Protein AF-0000000068165969 (afdb_homodimer)

InterPro domains:
  IPR000683 Gfo/Idh/MocA-like oxidoreductase, N-terminal [PF01408] (14-130)
  IPR036291 NAD(P)-binding domain superfamily [SSF51735] (10-172)
  IPR055170 GFO/IDH/MocA-like oxidoreductase domain [PF22725] (149-271)

pLDDT: mean 87.81, std 19.15, range [19.94, 98.81]

Foldseek 3Di:
DPPPPPPPQLDAAAEEEADQDPCNLPAVLQLCLVVVSRYDHAEYEALDQVSRVVSCVSSVHDPVRHHYYHDVLVVLQDPRHAAYEHDDPQQCQLVVLVSNLVSLHAYEYEDLCHQELLSLLVVLVVCVVCLLRYHYHYPQLLLLQPLLVVLQVCVVVCQQPAWAEKEKEWEAAADPVPDPVLQDPCQLPPSGFPRVCRVVVLNVVCSVCSRPNFWWWKAKAFDDDDSSRYDTFKMKIWTAGPVGHIYIYIYGNHDNDTWIWMWTHHPAWIWIQTPSFKIWTQGNVRDIDIDGHDAADVPHHGVSSSVQVVLSSQLRVVSVVSVVVVVPDDDPPPDDDPCPVVPPPPPDVRDRPARSQNSSSSSQRSNNRVVNNVVVDIGTRDGSVVSVVVVD/DPPPPPPPQLDAAAEEEADQDPCCLVAVLQLCLVVVSRYDHAEYEALDQVSRVVSCVSSVHDPVRHHYYHDVLVVLQDPRHAAYEHDDPQQCQLVVLVSNLVSLHAYEYEDLCHQELLSLLVVQVVCVVCLLRYHYHYPQLLLLQPLLVVLQVCVVVCQQPAWAEKEKEWEAAADPVPDPVLQDPCQLPPSGFPRVCRVVVLNVVCSVCSRPNFWFWKAKAFDDDDSSRYDTFKMKIWTAGPVGHIYIYIYGNHDNDTWIWMWTHHPAWIWIQTPSFKIWTQGNVGDIDIDGHDAADVSHHGVSSSVQVVLSSQLRVVSVVSVVVVVPDDDPPPPDDPCPVVPPPPPDVRDRPARSQNSSSSSQRSNNRVVNNVVVDIGTRDGSVVSVVVVD

Organism: Acanthamoeba castellanii (strain ATCC 30010 / Neff) (NCBI:txid1257118)

Sequence (784 aa):
MAQLVEAEKSSVLRLGIIGTGLWAKSDHLPALKELGHLFAITAVCNRSLDKAEAYVQAAGLERDGVFVCSDWREVLARPDVDAVIVALPVYLNLEVATAAAAAGKHALLEKPTAHDLADASALVRLSHERRDEMAIMIGENYPYKNSLRTMARLVMEGAVGSVVTFSLHFWRMFAPDNNPYLYTSWRQNPKHIGGILSDSGVHWVCVVTTVLGPVRSVAAYTRQIQPKNGPADSIVMAMELESGAVGSWAMSHATSRSDALFQVVGTDGMLVLDNLSRLSYHKPNGEVEVTVFEGAKPGKAKQDLVDEFTDFHRCVARTVAARKQDSVSVEKTKGADGNDELGDFTVLPGAPLVRVEDTFHHLAIIEAATASTASKQHEPVKTWQQLAESLNMAQLVEAEKSSVLRLGIIGTGLWAKSDHLPALKELGHLFAITAVCNRSLDKAEAYVQAAGLERDGVFVCSDWREVLARPDVDAVIVALPVYLNLEVATAAAAAGKHALLEKPTAHDLADASALVRLSHERRDEMAIMIGENYPYKNSLRTMARLVMEGAVGSVVTFSLHFWRMFAPDNNPYLYTSWRQNPKHIGGILSDSGVHWVCVVTTVLGPVRSVAAYTRQIQPKNGPADSIVMAMELESGAVGSWAMSHATSRSDALFQVVGTDGMLVLDNLSRLSYHKPNGEVEVTVFEGAKPGKAKQDLVDEFTDFHRCVARTVAARKQDSVSVEKTKGADGNDELGDFTVLPGAPLVRVEDTFHHLAIIEAATASTASKQHEPVKTWQQLAESLN

Solvent-accessible surface area (backbone atoms only — not comparable to full-atom values): 40273 Å² total; per-residue (Å²): 132,81,71,70,72,72,74,73,74,73,70,61,38,27,28,23,38,31,33,57,48,67,61,40,56,71,49,46,41,43,22,47,62,74,36,48,73,48,38,41,76,31,28,32,16,16,79,49,53,67,49,24,51,50,47,39,53,73,68,71,48,60,67,89,68,34,49,73,40,53,48,61,68,60,52,54,69,36,87,69,36,49,29,35,42,36,52,62,67,38,75,44,39,48,60,51,51,53,51,27,54,74,58,64,28,25,37,37,33,43,60,43,58,31,26,45,68,67,50,20,29,50,44,37,50,48,43,61,75,35,46,66,70,33,38,62,38,49,55,65,44,60,73,49,28,65,53,52,45,51,51,22,49,38,48,73,71,41,57,21,48,57,64,57,34,37,41,36,41,39,35,29,47,55,43,81,89,74,36,85,66,55,76,35,64,62,42,47,58,45,85,31,58,59,32,47,44,31,66,54,37,32,56,56,46,39,55,50,34,68,46,73,41,60,63,40,31,25,20,26,47,67,39,60,78,44,68,62,43,13,85,27,35,29,40,26,27,18,36,32,30,68,89,63,35,38,24,38,42,34,39,30,54,48,23,43,47,66,47,38,42,37,36,42,37,4,53,38,9,33,40,37,32,42,66,73,32,35,39,36,39,38,41,66,88,67,52,71,50,76,49,78,50,82,72,58,54,91,93,46,38,45,61,23,53,39,49,44,53,49,44,50,52,51,28,40,52,48,27,55,50,50,47,57,51,67,70,45,80,79,75,76,74,74,74,81,84,78,77,72,66,80,74,67,82,63,74,54,91,68,59,57,95,60,45,46,61,57,43,36,43,28,51,27,44,48,52,17,27,55,48,5,42,74,68,41,24,52,22,63,40,62,53,57,68,64,53,56,57,70,76,100,130,83,72,69,73,72,74,71,77,74,71,60,38,26,28,24,39,31,34,57,46,68,62,39,56,72,50,46,42,42,23,46,61,74,36,49,75,48,37,41,75,32,28,32,18,16,81,48,53,68,50,23,52,49,48,39,54,74,69,71,49,61,69,90,67,35,50,73,40,52,46,60,68,60,51,54,68,36,88,69,36,48,29,33,43,36,51,63,66,39,76,45,42,48,59,51,50,52,51,26,55,75,56,64,28,26,38,37,33,44,59,42,58,31,27,44,67,67,51,21,28,51,44,36,48,50,43,60,76,36,46,67,69,33,36,61,37,49,55,66,43,60,73,49,28,65,54,54,44,51,52,21,49,40,47,73,72,42,56,20,48,58,66,57,35,36,41,33,41,38,34,29,46,54,44,83,89,75,38,86,66,53,76,35,66,61,39,48,58,45,84,31,59,58,32,46,44,32,66,54,37,31,57,56,48,40,55,50,34,68,48,72,41,61,64,39,31,26,20,25,47,68,39,57,79,45,68,62,44,14,86,28,35,30,40,26,27,17,39,32,30,68,88,62,36,40,24,38,43,35,39,30,54,46,25,43,46,64,47,37,42,38,36,43,36,4,51,39,9,33,39,38,32,43,65,71,30,35,40,36,40,37,41,66,87,68,49,72,49,76,48,76,49,80,72,58,53,91,92,46,40,44,61,22,51,39,47,44,52,51,44,50,52,51,29,40,52,48,26,54,49,50,47,57,52,64,73,43,80,77,77,76,75,74,78,76,85,76,78,73,66,81,73,66,83,62,76,54,92,70,58,57,95,61,45,46,61,58,44,36,44,29,49,27,47,46,51,18,29,56,50,5,42,74,68,42,24,52,22,62,38,62,54,56,68,65,53,57,55,70,76,100

Radius of gyration: 32.04 Å; Cα contacts (8 Å, |Δi|>4): 1665; chains: 2; bounding box: 70×99×72 Å

Secondary structure (DSSP, 8-state):
----------PPEEEEEE--SHHIIIIIHHHHHHTTTTEEEEEEE-SSHHHHHHHHHHTT--GGGSEEES-HHHHHT-TT--EEEE-S-GGGHHHHHHHHHHHT-EEEEESSS-SSHHHHHHHHHHHHHTTTT--EEEE--GGG-HHHHHHHHHHHTTTTSSEEEEEEEEEEE--GGG-TTTT-HHHHS-SSTTTHHHHHHHHHHHHHHHHH--EEEEEEEEE-S-GGG-S--EEEEEEEETTS-EEEEEEEEEESS-EEEEEEEESS-EEEEETTTEEEEE-TTS-EEEEE-PPPPTTSPPHHHHHHHHHHHHHHHHHHHHHHHHTS-------------TT-----TT--SS-HHHHHHHHHHHHHHHHHHHHTB-EEPPPHHHHHHHH-/----------PPEEEEEE--SHHIIIIIHHHHHHTTTTEEEEEEE-SSHHHHHHHHHHTT--GGGSEEES-HHHHHT-TT-SEEEE-S-GGGHHHHHHHHHHHT-EEEEESSS-SSHHHHHHHHHHHHHTTTT--EEEE--GGG-HHHHHHHHHHHTTTTSSEEEEEEEEEEE--TTT-TTTT-HHHHS--STTTHHHHTHHHHHHHHHHHH--EEEEEEEEE-S-GGG-S--EEEEEEEETTS-EEEEEEEEEESS-EEEEEEEESS-EEEEETTTEEEEE-TTS-EEEEE-PPPPTTS--HHHHHHHHHHHHHHHHHHHHHHHHTS-------------TT-----TT--SS-HHHHHHHHHHHHHHHHHHHHTB-EEPPPHHHHHHHH-

Nearest PDB structures (foldseek):
  8tdi-assembly3_C  TM=8.350E-01  e=1.261E-23  Collinsella tanakaei
  1rye-assembly1_B  TM=8.273E-01  e=1.190E-23  Zymomonas mobilis
  8tdi-assembly4_D  TM=8.108E-01  e=1.190E-23  Collinsella tanakaei
  8tdi-assembly5_E  TM=8.123E-01  e=2.840E-23  Collinsella tanakaei
  8tdi-assembly4_B  TM=8.009E-01  e=2.386E-23  Collinsella tanakaei

Structure (mmCIF, N/CA/C/O backbone):
data_AF-0000000068165969-model_v1
#
loop_
_entity.id
_entity.type
_entity.pdbx_description
1 polymer 'Oxidoreductase family protein'
#
loop_
_atom_site.group_PDB
_atom_site.id
_atom_site.type_symbol
_atom_site.label_atom_id
_atom_site.label_alt_id
_atom_site.label_comp_id
_atom_site.label_asym_id
_atom_site.label_entity_id
_atom_site.label_seq_id
_atom_site.pdbx_PDB_ins_code
_atom_site.Cartn_x
_atom_site.Cartn_y
_atom_site.Cartn_z
_atom_site.occupancy
_atom_site.B_iso_or_equiv
_atom_site.auth_seq_id
_atom_site.auth_comp_id
_atom_site.auth_asym_id
_atom_site.auth_atom_id
_atom_site.pdbx_PDB_model_num
ATOM 1 N N . MET A 1 1 ? -36.438 42.438 2.08 1 19.94 1 MET A N 1
ATOM 2 C CA . MET A 1 1 ? -35.406 43.406 2.492 1 19.94 1 MET A CA 1
ATOM 3 C C . MET A 1 1 ? -34.312 42.688 3.279 1 19.94 1 MET A C 1
ATOM 5 O O . MET A 1 1 ? -34.5 42.375 4.453 1 19.94 1 MET A O 1
ATOM 9 N N . ALA A 1 2 ? -33.656 41.75 2.561 1 31.92 2 ALA A N 1
ATOM 10 C CA . ALA A 1 2 ? -32.531 40.938 2.975 1 31.92 2 ALA A CA 1
ATOM 11 C C . ALA A 1 2 ? -31.5 41.75 3.736 1 31.92 2 ALA A C 1
ATOM 13 O O . ALA A 1 2 ? -30.875 42.688 3.172 1 31.92 2 ALA A O 1
ATOM 14 N N . GLN A 1 3 ? -31.953 42.125 4.895 1 25.72 3 GLN A N 1
ATOM 15 C CA . GLN A 1 3 ? -31.016 42.875 5.723 1 25.72 3 GLN A CA 1
ATOM 16 C C . GLN A 1 3 ? -29.609 42.281 5.641 1 25.72 3 GLN A C 1
ATOM 18 O O . GLN A 1 3 ? -29.406 41.125 5.992 1 25.72 3 GLN A O 1
ATOM 23 N N . LEU A 1 4 ? -28.797 42.656 4.785 1 30.16 4 LEU A N 1
ATOM 24 C CA . LEU A 1 4 ? -27.375 42.375 4.633 1 30.16 4 LEU A CA 1
ATOM 25 C C . LEU A 1 4 ? -26.641 42.531 5.957 1 30.16 4 LEU A C 1
ATOM 27 O O . LEU A 1 4 ? -26.656 43.625 6.539 1 30.16 4 LEU A O 1
ATOM 31 N N . VAL A 1 5 ? -26.828 41.594 6.91 1 34.06 5 VAL A N 1
ATOM 32 C CA . VAL A 1 5 ? -25.922 41.594 8.047 1 34.06 5 VAL A CA 1
ATOM 33 C C . VAL A 1 5 ? -24.625 42.344 7.68 1 34.06 5 VAL A C 1
ATOM 35 O O . VAL A 1 5 ? -23.984 42 6.684 1 34.06 5 VAL A O 1
ATOM 38 N N . GLU A 1 6 ? -24.547 43.594 7.859 1 33.41 6 GLU A N 1
ATOM 39 C CA . GLU A 1 6 ? -23.328 44.375 7.707 1 33.41 6 GLU A CA 1
ATOM 40 C C . GLU A 1 6 ? -22.078 43.531 7.98 1 33.41 6 GLU A C 1
ATOM 42 O O . GLU A 1 6 ? -21.984 42.875 9.016 1 33.41 6 GLU A O 1
ATOM 47 N N . ALA A 1 7 ? -21.531 42.969 7.008 1 40.03 7 ALA A N 1
ATOM 48 C CA . ALA A 1 7 ? -20.203 42.375 7.047 1 40.03 7 ALA A CA 1
ATOM 49 C C . ALA A 1 7 ? -19.297 43.125 8.039 1 40.03 7 ALA A C 1
ATOM 51 O O . ALA A 1 7 ? -18.938 44.281 7.82 1 40.03 7 ALA A O 1
ATOM 52 N N . GLU A 1 8 ? -19.516 43.188 9.352 1 40.41 8 GLU A N 1
ATOM 53 C CA . GLU A 1 8 ? -18.547 43.719 10.312 1 40.41 8 GLU A CA 1
ATOM 54 C C . GLU A 1 8 ? -17.141 43.656 9.758 1 40.41 8 GLU A C 1
ATOM 56 O O . GLU A 1 8 ? -16.734 42.625 9.18 1 40.41 8 GLU A O 1
ATOM 61 N N . LYS A 1 9 ? -16.516 44.656 9.344 1 47.19 9 LYS A N 1
ATOM 62 C CA . LYS A 1 9 ? -15.172 44.906 8.836 1 47.19 9 LYS A CA 1
ATOM 63 C C . LYS A 1 9 ? -14.148 44 9.516 1 47.19 9 LYS A C 1
ATOM 65 O O . LYS A 1 9 ? -13.984 44.062 10.742 1 47.19 9 LYS A O 1
ATOM 70 N N . SER A 1 10 ? -13.812 42.906 9.078 1 59.78 10 SER A N 1
ATOM 71 C CA . SER A 1 10 ? -12.836 41.969 9.578 1 59.78 10 SER A CA 1
ATOM 72 C C . SER A 1 10 ? -11.602 42.656 10.133 1 59.78 10 SER A C 1
ATOM 74 O O . SER A 1 10 ? -10.969 43.469 9.43 1 59.78 10 SER A O 1
ATOM 76 N N . SER A 1 11 ? -11.438 42.969 11.484 1 83.06 11 SER A N 1
ATOM 77 C CA . SER A 1 11 ? -10.359 43.656 12.18 1 83.06 11 SER A CA 1
ATOM 78 C C . SER A 1 11 ? -9.008 43 11.914 1 83.06 11 SER A C 1
ATOM 80 O O . SER A 1 11 ? -8.914 41.781 11.836 1 83.06 11 SER A O 1
ATOM 82 N N . VAL A 1 12 ? -8.062 43.844 11.5 1 94.81 12 VAL A N 1
ATOM 83 C CA . VAL A 1 12 ? -6.691 43.375 11.289 1 94.81 12 VAL A CA 1
ATOM 84 C C . VAL A 1 12 ? -6.105 42.875 12.602 1 94.81 12 VAL A C 1
ATOM 86 O O . VAL A 1 12 ? -6.156 43.562 13.625 1 94.81 12 VAL A O 1
ATOM 89 N N . LEU A 1 13 ? -5.715 41.688 12.633 1 96.88 13 LEU A N 1
ATOM 90 C CA . LEU A 1 13 ? -5.086 41.094 13.812 1 96.88 13 LEU A CA 1
ATOM 91 C C . LEU A 1 13 ? -3.621 41.5 13.914 1 96.88 13 LEU A C 1
ATOM 93 O O . LEU A 1 13 ? -2.871 41.375 12.945 1 96.88 13 LEU A O 1
ATOM 97 N N . ARG A 1 14 ? -3.252 42.062 15 1 97.88 14 ARG A N 1
ATOM 98 C CA . ARG A 1 14 ? -1.839 42.312 15.266 1 97.88 14 ARG A CA 1
ATOM 99 C C . ARG A 1 14 ? -1.114 41.031 15.648 1 97.88 14 ARG A C 1
ATOM 101 O O . ARG A 1 14 ? -1.43 40.406 16.672 1 97.88 14 ARG A O 1
ATOM 108 N N . LEU A 1 15 ? -0.105 40.688 14.859 1 98.44 15 LEU A N 1
ATOM 109 C CA . LEU A 1 15 ? 0.454 39.344 14.867 1 98.44 15 LEU A CA 1
ATOM 110 C C . LEU A 1 15 ? 1.89 39.375 15.383 1 98.44 15 LEU A C 1
ATOM 112 O O . LEU A 1 15 ? 2.701 40.188 14.953 1 98.44 15 LEU A O 1
ATOM 116 N N . GLY A 1 16 ? 2.162 38.5 16.328 1 98.75 16 GLY A N 1
ATOM 117 C CA . GLY A 1 16 ? 3.529 38.156 16.688 1 98.75 16 GLY A CA 1
ATOM 118 C C . GLY A 1 16 ? 4.039 36.906 15.984 1 98.75 16 GLY A C 1
ATOM 119 O O . GLY A 1 16 ? 3.35 35.875 15.953 1 98.75 16 GLY A O 1
ATOM 120 N N . ILE A 1 17 ? 5.242 37.031 15.422 1 98.75 17 ILE A N 1
ATOM 121 C CA . ILE A 1 17 ? 5.914 35.906 14.797 1 98.75 17 ILE A CA 1
ATOM 122 C C . ILE A 1 17 ? 6.961 35.344 15.75 1 98.75 17 ILE A C 1
ATOM 124 O O . ILE A 1 17 ? 7.922 36.031 16.109 1 98.75 17 ILE A O 1
ATOM 128 N N . ILE A 1 18 ? 6.742 34.062 16.172 1 98.62 18 ILE A N 1
ATOM 129 C CA . ILE A 1 18 ? 7.676 33.406 17.078 1 98.62 18 ILE A CA 1
ATOM 130 C C . ILE A 1 18 ? 8.406 32.281 16.328 1 98.62 18 ILE A C 1
ATOM 132 O O . ILE A 1 18 ? 7.84 31.234 16.078 1 98.62 18 ILE A O 1
ATOM 136 N N . GLY A 1 19 ? 9.664 32.469 16.047 1 97.69 19 GLY A N 1
ATOM 137 C CA . GLY A 1 19 ? 10.438 31.578 15.188 1 97.69 19 GLY A CA 1
ATOM 138 C C . GLY A 1 19 ? 10.438 32 13.734 1 97.69 19 GLY A C 1
ATOM 139 O O . GLY A 1 19 ? 9.383 32.062 13.094 1 97.69 19 GLY A O 1
ATOM 140 N N . THR A 1 20 ? 11.664 32.312 13.18 1 97.06 20 THR A N 1
ATOM 141 C CA . THR A 1 20 ? 11.766 32.844 11.82 1 97.06 20 THR A CA 1
ATOM 142 C C . THR A 1 20 ? 12.672 31.953 10.977 1 97.06 20 THR A C 1
ATOM 144 O O . THR A 1 20 ? 13.477 32.438 10.18 1 97.06 20 THR A O 1
ATOM 147 N N . GLY A 1 21 ? 12.539 30.656 11.211 1 90.94 21 GLY A N 1
ATOM 148 C CA . GLY A 1 21 ? 13.32 29.688 10.438 1 90.94 21 GLY A CA 1
ATOM 149 C C . GLY A 1 21 ? 12.875 29.594 8.992 1 90.94 21 GLY A C 1
ATOM 150 O O . GLY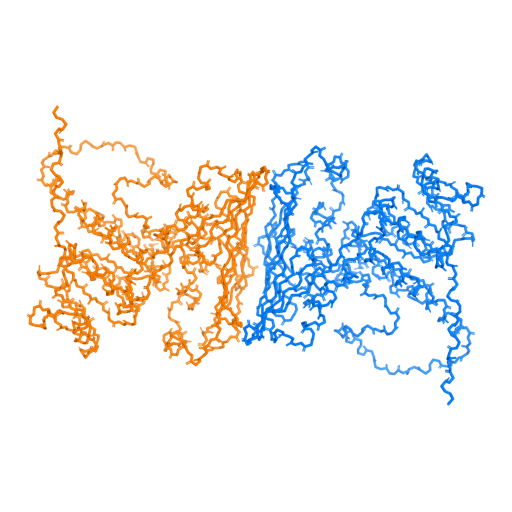 A 1 21 ? 12.195 30.484 8.484 1 90.94 21 GLY A O 1
ATOM 151 N N . LEU A 1 22 ? 13.32 28.578 8.328 1 86.31 22 LEU A N 1
ATOM 152 C CA . LEU A 1 22 ? 13.141 28.391 6.891 1 86.31 22 LEU A CA 1
ATOM 153 C C . LEU A 1 22 ? 11.656 28.422 6.523 1 86.31 22 LEU A C 1
ATOM 155 O O . LEU A 1 22 ? 11.25 29.141 5.609 1 86.31 22 LEU A O 1
ATOM 159 N N . TRP A 1 23 ? 10.836 27.688 7.273 1 90.44 23 TRP A N 1
ATOM 160 C CA . TRP A 1 23 ? 9.414 27.578 6.973 1 90.44 23 TRP A CA 1
ATOM 161 C C . TRP A 1 23 ? 8.727 28.938 7.129 1 90.44 23 TRP A C 1
ATOM 163 O O . TRP A 1 23 ? 7.883 29.297 6.309 1 90.44 23 TRP A O 1
ATOM 173 N N . ALA A 1 24 ? 9.055 29.672 8.141 1 94.81 24 ALA A N 1
ATOM 174 C CA . ALA A 1 24 ? 8.484 31 8.398 1 94.81 24 ALA A CA 1
ATOM 175 C C . ALA A 1 24 ? 8.812 31.969 7.262 1 94.81 24 ALA A C 1
ATOM 177 O O . ALA A 1 24 ? 7.945 32.719 6.816 1 94.81 24 ALA A O 1
ATOM 178 N N . LYS A 1 25 ? 9.977 31.844 6.773 1 92.06 25 LYS A N 1
ATOM 179 C CA . LYS A 1 25 ? 10.445 32.781 5.746 1 92.06 25 LYS A CA 1
ATOM 180 C C . LYS A 1 25 ? 9.945 32.375 4.363 1 92.06 25 LYS A C 1
ATOM 182 O O . LYS A 1 25 ? 9.43 33.188 3.613 1 92.06 25 LYS A O 1
ATOM 187 N N . SER A 1 26 ? 10.039 31.062 4.051 1 90.75 26 SER A N 1
ATOM 188 C CA . SER A 1 26 ? 9.797 30.625 2.686 1 90.75 26 SER A CA 1
ATOM 189 C C . SER A 1 26 ? 8.305 30.438 2.422 1 90.75 26 SER A C 1
ATOM 191 O O . SER A 1 26 ? 7.844 30.609 1.292 1 90.75 26 SER A O 1
ATOM 193 N N . ASP A 1 27 ? 7.543 30.109 3.48 1 93.25 27 ASP A N 1
ATOM 194 C CA . ASP A 1 27 ? 6.168 29.688 3.223 1 93.25 27 ASP A CA 1
ATOM 195 C C . ASP A 1 27 ? 5.176 30.594 3.957 1 93.25 27 ASP A C 1
ATOM 197 O O . ASP A 1 27 ? 4.23 31.109 3.354 1 93.25 27 ASP A O 1
ATOM 201 N N . HIS A 1 28 ? 5.445 30.938 5.23 1 96.62 28 HIS A N 1
ATOM 202 C CA . HIS A 1 28 ? 4.52 31.781 5.984 1 96.62 28 HIS A CA 1
ATOM 203 C C . HIS A 1 28 ? 4.5 33.219 5.449 1 96.62 28 HIS A C 1
ATOM 205 O O . HIS A 1 28 ? 3.432 33.781 5.25 1 96.62 28 HIS A O 1
ATOM 211 N N . LEU A 1 29 ? 5.633 33.719 5.199 1 96.31 29 LEU A N 1
ATOM 212 C CA . LEU A 1 29 ? 5.762 35.156 4.918 1 96.31 29 LEU A CA 1
ATOM 213 C C . LEU A 1 29 ? 5.031 35.531 3.629 1 96.31 29 LEU A C 1
ATOM 215 O O . LEU A 1 29 ? 4.254 36.469 3.6 1 96.31 29 LEU A O 1
ATOM 219 N N . PRO A 1 30 ? 5.188 34.75 2.537 1 95.56 30 PRO A N 1
ATOM 220 C CA . PRO A 1 30 ? 4.426 35.062 1.328 1 95.56 30 PRO A CA 1
ATOM 221 C C . PRO A 1 30 ? 2.916 35.062 1.561 1 95.56 30 PRO A C 1
ATOM 223 O O . PRO A 1 30 ? 2.201 35.906 1.027 1 95.56 30 PRO A O 1
ATOM 226 N N . ALA A 1 31 ? 2.422 34.156 2.326 1 96.88 31 ALA A N 1
ATOM 227 C CA . ALA A 1 31 ? 0.994 34.094 2.621 1 96.88 31 ALA A CA 1
ATOM 228 C C . ALA A 1 31 ? 0.543 35.281 3.445 1 96.88 31 ALA A C 1
ATOM 230 O O . ALA A 1 31 ? -0.51 35.875 3.178 1 96.88 31 ALA A O 1
ATOM 231 N N . LEU A 1 32 ? 1.344 35.719 4.402 1 97.12 32 LEU A N 1
ATOM 232 C CA . LEU A 1 32 ? 1.007 36.844 5.266 1 97.12 32 LEU A CA 1
ATOM 233 C C . LEU A 1 32 ? 1.032 38.156 4.48 1 97.12 32 LEU A C 1
ATOM 235 O O . LEU A 1 32 ? 0.234 39.062 4.746 1 97.12 32 LEU A O 1
ATOM 239 N N . LYS A 1 33 ? 1.96 38.188 3.564 1 95.75 33 LYS A N 1
ATOM 240 C CA . LYS A 1 33 ? 1.993 39.375 2.703 1 95.75 33 LYS A CA 1
ATOM 241 C C . LYS A 1 33 ? 0.711 39.5 1.884 1 95.75 33 LYS A C 1
ATOM 243 O O . LYS A 1 33 ? 0.152 40.594 1.749 1 95.75 33 LYS A O 1
ATOM 248 N N . GLU A 1 34 ? 0.286 38.406 1.404 1 94.81 34 GLU A N 1
ATOM 249 C CA . GLU A 1 34 ? -0.955 38.375 0.635 1 94.81 34 GLU A CA 1
ATOM 250 C C . GLU A 1 34 ? -2.154 38.719 1.515 1 94.81 34 GLU A C 1
ATOM 252 O O . GLU A 1 34 ? -3.137 39.312 1.041 1 94.81 34 GLU A O 1
ATOM 257 N N . LEU A 1 35 ? -2.047 38.469 2.752 1 96.81 35 LEU A N 1
ATOM 258 C CA . LEU A 1 35 ? -3.158 38.656 3.678 1 96.81 35 LEU A CA 1
ATOM 259 C C . LEU A 1 35 ? -2.951 39.906 4.539 1 96.81 35 LEU A C 1
ATOM 261 O O . LEU A 1 35 ? -3.402 39.938 5.688 1 96.81 35 LEU A O 1
ATOM 265 N N . GLY A 1 36 ? -2.307 40.812 4.02 1 95.25 36 GLY A N 1
ATOM 266 C CA . GLY A 1 36 ? -2.016 42.062 4.734 1 95.25 36 GLY A CA 1
ATOM 267 C C . GLY A 1 36 ? -3.26 42.75 5.238 1 95.25 36 GLY A C 1
ATOM 268 O O . GLY A 1 36 ? -3.189 43.562 6.172 1 95.25 36 GLY A O 1
ATOM 269 N N . HIS A 1 37 ? -4.371 42.5 4.617 1 95.5 37 HIS A N 1
ATOM 270 C CA . HIS A 1 37 ? -5.629 43.094 5.023 1 95.5 37 HIS A CA 1
ATOM 271 C C . HIS A 1 37 ? -6.207 42.406 6.254 1 95.5 37 HIS A C 1
ATOM 273 O O . HIS A 1 37 ? -7.113 42.938 6.902 1 95.5 37 HIS A O 1
ATOM 279 N N . LEU A 1 38 ? -5.648 41.25 6.621 1 97.06 38 LEU A N 1
ATOM 280 C CA . LEU A 1 38 ? -6.164 40.5 7.762 1 97.06 38 LEU A CA 1
ATOM 281 C C . LEU A 1 38 ? -5.16 40.5 8.914 1 97.06 38 LEU A C 1
ATOM 283 O O . LEU A 1 38 ? -5.547 40.344 10.07 1 97.06 38 LEU A O 1
ATOM 287 N N . PHE A 1 39 ? -3.867 40.688 8.547 1 97.56 39 PHE A N 1
ATOM 288 C CA . PHE A 1 39 ? -2.824 40.562 9.555 1 97.56 39 PHE A CA 1
ATOM 289 C C . PHE A 1 39 ? -1.829 41.688 9.461 1 97.56 39 PHE A C 1
ATOM 291 O O . PHE A 1 39 ? -1.464 42.125 8.367 1 97.56 39 PHE A O 1
ATOM 298 N N . ALA A 1 40 ? -1.399 42.188 10.562 1 97.62 40 ALA A N 1
ATOM 299 C CA . ALA A 1 40 ? -0.295 43.125 10.68 1 97.62 40 ALA A CA 1
ATOM 300 C C . ALA A 1 40 ? 0.776 42.625 11.633 1 97.62 40 ALA A C 1
ATOM 302 O O . ALA A 1 40 ? 0.523 42.438 12.828 1 97.62 40 ALA A O 1
ATOM 303 N N . ILE A 1 41 ? 1.969 42.406 11.156 1 98.38 41 ILE A N 1
ATOM 304 C CA . ILE A 1 41 ? 3.061 41.906 11.992 1 98.38 41 ILE A CA 1
ATOM 305 C C . ILE A 1 41 ? 3.572 43.031 12.883 1 98.38 41 ILE A C 1
ATOM 307 O O . ILE A 1 41 ? 4.055 44.062 12.391 1 98.38 41 ILE A O 1
ATOM 311 N N . THR A 1 42 ? 3.5 42.844 14.172 1 98.31 42 THR A N 1
ATOM 312 C CA . THR A 1 42 ? 3.895 43.906 15.086 1 98.31 42 THR A CA 1
ATOM 313 C C . THR A 1 42 ? 5.059 43.469 15.969 1 98.31 42 THR A C 1
ATOM 315 O O . THR A 1 42 ? 5.703 44.281 16.625 1 98.31 42 THR A O 1
ATOM 318 N N . ALA A 1 43 ? 5.312 42.188 16 1 98.69 43 ALA A N 1
ATOM 319 C CA . ALA A 1 43 ? 6.422 41.656 16.781 1 98.69 43 ALA A CA 1
ATOM 320 C C . ALA A 1 43 ? 7.035 40.438 16.109 1 98.69 43 ALA A C 1
ATOM 322 O O . ALA A 1 43 ? 6.324 39.625 15.5 1 98.69 43 ALA A O 1
ATOM 323 N N . VAL A 1 44 ? 8.359 40.312 16.203 1 98.69 44 VAL A N 1
ATOM 324 C CA . VAL A 1 44 ? 9.102 39.188 15.641 1 98.69 44 VAL A CA 1
ATOM 325 C C . VAL A 1 44 ? 10.164 38.719 16.641 1 98.69 44 VAL A C 1
ATOM 327 O O . VAL A 1 44 ? 10.906 39.531 17.188 1 98.69 44 VAL A O 1
ATOM 330 N N . CYS A 1 45 ? 10.172 37.406 16.797 1 98.5 45 CYS A N 1
ATOM 331 C CA . CYS A 1 45 ? 11.117 36.844 17.766 1 98.5 45 CYS A CA 1
ATOM 332 C C . CYS A 1 45 ? 11.922 35.719 17.141 1 98.5 45 CYS A C 1
ATOM 334 O O . CYS A 1 45 ? 11.375 34.875 16.406 1 98.5 45 CYS A O 1
ATOM 336 N N . ASN A 1 46 ? 13.18 35.688 17.359 1 97.88 46 ASN A N 1
ATOM 337 C CA . ASN A 1 46 ? 14.109 34.562 17.141 1 97.88 46 ASN A CA 1
ATOM 338 C C . ASN A 1 46 ? 15.25 34.594 18.141 1 97.88 46 ASN A C 1
ATOM 340 O O . ASN A 1 46 ? 15.695 35.656 18.578 1 97.88 46 ASN A O 1
ATOM 344 N N . ARG A 1 47 ? 15.664 33.375 18.484 1 95.44 47 ARG A N 1
ATOM 345 C CA . ARG A 1 47 ? 16.797 33.344 19.422 1 95.44 47 ARG A CA 1
ATOM 346 C C . ARG A 1 47 ? 17.984 34.125 18.875 1 95.44 47 ARG A C 1
ATOM 348 O O . ARG A 1 47 ? 18.734 34.719 19.641 1 95.44 47 ARG A O 1
ATOM 355 N N . SER A 1 48 ? 18.141 34.125 17.562 1 96.25 48 SER A N 1
ATOM 356 C CA . SER A 1 48 ? 19.109 34.969 16.875 1 96.25 48 SER A CA 1
ATOM 357 C C . SER A 1 48 ? 18.484 36.281 16.422 1 96.25 48 SER A C 1
ATOM 359 O O . SER A 1 48 ? 17.719 36.312 15.461 1 96.25 48 SER A O 1
ATOM 361 N N . LEU A 1 49 ? 18.891 37.344 17.016 1 96.44 49 LEU A N 1
ATOM 362 C CA . LEU A 1 49 ? 18.328 38.625 16.688 1 96.44 49 LEU A CA 1
ATOM 363 C C . LEU A 1 49 ? 18.531 38.969 15.219 1 96.44 49 LEU A C 1
ATOM 365 O O . LEU A 1 49 ? 17.672 39.594 14.594 1 96.44 49 LEU A O 1
ATOM 369 N N . ASP A 1 50 ? 19.641 38.5 14.711 1 96.44 50 ASP A N 1
ATOM 370 C CA . ASP A 1 50 ? 19.953 38.75 13.305 1 96.44 50 ASP A CA 1
ATOM 371 C C . ASP A 1 50 ? 18.906 38.094 12.398 1 96.44 50 ASP A C 1
ATOM 373 O O . ASP A 1 50 ? 18.5 38.688 11.391 1 96.44 50 ASP A O 1
ATOM 377 N N . LYS A 1 51 ? 18.453 36.938 12.75 1 96.44 51 LYS A N 1
ATOM 378 C CA . LYS A 1 51 ? 17.453 36.25 11.945 1 96.44 51 LYS A CA 1
ATOM 379 C C . LYS A 1 51 ? 16.094 36.906 12.062 1 96.44 51 LYS A C 1
ATOM 381 O O . LYS A 1 51 ? 15.344 36.969 11.086 1 96.44 51 LYS A O 1
ATOM 386 N N . ALA A 1 52 ? 15.812 37.438 13.211 1 97.56 52 ALA A N 1
ATOM 387 C CA . ALA A 1 52 ? 14.562 38.156 13.406 1 97.56 52 ALA A CA 1
ATOM 388 C C . ALA A 1 52 ? 14.547 39.438 12.578 1 97.56 52 ALA A C 1
ATOM 390 O O . ALA A 1 52 ? 13.547 39.75 11.93 1 97.56 52 ALA A O 1
ATOM 391 N N . GLU A 1 53 ? 15.656 40.125 12.625 1 97.19 53 GLU A N 1
ATOM 392 C CA . GLU A 1 53 ? 15.773 41.375 11.867 1 97.19 53 GLU A CA 1
ATOM 393 C C . GLU A 1 53 ? 15.688 41.094 10.367 1 97.19 53 GLU A C 1
ATOM 395 O O . GLU A 1 53 ? 15.031 41.844 9.641 1 97.19 53 GLU A O 1
ATOM 400 N N . ALA A 1 54 ? 16.344 40.062 9.984 1 97 54 ALA A N 1
ATOM 401 C CA . ALA A 1 54 ? 16.297 39.688 8.578 1 97 54 ALA A CA 1
ATOM 402 C C . ALA A 1 54 ? 14.859 39.375 8.141 1 97 54 ALA A C 1
ATOM 404 O O . ALA A 1 54 ? 14.477 39.688 7.004 1 97 54 ALA A O 1
ATOM 405 N N . TYR A 1 55 ? 14.109 38.75 9.008 1 97.69 55 TYR A N 1
ATOM 406 C CA . TYR A 1 55 ? 12.711 38.469 8.719 1 97.69 55 TYR A CA 1
ATOM 407 C C . TYR A 1 55 ? 11.906 39.75 8.531 1 97.69 55 TYR A C 1
ATOM 409 O O . TYR A 1 55 ? 11.102 39.844 7.605 1 97.69 55 TYR A O 1
ATOM 417 N N . VAL A 1 56 ? 12.117 40.781 9.336 1 97.88 56 VAL A N 1
ATOM 418 C CA . VAL A 1 56 ? 11.438 42.062 9.242 1 97.88 56 VAL A CA 1
ATOM 419 C C . VAL A 1 56 ? 11.742 42.719 7.906 1 97.88 56 VAL A C 1
ATOM 421 O O . VAL A 1 56 ? 10.844 43.219 7.23 1 97.88 56 VAL A O 1
ATOM 424 N N . GLN A 1 57 ? 12.961 42.625 7.539 1 97 57 GLN A N 1
ATOM 425 C CA . GLN A 1 57 ? 13.383 43.188 6.258 1 97 57 GLN A CA 1
ATOM 426 C C . GLN A 1 57 ? 12.711 42.469 5.094 1 97 57 GLN A C 1
ATOM 428 O O . GLN A 1 57 ? 12.195 43.094 4.176 1 97 57 GLN A O 1
ATOM 433 N N . ALA A 1 58 ? 12.742 41.156 5.207 1 95.75 58 ALA A N 1
ATOM 434 C CA . ALA A 1 58 ? 12.141 40.344 4.152 1 95.75 58 ALA A CA 1
ATOM 435 C C . ALA A 1 58 ? 10.641 40.625 4.047 1 95.75 58 ALA A C 1
ATOM 437 O O . ALA A 1 58 ? 10.062 40.5 2.965 1 95.75 58 ALA A O 1
ATOM 438 N N . ALA A 1 59 ? 10.062 41 5.172 1 96.56 59 ALA A N 1
ATOM 439 C CA . ALA A 1 59 ? 8.625 41.25 5.211 1 96.56 59 ALA A CA 1
ATOM 440 C C . ALA A 1 59 ? 8.312 42.656 4.652 1 96.56 59 ALA A C 1
ATOM 442 O O . ALA A 1 59 ? 7.145 43 4.441 1 96.56 59 ALA A O 1
ATOM 443 N N . GLY A 1 60 ? 9.305 43.406 4.391 1 95.88 60 GLY A N 1
ATOM 444 C CA . GLY A 1 60 ? 9.117 44.75 3.869 1 95.88 60 GLY A CA 1
ATOM 445 C C . GLY A 1 60 ? 8.609 45.719 4.91 1 95.88 60 GLY A C 1
ATOM 446 O O . GLY A 1 60 ? 7.926 46.688 4.574 1 95.88 60 GLY A O 1
ATOM 447 N N . LEU A 1 61 ? 8.906 45.438 6.121 1 96.31 61 LEU A N 1
ATOM 448 C CA . LEU A 1 61 ? 8.406 46.281 7.203 1 96.31 61 LEU A CA 1
ATOM 449 C C . LEU A 1 61 ? 9.5 47.219 7.723 1 96.31 61 LEU A C 1
ATOM 451 O O . LEU A 1 61 ? 10.688 46.875 7.652 1 96.31 61 LEU A O 1
ATOM 455 N N . GLU A 1 62 ? 9.047 48.344 8.273 1 94.94 62 GLU A N 1
ATOM 456 C CA . GLU A 1 62 ? 9.977 49.25 8.938 1 94.94 62 GLU A CA 1
ATOM 457 C C . GLU A 1 62 ? 10.367 48.719 10.312 1 94.94 62 GLU A C 1
ATOM 459 O O . GLU A 1 62 ? 9.508 48.375 11.125 1 94.94 62 GLU A O 1
ATOM 464 N N . ARG A 1 63 ? 11.609 48.719 10.5 1 92.62 63 ARG A N 1
ATOM 465 C CA . ARG A 1 63 ? 12.141 48.156 11.734 1 92.62 63 ARG A CA 1
ATOM 466 C C . ARG A 1 63 ? 11.539 48.812 12.961 1 92.62 63 ARG A C 1
ATOM 468 O O . ARG A 1 63 ? 11.242 48.188 13.961 1 92.62 63 ARG A O 1
ATOM 475 N N . ASP A 1 64 ? 11.297 50.094 12.891 1 92.56 64 ASP A N 1
ATOM 476 C CA . ASP A 1 64 ? 10.828 50.875 14.031 1 92.56 64 ASP A CA 1
ATOM 477 C C . ASP A 1 64 ? 9.367 50.562 14.344 1 92.56 64 ASP A C 1
ATOM 479 O O . ASP A 1 64 ? 8.891 50.844 15.453 1 92.56 64 ASP A O 1
ATOM 483 N N . GLY A 1 65 ? 8.711 49.969 13.492 1 94.62 65 GLY A N 1
ATOM 484 C CA . GLY A 1 65 ? 7.301 49.656 13.68 1 94.62 65 GLY A CA 1
ATOM 485 C C . GLY A 1 65 ? 7.066 48.25 14.172 1 94.62 65 GLY A C 1
ATOM 486 O O . GLY A 1 65 ? 5.926 47.844 14.422 1 94.62 65 GLY A O 1
ATOM 487 N N . VAL A 1 66 ? 8.172 47.469 14.312 1 98.06 66 VAL A N 1
ATOM 488 C CA . VAL A 1 66 ? 8.055 46.094 14.719 1 98.06 66 VAL A CA 1
ATOM 489 C C . VAL A 1 66 ? 8.938 45.812 15.945 1 98.06 66 VAL A C 1
ATOM 491 O O . VAL A 1 66 ? 10.117 46.188 15.953 1 98.06 66 VAL A O 1
ATOM 494 N N . PHE A 1 67 ? 8.398 45.281 16.938 1 98.25 67 PHE A N 1
ATOM 495 C CA . PHE A 1 67 ? 9.172 44.875 18.094 1 98.25 67 PHE A CA 1
ATOM 496 C C . PHE A 1 67 ? 9.977 43.594 17.812 1 98.25 67 PHE A C 1
ATOM 498 O O . PHE A 1 67 ? 9.414 42.594 17.422 1 98.25 67 PHE A O 1
ATOM 505 N N . VAL A 1 68 ? 11.281 43.688 17.906 1 98.38 68 VAL A N 1
ATOM 506 C CA . VAL A 1 68 ? 12.156 42.562 17.625 1 98.38 68 VAL A CA 1
ATOM 507 C C . VAL A 1 68 ? 12.852 42.125 18.922 1 98.38 68 VAL A C 1
ATOM 509 O O . VAL A 1 68 ? 13.359 42.938 19.672 1 98.38 68 VAL A O 1
ATOM 512 N N . CYS A 1 69 ? 12.828 40.812 19.203 1 98.31 69 CYS A N 1
ATOM 513 C CA . CYS A 1 69 ? 13.422 40.312 20.453 1 98.31 69 CYS A CA 1
ATOM 514 C C . CYS A 1 69 ? 13.953 38.906 20.281 1 98.31 69 CYS A C 1
ATOM 516 O O . CYS A 1 69 ? 13.82 38.312 19.203 1 98.31 69 CYS A O 1
ATOM 518 N N . SER A 1 70 ? 14.602 38.375 21.328 1 98.06 70 SER A N 1
ATOM 519 C CA . SER A 1 70 ? 15.188 37.031 21.281 1 98.06 70 SER A CA 1
ATOM 520 C C . SER A 1 70 ? 14.516 36.094 22.281 1 98.06 70 SER A C 1
ATOM 522 O O . SER A 1 70 ? 14.891 34.938 22.391 1 98.06 70 SER A O 1
ATOM 524 N N . ASP A 1 71 ? 13.555 36.625 22.969 1 98 71 ASP A N 1
ATOM 525 C CA . ASP A 1 71 ? 12.766 35.844 23.906 1 98 71 ASP A CA 1
ATOM 526 C C . ASP A 1 71 ? 11.273 35.906 23.578 1 98 71 ASP A C 1
ATOM 528 O O . ASP A 1 71 ? 10.664 36.969 23.703 1 98 71 ASP A O 1
ATOM 532 N N . TRP A 1 72 ? 10.695 34.719 23.234 1 98.19 72 TRP A N 1
ATOM 533 C CA . TRP A 1 72 ? 9.32 34.688 22.734 1 98.19 72 TRP A CA 1
ATOM 534 C C . TRP A 1 72 ? 8.344 35.125 23.844 1 98.19 72 TRP A C 1
ATOM 536 O O . TRP A 1 72 ? 7.219 35.531 23.547 1 98.19 72 TRP A O 1
ATOM 546 N N . ARG A 1 73 ? 8.695 35.062 25.125 1 98.31 73 ARG A N 1
ATOM 547 C CA . ARG A 1 73 ? 7.836 35.5 26.219 1 98.31 73 ARG A CA 1
ATOM 548 C C . ARG A 1 73 ? 7.57 37 26.141 1 98.31 73 ARG A C 1
ATOM 550 O O . ARG A 1 73 ? 6.504 37.469 26.531 1 98.31 73 ARG A O 1
ATOM 557 N N . GLU A 1 74 ? 8.555 37.75 25.609 1 98.5 74 GLU A N 1
ATOM 558 C CA . GLU A 1 74 ? 8.398 39.188 25.438 1 98.5 74 GLU A CA 1
ATOM 559 C C . GLU A 1 74 ? 7.328 39.5 24.406 1 98.5 74 GLU A C 1
ATOM 561 O O . GLU A 1 74 ? 6.641 40.531 24.516 1 98.5 74 GLU A O 1
ATOM 566 N N . VAL A 1 75 ? 7.23 38.656 23.391 1 98.69 75 VAL A N 1
ATOM 567 C CA . VAL A 1 75 ? 6.188 38.812 22.391 1 98.69 75 VAL A CA 1
ATOM 568 C C . VAL A 1 75 ? 4.812 38.656 23.031 1 98.69 75 VAL A C 1
ATOM 570 O O . VAL A 1 75 ? 3.904 39.469 22.781 1 98.69 75 VAL A O 1
ATOM 573 N N . LEU A 1 76 ? 4.664 37.719 23.922 1 98.38 76 LEU A N 1
ATOM 574 C CA . LEU A 1 76 ? 3.383 37.406 24.547 1 98.38 76 LEU A CA 1
ATOM 575 C C . LEU A 1 76 ? 2.979 38.5 25.531 1 98.38 76 LEU A C 1
ATOM 577 O O . LEU A 1 76 ? 1.79 38.656 25.812 1 98.38 76 LEU A O 1
ATOM 581 N N . ALA A 1 77 ? 3.934 39.281 26 1 97.94 77 ALA A N 1
ATOM 582 C CA . ALA A 1 77 ? 3.672 40.312 26.984 1 97.94 77 ALA A CA 1
ATOM 583 C C . ALA A 1 77 ? 3.24 41.625 26.312 1 97.94 77 ALA A C 1
ATOM 585 O O . ALA A 1 77 ? 2.779 42.531 26.984 1 97.94 77 ALA A O 1
ATOM 586 N N . ARG A 1 78 ? 3.305 41.656 25.031 1 97.88 78 ARG A N 1
ATOM 587 C CA . ARG A 1 78 ? 3.043 42.906 24.312 1 97.88 78 ARG A CA 1
ATOM 588 C C . ARG A 1 78 ? 1.544 43.156 24.203 1 97.88 78 ARG A C 1
ATOM 590 O O . ARG A 1 78 ? 0.782 42.281 23.781 1 97.88 78 ARG A O 1
ATOM 597 N N . PRO A 1 79 ? 1.167 44.438 24.5 1 96.56 79 PRO A N 1
ATOM 598 C CA . PRO A 1 79 ? -0.252 44.75 24.344 1 96.56 79 PRO A CA 1
ATOM 599 C C . PRO A 1 79 ? -0.676 44.906 22.891 1 96.56 79 PRO A C 1
ATOM 601 O O . PRO A 1 79 ? -1.867 44.844 22.578 1 96.56 79 PRO A O 1
ATOM 604 N N . ASP A 1 80 ? 0.26 45.094 21.969 1 96.44 80 ASP A N 1
ATOM 605 C CA . ASP A 1 80 ? -0.065 45.312 20.562 1 96.44 80 ASP A CA 1
ATOM 606 C C . ASP A 1 80 ? 0.032 44 19.781 1 96.44 80 ASP A C 1
ATOM 608 O O . ASP A 1 80 ? 0.283 44.031 18.562 1 96.44 80 ASP A O 1
ATOM 612 N N . VAL A 1 81 ? -0.031 42.875 20.469 1 98 81 VAL A N 1
ATOM 613 C CA . VAL A 1 81 ? -0.107 41.562 19.844 1 98 81 VAL A CA 1
ATOM 614 C C . VAL A 1 81 ? -1.417 40.875 20.234 1 98 81 VAL A C 1
ATOM 616 O O . VAL A 1 81 ? -1.723 40.719 21.422 1 98 81 VAL A O 1
ATOM 619 N N . ASP A 1 82 ? -2.188 40.5 19.25 1 97 82 ASP A N 1
ATOM 620 C CA . ASP A 1 82 ? -3.455 39.812 19.469 1 97 82 ASP A CA 1
ATOM 621 C C . ASP A 1 82 ? -3.285 38.281 19.359 1 97 82 ASP A C 1
ATOM 623 O O . ASP A 1 82 ? -3.969 37.531 20.031 1 97 82 ASP A O 1
ATOM 627 N N . ALA A 1 83 ? -2.445 37.875 18.453 1 98.06 83 ALA A N 1
ATOM 628 C CA . ALA A 1 83 ? -2.246 36.469 18.109 1 98.06 83 ALA A CA 1
ATOM 629 C C . ALA A 1 83 ? -0.792 36.219 17.75 1 98.06 83 ALA A C 1
ATOM 631 O O . ALA A 1 83 ? -0.046 37.125 17.406 1 98.06 83 ALA A O 1
ATOM 632 N N . VAL A 1 84 ? -0.421 34.969 17.875 1 98.75 84 VAL A N 1
ATOM 633 C CA . VAL A 1 84 ? 0.946 34.594 17.516 1 98.75 84 VAL A CA 1
ATOM 634 C C . VAL A 1 84 ? 0.931 33.406 16.562 1 98.75 84 VAL A C 1
ATOM 636 O O . VAL A 1 84 ? 0.059 32.531 16.656 1 98.75 84 VAL A O 1
ATOM 639 N N . ILE A 1 85 ? 1.825 33.344 15.609 1 98.69 85 ILE A N 1
ATOM 640 C CA . ILE A 1 85 ? 2.207 32.188 14.844 1 98.69 85 ILE A CA 1
ATOM 641 C C . ILE A 1 85 ? 3.549 31.656 15.344 1 98.69 85 ILE A C 1
ATOM 643 O O . ILE A 1 85 ? 4.531 32.406 15.406 1 98.69 85 ILE A O 1
ATOM 647 N N . VAL A 1 86 ? 3.529 30.391 15.695 1 98.38 86 VAL A N 1
ATOM 648 C CA . VAL A 1 86 ? 4.668 29.797 16.391 1 98.38 86 VAL A CA 1
ATOM 649 C C . VAL A 1 86 ? 5.312 28.734 15.5 1 98.38 86 VAL A C 1
ATOM 651 O O . VAL A 1 86 ? 4.691 27.719 15.18 1 98.38 86 VAL A O 1
ATOM 654 N N . ALA A 1 87 ? 6.539 28.953 15.086 1 96.44 87 ALA A N 1
ATOM 655 C CA . ALA A 1 87 ? 7.348 28.016 14.312 1 96.44 87 ALA A CA 1
ATOM 656 C C . ALA A 1 87 ? 8.648 27.688 15.039 1 96.44 87 ALA A C 1
ATOM 658 O O . ALA A 1 87 ? 9.734 28.031 14.562 1 96.44 87 ALA A O 1
ATOM 659 N N . LEU A 1 88 ? 8.547 27.031 16.141 1 94.25 88 LEU A N 1
ATOM 660 C CA . LEU A 1 88 ? 9.641 26.594 17 1 94.25 88 LEU A CA 1
ATOM 661 C C . LEU A 1 88 ? 9.742 25.078 17 1 94.25 88 LEU A C 1
ATOM 663 O O . LEU A 1 88 ? 8.891 24.391 16.438 1 94.25 88 LEU A O 1
ATOM 667 N N . PRO A 1 89 ? 10.812 24.578 17.562 1 90.56 89 PRO A N 1
ATOM 668 C CA . PRO A 1 89 ? 10.852 23.125 17.719 1 90.56 89 PRO A CA 1
ATOM 669 C C . PRO A 1 89 ? 9.625 22.562 18.453 1 90.56 89 PRO A C 1
ATOM 671 O O . PRO A 1 89 ? 9.164 23.172 19.422 1 90.56 89 PRO A O 1
ATOM 674 N N . VAL A 1 90 ? 9.219 21.469 18.078 1 93.06 90 VAL A N 1
ATOM 675 C CA . VAL A 1 90 ? 7.902 20.938 18.422 1 93.06 90 VAL A CA 1
ATOM 676 C C . VAL A 1 90 ? 7.805 20.719 19.922 1 93.06 90 VAL A C 1
ATOM 678 O O . VAL A 1 90 ? 6.715 20.797 20.5 1 93.06 90 VAL A O 1
ATOM 681 N N . TYR A 1 91 ? 8.914 20.453 20.578 1 92.5 91 TYR A N 1
ATOM 682 C CA . TYR A 1 91 ? 8.859 20.172 22.016 1 92.5 91 TYR A CA 1
ATOM 683 C C . TYR A 1 91 ? 8.461 21.406 22.812 1 92.5 91 TYR A C 1
ATOM 685 O O . TYR A 1 91 ? 8.133 21.312 23.984 1 92.5 91 TYR A O 1
ATOM 693 N N . LEU A 1 92 ? 8.406 22.578 22.188 1 95.38 92 LEU A N 1
ATOM 694 C CA . LEU A 1 92 ? 8.062 23.812 22.859 1 95.38 92 LEU A CA 1
ATOM 695 C C . LEU A 1 92 ? 6.586 24.156 22.656 1 95.38 92 LEU A C 1
ATOM 697 O O . LEU A 1 92 ? 6.07 25.094 23.266 1 95.38 92 LEU A O 1
ATOM 701 N N . ASN A 1 93 ? 5.871 23.406 21.828 1 97.5 93 ASN A N 1
ATOM 702 C CA . ASN A 1 93 ? 4.508 23.766 21.438 1 97.5 93 ASN A CA 1
ATOM 703 C C . ASN A 1 93 ? 3.604 23.906 22.656 1 97.5 93 ASN A C 1
ATOM 705 O O . ASN A 1 93 ? 2.916 24.906 22.812 1 97.5 93 ASN A O 1
ATOM 709 N N . LEU A 1 94 ? 3.664 22.922 23.547 1 97.94 94 LEU A N 1
ATOM 710 C CA . LEU A 1 94 ? 2.785 22.984 24.703 1 97.94 94 LEU A CA 1
ATOM 711 C C . LEU A 1 94 ? 3.145 24.172 25.594 1 97.94 94 LEU A C 1
ATOM 713 O O . LEU A 1 94 ? 2.26 24.891 26.062 1 97.94 94 LEU A O 1
ATOM 717 N N . GLU A 1 95 ? 4.383 24.344 25.812 1 98.19 95 GLU A N 1
ATOM 718 C CA . GLU A 1 95 ? 4.848 25.438 26.672 1 98.19 95 GLU A CA 1
ATOM 719 C C . GLU A 1 95 ? 4.395 26.797 26.125 1 98.19 95 GLU A C 1
ATOM 721 O O . GLU A 1 95 ? 3.855 27.609 26.859 1 98.19 95 GLU A O 1
ATOM 726 N N . VAL A 1 96 ? 4.562 27.016 24.891 1 98.5 96 VAL A N 1
ATOM 727 C CA . VAL A 1 96 ? 4.227 28.297 24.266 1 98.5 96 VAL A CA 1
ATOM 728 C C . VAL A 1 96 ? 2.711 28.469 24.266 1 98.5 96 VAL A C 1
ATOM 730 O O . VAL A 1 96 ? 2.211 29.578 24.531 1 98.5 96 VAL A O 1
ATOM 733 N N . ALA A 1 97 ? 2.023 27.438 23.938 1 98.31 97 ALA A N 1
ATOM 734 C CA . ALA A 1 97 ? 0.564 27.516 23.922 1 98.31 97 ALA A CA 1
ATOM 735 C C . ALA A 1 97 ? 0.027 27.875 25.312 1 98.31 97 ALA A C 1
ATOM 737 O O . ALA A 1 97 ? -0.881 28.703 25.422 1 98.31 97 ALA A O 1
ATOM 738 N N . THR A 1 98 ? 0.573 27.25 26.312 1 98.12 98 THR A N 1
ATOM 739 C CA . THR A 1 98 ? 0.156 27.516 27.688 1 98.12 98 THR A CA 1
ATOM 740 C C . THR A 1 98 ? 0.426 28.969 28.062 1 98.12 98 THR A C 1
ATOM 742 O O . THR A 1 98 ? -0.436 29.641 28.641 1 98.12 98 THR A O 1
ATOM 745 N N . ALA A 1 99 ? 1.545 29.422 27.734 1 98.44 99 ALA A N 1
ATOM 746 C CA . ALA A 1 99 ? 1.918 30.812 28.016 1 98.44 99 ALA A CA 1
ATOM 747 C C . ALA A 1 99 ? 1.031 31.781 27.25 1 98.44 99 ALA A C 1
ATOM 749 O O . ALA A 1 99 ? 0.638 32.812 27.781 1 98.44 99 ALA A O 1
ATOM 750 N N . ALA A 1 100 ? 0.776 31.469 25.984 1 98.25 100 ALA A N 1
ATOM 751 C CA . ALA A 1 100 ? -0.103 32.312 25.188 1 98.25 100 ALA A CA 1
ATOM 752 C C . ALA A 1 100 ? -1.496 32.406 25.797 1 98.25 100 ALA A C 1
ATOM 754 O O . ALA A 1 100 ? -2.088 33.469 25.859 1 98.25 100 ALA A O 1
ATOM 755 N N . ALA A 1 101 ? -1.977 31.297 26.234 1 95.94 101 ALA A N 1
ATOM 756 C CA . ALA A 1 101 ? -3.287 31.25 26.875 1 95.94 101 ALA A CA 1
ATOM 757 C C . ALA A 1 101 ? -3.318 32.125 28.125 1 95.94 101 ALA A C 1
ATOM 759 O O . ALA A 1 101 ? -4.277 32.875 28.344 1 95.94 101 ALA A O 1
ATOM 760 N N . ALA A 1 102 ? -2.291 32.031 28.891 1 96.19 102 ALA A N 1
ATOM 761 C CA . ALA A 1 102 ? -2.199 32.812 30.109 1 96.19 102 ALA A CA 1
ATOM 762 C C . ALA A 1 102 ? -2.166 34.312 29.781 1 96.19 102 ALA A C 1
ATOM 764 O O . ALA A 1 102 ? -2.672 35.125 30.562 1 96.19 102 ALA A O 1
ATOM 765 N N . ALA A 1 103 ? -1.6 34.625 28.656 1 97.12 103 ALA A N 1
ATOM 766 C CA . ALA A 1 103 ? -1.451 36.031 28.25 1 97.12 103 ALA A CA 1
ATOM 767 C C . ALA A 1 103 ? -2.66 36.5 27.453 1 97.12 103 ALA A C 1
ATOM 769 O O . ALA A 1 103 ? -2.734 37.656 27.047 1 97.12 103 ALA A O 1
ATOM 770 N N . GLY A 1 104 ? -3.58 35.625 27.141 1 94.56 104 GLY A N 1
ATOM 771 C CA . GLY A 1 104 ? -4.773 35.938 26.375 1 94.56 104 GLY A CA 1
ATOM 772 C C . GLY A 1 104 ? -4.504 36.125 24.891 1 94.56 104 GLY A C 1
ATOM 773 O O . GLY A 1 104 ? -5.141 36.938 24.25 1 94.56 104 GLY A O 1
ATOM 774 N N . LYS A 1 105 ? -3.473 35.469 24.391 1 97.44 105 LYS A N 1
ATOM 775 C CA . LYS A 1 105 ? -3.127 35.562 22.969 1 97.44 105 LYS A CA 1
ATOM 776 C C . LYS A 1 105 ? -3.629 34.344 22.203 1 97.44 105 LYS A C 1
ATOM 778 O O . LYS A 1 105 ? -3.537 33.219 22.703 1 97.44 105 LYS A O 1
ATOM 783 N N . HIS A 1 106 ? -4.258 34.562 21.047 1 97.12 106 HIS A N 1
ATOM 784 C CA . HIS A 1 106 ? -4.551 33.438 20.141 1 97.12 106 HIS A CA 1
ATOM 785 C C . HIS A 1 106 ? -3.273 32.875 19.547 1 97.12 106 HIS A C 1
ATOM 787 O O . HIS A 1 106 ? -2.258 33.562 19.438 1 97.12 106 HIS A O 1
ATOM 793 N N . ALA A 1 107 ? -3.305 31.562 19.219 1 98.25 107 ALA A N 1
ATOM 794 C CA . ALA A 1 107 ? -2.039 30.953 18.812 1 98.25 107 ALA A CA 1
ATOM 795 C C . ALA A 1 107 ? -2.25 29.953 17.688 1 98.25 107 ALA A C 1
ATOM 797 O O . ALA A 1 107 ? -3.178 29.141 17.734 1 98.25 107 ALA A O 1
ATOM 798 N N . LEU A 1 108 ? -1.471 29.984 16.656 1 98.31 108 LEU A N 1
ATOM 799 C CA . LEU A 1 108 ? -1.269 28.953 15.641 1 98.31 108 LEU A CA 1
ATOM 800 C C . LEU A 1 108 ? 0.123 28.344 15.758 1 98.31 108 LEU A C 1
ATOM 802 O O . LEU A 1 108 ? 1.128 29.031 15.562 1 98.31 108 LEU A O 1
ATOM 806 N N . LEU A 1 109 ? 0.182 27.109 16.156 1 98.25 109 LEU A N 1
ATOM 807 C CA . LEU A 1 109 ? 1.436 26.375 16.328 1 98.25 109 LEU A CA 1
ATOM 808 C C . LEU A 1 109 ? 1.704 25.453 15.148 1 98.25 109 LEU A C 1
ATOM 810 O O . LEU A 1 109 ? 0.787 24.812 14.633 1 98.25 109 LEU A O 1
ATOM 814 N N . GLU A 1 110 ? 2.895 25.344 14.719 1 97 110 GLU A N 1
ATOM 815 C CA . GLU A 1 110 ? 3.211 24.484 13.586 1 97 110 GLU A CA 1
ATOM 816 C C . GLU A 1 110 ? 3.135 23.016 13.977 1 97 110 GLU A C 1
ATOM 818 O O . GLU A 1 110 ? 3.396 22.656 15.125 1 97 110 GLU A O 1
ATOM 823 N N . LYS A 1 111 ? 2.812 22.219 13.047 1 96.31 111 LYS A N 1
ATOM 824 C CA . LYS A 1 111 ? 2.756 20.766 13.219 1 96.31 111 LYS A CA 1
ATOM 825 C C . LYS A 1 111 ? 4.152 20.188 13.414 1 96.31 111 LYS A C 1
ATOM 827 O O . LYS A 1 111 ? 5.145 20.781 12.992 1 96.31 111 LYS A O 1
ATOM 832 N N . PRO A 1 112 ? 4.289 19.062 14.039 1 96.44 112 PRO A N 1
ATOM 833 C CA . PRO A 1 112 ? 3.227 18.25 14.641 1 96.44 112 PRO A CA 1
ATOM 834 C C . PRO A 1 112 ? 2.646 18.875 15.906 1 96.44 112 PRO A C 1
ATOM 836 O O . PRO A 1 112 ? 3.184 19.875 16.406 1 96.44 112 PRO A O 1
ATOM 839 N N . THR A 1 113 ? 1.583 18.281 16.453 1 97.38 113 THR A N 1
ATOM 840 C CA . THR A 1 113 ? 0.863 18.859 17.578 1 97.38 113 THR A CA 1
ATOM 841 C C . THR A 1 113 ? 1.797 19.047 18.781 1 97.38 113 THR A C 1
ATOM 843 O O . THR A 1 113 ? 1.758 20.078 19.438 1 97.38 113 THR A O 1
ATOM 846 N N . ALA A 1 114 ? 2.607 18.062 19.047 1 96.94 114 ALA A N 1
ATOM 847 C CA . ALA A 1 114 ? 3.578 18.062 20.141 1 96.94 114 ALA A CA 1
ATOM 848 C C . ALA A 1 114 ? 4.66 17.016 19.922 1 96.94 114 ALA A C 1
ATOM 850 O O . ALA A 1 114 ? 4.668 16.328 18.891 1 96.94 114 ALA A O 1
ATOM 851 N N . HIS A 1 115 ? 5.625 16.969 20.844 1 95.19 115 HIS A N 1
ATOM 852 C CA . HIS A 1 115 ? 6.738 16.047 20.656 1 95.19 115 HIS A CA 1
ATOM 853 C C . HIS A 1 115 ? 6.359 14.641 21.109 1 95.19 115 HIS A C 1
ATOM 855 O O . HIS A 1 115 ? 7.023 13.664 20.75 1 95.19 115 HIS A O 1
ATOM 861 N N . ASP A 1 116 ? 5.34 14.523 21.969 1 95.31 116 ASP A N 1
ATOM 862 C CA . ASP A 1 116 ? 4.82 13.219 22.359 1 95.31 116 ASP A CA 1
ATOM 863 C C . ASP A 1 116 ? 3.311 13.273 22.594 1 95.31 116 ASP A C 1
ATOM 865 O O . ASP A 1 116 ? 2.699 14.336 22.469 1 95.31 116 ASP A O 1
ATOM 869 N N . LEU A 1 117 ? 2.746 12.133 22.922 1 97.25 117 LEU A N 1
ATOM 870 C CA . LEU A 1 117 ? 1.29 12.055 22.984 1 97.25 117 LEU A CA 1
ATOM 871 C C . LEU A 1 117 ? 0.772 12.688 24.266 1 97.25 117 LEU A C 1
ATOM 873 O O . LEU A 1 117 ? -0.328 13.242 24.297 1 97.25 117 LEU A O 1
ATOM 877 N N . ALA A 1 118 ? 1.542 12.609 25.281 1 96.81 118 ALA A N 1
ATOM 878 C CA . ALA A 1 118 ? 1.122 13.227 26.531 1 96.81 118 ALA A CA 1
ATOM 879 C C . ALA A 1 118 ? 0.967 14.742 26.375 1 96.81 118 ALA A C 1
ATOM 881 O O . ALA A 1 118 ? -0.072 15.305 26.734 1 96.81 118 ALA A O 1
ATOM 882 N N . ASP A 1 119 ? 1.97 15.367 25.812 1 97.31 119 ASP A N 1
ATOM 883 C CA . ASP A 1 119 ? 1.914 16.797 25.578 1 97.31 119 ASP A CA 1
ATOM 884 C C . ASP A 1 119 ? 0.814 17.156 24.578 1 97.31 119 ASP A C 1
ATOM 886 O O . ASP A 1 119 ? 0.132 18.172 24.719 1 97.31 119 ASP A O 1
ATOM 890 N N . ALA A 1 120 ? 0.68 16.297 23.594 1 98.06 120 ALA A N 1
ATOM 891 C CA . ALA A 1 120 ? -0.371 16.531 22.594 1 98.06 120 ALA A CA 1
ATOM 892 C C . ALA A 1 120 ? -1.751 16.5 23.25 1 98.06 120 ALA A C 1
ATOM 894 O O . ALA A 1 120 ? -2.602 17.344 22.969 1 98.06 120 ALA A O 1
ATOM 895 N N . SER A 1 121 ? -1.922 15.516 24.062 1 97.88 121 SER A N 1
ATOM 896 C CA . SER A 1 121 ? -3.189 15.398 24.781 1 97.88 121 SER A CA 1
ATOM 897 C C . SER A 1 121 ? -3.441 16.625 25.656 1 97.88 121 SER A C 1
ATOM 899 O O . SER A 1 121 ? -4.559 17.141 25.703 1 97.88 121 SER A O 1
ATOM 901 N N . ALA A 1 122 ? -2.469 17.094 26.312 1 97.56 122 ALA A N 1
ATOM 902 C CA . ALA A 1 122 ? -2.572 18.281 27.141 1 97.56 122 ALA A CA 1
ATOM 903 C C . ALA A 1 122 ? -2.945 19.5 26.312 1 97.56 122 ALA A C 1
ATOM 905 O O . ALA A 1 122 ? -3.723 20.359 26.75 1 97.56 122 ALA A O 1
ATOM 906 N N . LEU A 1 123 ? -2.389 19.578 25.156 1 97.88 123 LEU A N 1
ATOM 907 C CA . LEU A 1 123 ? -2.689 20.688 24.266 1 97.88 123 LEU A CA 1
ATOM 908 C C . LEU A 1 123 ? -4.141 20.641 23.797 1 97.88 123 LEU A C 1
ATOM 910 O O . LEU A 1 123 ? -4.797 21.688 23.688 1 97.88 123 LEU A O 1
ATOM 914 N N . VAL A 1 124 ? -4.609 19.406 23.5 1 97.12 124 VAL A N 1
ATOM 915 C CA . VAL A 1 124 ? -6.023 19.266 23.172 1 97.12 124 VAL A CA 1
ATOM 916 C C . VAL A 1 124 ? -6.887 19.766 24.328 1 97.12 124 VAL A C 1
ATOM 918 O O . VAL A 1 124 ? -7.82 20.547 24.109 1 97.12 124 VAL A O 1
ATOM 921 N N . ARG A 1 125 ? -6.578 19.406 25.516 1 96.31 125 ARG A N 1
ATOM 922 C CA . ARG A 1 125 ? -7.34 19.812 26.688 1 96.31 125 ARG A CA 1
ATOM 923 C C . ARG A 1 125 ? -7.316 21.328 26.844 1 96.31 125 ARG A C 1
ATOM 925 O O . ARG A 1 125 ? -8.352 21.953 27.109 1 96.31 125 ARG A O 1
ATOM 932 N N . LEU A 1 126 ? -6.145 21.859 26.688 1 95.88 126 LEU A N 1
ATOM 933 C CA . LEU A 1 126 ? -6.008 23.312 26.781 1 95.88 126 LEU A CA 1
ATOM 934 C C . LEU A 1 126 ? -6.914 24 25.766 1 95.88 126 LEU A C 1
ATOM 936 O O . LEU A 1 126 ? -7.586 24.984 26.094 1 95.88 126 LEU A O 1
ATOM 940 N N . SER A 1 127 ? -6.945 23.516 24.562 1 94.56 127 SER A N 1
ATOM 941 C CA . SER A 1 127 ? -7.746 24.109 23.484 1 94.56 127 SER A CA 1
ATOM 942 C C . SER A 1 127 ? -9.234 24.047 23.812 1 94.56 127 SER A C 1
ATOM 944 O O . SER A 1 127 ? -9.992 24.953 23.469 1 94.56 127 SER A O 1
ATOM 946 N N . HIS A 1 128 ? -9.625 22.984 24.5 1 91.5 128 HIS A N 1
ATOM 947 C CA . HIS A 1 128 ? -11.023 22.844 24.906 1 91.5 128 HIS A CA 1
ATOM 948 C C . HIS A 1 128 ? -11.367 23.766 26.062 1 91.5 128 HIS A C 1
ATOM 950 O O . HIS A 1 128 ? -12.398 24.438 26.047 1 91.5 128 HIS A O 1
ATOM 956 N N . GLU A 1 129 ? -10.492 23.812 26.984 1 91.81 129 GLU A N 1
ATOM 957 C CA . GLU A 1 129 ? -10.727 24.578 28.203 1 91.81 129 GLU A CA 1
ATOM 958 C C . GLU A 1 129 ? -10.805 26.078 27.891 1 91.81 129 GLU A C 1
ATOM 960 O O . GLU A 1 129 ? -11.547 26.812 28.547 1 91.81 129 GLU A O 1
ATOM 965 N N . ARG A 1 130 ? -10.062 26.469 26.922 1 91.5 130 ARG A N 1
ATOM 966 C CA . ARG A 1 130 ? -9.938 27.891 26.641 1 91.5 130 ARG A CA 1
ATOM 967 C C . ARG A 1 130 ? -10.695 28.266 25.375 1 91.5 130 ARG A C 1
ATOM 969 O O . ARG A 1 130 ? -10.461 29.344 24.812 1 91.5 130 ARG A O 1
ATOM 976 N N . ARG A 1 131 ? -11.609 27.484 24.938 1 87.31 131 ARG A N 1
ATOM 977 C CA . ARG A 1 131 ? -12.234 27.625 23.625 1 87.31 131 ARG A CA 1
ATOM 978 C C . ARG A 1 131 ? -13.016 28.922 23.531 1 87.31 131 ARG A C 1
ATOM 980 O O . ARG A 1 131 ? -13.172 29.469 22.438 1 87.31 131 ARG A O 1
ATOM 987 N N . ASP A 1 132 ? -13.453 29.422 24.625 1 84.94 132 ASP A N 1
ATOM 988 C CA . ASP A 1 132 ? -14.266 30.641 24.625 1 84.94 132 ASP A CA 1
ATOM 989 C C . ASP A 1 132 ? -13.391 31.875 24.75 1 84.94 132 ASP A C 1
ATOM 991 O O . ASP A 1 132 ? -13.875 33 24.578 1 84.94 132 ASP A O 1
ATOM 995 N N . GLU A 1 133 ? -12.133 31.688 24.938 1 87.88 133 GLU A N 1
ATOM 996 C CA . GLU A 1 133 ? -11.258 32.812 25.203 1 87.88 133 GLU A CA 1
ATOM 997 C C . GLU A 1 133 ? -10.203 33 24.125 1 87.88 133 GLU A C 1
ATOM 999 O O . GLU A 1 133 ? -9.719 34.094 23.875 1 87.88 133 GLU A O 1
ATOM 1004 N N . MET A 1 134 ? -9.836 31.953 23.594 1 90.31 134 MET A N 1
ATOM 1005 C CA . MET A 1 134 ? -8.75 32.031 22.625 1 90.31 134 MET A CA 1
ATOM 1006 C C . MET A 1 134 ? -8.898 30.953 21.562 1 90.31 134 MET A C 1
ATOM 1008 O O . MET A 1 134 ? -9.406 29.859 21.844 1 90.31 134 MET A O 1
ATOM 1012 N N . ALA A 1 135 ? -8.398 31.281 20.406 1 93.25 135 ALA A N 1
ATOM 1013 C CA . ALA A 1 135 ? -8.273 30.312 19.312 1 93.25 135 ALA A CA 1
ATOM 1014 C C . ALA A 1 135 ? -6.902 29.656 19.328 1 93.25 135 ALA A C 1
ATOM 1016 O O . ALA A 1 135 ? -5.875 30.328 19.375 1 93.25 135 ALA A O 1
ATOM 1017 N N . ILE A 1 136 ? -6.859 28.328 19.406 1 95.94 136 ILE A N 1
ATOM 1018 C CA . ILE A 1 136 ? -5.637 27.547 19.25 1 95.94 136 ILE A CA 1
ATOM 1019 C C . ILE A 1 136 ? -5.754 26.641 18.031 1 95.94 136 ILE A C 1
ATOM 1021 O O . ILE A 1 136 ? -6.707 25.859 17.906 1 95.94 136 ILE A O 1
ATOM 1025 N N . MET A 1 137 ? -4.82 26.766 17.109 1 97.25 137 MET A N 1
ATOM 1026 C CA . MET A 1 137 ? -4.777 25.938 15.898 1 97.25 137 MET A CA 1
ATOM 1027 C C . MET A 1 137 ? -3.393 25.344 15.711 1 97.25 137 MET A C 1
ATOM 1029 O O . MET A 1 137 ? -2.402 25.859 16.219 1 97.25 137 MET A O 1
ATOM 1033 N N . ILE A 1 138 ? -3.338 24.188 15.109 1 98 138 ILE A N 1
ATOM 1034 C CA . ILE A 1 138 ? -2.094 23.578 14.656 1 98 138 ILE A CA 1
ATOM 1035 C C . ILE A 1 138 ? -1.938 23.766 13.148 1 98 138 ILE A C 1
ATOM 1037 O O . ILE A 1 138 ? -2.881 23.547 12.391 1 98 138 ILE A O 1
ATOM 1041 N N . GLY A 1 139 ? -0.778 24.219 12.75 1 97.62 139 GLY A N 1
ATOM 1042 C CA . GLY A 1 139 ? -0.492 24.516 11.359 1 97.62 139 GLY A CA 1
ATOM 1043 C C . GLY A 1 139 ? -0.353 23.281 10.5 1 97.62 139 GLY A C 1
ATOM 1044 O O . GLY A 1 139 ? 0.731 22.984 9.984 1 97.62 139 GLY A O 1
ATOM 1045 N N . GLU A 1 140 ? -1.393 22.516 10.305 1 97.06 140 GLU A N 1
ATOM 1046 C CA . GLU A 1 140 ? -1.528 21.438 9.336 1 97.06 140 GLU A CA 1
ATOM 1047 C C . GLU A 1 140 ? -2.273 21.906 8.086 1 97.06 140 GLU A C 1
ATOM 1049 O O . GLU A 1 140 ? -3.502 21.812 8.023 1 97.06 140 GLU A O 1
ATOM 1054 N N . ASN A 1 141 ? -1.519 22.266 7.062 1 96.44 141 ASN A N 1
ATOM 1055 C CA . ASN A 1 141 ? -2.102 23.016 5.953 1 96.44 141 ASN A CA 1
ATOM 1056 C C . ASN A 1 141 ? -2.686 22.078 4.895 1 96.44 141 ASN A C 1
ATOM 1058 O O . ASN A 1 141 ? -3.428 22.516 4.016 1 96.44 141 ASN A O 1
ATOM 1062 N N . TYR A 1 142 ? -2.523 20.797 4.969 1 96.69 142 TYR A N 1
ATOM 1063 C CA . TYR A 1 142 ? -2.887 19.875 3.891 1 96.69 142 TYR A CA 1
ATOM 1064 C C . TYR A 1 142 ? -4.398 19.828 3.705 1 96.69 142 TYR A C 1
ATOM 1066 O O . TYR A 1 142 ? -4.891 19.828 2.576 1 96.69 142 TYR A O 1
ATOM 1074 N N . PRO A 1 143 ? -5.113 19.844 4.781 1 95.81 143 PRO A N 1
ATOM 1075 C CA . PRO A 1 143 ? -6.562 19.781 4.582 1 95.81 143 PRO A CA 1
ATOM 1076 C C . PRO A 1 143 ? -7.102 20.984 3.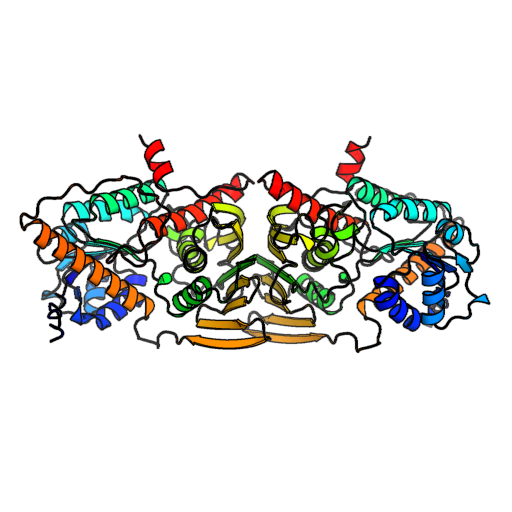812 1 95.81 143 PRO A C 1
ATOM 1078 O O . PRO A 1 143 ? -8.227 20.953 3.311 1 95.81 143 PRO A O 1
ATOM 1081 N N . TYR A 1 144 ? -6.367 22.031 3.715 1 95.75 144 TYR A N 1
ATOM 1082 C CA . TYR A 1 144 ? -6.809 23.25 3.025 1 95.75 144 TYR A CA 1
ATOM 1083 C C . TYR A 1 144 ? -6.496 23.172 1.536 1 95.75 144 TYR A C 1
ATOM 1085 O O . TYR A 1 144 ? -6.875 24.047 0.77 1 95.75 144 TYR A O 1
ATOM 1093 N N . LYS A 1 145 ? -5.793 22.141 1.116 1 96 145 LYS A N 1
ATOM 1094 C CA . LYS A 1 145 ? -5.551 21.953 -0.311 1 96 145 LYS A CA 1
ATOM 1095 C C . LYS A 1 145 ? -6.852 21.641 -1.051 1 96 145 LYS A C 1
ATOM 1097 O O . LYS A 1 145 ? -7.594 20.734 -0.662 1 96 145 LYS A O 1
ATOM 1102 N N . ASN A 1 146 ? -7.047 22.344 -2.148 1 95.69 146 ASN A N 1
ATOM 1103 C CA . ASN A 1 146 ? -8.281 22.188 -2.914 1 95.69 146 ASN A CA 1
ATOM 1104 C C . ASN A 1 146 ? -8.43 20.766 -3.457 1 95.69 146 ASN A C 1
ATOM 1106 O O . ASN A 1 146 ? -9.547 20.25 -3.551 1 95.69 146 ASN A O 1
ATOM 1110 N N . SER A 1 147 ? -7.383 20.141 -3.83 1 96.88 147 SER A N 1
ATOM 1111 C CA . SER A 1 147 ? -7.414 18.781 -4.355 1 96.88 147 SER A CA 1
ATOM 1112 C C . SER A 1 147 ? -7.949 17.797 -3.318 1 96.88 147 SER A C 1
ATOM 1114 O O . SER A 1 147 ? -8.82 16.984 -3.619 1 96.88 147 SER A O 1
ATOM 1116 N N . LEU A 1 148 ? -7.484 17.922 -2.119 1 96.81 148 LEU A N 1
ATOM 1117 C CA . LEU A 1 148 ? -7.91 17.031 -1.044 1 96.81 148 LEU A CA 1
ATOM 1118 C C . LEU A 1 148 ? -9.359 17.297 -0.66 1 96.81 148 LEU A C 1
ATOM 1120 O O . LEU A 1 148 ? -10.133 16.359 -0.438 1 96.81 148 LEU A O 1
ATOM 1124 N N . ARG A 1 149 ? -9.711 18.531 -0.598 1 95.88 149 ARG A N 1
ATOM 1125 C CA . ARG A 1 149 ? -11.086 18.906 -0.266 1 95.88 149 ARG A CA 1
ATOM 1126 C C . ARG A 1 149 ? -12.062 18.375 -1.316 1 95.88 149 ARG A C 1
ATOM 1128 O O . ARG A 1 149 ? -13.148 17.906 -0.98 1 95.88 149 ARG A O 1
ATOM 1135 N N . THR A 1 150 ? -11.633 18.547 -2.539 1 97.12 150 THR A N 1
ATOM 1136 C CA . THR A 1 150 ? -12.469 18.062 -3.625 1 97.12 150 THR A CA 1
ATOM 1137 C C . THR A 1 150 ? -12.633 16.547 -3.541 1 97.12 150 THR A C 1
ATOM 1139 O O . THR A 1 150 ? -13.742 16.016 -3.67 1 97.12 150 THR A O 1
ATOM 1142 N N . MET A 1 151 ? -11.57 15.844 -3.283 1 98.25 151 MET A N 1
ATOM 1143 C CA . MET A 1 151 ? -11.625 14.391 -3.154 1 98.25 151 MET A CA 1
ATOM 1144 C C . MET A 1 151 ? -12.516 13.984 -1.987 1 98.25 151 MET A C 1
ATOM 1146 O O . MET A 1 151 ? -13.344 13.078 -2.117 1 98.25 151 MET A O 1
ATOM 1150 N N . ALA A 1 152 ? -12.359 14.656 -0.872 1 97.5 152 ALA A N 1
ATOM 1151 C CA . ALA A 1 152 ? -13.172 14.367 0.309 1 97.5 152 ALA A CA 1
ATOM 1152 C C . ALA A 1 152 ? -14.656 14.57 0.017 1 97.5 152 ALA A C 1
ATOM 1154 O O . ALA A 1 152 ? -15.484 13.758 0.417 1 97.5 152 ALA A O 1
ATOM 1155 N N . ARG A 1 153 ? -14.938 15.633 -0.651 1 97.25 153 ARG A N 1
ATOM 1156 C CA . ARG A 1 153 ? -16.328 15.93 -1.011 1 97.25 153 ARG A CA 1
ATOM 1157 C C . ARG A 1 153 ? -16.906 14.828 -1.891 1 97.25 153 ARG A C 1
ATOM 1159 O O . ARG A 1 153 ? -18.047 14.391 -1.676 1 97.25 153 ARG A O 1
ATOM 1166 N N . LEU A 1 154 ? -16.141 14.391 -2.857 1 97.56 154 LEU A N 1
ATOM 1167 C CA . LEU A 1 154 ? -16.594 13.344 -3.758 1 97.56 154 LEU A CA 1
ATOM 1168 C C . LEU A 1 154 ? -16.891 12.062 -2.99 1 97.56 154 LEU A C 1
ATOM 1170 O O . LEU A 1 154 ? -17.906 11.406 -3.238 1 97.56 154 LEU A O 1
ATOM 1174 N N . VAL A 1 155 ? -16.047 11.688 -2.07 1 97.88 155 VAL A N 1
ATOM 1175 C CA . VAL A 1 155 ? -16.25 10.492 -1.262 1 97.88 155 VAL A CA 1
ATOM 1176 C C . VAL A 1 155 ? -17.516 10.656 -0.414 1 97.88 155 VAL A C 1
ATOM 1178 O O . VAL A 1 155 ? -18.359 9.75 -0.359 1 97.88 155 VAL A O 1
ATOM 1181 N N . MET A 1 156 ? -17.672 11.789 0.231 1 95.94 156 MET A N 1
ATOM 1182 C CA . MET A 1 156 ? -18.812 12.07 1.1 1 95.94 156 MET A CA 1
ATOM 1183 C C . MET A 1 156 ? -20.109 12.016 0.317 1 95.94 156 MET A C 1
ATOM 1185 O O . MET A 1 156 ? -21.141 11.57 0.84 1 95.94 156 MET A O 1
ATOM 1189 N N . GLU A 1 157 ? -20.016 12.445 -0.895 1 96.12 157 GLU A N 1
ATOM 1190 C CA . GLU A 1 157 ? -21.203 12.5 -1.744 1 96.12 157 GLU A CA 1
ATOM 1191 C C . GLU A 1 157 ? -21.516 11.141 -2.352 1 96.12 157 GLU A C 1
ATOM 1193 O O . GLU A 1 157 ? -22.484 10.992 -3.098 1 96.12 157 GLU A O 1
ATOM 1198 N N . GLY A 1 158 ? -20.656 10.188 -2.096 1 96.62 158 GLY A N 1
ATOM 1199 C CA . GLY A 1 158 ? -20.938 8.82 -2.5 1 96.62 158 GLY A CA 1
ATOM 1200 C C . GLY A 1 158 ? -20.391 8.477 -3.869 1 96.62 158 GLY A C 1
ATOM 1201 O O . GLY A 1 158 ? -20.844 7.523 -4.504 1 96.62 158 GLY A O 1
ATOM 1202 N N . ALA A 1 159 ? -19.453 9.25 -4.352 1 96.06 159 ALA A N 1
ATOM 1203 C CA . ALA A 1 159 ? -18.906 9.055 -5.695 1 96.06 159 ALA A CA 1
ATOM 1204 C C . ALA A 1 159 ? -18.328 7.652 -5.855 1 96.06 159 ALA A C 1
ATOM 1206 O O . ALA A 1 159 ? -18.375 7.082 -6.949 1 96.06 159 ALA A O 1
ATOM 1207 N N . VAL A 1 160 ? -17.828 7.055 -4.793 1 97.31 160 VAL A N 1
ATOM 1208 C CA . VAL A 1 160 ? -17.172 5.762 -4.938 1 97.31 160 VAL A CA 1
ATOM 1209 C C . VAL A 1 160 ? -18.016 4.672 -4.285 1 97.31 160 VAL A C 1
ATOM 1211 O O . VAL A 1 160 ? -17.562 3.535 -4.129 1 97.31 160 VAL A O 1
ATOM 1214 N N . GLY A 1 161 ? -19.219 4.949 -3.855 1 96.38 161 GLY A N 1
ATOM 1215 C CA . GLY A 1 161 ? -19.969 3.984 -3.064 1 96.38 161 GLY A CA 1
ATOM 1216 C C . GLY A 1 161 ? -19.328 3.68 -1.727 1 96.38 161 GLY A C 1
ATOM 1217 O O . GLY A 1 161 ? -18.812 4.582 -1.057 1 96.38 161 GLY A O 1
ATOM 1218 N N . SER A 1 162 ? -19.438 2.436 -1.316 1 95.81 162 SER A N 1
ATOM 1219 C CA . SER A 1 162 ? -18.734 2.025 -0.107 1 95.81 162 SER A CA 1
ATOM 1220 C C . SER A 1 162 ? -17.234 1.884 -0.362 1 95.81 162 SER A C 1
ATOM 1222 O O . SER A 1 162 ? -16.828 1.291 -1.362 1 95.81 162 SER A O 1
ATOM 1224 N N . VAL A 1 163 ? -16.469 2.43 0.511 1 97.56 163 VAL A N 1
ATOM 1225 C CA . VAL A 1 163 ? -15.031 2.314 0.367 1 97.56 163 VAL A CA 1
ATOM 1226 C C . VAL A 1 163 ? -14.594 0.874 0.626 1 97.56 163 VAL A C 1
ATOM 1228 O O . VAL A 1 163 ? -14.82 0.339 1.715 1 97.56 163 VAL A O 1
ATOM 1231 N N . VAL A 1 164 ? -13.969 0.257 -0.356 1 96.75 164 VAL A N 1
ATOM 1232 C CA . VAL A 1 164 ? -13.477 -1.112 -0.254 1 96.75 164 VAL A CA 1
ATOM 1233 C C . VAL A 1 164 ? -12.062 -1.111 0.33 1 96.75 164 VAL A C 1
ATOM 1235 O O . VAL A 1 164 ? -11.766 -1.872 1.254 1 96.75 164 VAL A O 1
ATOM 1238 N N . THR A 1 165 ? -11.25 -0.281 -0.194 1 97.88 165 THR A N 1
ATOM 1239 C CA . THR A 1 165 ? -9.867 -0.17 0.235 1 97.88 165 THR A CA 1
ATOM 1240 C C . THR A 1 165 ? -9.25 1.146 -0.243 1 97.88 165 THR A C 1
ATOM 1242 O O . THR A 1 165 ? -9.914 1.931 -0.925 1 97.88 165 THR A O 1
ATOM 1245 N N . PHE A 1 166 ? -8.016 1.433 0.231 1 98.38 166 PHE A N 1
ATOM 1246 C CA . PHE A 1 166 ? -7.258 2.602 -0.188 1 98.38 166 PHE A CA 1
ATOM 1247 C C . PHE A 1 166 ? -5.758 2.324 -0.124 1 98.38 166 PHE A C 1
ATOM 1249 O O . PHE A 1 166 ? -5.324 1.383 0.543 1 98.38 166 PHE A O 1
ATOM 1256 N N . SER A 1 167 ? -5.023 3.057 -0.865 1 98.25 167 SER A N 1
ATOM 1257 C CA . SER A 1 167 ? -3.566 2.984 -0.849 1 98.25 167 SER A CA 1
ATOM 1258 C C . SER A 1 167 ? -2.941 4.367 -1.013 1 98.25 167 SER A C 1
ATOM 1260 O O . SER A 1 167 ? -3.359 5.145 -1.874 1 98.25 167 SER A O 1
ATOM 1262 N N . LEU A 1 168 ? -2.037 4.648 -0.143 1 98.5 168 LEU A N 1
ATOM 1263 C CA . LEU A 1 168 ? -1.27 5.887 -0.23 1 98.5 168 LEU A CA 1
ATOM 1264 C C . LEU A 1 168 ? 0.226 5.605 -0.135 1 98.5 168 LEU A C 1
ATOM 1266 O O . LEU A 1 168 ? 0.661 4.809 0.7 1 98.5 168 LEU A O 1
ATOM 1270 N N . HIS A 1 169 ? 0.973 6.164 -1.044 1 97.88 169 HIS A N 1
ATOM 1271 C CA . HIS A 1 169 ? 2.414 6.203 -0.828 1 97.88 169 HIS A CA 1
ATOM 1272 C C . HIS A 1 169 ? 2.961 7.613 -1.033 1 97.88 169 HIS A C 1
ATOM 1274 O O . HIS A 1 169 ? 2.363 8.422 -1.75 1 97.88 169 HIS A O 1
ATOM 1280 N N . PHE A 1 170 ? 3.975 7.891 -0.357 1 97.94 170 PHE A N 1
ATOM 1281 C CA . PHE A 1 170 ? 4.789 9.086 -0.54 1 97.94 170 PHE A CA 1
ATOM 1282 C C . PHE A 1 170 ? 6.27 8.734 -0.555 1 97.94 170 PHE A C 1
ATOM 1284 O O . PHE A 1 170 ? 6.785 8.148 0.402 1 97.94 170 PHE A O 1
ATOM 1291 N N . TRP A 1 171 ? 6.898 9.086 -1.613 1 95.94 171 TRP A N 1
ATOM 1292 C CA . TRP A 1 171 ? 8.336 8.93 -1.767 1 95.94 171 TRP A CA 1
ATOM 1293 C C . TRP A 1 171 ? 9.031 10.281 -1.836 1 95.94 171 TRP A C 1
ATOM 1295 O O . TRP A 1 171 ? 8.578 11.188 -2.541 1 95.94 171 TRP A O 1
ATOM 1305 N N . ARG A 1 172 ? 10.039 10.359 -1.089 1 92.5 172 ARG A N 1
ATOM 1306 C CA . ARG A 1 172 ? 10.891 11.539 -1.187 1 92.5 172 ARG A CA 1
ATOM 1307 C C . ARG A 1 172 ? 12.305 11.164 -1.597 1 92.5 172 ARG A C 1
ATOM 1309 O O . ARG A 1 172 ? 12.945 10.328 -0.953 1 92.5 172 ARG A O 1
ATOM 1316 N N . MET A 1 173 ? 12.719 11.82 -2.641 1 86.69 173 MET A N 1
ATOM 1317 C CA . MET A 1 173 ? 14.086 11.602 -3.1 1 86.69 173 MET A CA 1
ATOM 1318 C C . MET A 1 173 ? 15.094 12.016 -2.031 1 86.69 173 MET A C 1
ATOM 1320 O O . MET A 1 173 ? 14.984 13.109 -1.462 1 86.69 173 MET A O 1
ATOM 1324 N N . PHE A 1 174 ? 15.977 11.094 -1.772 1 80.56 174 PHE A N 1
ATOM 1325 C CA . PHE A 1 174 ? 17.062 11.414 -0.866 1 80.56 174 PHE A CA 1
ATOM 1326 C C . PHE A 1 174 ? 18.125 12.258 -1.572 1 80.56 174 PHE A C 1
ATOM 1328 O O . PHE A 1 174 ? 18.781 11.789 -2.5 1 80.56 174 PHE A O 1
ATOM 1335 N N . ALA A 1 175 ? 18.203 13.414 -1.243 1 74.44 175 ALA A N 1
ATOM 1336 C CA . ALA A 1 175 ? 19.188 14.32 -1.839 1 74.44 175 ALA A CA 1
ATOM 1337 C C . ALA A 1 175 ? 20.047 14.977 -0.766 1 74.44 175 ALA A C 1
ATOM 1339 O O . ALA A 1 175 ? 19.766 16.094 -0.33 1 74.44 175 ALA A O 1
ATOM 1340 N N . PRO A 1 176 ? 21.016 14.25 -0.367 1 65 176 PRO A N 1
ATOM 1341 C CA . PRO A 1 176 ? 21.781 14.734 0.78 1 65 176 PRO A CA 1
ATOM 1342 C C . PRO A 1 176 ? 22.469 16.078 0.513 1 65 176 PRO A C 1
ATOM 1344 O O . PRO A 1 176 ? 22.609 16.891 1.428 1 65 176 PRO A O 1
ATOM 1347 N N . ASP A 1 177 ? 22.766 16.234 -0.667 1 65.38 177 ASP A N 1
ATOM 1348 C CA . ASP A 1 177 ? 23.516 17.469 -0.93 1 65.38 177 ASP A CA 1
ATOM 1349 C C . ASP A 1 177 ? 22.578 18.641 -1.15 1 65.38 177 ASP A C 1
ATOM 1351 O O . ASP A 1 177 ? 22.984 19.797 -1.056 1 65.38 177 ASP A O 1
ATOM 1355 N N . ASN A 1 178 ? 21.328 18.359 -1.303 1 61.94 178 ASN A N 1
ATOM 1356 C CA . ASN A 1 178 ? 20.438 19.438 -1.7 1 61.94 178 ASN A CA 1
ATOM 1357 C C . ASN A 1 178 ? 19.266 19.594 -0.728 1 61.94 178 ASN A C 1
ATOM 1359 O O . ASN A 1 178 ? 18.234 20.172 -1.075 1 61.94 178 ASN A O 1
ATOM 1363 N N . ASN A 1 179 ? 19.438 19.031 0.391 1 63.88 179 ASN A N 1
ATOM 1364 C CA . ASN A 1 179 ? 18.328 19.141 1.325 1 63.88 179 ASN A CA 1
ATOM 1365 C C . ASN A 1 179 ? 18.734 19.891 2.588 1 63.88 179 ASN A C 1
ATOM 1367 O O . ASN A 1 179 ? 19.391 19.344 3.469 1 63.88 179 ASN A O 1
ATOM 1371 N N . PRO A 1 180 ? 18.422 21.125 2.639 1 59 180 PRO A N 1
ATOM 1372 C CA . PRO A 1 180 ? 18.844 21.938 3.779 1 59 180 PRO A CA 1
ATOM 1373 C C . PRO A 1 180 ? 18.328 21.406 5.113 1 59 180 PRO A C 1
ATOM 1375 O O . PRO A 1 180 ? 18.875 21.734 6.168 1 59 180 PRO A O 1
ATOM 1378 N N . TYR A 1 181 ? 17.328 20.562 5.059 1 59.12 181 TYR A N 1
ATOM 1379 C CA . TYR A 1 181 ? 16.719 20.094 6.297 1 59.12 181 TYR A CA 1
ATOM 1380 C C . TYR A 1 181 ? 17.484 18.891 6.844 1 59.12 181 TYR A C 1
ATOM 1382 O O . TYR A 1 181 ? 17.406 18.594 8.039 1 59.12 181 TYR A O 1
ATOM 1390 N N . LEU A 1 182 ? 18.156 18.062 6.02 1 61.53 182 LEU A N 1
ATOM 1391 C CA . LEU A 1 182 ? 18.75 16.766 6.348 1 61.53 182 LEU A CA 1
ATOM 1392 C C . LEU A 1 182 ? 19.875 16.922 7.359 1 61.53 182 LEU A C 1
ATOM 1394 O O . LEU A 1 182 ? 20.156 16 8.133 1 61.53 182 LEU A O 1
ATOM 1398 N N . TYR A 1 183 ? 20.406 18.109 7.488 1 62.03 183 TYR A N 1
ATOM 1399 C CA . TYR A 1 183 ? 21.641 18.156 8.281 1 62.03 183 TYR A CA 1
ATOM 1400 C C . TYR A 1 183 ? 21.406 18.938 9.578 1 62.03 183 TYR A C 1
ATOM 1402 O O . TYR A 1 183 ? 22.359 19.266 10.281 1 62.03 183 TYR A O 1
ATOM 1410 N N . THR A 1 184 ? 20.172 18.969 9.891 1 62.47 184 THR A N 1
ATOM 1411 C CA . THR A 1 184 ? 19.953 19.641 11.164 1 62.47 184 THR A CA 1
ATOM 1412 C C . THR A 1 184 ? 20.031 18.656 12.32 1 62.47 184 THR A C 1
ATOM 1414 O O . THR A 1 184 ? 19.641 17.5 12.18 1 62.47 184 THR A O 1
ATOM 1417 N N . SER A 1 185 ? 20.656 19.109 13.414 1 63.75 185 SER A N 1
ATOM 1418 C CA . SER A 1 185 ? 20.844 18.266 14.586 1 63.75 185 SER A CA 1
ATOM 1419 C C . SER A 1 185 ? 19.516 17.719 15.102 1 63.75 185 SER A C 1
ATOM 1421 O O . SER A 1 185 ? 19.438 16.547 15.508 1 63.75 185 SER A O 1
ATOM 1423 N N . TRP A 1 186 ? 18.531 18.516 15.07 1 63.5 186 TRP A N 1
ATOM 1424 C CA . TRP A 1 186 ? 17.25 18.094 15.633 1 63.5 186 TRP A CA 1
ATOM 1425 C C . TRP A 1 186 ? 16.625 16.984 14.797 1 63.5 186 TRP A C 1
ATOM 1427 O O . TRP A 1 186 ? 15.859 16.172 15.312 1 63.5 186 TRP A O 1
ATOM 1437 N N . ARG A 1 187 ? 16.984 16.875 13.594 1 65.88 187 ARG A N 1
ATOM 1438 C CA . ARG A 1 187 ? 16.453 15.812 12.75 1 65.88 187 ARG A CA 1
ATOM 1439 C C . ARG A 1 187 ? 17.266 14.539 12.906 1 65.88 187 ARG A C 1
ATOM 1441 O O . ARG A 1 187 ? 16.734 13.43 12.844 1 65.88 187 ARG A O 1
ATOM 1448 N N . GLN A 1 188 ? 18.516 14.695 13.195 1 72.12 188 GLN A N 1
ATOM 1449 C CA . GLN A 1 188 ? 19.391 13.539 13.352 1 72.12 188 GLN A CA 1
ATOM 1450 C C . GLN A 1 188 ? 19.188 12.875 14.711 1 72.12 188 GLN A C 1
ATOM 1452 O O . GLN A 1 188 ? 19.328 11.656 14.844 1 72.12 188 GLN A O 1
ATOM 1457 N N . ASN A 1 189 ? 18.859 13.703 15.648 1 77.88 189 ASN A N 1
ATOM 1458 C CA . ASN A 1 189 ? 18.578 13.25 17.016 1 77.88 189 ASN A CA 1
ATOM 1459 C C . ASN A 1 189 ? 17.25 13.797 17.531 1 77.88 189 ASN A C 1
ATOM 1461 O O . ASN A 1 189 ? 17.234 14.602 18.453 1 77.88 189 ASN A O 1
ATOM 1465 N N . PRO A 1 190 ? 16.234 13.125 16.969 1 79.81 190 PRO A N 1
ATOM 1466 C CA . PRO A 1 190 ? 14.938 13.734 17.266 1 79.81 190 PRO A CA 1
ATOM 1467 C C . PRO A 1 190 ? 14.484 13.484 18.703 1 79.81 190 PRO A C 1
ATOM 1469 O O . PRO A 1 190 ? 14.719 12.406 19.25 1 79.81 190 PRO A O 1
ATOM 1472 N N . LYS A 1 191 ? 13.875 14.539 19.234 1 81.31 191 LYS A N 1
ATOM 1473 C CA . LYS A 1 191 ? 13.281 14.445 20.578 1 81.31 191 LYS A CA 1
ATOM 1474 C C . LYS A 1 191 ? 11.781 14.203 20.5 1 81.31 191 LYS A C 1
ATOM 1476 O O . LYS A 1 191 ? 11.086 14.258 21.516 1 81.31 191 LYS A O 1
ATOM 1481 N N . HIS A 1 192 ? 11.344 14.062 19.344 1 85.12 192 HIS A N 1
ATOM 1482 C CA . HIS A 1 192 ? 9.922 13.82 19.156 1 85.12 192 HIS A CA 1
ATOM 1483 C C . HIS A 1 192 ? 9.672 12.438 18.547 1 85.12 192 HIS A C 1
ATOM 1485 O O . HIS A 1 192 ? 10.586 11.836 17.984 1 85.12 192 HIS A O 1
ATOM 1491 N N . ILE A 1 193 ? 8.516 12.016 18.688 1 86.94 193 ILE A N 1
ATOM 1492 C CA . ILE A 1 193 ? 8.094 10.688 18.266 1 86.94 193 ILE A CA 1
ATOM 1493 C C . ILE A 1 193 ? 8.398 10.5 16.781 1 86.94 193 ILE A C 1
ATOM 1495 O O . ILE A 1 193 ? 8.062 11.352 15.953 1 86.94 193 ILE A O 1
ATOM 1499 N N . GLY A 1 194 ? 9.18 9.453 16.469 1 86.94 194 GLY A N 1
ATOM 1500 C CA . GLY A 1 194 ? 9.297 8.961 15.109 1 86.94 194 GLY A CA 1
ATOM 1501 C C . GLY A 1 194 ? 10.242 9.789 14.25 1 86.94 194 GLY A C 1
ATOM 1502 O O . GLY A 1 194 ? 10.547 9.414 13.117 1 86.94 194 GLY A O 1
ATOM 1503 N N . GLY A 1 195 ? 10.719 10.977 14.773 1 89.94 195 GLY A N 1
ATOM 1504 C CA . GLY A 1 195 ? 11.586 11.805 13.953 1 89.94 195 GLY A CA 1
ATOM 1505 C C . GLY A 1 195 ? 10.93 12.258 12.664 1 89.94 195 GLY A C 1
ATOM 1506 O O . GLY A 1 195 ? 9.836 12.812 12.68 1 89.94 195 GLY A O 1
ATOM 1507 N N . ILE A 1 196 ? 11.57 11.938 11.562 1 90.06 196 ILE A N 1
ATOM 1508 C CA . ILE A 1 196 ? 11.07 12.383 10.266 1 90.06 196 ILE A CA 1
ATOM 1509 C C . ILE A 1 196 ? 9.734 11.719 9.977 1 90.06 196 ILE A C 1
ATOM 1511 O O . ILE A 1 196 ? 8.93 12.234 9.195 1 90.06 196 ILE A O 1
ATOM 1515 N N . LEU A 1 197 ? 9.438 10.562 10.594 1 93.88 197 LEU A N 1
ATOM 1516 C CA . LEU A 1 197 ? 8.164 9.891 10.391 1 93.88 197 LEU A CA 1
ATOM 1517 C C . LEU A 1 197 ? 7.008 10.742 10.891 1 93.88 197 LEU A C 1
ATOM 1519 O O . LEU A 1 197 ? 5.93 10.75 10.289 1 93.88 197 LEU A O 1
ATOM 1523 N N . SER A 1 198 ? 7.227 11.445 11.984 1 94.25 198 SER A N 1
ATOM 1524 C CA . SER A 1 198 ? 6.148 12.297 12.469 1 94.25 198 SER A CA 1
ATOM 1525 C C . SER A 1 198 ? 6.223 13.688 11.844 1 94.25 198 SER A C 1
ATOM 1527 O O . SER A 1 198 ? 5.191 14.305 11.57 1 94.25 198 SER A O 1
ATOM 1529 N N . ASP A 1 199 ? 7.41 14.156 11.578 1 91.5 199 ASP A N 1
ATOM 1530 C CA . ASP A 1 199 ? 7.574 15.484 10.984 1 91.5 199 ASP A CA 1
ATOM 1531 C C . ASP A 1 199 ? 6.891 15.562 9.625 1 91.5 199 ASP A C 1
ATOM 1533 O O . ASP A 1 199 ? 6.105 16.469 9.367 1 91.5 199 ASP A O 1
ATOM 1537 N N . SER A 1 200 ? 7.148 14.609 8.836 1 92.81 200 SER A N 1
ATOM 1538 C CA . SER A 1 200 ? 6.574 14.547 7.492 1 92.81 200 SER A CA 1
ATOM 1539 C C . SER A 1 200 ? 5.309 13.703 7.469 1 92.81 200 SER A C 1
ATOM 1541 O O . SER A 1 200 ? 4.34 14.039 6.781 1 92.81 200 SER A O 1
ATOM 1543 N N . GLY A 1 201 ? 5.254 12.711 8.219 1 96.5 201 GLY A N 1
ATOM 1544 C CA . GLY A 1 201 ? 4.215 11.695 8.141 1 96.5 201 GLY A CA 1
ATOM 1545 C C . GLY A 1 201 ? 2.85 12.203 8.57 1 96.5 201 GLY A C 1
ATOM 1546 O O . GLY A 1 201 ? 1.824 11.734 8.07 1 96.5 201 GLY A O 1
ATOM 1547 N N . VAL A 1 202 ? 2.807 13.133 9.461 1 97.31 202 VAL A N 1
ATOM 1548 C CA . VAL A 1 202 ? 1.52 13.625 9.938 1 97.31 202 VAL A CA 1
ATOM 1549 C C . VAL A 1 202 ? 0.759 14.273 8.773 1 97.31 202 VAL A C 1
ATOM 1551 O O . VAL A 1 202 ? -0.472 14.203 8.719 1 97.31 202 VAL A O 1
ATOM 1554 N N . HIS A 1 203 ? 1.46 14.891 7.785 1 97.19 203 HIS A N 1
ATOM 1555 C CA . HIS A 1 203 ? 0.819 15.414 6.582 1 97.19 203 HIS A CA 1
ATOM 1556 C C . HIS A 1 203 ? 0.104 14.312 5.812 1 97.19 203 HIS A C 1
ATOM 1558 O O . HIS A 1 203 ? -1.042 14.484 5.391 1 97.19 203 HIS A O 1
ATOM 1564 N N . TRP A 1 204 ? 0.755 13.211 5.781 1 97.44 204 TRP A N 1
ATOM 1565 C CA . TRP A 1 204 ? 0.263 12.172 4.883 1 97.44 204 TRP A CA 1
ATOM 1566 C C . TRP A 1 204 ? -0.803 11.32 5.562 1 97.44 204 TRP A C 1
ATOM 1568 O O . TRP A 1 204 ? -1.732 10.844 4.91 1 97.44 204 TRP A O 1
ATOM 1578 N N . VAL A 1 205 ? -0.684 11.148 6.871 1 97.56 205 VAL A N 1
ATOM 1579 C CA . VAL A 1 205 ? -1.812 10.523 7.555 1 97.56 205 VAL A CA 1
ATOM 1580 C C . VAL A 1 205 ? -3.027 11.445 7.496 1 97.56 205 VAL A C 1
ATOM 1582 O O . VAL A 1 205 ? -4.164 10.977 7.41 1 97.56 205 VAL A O 1
ATOM 1585 N N . CYS A 1 206 ? -2.779 12.742 7.535 1 97.69 206 CYS A N 1
ATOM 1586 C CA . CYS A 1 206 ? -3.836 13.734 7.383 1 97.69 206 CYS A CA 1
ATOM 1587 C C . CYS A 1 206 ? -4.559 13.562 6.055 1 97.69 206 CYS A C 1
ATOM 1589 O O . CYS A 1 206 ? -5.781 13.711 5.98 1 97.69 206 CYS A O 1
ATOM 1591 N N . VAL A 1 207 ? -3.842 13.25 5 1 98.25 207 VAL A N 1
ATOM 1592 C CA . VAL A 1 207 ? -4.422 13.008 3.684 1 98.25 207 VAL A CA 1
ATOM 1593 C C . VAL A 1 207 ? -5.457 11.891 3.775 1 98.25 207 VAL A C 1
ATOM 1595 O O . VAL A 1 207 ? -6.586 12.039 3.307 1 98.25 207 VAL A O 1
ATOM 1598 N N . VAL A 1 208 ? -5.121 10.844 4.469 1 98.56 208 VAL A N 1
ATOM 1599 C CA . VAL A 1 208 ? -6.012 9.695 4.609 1 98.56 208 VAL A CA 1
ATOM 1600 C C . VAL A 1 208 ? -7.223 10.086 5.453 1 98.56 208 VAL A C 1
ATOM 1602 O O . VAL A 1 208 ? -8.367 9.867 5.047 1 98.56 208 VAL A O 1
ATOM 1605 N N . THR A 1 209 ? -6.992 10.75 6.605 1 98.19 209 THR A N 1
ATOM 1606 C CA . THR A 1 209 ? -8.062 10.984 7.57 1 98.19 209 THR A CA 1
ATOM 1607 C C . THR A 1 209 ? -9.008 12.078 7.078 1 98.19 209 THR A C 1
ATOM 1609 O O . THR A 1 209 ? -10.203 12.062 7.383 1 98.19 209 THR A O 1
ATOM 1612 N N . THR A 1 210 ? -8.477 13.031 6.301 1 97.12 210 THR A N 1
ATOM 1613 C CA . THR A 1 210 ? -9.312 14.078 5.73 1 97.12 210 THR A CA 1
ATOM 1614 C C . THR A 1 210 ? -10.344 13.484 4.773 1 97.12 210 THR A C 1
ATOM 1616 O O . THR A 1 210 ? -11.492 13.914 4.742 1 97.12 210 THR A O 1
ATOM 1619 N N . VAL A 1 211 ? -9.93 12.461 4.078 1 98.12 211 VAL A N 1
ATOM 1620 C CA . VAL A 1 211 ? -10.773 11.922 3.012 1 98.12 211 VAL A CA 1
ATOM 1621 C C . VAL A 1 211 ? -11.617 10.766 3.549 1 98.12 211 VAL A C 1
ATOM 1623 O O . VAL A 1 211 ? -12.781 10.617 3.172 1 98.12 211 VAL A O 1
ATOM 1626 N N . LEU A 1 212 ? -11.062 10 4.492 1 98.31 212 LEU A N 1
ATOM 1627 C CA . LEU A 1 212 ? -11.695 8.719 4.777 1 98.31 212 LEU A CA 1
ATOM 1628 C C . LEU A 1 212 ? -12.086 8.625 6.25 1 98.31 212 LEU A C 1
ATOM 1630 O O . LEU A 1 212 ? -12.773 7.684 6.652 1 98.31 212 LEU A O 1
ATOM 1634 N N . GLY A 1 213 ? -11.609 9.531 7.086 1 97.19 213 GLY A N 1
ATOM 1635 C CA . GLY A 1 213 ? -11.977 9.516 8.492 1 97.19 213 GLY A CA 1
ATOM 1636 C C . GLY A 1 213 ? -10.922 8.906 9.383 1 97.19 213 GLY A C 1
ATOM 1637 O O . GLY A 1 213 ? -9.805 8.625 8.93 1 97.19 213 GLY A O 1
ATOM 1638 N N . PRO A 1 214 ? -11.25 8.711 10.648 1 98.12 214 PRO A N 1
ATOM 1639 C CA . PRO A 1 214 ? -10.258 8.32 11.664 1 98.12 214 PRO A CA 1
ATOM 1640 C C . PRO A 1 214 ? -9.781 6.883 11.5 1 98.12 214 PRO A C 1
ATOM 1642 O O . PRO A 1 214 ? -10.5 6.047 10.945 1 98.12 214 PRO A O 1
ATOM 1645 N N . VAL A 1 215 ? -8.594 6.617 11.977 1 98.75 215 VAL A N 1
ATOM 1646 C CA . VAL A 1 215 ? -7.965 5.301 11.945 1 98.75 215 VAL A CA 1
ATOM 1647 C C . VAL A 1 215 ? -8.133 4.613 13.297 1 98.75 215 VAL A C 1
ATOM 1649 O O . VAL A 1 215 ? -7.906 5.227 14.344 1 98.75 215 VAL A O 1
ATOM 1652 N N . ARG A 1 216 ? -8.5 3.381 13.273 1 98.56 216 ARG A N 1
ATOM 1653 C CA . ARG A 1 216 ? -8.727 2.6 14.484 1 98.56 216 ARG A CA 1
ATOM 1654 C C . ARG A 1 216 ? -7.445 1.912 14.945 1 98.56 216 ARG A C 1
ATOM 1656 O O . ARG A 1 216 ? -7.109 1.941 16.141 1 98.56 216 ARG A O 1
ATOM 1663 N N . SER A 1 217 ? -6.75 1.284 14.062 1 98.75 217 SER A N 1
ATOM 1664 C CA . SER A 1 217 ? -5.551 0.515 14.383 1 98.75 217 SER A CA 1
ATOM 1665 C C . SER A 1 217 ? -4.625 0.406 13.18 1 98.75 217 SER A C 1
ATOM 1667 O O . SER A 1 217 ? -5.043 0.639 12.047 1 98.75 217 SER A O 1
ATOM 1669 N N . VAL A 1 218 ? -3.354 0.11 13.5 1 98.81 218 VAL A N 1
ATOM 1670 C CA . VAL A 1 218 ? -2.361 -0.041 12.438 1 98.81 218 VAL A CA 1
ATOM 1671 C C . VAL A 1 218 ? -1.457 -1.232 12.75 1 98.81 218 VAL A C 1
ATOM 1673 O O . VAL A 1 218 ? -1.334 -1.646 13.898 1 98.81 218 VAL A O 1
ATOM 1676 N N . ALA A 1 219 ? -0.904 -1.812 11.758 1 98.81 219 ALA A N 1
ATOM 1677 C CA . ALA A 1 219 ? 0.199 -2.768 11.781 1 98.81 219 ALA A CA 1
ATOM 1678 C C . ALA A 1 219 ? 1.319 -2.342 10.836 1 98.81 219 ALA A C 1
ATOM 1680 O O . ALA A 1 219 ? 1.098 -2.18 9.633 1 98.81 219 ALA A O 1
ATOM 1681 N N . ALA A 1 220 ? 2.512 -2.18 11.414 1 98.62 220 ALA A N 1
ATOM 1682 C CA . ALA A 1 220 ? 3.48 -1.42 10.633 1 98.62 220 ALA A CA 1
ATOM 1683 C C . ALA A 1 220 ? 4.879 -2.012 10.766 1 98.62 220 ALA A C 1
ATOM 1685 O O . ALA A 1 220 ? 5.141 -2.809 11.672 1 98.62 220 ALA A O 1
ATOM 1686 N N . TYR A 1 221 ? 5.727 -1.7 9.773 1 98.5 221 TYR A N 1
ATOM 1687 C CA . TYR A 1 221 ? 7.176 -1.861 9.797 1 98.5 221 TYR A CA 1
ATOM 1688 C C . TYR A 1 221 ? 7.875 -0.538 9.516 1 98.5 221 TYR A C 1
ATOM 1690 O O . TYR A 1 221 ? 7.5 0.183 8.586 1 98.5 221 TYR A O 1
ATOM 1698 N N . THR A 1 222 ? 8.828 -0.211 10.336 1 96.94 222 THR A N 1
ATOM 1699 C CA . THR A 1 222 ? 9.688 0.936 10.062 1 96.94 222 THR A CA 1
ATOM 1700 C C . THR A 1 222 ? 11.125 0.486 9.781 1 96.94 222 THR A C 1
ATOM 1702 O O . THR A 1 222 ? 11.539 -0.588 10.219 1 96.94 222 THR A O 1
ATOM 1705 N N . ARG A 1 223 ? 11.82 1.333 8.945 1 95.69 223 ARG A N 1
ATOM 1706 C CA . ARG A 1 223 ? 13.203 1.038 8.609 1 95.69 223 ARG A CA 1
ATOM 1707 C C . ARG A 1 223 ? 14.055 2.307 8.617 1 95.69 223 ARG A C 1
ATOM 1709 O O . ARG A 1 223 ? 13.531 3.408 8.43 1 95.69 223 ARG A O 1
ATOM 1716 N N . GLN A 1 224 ? 15.289 2.064 8.938 1 93.75 224 GLN A N 1
ATOM 1717 C CA . GLN A 1 224 ? 16.312 3.068 8.688 1 93.75 224 GLN A CA 1
ATOM 1718 C C . GLN A 1 224 ? 17.125 2.723 7.438 1 93.75 224 GLN A C 1
ATOM 1720 O O . GLN A 1 224 ? 17.953 1.803 7.461 1 93.75 224 GLN A O 1
ATOM 1725 N N . ILE A 1 225 ? 16.906 3.5 6.438 1 93 225 ILE A N 1
ATOM 1726 C CA . ILE A 1 225 ? 17.609 3.24 5.188 1 93 225 ILE A CA 1
ATOM 1727 C C . ILE A 1 225 ? 18.812 4.168 5.074 1 93 225 ILE A C 1
ATOM 1729 O O . ILE A 1 225 ? 19.922 3.723 4.77 1 93 225 ILE A O 1
ATOM 1733 N N . GLN A 1 226 ? 18.562 5.422 5.305 1 89.62 226 GLN A N 1
ATOM 1734 C CA . GLN A 1 226 ? 19.625 6.434 5.332 1 89.62 226 GLN A CA 1
ATOM 1735 C C . GLN A 1 226 ? 19.828 6.969 6.746 1 89.62 226 GLN A C 1
ATOM 1737 O O . GLN A 1 226 ? 19.062 7.805 7.223 1 89.62 226 GLN A O 1
ATOM 1742 N N . PRO A 1 227 ? 20.906 6.637 7.328 1 86.94 227 PRO A N 1
ATOM 1743 C CA . PRO A 1 227 ? 21.156 7.027 8.719 1 86.94 227 PRO A CA 1
ATOM 1744 C C . PRO A 1 227 ? 21.078 8.539 8.922 1 86.94 227 PRO A C 1
ATOM 1746 O O . PRO A 1 227 ? 20.719 9 10.008 1 86.94 227 PRO A O 1
ATOM 1749 N N . LYS A 1 228 ? 21.344 9.281 7.93 1 84.56 228 LYS A N 1
ATOM 1750 C CA . LYS A 1 228 ? 21.344 10.734 8.023 1 84.56 228 LYS A CA 1
ATOM 1751 C C . LYS A 1 228 ? 19.938 11.266 8.289 1 84.56 228 LYS A C 1
ATOM 1753 O O . LYS A 1 228 ? 19.766 12.398 8.734 1 84.56 228 LYS A O 1
ATOM 1758 N N . ASN A 1 229 ? 18.953 10.414 8.023 1 87.56 229 ASN A N 1
ATOM 1759 C CA . ASN A 1 229 ? 17.562 10.82 8.203 1 87.56 229 ASN A CA 1
ATOM 1760 C C . ASN A 1 229 ? 17.078 10.57 9.625 1 87.56 229 ASN A C 1
ATOM 1762 O O . ASN A 1 229 ? 15.969 10.953 9.992 1 87.56 229 ASN A O 1
ATOM 1766 N N . GLY A 1 230 ? 17.938 9.977 10.453 1 86.38 230 GLY A N 1
ATOM 1767 C CA . GLY A 1 230 ? 17.516 9.641 11.805 1 86.38 230 GLY A CA 1
ATOM 1768 C C . GLY A 1 230 ? 17.25 8.164 12 1 86.38 230 GLY A C 1
ATOM 1769 O O . GLY A 1 230 ? 17.656 7.34 11.172 1 86.38 230 GLY A O 1
ATOM 1770 N N . PRO A 1 231 ? 16.531 7.863 13.125 1 86.38 231 PRO A N 1
ATOM 1771 C CA . PRO A 1 231 ? 16.422 6.453 13.508 1 86.38 231 PRO A CA 1
ATOM 1772 C C . PRO A 1 231 ? 15.516 5.652 12.586 1 86.38 231 PRO A C 1
ATOM 1774 O O . PRO A 1 231 ? 15.648 4.43 12.484 1 86.38 231 PRO A O 1
ATOM 1777 N N . ALA A 1 232 ? 14.531 6.301 11.984 1 92.69 232 ALA A N 1
ATOM 1778 C CA . ALA A 1 232 ? 13.648 5.672 11 1 92.69 232 ALA A CA 1
ATOM 1779 C C . ALA A 1 232 ? 13.227 6.668 9.93 1 92.69 232 ALA A C 1
ATOM 1781 O O . ALA A 1 232 ? 12.875 7.809 10.234 1 92.69 232 ALA A O 1
ATOM 1782 N N . ASP A 1 233 ? 13.367 6.203 8.664 1 94.31 233 ASP A N 1
ATOM 1783 C CA . ASP A 1 233 ? 13.047 7.152 7.598 1 94.31 233 ASP A CA 1
ATOM 1784 C C . ASP A 1 233 ? 12.094 6.531 6.578 1 94.31 233 ASP A C 1
ATOM 1786 O O . ASP A 1 233 ? 11.844 7.117 5.523 1 94.31 233 ASP A O 1
ATOM 1790 N N . SER A 1 234 ? 11.703 5.281 6.895 1 96.44 234 SER A N 1
ATOM 1791 C CA . SER A 1 234 ? 10.758 4.566 6.035 1 96.44 234 SER A CA 1
ATOM 1792 C C . SER A 1 234 ? 9.734 3.797 6.859 1 96.44 234 SER A C 1
ATOM 1794 O O . SER A 1 234 ? 10.07 3.215 7.895 1 96.44 234 SER A O 1
ATOM 1796 N N . ILE A 1 235 ? 8.523 3.84 6.398 1 97.69 235 ILE A N 1
ATOM 1797 C CA . ILE A 1 235 ? 7.438 3.186 7.117 1 97.69 235 ILE A CA 1
ATOM 1798 C C . ILE A 1 235 ? 6.449 2.584 6.121 1 97.69 235 ILE A C 1
ATOM 1800 O O . ILE A 1 235 ? 6.184 3.172 5.07 1 97.69 235 ILE A O 1
ATOM 1804 N N . VAL A 1 236 ? 5.984 1.363 6.371 1 98.56 236 VAL A N 1
ATOM 1805 C CA . VAL A 1 236 ? 4.852 0.743 5.691 1 98.56 236 VAL A CA 1
ATOM 1806 C C . VAL A 1 236 ? 3.834 0.257 6.723 1 98.56 236 VAL A C 1
ATOM 1808 O O . VAL A 1 236 ? 4.207 -0.286 7.766 1 98.56 236 VAL A O 1
ATOM 1811 N N . MET A 1 237 ? 2.553 0.548 6.445 1 98.5 237 MET A N 1
ATOM 1812 C CA . MET A 1 237 ? 1.575 0.061 7.414 1 98.5 237 MET A CA 1
ATOM 1813 C C . MET A 1 237 ? 0.271 -0.326 6.723 1 98.5 237 MET A C 1
ATOM 1815 O O . MET A 1 237 ? -0.097 0.264 5.707 1 98.5 237 MET A O 1
ATOM 1819 N N . ALA A 1 238 ? -0.347 -1.377 7.223 1 98.81 238 ALA A N 1
ATOM 1820 C CA . ALA A 1 238 ? -1.768 -1.661 7.035 1 98.81 238 ALA A CA 1
ATOM 1821 C C . ALA A 1 238 ? -2.609 -0.957 8.094 1 98.81 238 ALA A C 1
ATOM 1823 O O . ALA A 1 238 ? -2.229 -0.903 9.266 1 98.81 238 ALA A O 1
ATOM 1824 N N . MET A 1 239 ? -3.684 -0.366 7.617 1 98.75 239 MET A N 1
ATOM 1825 C CA . MET A 1 239 ? -4.543 0.426 8.492 1 98.75 239 MET A CA 1
ATOM 1826 C C . MET A 1 239 ? -5.973 -0.109 8.477 1 98.75 239 MET A C 1
ATOM 1828 O O . MET A 1 239 ? -6.469 -0.542 7.438 1 98.75 239 MET A O 1
ATOM 1832 N N . GLU A 1 240 ? -6.582 -0.059 9.602 1 98.62 240 GLU A N 1
ATOM 1833 C CA . GLU A 1 240 ? -8.031 -0.212 9.719 1 98.62 240 GLU A CA 1
ATOM 1834 C C . GLU A 1 240 ? -8.68 1.079 10.203 1 98.62 240 GLU A C 1
ATOM 1836 O O . GLU A 1 240 ? -8.32 1.604 11.266 1 98.62 240 GLU A O 1
ATOM 1841 N N . LEU A 1 241 ? -9.562 1.581 9.43 1 98.44 241 LEU A N 1
ATOM 1842 C CA . LEU A 1 241 ? -10.297 2.793 9.781 1 98.44 241 LEU A CA 1
ATOM 1843 C C . LEU A 1 241 ? -11.43 2.48 10.75 1 98.44 241 LEU A C 1
ATOM 1845 O O . LEU A 1 241 ? -11.82 1.321 10.898 1 98.44 241 LEU A O 1
ATOM 1849 N N . GLU A 1 242 ? -11.961 3.49 11.414 1 97.5 242 GLU A N 1
ATOM 1850 C CA . GLU A 1 242 ? -13.125 3.318 12.281 1 97.5 242 GLU A CA 1
ATOM 1851 C C . GLU A 1 242 ? -14.344 2.869 11.484 1 97.5 242 GLU A C 1
ATOM 1853 O O . GLU A 1 242 ? -15.188 2.131 11.992 1 97.5 242 GLU A O 1
ATOM 1858 N N . SER A 1 243 ? -14.414 3.258 10.227 1 95.88 243 SER A N 1
ATOM 1859 C CA . SER A 1 243 ? -15.516 2.871 9.352 1 95.88 243 SER A CA 1
ATOM 1860 C C . SER A 1 243 ? -15.469 1.379 9.039 1 95.88 243 SER A C 1
ATOM 1862 O O . SER A 1 243 ? -16.438 0.82 8.523 1 95.88 243 SER A O 1
ATOM 1864 N N . GLY A 1 244 ? -14.344 0.79 9.227 1 95.81 244 GLY A N 1
ATOM 1865 C CA . GLY A 1 244 ? -14.156 -0.615 8.898 1 95.81 244 GLY A CA 1
ATOM 1866 C C . GLY A 1 244 ? -13.336 -0.83 7.645 1 95.81 244 GLY A C 1
ATOM 1867 O O . GLY A 1 244 ? -12.836 -1.931 7.406 1 95.81 244 GLY A O 1
ATOM 1868 N N . ALA A 1 245 ? -13.156 0.139 6.848 1 96.69 245 ALA A N 1
ATOM 1869 C CA . ALA A 1 245 ? -12.336 0.022 5.648 1 96.69 245 ALA A CA 1
ATOM 1870 C C . ALA A 1 245 ? -10.867 -0.209 6.012 1 96.69 245 ALA A C 1
ATOM 1872 O O . ALA A 1 245 ? -10.398 0.275 7.043 1 96.69 245 ALA A O 1
ATOM 1873 N N . VAL A 1 246 ? -10.195 -0.992 5.199 1 98.25 246 VAL A N 1
ATOM 1874 C CA . VAL A 1 246 ? -8.773 -1.25 5.418 1 98.25 246 VAL A CA 1
ATOM 1875 C C . VAL A 1 246 ? -7.977 -0.8 4.199 1 98.25 246 VAL A C 1
ATOM 1877 O O . VAL A 1 246 ? -8.492 -0.793 3.076 1 98.25 246 VAL A O 1
ATOM 1880 N N . GLY A 1 247 ? -6.809 -0.357 4.398 1 98.44 247 GLY A N 1
ATOM 1881 C CA . GLY A 1 247 ? -5.918 0.088 3.338 1 98.44 247 GLY A CA 1
ATOM 1882 C C . GLY A 1 247 ? -4.469 0.194 3.777 1 98.44 247 GLY A C 1
ATOM 1883 O O . GLY A 1 247 ? -4.109 -0.274 4.859 1 98.44 247 GLY A O 1
ATOM 1884 N N . SER A 1 248 ? -3.635 0.708 2.881 1 98.38 248 SER A N 1
ATOM 1885 C CA . SER A 1 248 ? -2.203 0.761 3.164 1 98.38 248 SER A CA 1
ATOM 1886 C C . SER A 1 248 ? -1.662 2.18 3.014 1 98.38 248 SER A C 1
ATOM 1888 O O . SER A 1 248 ? -2.189 2.971 2.23 1 98.38 248 SER A O 1
ATOM 1890 N N . TRP A 1 249 ? -0.686 2.467 3.773 1 98.25 249 TRP A N 1
ATOM 1891 C CA . TRP A 1 249 ? 0.087 3.701 3.67 1 98.25 249 TRP A CA 1
ATOM 1892 C C . TRP A 1 249 ? 1.58 3.422 3.803 1 98.25 249 TRP A C 1
ATOM 1894 O O . TRP A 1 249 ? 2.002 2.67 4.688 1 98.25 249 TRP A O 1
ATOM 1904 N N . ALA A 1 250 ? 2.355 3.994 2.883 1 98.25 250 ALA A N 1
ATOM 1905 C CA . ALA A 1 250 ? 3.809 3.857 2.928 1 98.25 250 ALA A CA 1
ATOM 1906 C C . ALA A 1 250 ? 4.496 5.188 2.633 1 98.25 250 ALA A C 1
ATOM 1908 O O . ALA A 1 250 ? 4.023 5.965 1.8 1 98.25 250 ALA A O 1
ATOM 1909 N N . MET A 1 251 ? 5.586 5.375 3.311 1 97.81 251 MET A N 1
ATOM 1910 C CA . MET A 1 251 ? 6.391 6.578 3.107 1 97.81 251 MET A CA 1
ATOM 1911 C C . MET A 1 251 ? 7.875 6.266 3.248 1 97.81 251 MET A C 1
ATOM 1913 O O . MET A 1 251 ? 8.266 5.461 4.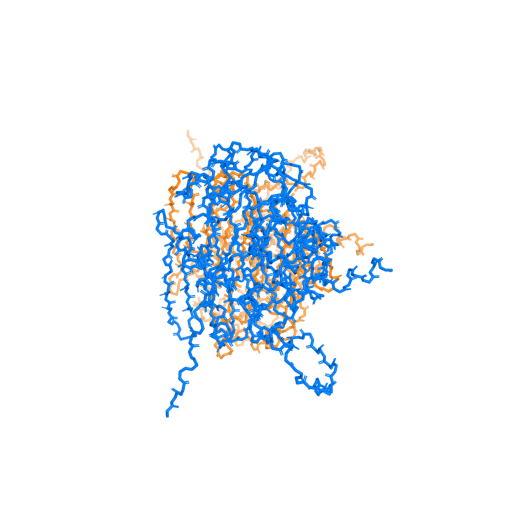094 1 97.81 251 MET A O 1
ATOM 1917 N N . SER A 1 252 ? 8.656 6.914 2.406 1 97.12 252 SER A N 1
ATOM 1918 C CA . SER A 1 252 ? 10.109 6.844 2.582 1 97.12 252 SER A CA 1
ATOM 1919 C C . SER A 1 252 ? 10.773 8.156 2.193 1 97.12 252 SER A C 1
ATOM 1921 O O . SER A 1 252 ? 10.367 8.805 1.228 1 97.12 252 SER A O 1
ATOM 1923 N N . HIS A 1 253 ? 11.742 8.5 2.938 1 94.31 253 HIS A N 1
ATOM 1924 C CA . HIS A 1 253 ? 12.578 9.656 2.631 1 94.31 253 HIS A CA 1
ATOM 1925 C C . HIS A 1 253 ? 13.938 9.234 2.094 1 94.31 253 HIS A C 1
ATOM 1927 O O . HIS A 1 253 ? 14.906 9.984 2.178 1 94.31 253 HIS A O 1
ATOM 1933 N N . ALA A 1 254 ? 13.984 8.023 1.575 1 93.81 254 ALA A N 1
ATOM 1934 C CA . ALA A 1 254 ? 15.266 7.473 1.146 1 93.81 254 ALA A CA 1
ATOM 1935 C C . ALA A 1 254 ? 15.164 6.895 -0.263 1 93.81 254 ALA A C 1
ATOM 1937 O O . ALA A 1 254 ? 15.852 5.926 -0.592 1 93.81 254 ALA A O 1
ATOM 1938 N N . THR A 1 255 ? 14.312 7.453 -1.079 1 93.5 255 THR A N 1
ATOM 1939 C CA . THR A 1 255 ? 14.086 6.871 -2.398 1 93.5 255 THR A CA 1
ATOM 1940 C C . THR A 1 255 ? 14.875 7.625 -3.463 1 93.5 255 THR A C 1
ATOM 1942 O O . THR A 1 255 ? 15.461 8.672 -3.186 1 93.5 255 THR A O 1
ATOM 1945 N N . SER A 1 256 ? 14.938 7.07 -4.656 1 90.94 256 SER A N 1
ATOM 1946 C CA . SER A 1 256 ? 15.656 7.648 -5.785 1 90.94 256 SER A CA 1
ATOM 1947 C C . SER A 1 256 ? 14.836 8.742 -6.461 1 90.94 256 SER A C 1
ATOM 1949 O O . SER A 1 256 ? 15.367 9.523 -7.254 1 90.94 256 SER A O 1
ATOM 1951 N N . ARG A 1 257 ? 13.555 8.758 -6.18 1 90.56 257 ARG A N 1
ATOM 1952 C CA . ARG A 1 257 ? 12.656 9.742 -6.773 1 90.56 257 ARG A CA 1
ATOM 1953 C C . ARG A 1 257 ? 11.531 10.109 -5.812 1 90.56 257 ARG A C 1
ATOM 1955 O O . ARG A 1 257 ? 11.234 9.359 -4.879 1 90.56 257 ARG A O 1
ATOM 1962 N N . SER A 1 258 ? 11.008 11.234 -6.129 1 92.62 258 SER A N 1
ATOM 1963 C CA . SER A 1 258 ? 9.828 11.648 -5.371 1 92.62 258 SER A CA 1
ATOM 1964 C C . SER A 1 258 ? 8.539 11.266 -6.09 1 92.62 258 SER A C 1
ATOM 1966 O O . SER A 1 258 ? 8.484 11.281 -7.32 1 92.62 258 SER A O 1
ATOM 1968 N N . ASP A 1 259 ? 7.594 10.875 -5.328 1 93.44 259 ASP A N 1
ATOM 1969 C CA . ASP A 1 259 ? 6.301 10.469 -5.867 1 93.44 259 ASP A CA 1
ATOM 1970 C C . ASP A 1 259 ? 5.25 10.375 -4.762 1 93.44 259 ASP A C 1
ATOM 1972 O O . ASP A 1 259 ? 5.586 10.164 -3.596 1 93.44 259 ASP A O 1
ATOM 1976 N N . ALA A 1 260 ? 4.02 10.68 -5.086 1 96.88 260 ALA A N 1
ATOM 1977 C CA . ALA A 1 260 ? 2.902 10.492 -4.164 1 96.88 260 ALA A CA 1
ATOM 1978 C C . ALA A 1 260 ? 1.643 10.062 -4.914 1 96.88 260 ALA A C 1
ATOM 1980 O O . ALA A 1 260 ? 1.291 10.656 -5.938 1 96.88 260 ALA A O 1
ATOM 1981 N N . LEU A 1 261 ? 0.986 9.086 -4.461 1 97.56 261 LEU A N 1
ATOM 1982 C CA . LEU A 1 261 ? -0.239 8.594 -5.082 1 97.56 261 LEU A CA 1
ATOM 1983 C C . LEU A 1 261 ? -1.219 8.094 -4.023 1 97.56 261 LEU A C 1
ATOM 1985 O O . LEU A 1 261 ? -0.86 7.27 -3.178 1 97.56 261 LEU A O 1
ATOM 1989 N N . PHE A 1 262 ? -2.389 8.672 -4.039 1 98.5 262 PHE A N 1
ATOM 1990 C CA . PHE A 1 262 ? -3.467 8.266 -3.145 1 98.5 262 PHE A CA 1
ATOM 1991 C C . PHE A 1 262 ? -4.648 7.719 -3.936 1 98.5 262 PHE A C 1
ATOM 1993 O O . PHE A 1 262 ? -5.246 8.43 -4.746 1 98.5 262 PHE A O 1
ATOM 2000 N N . GLN A 1 263 ? -4.98 6.488 -3.676 1 98.44 263 GLN A N 1
ATOM 2001 C CA . GLN A 1 263 ? -6.094 5.824 -4.344 1 98.44 263 GLN A CA 1
ATOM 2002 C C . GLN A 1 263 ? -7.176 5.422 -3.346 1 98.44 263 GLN A C 1
ATOM 2004 O O . GLN A 1 263 ? -6.875 4.859 -2.291 1 98.44 263 GLN A O 1
ATOM 2009 N N . VAL A 1 264 ? -8.359 5.734 -3.645 1 98.5 264 VAL A N 1
ATOM 2010 C CA . VAL A 1 264 ? -9.531 5.262 -2.916 1 98.5 264 VAL A CA 1
ATOM 2011 C C . VAL A 1 264 ? -10.422 4.449 -3.848 1 98.5 264 VAL A C 1
ATOM 2013 O O . VAL A 1 264 ? -10.93 4.969 -4.844 1 98.5 264 VAL A O 1
ATOM 2016 N N . VAL A 1 265 ? -10.609 3.217 -3.508 1 97.81 265 VAL A N 1
ATOM 2017 C CA . VAL A 1 265 ? -11.344 2.289 -4.359 1 97.81 265 VAL A CA 1
ATOM 2018 C C . VAL A 1 265 ? -12.648 1.88 -3.672 1 97.81 265 VAL A C 1
ATOM 2020 O O . VAL A 1 265 ? -12.633 1.383 -2.545 1 97.81 265 VAL A O 1
ATOM 2023 N N . GLY A 1 266 ? -13.695 2.084 -4.371 1 97.19 266 GLY A N 1
ATOM 2024 C CA . GLY A 1 266 ? -14.992 1.742 -3.807 1 97.19 266 GLY A CA 1
ATOM 2025 C C . GLY A 1 266 ? -15.789 0.784 -4.672 1 97.19 266 GLY A C 1
ATOM 2026 O O . GLY A 1 266 ? -15.273 0.262 -5.664 1 97.19 266 GLY A O 1
ATOM 2027 N N . THR A 1 267 ? -17 0.492 -4.254 1 94.06 267 THR A N 1
ATOM 2028 C CA . THR A 1 267 ? -17.891 -0.432 -4.938 1 94.06 267 THR A CA 1
ATOM 2029 C C . THR A 1 267 ? -18.422 0.185 -6.227 1 94.06 267 THR A C 1
ATOM 2031 O O . THR A 1 267 ? -18.828 -0.532 -7.145 1 94.06 267 THR A O 1
ATOM 2034 N N . ASP A 1 268 ? -18.375 1.553 -6.281 1 94.88 268 ASP A N 1
ATOM 2035 C CA . ASP A 1 268 ? -19.047 2.201 -7.398 1 94.88 268 ASP A CA 1
ATOM 2036 C C . ASP A 1 268 ? -18.141 3.221 -8.078 1 94.88 268 ASP A C 1
ATOM 2038 O O . ASP A 1 268 ? -18.609 4.102 -8.797 1 94.88 268 ASP A O 1
ATOM 2042 N N . GLY A 1 269 ? -16.875 3.137 -7.816 1 96.62 269 GLY A N 1
ATOM 2043 C CA . GLY A 1 269 ? -15.938 4.062 -8.43 1 96.62 269 GLY A CA 1
ATOM 2044 C C . GLY A 1 269 ? -14.578 4.066 -7.754 1 96.62 269 GLY A C 1
ATOM 2045 O O . GLY A 1 269 ? -14.367 3.357 -6.766 1 96.62 269 GLY A O 1
ATOM 2046 N N . MET A 1 270 ? -13.688 4.832 -8.328 1 97.81 270 MET A N 1
ATOM 2047 C CA . MET A 1 270 ? -12.328 4.953 -7.816 1 97.81 270 MET A CA 1
ATOM 2048 C C . MET A 1 270 ? -11.805 6.375 -7.992 1 97.81 270 MET A C 1
ATOM 2050 O O . MET A 1 270 ? -12.062 7.016 -9.016 1 97.81 270 MET A O 1
ATOM 2054 N N . LEU A 1 271 ? -11.195 6.871 -7.012 1 98.56 271 LEU A N 1
ATOM 2055 C CA . LEU A 1 271 ? -10.516 8.164 -7.062 1 98.56 271 LEU A CA 1
ATOM 2056 C C . LEU A 1 271 ? -9.008 7.988 -6.93 1 98.56 271 LEU A C 1
ATOM 2058 O O . LEU A 1 271 ? -8.539 7.184 -6.121 1 98.56 271 LEU A O 1
ATOM 2062 N N . VAL A 1 272 ? -8.273 8.688 -7.77 1 98.44 272 VAL A N 1
ATOM 2063 C CA . VAL A 1 272 ? -6.812 8.664 -7.719 1 98.44 272 VAL A CA 1
ATOM 2064 C C . VAL A 1 272 ? -6.281 10.094 -7.652 1 98.44 272 VAL A C 1
ATOM 2066 O O . VAL A 1 272 ? -6.543 10.906 -8.547 1 98.44 272 VAL A O 1
ATOM 2069 N N . LEU A 1 273 ? -5.613 10.406 -6.621 1 98.56 273 LEU A N 1
ATOM 2070 C CA . LEU A 1 273 ? -4.961 11.703 -6.465 1 98.56 273 LEU A CA 1
ATOM 2071 C C . LEU A 1 273 ? -3.449 11.57 -6.633 1 98.56 273 LEU A C 1
ATOM 2073 O O . LEU A 1 273 ? -2.773 11.008 -5.766 1 98.56 273 LEU A O 1
ATOM 2077 N N . ASP A 1 274 ? -2.979 12.117 -7.734 1 97.38 274 ASP A N 1
ATOM 2078 C CA . ASP A 1 274 ? -1.572 12.055 -8.117 1 97.38 274 ASP A CA 1
ATOM 2079 C C . ASP A 1 274 ? -0.83 13.32 -7.703 1 97.38 274 ASP A C 1
ATOM 2081 O O . ASP A 1 274 ? -1.138 14.414 -8.188 1 97.38 274 ASP A O 1
ATOM 2085 N N . ASN A 1 275 ? 0.156 13.188 -6.797 1 96.31 275 ASN A N 1
ATOM 2086 C CA . ASN A 1 275 ? 1.029 14.258 -6.336 1 96.31 275 ASN A CA 1
ATOM 2087 C C . ASN A 1 275 ? 0.228 15.438 -5.793 1 96.31 275 ASN A C 1
ATOM 2089 O O . ASN A 1 275 ? 0.629 16.594 -5.953 1 96.31 275 ASN A O 1
ATOM 2093 N N . LEU A 1 276 ? -0.969 15.141 -5.359 1 96.25 276 LEU A N 1
ATOM 2094 C CA . LEU A 1 276 ? -1.881 16.094 -4.727 1 96.25 276 LEU A CA 1
ATOM 2095 C C . LEU A 1 276 ? -2.277 17.203 -5.699 1 96.25 276 LEU A C 1
ATOM 2097 O O . LEU A 1 276 ? -2.643 18.297 -5.281 1 96.25 276 LEU A O 1
ATOM 2101 N N . SER A 1 277 ? -2.15 16.953 -6.984 1 96.56 277 SER A N 1
ATOM 2102 C CA . SER A 1 277 ? -2.41 18.031 -7.938 1 96.56 277 SER A CA 1
ATOM 2103 C C . SER A 1 277 ? -3.287 17.547 -9.086 1 96.56 277 SER A C 1
ATOM 2105 O O . SER A 1 277 ? -3.816 18.344 -9.852 1 96.56 277 SER A O 1
ATOM 2107 N N . ARG A 1 278 ? -3.391 16.297 -9.25 1 97.94 278 ARG A N 1
ATOM 2108 C CA . ARG A 1 278 ? -4.207 15.727 -10.32 1 97.94 278 ARG A CA 1
ATOM 2109 C C . ARG A 1 278 ? -5.168 14.672 -9.773 1 97.94 278 ARG A C 1
ATOM 2111 O O . ARG A 1 278 ? -4.738 13.625 -9.297 1 97.94 278 ARG A O 1
ATOM 2118 N N . LEU A 1 279 ? -6.445 14.961 -9.867 1 98.38 279 LEU A N 1
ATOM 2119 C CA . LEU A 1 279 ? -7.473 14.055 -9.359 1 98.38 279 LEU A CA 1
ATOM 2120 C C . LEU A 1 279 ? -8.219 13.391 -10.508 1 98.38 279 LEU A C 1
ATOM 2122 O O . LEU A 1 279 ? -8.805 14.07 -11.359 1 98.38 279 LEU A O 1
ATOM 2126 N N . SER A 1 280 ? -8.141 12.094 -10.578 1 98.56 280 SER A N 1
ATOM 2127 C CA . SER A 1 280 ? -8.898 11.305 -11.547 1 98.56 280 SER A CA 1
ATOM 2128 C C . SER A 1 280 ? -10.062 10.586 -10.883 1 98.56 280 SER A C 1
ATOM 2130 O O . SER A 1 280 ? -9.883 9.891 -9.875 1 98.56 280 SER A O 1
ATOM 2132 N N . TYR A 1 281 ? -11.188 10.789 -11.391 1 98.19 281 TYR A N 1
ATOM 2133 C CA . TYR A 1 281 ? -12.398 10.078 -10.977 1 98.19 281 TYR A CA 1
ATOM 2134 C C . TYR A 1 281 ? -12.797 9.039 -12.016 1 98.19 281 TYR A C 1
ATOM 2136 O O . TYR A 1 281 ? -13.258 9.391 -13.109 1 98.19 281 TYR A O 1
ATOM 2144 N N . HIS A 1 282 ? -12.586 7.785 -11.664 1 97.5 282 HIS A N 1
ATOM 2145 C CA . HIS A 1 282 ? -13.008 6.668 -12.5 1 97.5 282 HIS A CA 1
ATOM 2146 C C . HIS A 1 282 ? -14.438 6.242 -12.172 1 97.5 282 HIS A C 1
ATOM 2148 O O . HIS A 1 282 ? -14.664 5.566 -11.164 1 97.5 282 HIS A O 1
ATOM 2154 N N . LYS A 1 283 ? -15.305 6.504 -13.055 1 95.38 283 LYS A N 1
ATOM 2155 C CA . LYS A 1 283 ? -16.734 6.27 -12.836 1 95.38 283 LYS A CA 1
ATOM 2156 C C . LYS A 1 283 ? -17.109 4.836 -13.195 1 95.38 283 LYS A C 1
ATOM 2158 O O . LYS A 1 283 ? -16.375 4.148 -13.898 1 95.38 283 LYS A O 1
ATOM 2163 N N . PRO A 1 284 ? -18.266 4.387 -12.656 1 87.5 284 PRO A N 1
ATOM 2164 C CA . PRO A 1 284 ? -18.703 3.016 -12.93 1 87.5 284 PRO A CA 1
ATOM 2165 C C . PRO A 1 284 ? -18.938 2.764 -14.422 1 87.5 284 PRO A C 1
ATOM 2167 O O . PRO A 1 284 ? -18.781 1.635 -14.891 1 87.5 284 PRO A O 1
ATOM 2170 N N . ASN A 1 285 ? -19.281 3.764 -15.133 1 88.19 285 ASN A N 1
ATOM 2171 C CA . ASN A 1 285 ? -19.609 3.596 -16.547 1 88.19 285 ASN A CA 1
ATOM 2172 C C . ASN A 1 285 ? -18.344 3.588 -17.406 1 88.19 285 ASN A C 1
ATOM 2174 O O . ASN A 1 285 ? -18.438 3.514 -18.641 1 88.19 285 ASN A O 1
ATOM 2178 N N . GLY A 1 286 ? -17.25 3.762 -16.766 1 88.88 286 GLY A N 1
ATOM 2179 C CA . GLY A 1 286 ? -16 3.699 -17.516 1 88.88 286 GLY A CA 1
ATOM 2180 C C . GLY A 1 286 ? -15.422 5.066 -17.812 1 88.88 286 GLY A C 1
ATOM 2181 O O . GLY A 1 286 ? -14.25 5.184 -18.172 1 88.88 286 GLY A O 1
ATOM 2182 N N . GLU A 1 287 ? -16.188 6.078 -17.625 1 94.75 287 GLU A N 1
ATOM 2183 C CA . GLU A 1 287 ? -15.711 7.438 -17.859 1 94.75 287 GLU A CA 1
ATOM 2184 C C . GLU A 1 287 ? -14.695 7.848 -16.797 1 94.75 287 GLU A C 1
ATOM 2186 O O . GLU A 1 287 ? -14.812 7.461 -15.633 1 94.75 287 GLU A O 1
ATOM 2191 N N . VAL A 1 288 ? -13.711 8.586 -17.281 1 97.06 288 VAL A N 1
ATOM 2192 C CA . VAL A 1 288 ? -12.719 9.133 -16.359 1 97.06 288 VAL A CA 1
ATOM 2193 C C . VAL A 1 288 ? -12.727 10.656 -16.438 1 97.06 288 VAL A C 1
ATOM 2195 O O . VAL A 1 288 ? -12.547 11.234 -17.5 1 97.06 288 VAL A O 1
ATOM 2198 N N . GLU A 1 289 ? -12.984 11.32 -15.352 1 98 289 GLU A N 1
ATOM 2199 C CA . GLU A 1 289 ? -12.898 12.773 -15.227 1 98 289 GLU A CA 1
ATOM 2200 C C . GLU A 1 289 ? -11.617 13.188 -14.508 1 98 289 GLU A C 1
ATOM 2202 O O . GLU A 1 289 ? -11.312 12.688 -13.422 1 98 289 GLU A O 1
ATOM 2207 N N . VAL A 1 290 ? -10.914 14.062 -15.133 1 98.12 290 VAL A N 1
ATOM 2208 C CA . VAL A 1 290 ? -9.641 14.5 -14.562 1 98.12 290 VAL A CA 1
ATOM 2209 C C . VAL A 1 290 ? -9.711 15.984 -14.227 1 98.12 290 VAL A C 1
ATOM 2211 O O . VAL A 1 290 ? -10.133 16.797 -15.062 1 98.12 290 VAL A O 1
ATOM 2214 N N . THR A 1 291 ? -9.352 16.344 -13.023 1 97.62 291 THR A N 1
ATOM 2215 C CA . THR A 1 291 ? -9.203 17.719 -12.586 1 97.62 291 THR A CA 1
ATOM 2216 C C . THR A 1 291 ? -7.762 18.016 -12.188 1 97.62 291 THR A C 1
ATOM 2218 O O . THR A 1 291 ? -7.172 17.281 -11.391 1 97.62 291 THR A O 1
ATOM 2221 N N . VAL A 1 292 ? -7.211 19.031 -12.719 1 97.31 292 VAL A N 1
ATOM 2222 C CA . VAL A 1 292 ? -5.852 19.438 -12.398 1 97.31 292 VAL A CA 1
ATOM 2223 C C . VAL A 1 292 ? -5.887 20.719 -11.547 1 97.31 292 VAL A C 1
ATOM 2225 O O . VAL A 1 292 ? -6.594 21.672 -11.875 1 97.31 292 VAL A O 1
ATOM 2228 N N . PHE A 1 293 ? -5.164 20.641 -10.484 1 94.88 293 PHE A N 1
ATOM 2229 C CA . PHE A 1 293 ? -5.082 21.766 -9.57 1 94.88 293 PHE A CA 1
ATOM 2230 C C . PHE A 1 293 ? -3.736 22.484 -9.703 1 94.88 293 PHE A C 1
ATOM 2232 O O . PHE A 1 293 ? -2.684 21.859 -9.555 1 94.88 293 PHE A O 1
ATOM 2239 N N . GLU A 1 294 ? -3.836 23.625 -9.961 1 85.5 294 GLU A N 1
ATOM 2240 C CA . GLU A 1 294 ? -2.613 24.391 -10.188 1 85.5 294 GLU A CA 1
ATOM 2241 C C . GLU A 1 294 ? -1.881 24.672 -8.875 1 85.5 294 GLU A C 1
ATOM 2243 O O . GLU A 1 294 ? -2.512 24.938 -7.852 1 85.5 294 GLU A O 1
ATOM 2248 N N . GLY A 1 295 ? -0.653 24.375 -8.898 1 79.12 295 GLY A N 1
ATOM 2249 C CA . GLY A 1 295 ? 0.172 24.734 -7.758 1 79.12 295 GLY A CA 1
ATOM 2250 C C . GLY A 1 295 ? 0.487 26.219 -7.703 1 79.12 295 GLY A C 1
ATOM 2251 O O . GLY A 1 295 ? 0.041 26.984 -8.562 1 79.12 295 GLY A O 1
ATOM 2252 N N . ALA A 1 296 ? 1.091 26.594 -6.613 1 73.25 296 ALA A N 1
ATOM 2253 C CA . ALA A 1 296 ? 1.497 27.984 -6.457 1 73.25 296 ALA A CA 1
ATOM 2254 C C . ALA A 1 296 ? 2.549 28.359 -7.496 1 73.25 296 ALA A C 1
ATOM 2256 O O . ALA A 1 296 ? 3.426 27.562 -7.824 1 73.25 296 ALA A O 1
ATOM 2257 N N . LYS A 1 297 ? 2.354 29.5 -8.094 1 75.5 297 LYS A N 1
ATOM 2258 C CA . LYS A 1 297 ? 3.389 30.047 -8.969 1 75.5 297 LYS A CA 1
ATOM 2259 C C . LYS A 1 297 ? 4.617 30.469 -8.172 1 75.5 297 LYS A C 1
ATOM 2261 O O . LYS A 1 297 ? 4.516 30.766 -6.98 1 75.5 297 LYS A O 1
ATOM 2266 N N . PRO A 1 298 ? 5.77 30.359 -8.812 1 70.25 298 PRO A N 1
ATOM 2267 C CA . PRO A 1 298 ? 6.969 30.812 -8.102 1 70.25 298 PRO A CA 1
ATOM 2268 C C . PRO A 1 298 ? 6.801 32.188 -7.492 1 70.25 298 PRO A C 1
ATOM 2270 O O . PRO A 1 298 ? 6.312 33.125 -8.156 1 70.25 298 PRO A O 1
ATOM 2273 N N . GLY A 1 299 ? 7.145 32.312 -6.25 1 69.5 299 GLY A N 1
ATOM 2274 C CA . GLY A 1 299 ? 7.086 33.594 -5.574 1 69.5 299 GLY A CA 1
ATOM 2275 C C . GLY A 1 299 ? 5.719 33.906 -4.992 1 69.5 299 GLY A C 1
ATOM 2276 O O . GLY A 1 299 ? 5.551 34.906 -4.285 1 69.5 299 GLY A O 1
ATOM 2277 N N . LYS A 1 300 ? 4.809 33.062 -5.293 1 82.88 300 LYS A N 1
ATOM 2278 C CA . LYS A 1 300 ? 3.463 33.281 -4.777 1 82.88 300 LYS A CA 1
ATOM 2279 C C . LYS A 1 300 ? 3.16 32.344 -3.604 1 82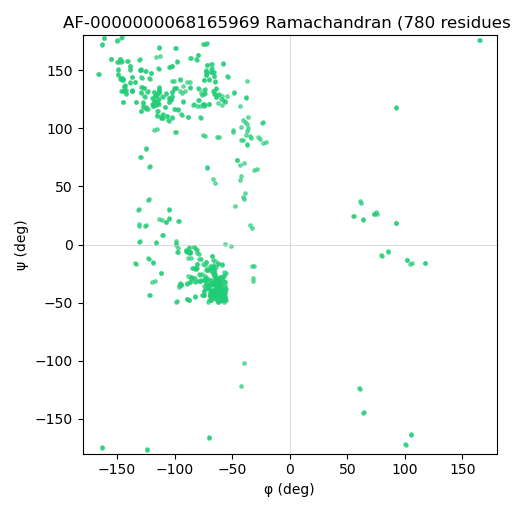.88 300 LYS A C 1
ATOM 2281 O O . LYS A 1 300 ? 3.816 31.328 -3.432 1 82.88 300 LYS A O 1
ATOM 2286 N N . ALA A 1 301 ? 2.275 32.906 -2.826 1 91 301 ALA A N 1
ATOM 2287 C CA . ALA A 1 301 ? 1.872 32.156 -1.65 1 91 301 ALA A CA 1
ATOM 2288 C C . ALA A 1 301 ? 1.158 30.875 -2.053 1 91 301 ALA A C 1
ATOM 2290 O O . ALA A 1 301 ? 0.418 30.844 -3.039 1 91 301 ALA A O 1
ATOM 2291 N N . LYS A 1 302 ? 1.472 29.828 -1.312 1 93.38 302 LYS A N 1
ATOM 2292 C CA . LYS A 1 302 ? 0.672 28.609 -1.449 1 93.38 302 LYS A CA 1
ATOM 2293 C C . LYS A 1 302 ? -0.766 28.844 -0.997 1 93.38 302 LYS A C 1
ATOM 2295 O O . LYS A 1 302 ? -1.002 29.344 0.107 1 93.38 302 LYS A O 1
ATOM 2300 N N . GLN A 1 303 ? -1.614 28.484 -1.771 1 93.75 303 GLN A N 1
ATOM 2301 C CA . GLN A 1 303 ? -3.021 28.766 -1.5 1 93.75 303 GLN A CA 1
ATOM 2302 C C . GLN A 1 303 ? -3.482 28.062 -0.225 1 93.75 303 GLN A C 1
ATOM 2304 O O . GLN A 1 303 ? -4.32 28.594 0.51 1 93.75 303 GLN A O 1
ATOM 2309 N N . ASP A 1 304 ? -3.029 26.875 0.014 1 94.69 304 ASP A N 1
ATOM 2310 C CA . ASP A 1 304 ? -3.43 26.156 1.219 1 94.69 304 ASP A CA 1
ATOM 2311 C C . ASP A 1 304 ? -2.998 26.906 2.477 1 94.69 304 ASP A C 1
ATOM 2313 O O . ASP A 1 304 ? -3.721 26.922 3.475 1 94.69 304 ASP A O 1
ATOM 2317 N N . LEU A 1 305 ? -1.894 27.594 2.457 1 96.44 305 LEU A N 1
ATOM 2318 C CA . LEU A 1 305 ? -1.449 28.391 3.594 1 96.44 305 LEU A CA 1
ATOM 2319 C C . LEU A 1 305 ? -2.283 29.656 3.723 1 96.44 305 LEU A C 1
ATOM 2321 O O . LEU A 1 305 ? -2.633 30.062 4.832 1 96.44 305 LEU A O 1
ATOM 2325 N N . VAL A 1 306 ? -2.59 30.266 2.605 1 96.31 306 VAL A N 1
ATOM 2326 C CA . VAL A 1 306 ? -3.471 31.422 2.613 1 96.31 306 VAL A CA 1
ATOM 2327 C C . VAL A 1 306 ? -4.812 31.047 3.238 1 96.31 306 VAL A C 1
ATOM 2329 O O . VAL A 1 306 ? -5.32 31.766 4.105 1 96.31 306 VAL A O 1
ATOM 2332 N N . ASP A 1 307 ? -5.297 29.906 2.828 1 95.62 307 ASP A N 1
ATOM 2333 C CA . ASP A 1 307 ? -6.586 29.453 3.34 1 95.62 307 ASP A CA 1
ATOM 2334 C C . ASP A 1 307 ? -6.496 29.109 4.828 1 95.62 307 ASP A C 1
ATOM 2336 O O . ASP A 1 307 ? -7.426 29.375 5.586 1 95.62 307 ASP A O 1
ATOM 2340 N N . GLU A 1 308 ? -5.414 28.484 5.254 1 96.88 308 GLU A N 1
ATOM 2341 C CA . GLU A 1 308 ? -5.211 28.141 6.656 1 96.88 308 GLU A CA 1
ATOM 2342 C C . GLU A 1 308 ? -5.168 29.391 7.531 1 96.88 308 GLU A C 1
ATOM 2344 O O . GLU A 1 308 ? -5.836 29.453 8.562 1 96.88 308 GLU A O 1
ATOM 2349 N N . PHE A 1 309 ? -4.43 30.438 7.105 1 97.38 309 PHE A N 1
ATOM 2350 C CA . PHE A 1 309 ? -4.312 31.656 7.879 1 97.38 309 PHE A CA 1
ATOM 2351 C C . PHE A 1 309 ? -5.633 32.438 7.887 1 97.38 309 PHE A C 1
ATOM 2353 O O . PHE A 1 309 ? -5.988 33.062 8.883 1 97.38 309 PHE A O 1
ATOM 2360 N N . THR A 1 310 ? -6.328 32.344 6.766 1 96.19 310 THR A N 1
ATOM 2361 C CA . THR A 1 310 ? -7.66 32.938 6.719 1 96.19 310 THR A CA 1
ATOM 2362 C C . THR A 1 310 ? -8.586 32.281 7.727 1 96.19 310 THR A C 1
ATOM 2364 O O . THR A 1 310 ? -9.352 32.938 8.422 1 96.19 310 THR A O 1
ATOM 2367 N N . ASP A 1 311 ? -8.492 30.984 7.773 1 95.38 311 ASP A N 1
ATOM 2368 C CA . ASP A 1 311 ? -9.289 30.234 8.734 1 95.38 311 ASP A CA 1
ATOM 2369 C C . ASP A 1 311 ? -8.914 30.609 10.172 1 95.38 311 ASP A C 1
ATOM 2371 O O . ASP A 1 311 ? -9.781 30.734 11.031 1 95.38 311 ASP A O 1
ATOM 2375 N N . PHE A 1 312 ? -7.645 30.75 10.414 1 96.12 312 PHE A N 1
ATOM 2376 C CA . PHE A 1 312 ? -7.191 31.172 11.734 1 96.12 312 PHE A CA 1
ATOM 2377 C C . PHE A 1 312 ? -7.801 32.531 12.102 1 96.12 312 PHE A C 1
ATOM 2379 O O . PHE A 1 312 ? -8.328 32.688 13.203 1 96.12 312 PHE A O 1
ATOM 2386 N N . HIS A 1 313 ? -7.777 33.469 11.227 1 96.12 313 HIS A N 1
ATOM 2387 C CA . HIS A 1 313 ? -8.375 34.781 11.438 1 96.12 313 HIS A CA 1
ATOM 2388 C C . HIS A 1 313 ? -9.859 34.688 11.758 1 96.12 313 HIS A C 1
ATOM 2390 O O . HIS A 1 313 ? -10.352 35.344 12.68 1 96.12 313 HIS A O 1
ATOM 2396 N N . ARG A 1 314 ? -10.508 33.875 11.008 1 93.19 314 ARG A N 1
ATOM 2397 C CA . ARG A 1 314 ? -11.938 33.656 11.219 1 93.19 314 ARG A CA 1
ATOM 2398 C C . ARG A 1 314 ? -12.211 33.094 12.609 1 93.19 314 ARG A C 1
ATOM 2400 O O . ARG A 1 314 ? -13.148 33.531 13.281 1 93.19 314 ARG A O 1
ATOM 2407 N N . CYS A 1 315 ? -11.414 32.156 13 1 92.5 315 CYS A N 1
ATOM 2408 C CA . CYS A 1 315 ? -11.578 31.547 14.312 1 92.5 315 CYS A CA 1
ATOM 2409 C C . CYS A 1 315 ? -11.359 32.562 15.422 1 92.5 315 CYS A C 1
ATOM 2411 O O . CYS A 1 315 ? -12.094 32.594 16.406 1 92.5 315 CYS A O 1
ATOM 2413 N N . VAL A 1 316 ? -10.391 33.406 15.273 1 93.25 316 VAL A N 1
ATOM 2414 C CA . VAL A 1 316 ? -10.125 34.469 16.25 1 93.25 316 VAL A CA 1
ATOM 2415 C C . VAL A 1 316 ? -11.305 35.438 16.312 1 93.25 316 VAL A C 1
ATOM 2417 O O . VAL A 1 316 ? -11.789 35.781 17.391 1 93.25 316 VAL A O 1
ATOM 2420 N N . ALA A 1 317 ? -11.742 35.844 15.188 1 89.75 317 ALA A N 1
ATOM 2421 C CA . ALA A 1 317 ? -12.859 36.75 15.109 1 89.75 317 ALA A CA 1
ATOM 2422 C C . ALA A 1 317 ? -14.094 36.188 15.805 1 89.75 317 ALA A C 1
ATOM 2424 O O . ALA A 1 317 ? -14.812 36.938 16.5 1 89.75 317 ALA A O 1
ATOM 2425 N N . ARG A 1 318 ? -14.281 35.062 15.617 1 85.69 318 ARG A N 1
ATOM 2426 C CA . ARG A 1 318 ? -15.43 34.406 16.234 1 85.69 318 ARG A CA 1
ATOM 2427 C C . ARG A 1 318 ? -15.281 34.344 17.75 1 85.69 318 ARG A C 1
ATOM 2429 O O . ARG A 1 318 ? -16.25 34.562 18.469 1 85.69 318 ARG A O 1
ATOM 2436 N N . THR A 1 319 ? -14.148 33.969 18.172 1 86.25 319 THR A N 1
ATOM 2437 C CA . THR A 1 319 ? -13.875 33.906 19.594 1 86.25 319 THR A CA 1
ATOM 2438 C C . THR A 1 319 ? -14.086 35.281 20.25 1 86.25 319 THR A C 1
ATOM 2440 O O . THR A 1 319 ? -14.688 35.375 21.328 1 86.25 319 THR A O 1
ATOM 2443 N N . VAL A 1 320 ? -13.688 36.281 19.578 1 82.44 320 VAL A N 1
ATOM 2444 C CA . VAL A 1 320 ? -13.812 37.656 20.094 1 82.44 320 VAL A CA 1
ATOM 2445 C C . VAL A 1 320 ? -15.289 38.062 20.125 1 82.44 320 VAL A C 1
ATOM 2447 O O . VAL A 1 320 ? -15.742 38.656 21.094 1 82.44 320 VAL A O 1
ATOM 2450 N N . ALA A 1 321 ? -16 37.656 19.156 1 79.44 321 ALA A N 1
ATOM 2451 C CA . ALA A 1 321 ? -17.422 37.969 19.078 1 79.44 321 ALA A CA 1
ATOM 2452 C C . ALA A 1 321 ? -18.219 37.25 20.172 1 79.44 321 ALA A C 1
ATOM 2454 O O . ALA A 1 321 ? -19.125 37.844 20.75 1 79.44 321 ALA A O 1
ATOM 2455 N N . ALA A 1 322 ? -17.906 36.094 20.375 1 77.25 322 ALA A N 1
ATOM 2456 C CA . ALA A 1 322 ? -18.594 35.312 21.391 1 77.25 322 ALA A CA 1
ATOM 2457 C C . ALA A 1 322 ? -18.359 35.906 22.781 1 77.25 322 ALA A C 1
ATOM 2459 O O . ALA A 1 322 ? -19.281 35.906 23.625 1 77.25 322 ALA A O 1
ATOM 2460 N N . ARG A 1 323 ? -17.25 36.375 23.031 1 73.19 323 ARG A N 1
ATOM 2461 C CA . ARG A 1 323 ? -16.922 36.969 24.328 1 73.19 323 ARG A CA 1
ATOM 2462 C C . ARG A 1 323 ? -17.719 38.25 24.531 1 73.19 323 ARG A C 1
ATOM 2464 O O . ARG A 1 323 ? -18.125 38.562 25.656 1 73.19 323 ARG A O 1
ATOM 2471 N N . LYS A 1 324 ? -17.969 38.938 23.469 1 67.25 324 LYS A N 1
ATOM 2472 C CA . LYS A 1 324 ? -18.719 40.188 23.547 1 67.25 324 LYS A CA 1
ATOM 2473 C C . LYS A 1 324 ? -20.203 39.906 23.812 1 67.25 324 LYS A C 1
ATOM 2475 O O . LYS A 1 324 ? -20.859 40.688 24.516 1 67.25 324 LYS A O 1
ATOM 2480 N N . GLN A 1 325 ? -20.781 38.844 23.219 1 59.56 325 GLN A N 1
ATOM 2481 C CA . GLN A 1 325 ? -22.188 38.5 23.422 1 59.56 325 GLN A CA 1
ATOM 2482 C C . GLN A 1 325 ? -22.406 37.969 24.844 1 59.56 325 GLN A C 1
ATOM 2484 O O . GLN A 1 325 ? -23.422 38.25 25.469 1 59.56 325 GLN A O 1
ATOM 2489 N N . ASP A 1 326 ? -21.578 37.031 25.25 1 50.47 326 ASP A N 1
ATOM 2490 C CA . ASP A 1 326 ? -21.75 36.562 26.609 1 50.47 326 ASP A CA 1
ATOM 2491 C C . ASP A 1 326 ? -21.609 37.688 27.609 1 50.47 326 ASP A C 1
ATOM 2493 O O . ASP A 1 326 ? -22.172 37.625 28.719 1 50.47 326 ASP A O 1
ATOM 2497 N N . SER A 1 327 ? -20.859 38.688 27.266 1 45.03 327 SER A N 1
ATOM 2498 C CA . SER A 1 327 ? -20.812 39.812 28.172 1 45.03 327 SER A CA 1
ATOM 2499 C C . SER A 1 327 ? -22.172 40.531 28.234 1 45.03 327 SER A C 1
ATOM 2501 O O . SER A 1 327 ? -22.406 41.375 29.109 1 45.03 327 SER A O 1
ATOM 2503 N N . VAL A 1 328 ? -23.188 40.25 27.266 1 37.66 328 VAL A N 1
ATOM 2504 C CA . VAL A 1 328 ? -24.578 40.656 27.375 1 37.66 328 VAL A CA 1
ATOM 2505 C C . VAL A 1 328 ? -25.391 39.531 28.047 1 37.66 328 VAL A C 1
ATOM 2507 O O . VAL A 1 328 ? -25.078 38.375 27.875 1 37.66 328 VAL A O 1
ATOM 2510 N N . SER A 1 329 ? -26.438 39.656 29.109 1 35.53 329 SER A N 1
ATOM 2511 C CA . SER A 1 329 ? -27.125 38.844 30.094 1 35.53 329 SER A CA 1
ATOM 2512 C C . SER A 1 329 ? -27.812 37.656 29.453 1 35.53 329 SER A C 1
ATOM 2514 O O . SER A 1 329 ? -28.812 37.156 29.953 1 35.53 329 SER A O 1
ATOM 2516 N N . VAL A 1 330 ? -27.906 37.219 28.219 1 31.77 330 VAL A N 1
ATOM 2517 C CA . VAL A 1 330 ? -28.969 36.25 28.078 1 31.77 330 VAL A CA 1
ATOM 2518 C C . VAL A 1 330 ? -28.703 35.062 28.984 1 31.77 330 VAL A C 1
ATOM 2520 O O . VAL A 1 330 ? -27.547 34.656 29.172 1 31.77 330 VAL A O 1
ATOM 2523 N N . GLU A 1 331 ? -29.672 34.656 29.922 1 25.94 331 GLU A N 1
ATOM 2524 C CA . GLU A 1 331 ? -29.922 33.469 30.719 1 25.94 331 GLU A CA 1
ATOM 2525 C C . GLU A 1 331 ? -29.578 32.188 29.953 1 25.94 331 GLU A C 1
ATOM 2527 O O . GLU A 1 331 ? -30.047 31.984 28.828 1 25.94 331 GLU A O 1
ATOM 2532 N N . LYS A 1 332 ? -28.5 31.609 30.266 1 32.88 332 LYS A N 1
ATOM 2533 C CA . LYS A 1 332 ? -28.062 30.281 29.844 1 32.88 332 LYS A CA 1
ATOM 2534 C C . LYS A 1 332 ? -29.203 29.281 29.922 1 32.88 332 LYS A C 1
ATOM 2536 O O . LYS A 1 332 ? -29.688 28.953 31 1 32.88 332 LYS A O 1
ATOM 2541 N N . THR A 1 333 ? -30.453 29.5 29.234 1 26.34 333 T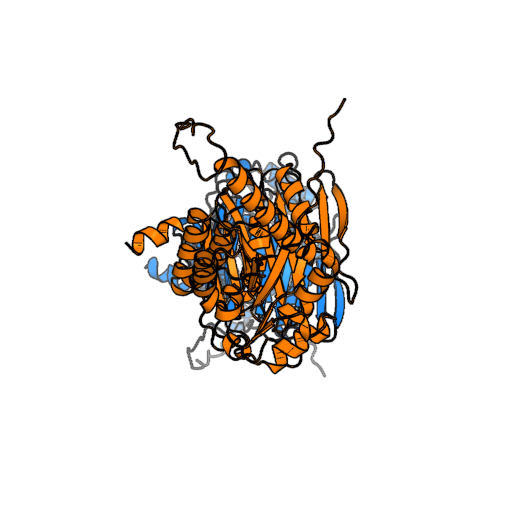HR A N 1
ATOM 2542 C CA . THR A 1 333 ? -31.234 28.266 29.297 1 26.34 333 THR A CA 1
ATOM 2543 C C . THR A 1 333 ? -30.328 27.047 29.188 1 26.34 333 THR A C 1
ATOM 2545 O O . THR A 1 333 ? -29.484 26.969 28.281 1 26.34 333 THR A O 1
ATOM 2548 N N . LYS A 1 334 ? -30.188 26.359 30.25 1 28.75 334 LYS A N 1
ATOM 2549 C CA . LYS A 1 334 ? -29.578 25.062 30.547 1 28.75 334 LYS A CA 1
ATOM 2550 C C . LYS A 1 334 ? -30.016 24 29.562 1 28.75 334 LYS A C 1
ATOM 2552 O O . LYS A 1 334 ? -31.078 23.391 29.719 1 28.75 334 LYS A O 1
ATOM 2557 N N . GLY A 1 335 ? -30.266 24.281 28.344 1 25.09 335 GLY A N 1
ATOM 2558 C CA . GLY A 1 335 ? -30.703 23.125 27.562 1 25.09 335 GLY A CA 1
ATOM 2559 C C . GLY A 1 335 ? -29.984 21.844 27.953 1 25.09 335 GLY A C 1
ATOM 2560 O O . GLY A 1 335 ? -28.859 21.891 28.453 1 25.09 335 GLY A O 1
ATOM 2561 N N . ALA A 1 336 ? -30.812 20.703 27.969 1 24.77 336 ALA A N 1
ATOM 2562 C CA . ALA A 1 336 ? -30.672 19.344 28.453 1 24.77 336 ALA A CA 1
ATOM 2563 C C . ALA A 1 336 ? -29.297 18.781 28.125 1 24.77 336 ALA A C 1
ATOM 2565 O O . ALA A 1 336 ? -28.484 18.531 29.016 1 24.77 336 ALA A O 1
ATOM 2566 N N . ASP A 1 337 ? -29.406 17.562 27.312 1 24.52 337 ASP A N 1
ATOM 2567 C CA . ASP A 1 337 ? -28.828 16.234 27.422 1 24.52 337 ASP A CA 1
ATOM 2568 C C . ASP A 1 337 ? -27.375 16.219 26.938 1 24.52 337 ASP A C 1
ATOM 2570 O O . ASP A 1 337 ? -27.016 16.953 26.031 1 24.52 337 ASP A O 1
ATOM 2574 N N . GLY A 1 338 ? -26.375 15.898 27.719 1 27.33 338 GLY A N 1
ATOM 2575 C CA . GLY A 1 338 ? -25 15.445 27.828 1 27.33 338 GLY A CA 1
ATOM 2576 C C . GLY A 1 338 ? -24.578 14.531 26.703 1 27.33 338 GLY A C 1
ATOM 2577 O O . GLY A 1 338 ? -23.547 13.859 26.797 1 27.33 338 GLY A O 1
ATOM 2578 N N . ASN A 1 339 ? -25.594 13.969 26.016 1 26.98 339 ASN A N 1
ATOM 2579 C CA . ASN A 1 339 ? -25.062 12.875 25.203 1 26.98 339 ASN A CA 1
ATOM 2580 C C . ASN A 1 339 ? -24.109 13.383 24.125 1 26.98 339 ASN A C 1
ATOM 2582 O O . ASN A 1 339 ? -24.547 13.844 23.062 1 26.98 339 ASN A O 1
ATOM 2586 N N . ASP A 1 340 ? -23.156 14.125 24.484 1 29.94 340 ASP A N 1
ATOM 2587 C CA . ASP A 1 340 ? -21.984 14.508 23.719 1 29.94 340 ASP A CA 1
ATOM 2588 C C . ASP A 1 340 ? -21.438 13.32 22.922 1 29.94 340 ASP A C 1
ATOM 2590 O O . ASP A 1 340 ? -20.609 12.562 23.422 1 29.94 340 ASP A O 1
ATOM 2594 N N . GLU A 1 341 ? -22.375 12.586 22.375 1 29.5 341 GLU A N 1
ATOM 2595 C CA . GLU A 1 341 ? -21.844 11.57 21.469 1 29.5 341 GLU A CA 1
ATOM 2596 C C . GLU A 1 341 ? -20.859 12.172 20.484 1 29.5 341 GLU A C 1
ATOM 2598 O O . GLU A 1 341 ? -21.156 13.141 19.797 1 29.5 341 GLU A O 1
ATOM 2603 N N . LEU A 1 342 ? -19.578 12.062 20.734 1 30.47 342 LEU A N 1
ATOM 2604 C CA . LEU A 1 342 ? -18.266 12.32 20.141 1 30.47 342 LEU A CA 1
ATOM 2605 C C . LEU A 1 342 ? -18.312 12.156 18.625 1 30.47 342 LEU A C 1
ATOM 2607 O O . LEU A 1 342 ? -17.328 12.445 17.938 1 30.47 342 LEU A O 1
ATOM 2611 N N . GLY A 1 343 ? -19.172 11.336 18.078 1 30.14 343 GLY A N 1
ATOM 2612 C CA . GLY A 1 343 ? -18.938 10.883 16.719 1 30.14 343 GLY A CA 1
ATOM 2613 C C . GLY A 1 343 ? -19.188 11.961 15.688 1 30.14 343 GLY A C 1
ATOM 2614 O O . GLY A 1 343 ? -19.031 11.719 14.484 1 30.14 343 GLY A O 1
ATOM 2615 N N . ASP A 1 344 ? -20.188 12.836 15.953 1 29.73 344 ASP A N 1
ATOM 2616 C CA . ASP A 1 344 ? -20.641 13.57 14.766 1 29.73 344 ASP A CA 1
ATOM 2617 C C . ASP A 1 344 ? -19.641 14.656 14.383 1 29.73 344 ASP A C 1
ATOM 2619 O O . ASP A 1 344 ? -19.297 15.516 15.195 1 29.73 344 ASP A O 1
ATOM 2623 N N . PHE A 1 345 ? -18.719 14.422 13.5 1 31.98 345 PHE A N 1
ATOM 2624 C CA . PHE A 1 345 ? -17.938 15.398 12.742 1 31.98 345 PHE A CA 1
ATOM 2625 C C . PHE A 1 345 ? -18.781 16.625 12.414 1 31.98 345 PHE A C 1
ATOM 2627 O O . PHE A 1 345 ? -19.141 16.844 11.258 1 31.98 345 PHE A O 1
ATOM 2634 N N . THR A 1 346 ? -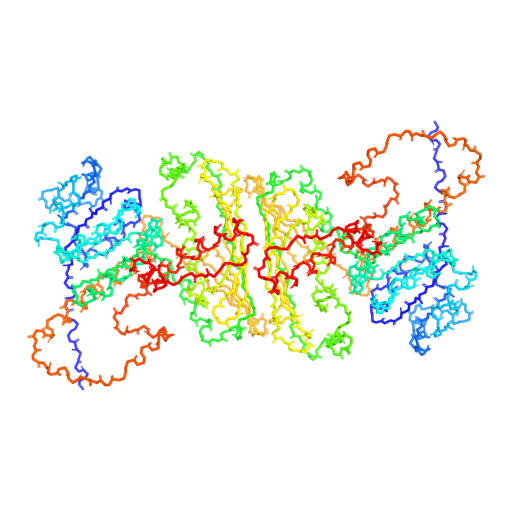19.844 16.844 13.039 1 30.44 346 THR A N 1
ATOM 2635 C CA . THR A 1 346 ? -20.531 18.078 12.695 1 30.44 346 THR A CA 1
ATOM 2636 C C . THR A 1 346 ? -19.688 19.297 13.039 1 30.44 346 THR A C 1
ATOM 2638 O O . THR A 1 346 ? -19.281 19.469 14.195 1 30.44 346 THR A O 1
ATOM 2641 N N . VAL A 1 347 ? -18.891 19.797 12.086 1 38.03 347 VAL A N 1
ATOM 2642 C CA . VAL A 1 347 ? -18.234 21.094 12.18 1 38.03 347 VAL A CA 1
ATOM 2643 C C . VAL A 1 347 ? -19.172 22.094 12.867 1 38.03 347 VAL A C 1
ATOM 2645 O O . VAL A 1 347 ? -20.266 22.359 12.375 1 38.03 347 VAL A O 1
ATOM 2648 N N . LEU A 1 348 ? -19.172 22.141 14.133 1 41 348 LEU A N 1
ATOM 2649 C CA . LEU A 1 348 ? -19.859 23.266 14.734 1 41 348 LEU A CA 1
ATOM 2650 C C . LEU A 1 348 ? -19.641 24.547 13.93 1 41 348 LEU A C 1
ATOM 2652 O O . LEU A 1 348 ? -18.562 24.734 13.352 1 41 348 LEU A O 1
ATOM 2656 N N . PRO A 1 349 ? -20.594 25.25 13.539 1 48.62 349 PRO A N 1
ATOM 2657 C CA . PRO A 1 349 ? -20.406 26.578 12.961 1 48.62 349 PRO A CA 1
ATOM 2658 C C . PRO A 1 349 ? -19.344 27.391 13.695 1 48.62 349 PRO A C 1
ATOM 2660 O O . PRO A 1 349 ? -19.344 27.453 14.922 1 48.62 349 PRO A O 1
ATOM 2663 N N . GLY A 1 350 ? -18.047 27.609 13.062 1 58.31 350 GLY A N 1
ATOM 2664 C CA . GLY A 1 350 ? -17 28.469 13.586 1 58.31 350 GLY A CA 1
ATOM 2665 C C . GLY A 1 350 ? -15.727 27.703 13.93 1 58.31 350 GLY A C 1
ATOM 2666 O O . GLY A 1 350 ? -14.688 28.312 14.195 1 58.31 350 GLY A O 1
ATOM 2667 N N . ALA A 1 351 ? -15.82 26.406 14.023 1 72.88 351 ALA A N 1
ATOM 2668 C CA . ALA A 1 351 ? -14.609 25.641 14.328 1 72.88 351 ALA A CA 1
ATOM 2669 C C . ALA A 1 351 ? -13.672 25.609 13.125 1 72.88 351 ALA A C 1
ATOM 2671 O O . ALA A 1 351 ? -14.109 25.734 11.984 1 72.88 351 ALA A O 1
ATOM 2672 N N . PRO A 1 352 ? -12.344 25.625 13.562 1 85.19 352 PRO A N 1
ATOM 2673 C CA . PRO A 1 352 ? -11.398 25.5 12.453 1 85.19 352 PRO A CA 1
ATOM 2674 C C . PRO A 1 352 ? -11.602 24.234 11.633 1 85.19 352 PRO A C 1
ATOM 2676 O O . PRO A 1 352 ? -12.18 23.266 12.133 1 85.19 352 PRO A O 1
ATOM 2679 N N . LEU A 1 353 ? -11.164 24.297 10.398 1 87.12 353 LEU A N 1
ATOM 2680 C CA . LEU A 1 353 ? -11.258 23.125 9.531 1 87.12 353 LEU A CA 1
ATOM 2681 C C . LEU A 1 353 ? -10.531 21.938 10.148 1 87.12 353 LEU A C 1
ATOM 2683 O O . LEU A 1 353 ? -11 20.797 10.055 1 87.12 353 LEU A O 1
ATOM 2687 N N . VAL A 1 354 ? -9.383 22.234 10.742 1 92 354 VAL A N 1
ATOM 2688 C CA . VAL A 1 354 ? -8.586 21.203 11.406 1 92 354 VAL A CA 1
ATOM 2689 C C . VAL A 1 354 ? -8.516 21.5 12.898 1 92 354 VAL A C 1
ATOM 2691 O O . VAL A 1 354 ? -7.914 22.484 13.32 1 92 354 VAL A O 1
ATOM 2694 N N . ARG A 1 355 ? -9.125 20.734 13.719 1 93.69 355 ARG A N 1
ATOM 2695 C CA . ARG A 1 355 ? -9.102 20.891 15.172 1 93.69 355 ARG A CA 1
ATOM 2696 C C . ARG A 1 355 ? -7.82 20.312 15.766 1 93.69 355 ARG A C 1
ATOM 2698 O O . ARG A 1 355 ? -7.188 19.453 15.164 1 93.69 355 ARG A O 1
ATOM 2705 N N . VAL A 1 356 ? -7.531 20.75 16.891 1 97.25 356 VAL A N 1
ATOM 2706 C CA . VAL A 1 356 ? -6.332 20.281 17.578 1 97.25 356 VAL A CA 1
ATOM 2707 C C . VAL A 1 356 ? -6.434 18.766 17.797 1 97.25 356 VAL A C 1
ATOM 2709 O O . VAL A 1 356 ? -5.438 18.047 17.672 1 97.25 356 VAL A O 1
ATOM 2712 N N . GLU A 1 357 ? -7.613 18.234 18.094 1 96.06 357 GLU A N 1
ATOM 2713 C CA . GLU A 1 357 ? -7.809 16.797 18.312 1 96.06 357 GLU A CA 1
ATOM 2714 C C . GLU A 1 357 ? -7.527 16 17.047 1 96.06 357 GLU A C 1
ATOM 2716 O O . GLU A 1 357 ? -7.062 14.859 17.125 1 96.06 357 GLU A O 1
ATOM 2721 N N . ASP A 1 358 ? -7.836 16.578 15.859 1 96.81 358 ASP A N 1
ATOM 2722 C CA . ASP A 1 358 ? -7.5 15.914 14.602 1 96.81 358 ASP A CA 1
ATOM 2723 C C . ASP A 1 358 ? -5.992 15.742 14.453 1 96.81 358 ASP A C 1
ATOM 2725 O O . ASP A 1 358 ? -5.516 14.688 14.039 1 96.81 358 ASP A O 1
ATOM 2729 N N . THR A 1 359 ? -5.27 16.812 14.812 1 97.94 359 THR A N 1
ATOM 2730 C CA . THR A 1 359 ? -3.818 16.75 14.68 1 97.94 359 THR A CA 1
ATOM 2731 C C . THR A 1 359 ? -3.215 15.836 15.742 1 97.94 359 THR A C 1
ATOM 2733 O O . THR A 1 359 ? -2.197 15.188 15.508 1 97.94 359 THR A O 1
ATOM 2736 N N . PHE A 1 360 ? -3.852 15.75 16.953 1 97.94 360 PHE A N 1
ATOM 2737 C CA . PHE A 1 360 ? -3.477 14.719 17.906 1 97.94 360 PHE A CA 1
ATOM 2738 C C . PHE A 1 360 ? -3.57 13.336 17.281 1 97.94 360 PHE A C 1
ATOM 2740 O O . PHE A 1 360 ? -2.652 12.523 17.406 1 97.94 360 PHE A O 1
ATOM 2747 N N . HIS A 1 361 ? -4.672 13.086 16.625 1 98.56 361 HIS A N 1
ATOM 2748 C CA . HIS A 1 361 ? -4.926 11.789 16 1 98.56 361 HIS A CA 1
ATOM 2749 C C . HIS A 1 361 ? -3.842 11.438 14.992 1 98.56 361 HIS A C 1
ATOM 2751 O O . HIS A 1 361 ? -3.393 10.297 14.922 1 98.56 361 HIS A O 1
ATOM 2757 N N . HIS A 1 362 ? -3.43 12.406 14.219 1 98.31 362 HIS A N 1
ATOM 2758 C CA . HIS A 1 362 ? -2.375 12.188 13.234 1 98.31 362 HIS A CA 1
ATOM 2759 C C . HIS A 1 362 ? -1.087 11.719 13.906 1 98.31 362 HIS A C 1
ATOM 2761 O O . HIS A 1 362 ? -0.462 10.758 13.461 1 98.31 362 HIS A O 1
ATOM 2767 N N . LEU A 1 363 ? -0.727 12.398 14.984 1 98.25 363 LEU A N 1
ATOM 2768 C CA . LEU A 1 363 ? 0.47 12.016 15.727 1 98.25 363 LEU A CA 1
ATOM 2769 C C . LEU A 1 363 ? 0.303 10.641 16.344 1 98.25 363 LEU A C 1
ATOM 2771 O O . LEU A 1 363 ? 1.246 9.844 16.375 1 98.25 363 LEU A O 1
ATOM 2775 N N . ALA A 1 364 ? -0.894 10.367 16.844 1 98.5 364 ALA A N 1
ATOM 2776 C CA . ALA A 1 364 ? -1.183 9.086 17.484 1 98.5 364 ALA A CA 1
ATOM 2777 C C . ALA A 1 364 ? -1.053 7.938 16.484 1 98.5 364 ALA A C 1
ATOM 2779 O O . ALA A 1 364 ? -0.644 6.832 16.859 1 98.5 364 ALA A O 1
ATOM 2780 N N . ILE A 1 365 ? -1.389 8.141 15.258 1 98.62 365 ILE A N 1
ATOM 2781 C CA . ILE A 1 365 ? -1.242 7.121 14.227 1 98.62 365 ILE A CA 1
ATOM 2782 C C . ILE A 1 365 ? 0.235 6.785 14.039 1 98.62 365 ILE A C 1
ATOM 2784 O O . ILE A 1 365 ? 0.61 5.613 13.969 1 98.62 365 ILE A O 1
ATOM 2788 N N . ILE A 1 366 ? 1.062 7.816 13.969 1 98 366 ILE A N 1
ATOM 2789 C CA . ILE A 1 366 ? 2.496 7.605 13.805 1 98 366 ILE A CA 1
ATOM 2790 C C . ILE A 1 366 ? 3.055 6.863 15.016 1 98 366 ILE A C 1
ATOM 2792 O O . ILE A 1 366 ? 3.871 5.949 14.867 1 98 366 ILE A O 1
ATOM 2796 N N . GLU A 1 367 ? 2.631 7.285 16.188 1 97.62 367 GLU A N 1
ATOM 2797 C CA . GLU A 1 367 ? 3.064 6.602 17.391 1 97.62 367 GLU A CA 1
ATOM 2798 C C . GLU A 1 367 ? 2.656 5.133 17.375 1 97.62 367 GLU A C 1
ATOM 2800 O O . GLU A 1 367 ? 3.443 4.258 17.75 1 97.62 367 GLU A O 1
ATOM 2805 N N . ALA A 1 368 ? 1.449 4.844 17 1 98.38 368 ALA A N 1
ATOM 2806 C CA . ALA A 1 368 ? 0.956 3.473 16.922 1 98.38 368 ALA A CA 1
ATOM 2807 C C . ALA A 1 368 ? 1.776 2.648 15.938 1 98.38 368 ALA A C 1
ATOM 2809 O O . ALA A 1 368 ? 2.064 1.476 16.188 1 98.38 368 ALA A O 1
ATOM 2810 N N . ALA A 1 369 ? 2.113 3.225 14.852 1 97.94 369 ALA A N 1
ATOM 2811 C CA . ALA A 1 369 ? 2.906 2.533 13.844 1 97.94 369 ALA A CA 1
ATOM 2812 C C . ALA A 1 369 ? 4.281 2.158 14.383 1 97.94 369 ALA A C 1
ATOM 2814 O O . ALA A 1 369 ? 4.754 1.038 14.172 1 97.94 369 ALA A O 1
ATOM 2815 N N . THR A 1 370 ? 4.922 3.125 15.055 1 96.12 370 THR A N 1
ATOM 2816 C CA . THR A 1 370 ? 6.219 2.865 15.672 1 96.12 370 THR A CA 1
ATOM 2817 C C . THR A 1 370 ? 6.109 1.78 16.734 1 96.12 370 THR A C 1
ATOM 2819 O O . THR A 1 370 ? 6.941 0.875 16.797 1 96.12 370 THR A O 1
ATOM 2822 N N . ALA A 1 371 ? 5.074 1.872 17.531 1 97.12 371 ALA A N 1
ATOM 2823 C CA . ALA A 1 371 ? 4.832 0.869 18.578 1 97.12 371 ALA A CA 1
ATOM 2824 C C . ALA A 1 371 ? 4.598 -0.508 17.953 1 97.12 371 ALA A C 1
ATOM 2826 O O . ALA A 1 371 ? 5.062 -1.52 18.484 1 97.12 371 ALA A O 1
ATOM 2827 N N . SER A 1 372 ? 3.875 -0.563 16.875 1 98.44 372 SER A N 1
ATOM 2828 C CA . SER A 1 372 ? 3.592 -1.814 16.172 1 98.44 372 SER A CA 1
ATOM 2829 C C . SER A 1 372 ? 4.879 -2.482 15.695 1 98.44 372 SER A C 1
ATOM 2831 O O . SER A 1 372 ? 5.027 -3.701 15.812 1 98.44 372 SER A O 1
ATOM 2833 N N . THR A 1 373 ? 5.73 -1.706 15.133 1 96.75 373 THR A N 1
ATOM 2834 C CA . THR A 1 373 ? 7.016 -2.223 14.672 1 96.75 373 THR A CA 1
ATOM 2835 C C . THR A 1 373 ? 7.773 -2.887 15.812 1 96.75 373 THR A C 1
ATOM 2837 O O . THR A 1 373 ? 8.375 -3.949 15.633 1 96.75 373 THR A O 1
ATOM 2840 N N . ALA A 1 374 ? 7.746 -2.301 16.969 1 95.81 374 ALA A N 1
ATOM 2841 C CA . ALA A 1 374 ? 8.469 -2.805 18.125 1 95.81 374 ALA A CA 1
ATOM 2842 C C . ALA A 1 374 ? 7.762 -4.016 18.734 1 95.81 374 ALA A C 1
ATOM 2844 O O . ALA A 1 374 ? 8.398 -5.016 19.062 1 95.81 374 ALA A O 1
ATOM 2845 N N . SER A 1 375 ? 6.441 -3.961 18.859 1 97.62 375 SER A N 1
ATOM 2846 C CA . SER A 1 375 ? 5.672 -4.98 19.562 1 97.62 375 SER A CA 1
ATOM 2847 C C . SER A 1 375 ? 5.352 -6.164 18.656 1 97.62 375 SER A C 1
ATOM 2849 O O . SER A 1 375 ? 4.945 -7.227 19.125 1 97.62 375 SER A O 1
ATOM 2851 N N . LYS A 1 376 ? 5.418 -5.93 17.359 1 97.94 376 LYS A N 1
ATOM 2852 C CA . LYS A 1 376 ? 5.023 -6.91 16.359 1 97.94 376 LYS A CA 1
ATOM 2853 C C . LYS A 1 376 ? 3.551 -7.277 16.484 1 97.94 376 LYS A C 1
ATOM 2855 O O . LYS A 1 376 ? 3.182 -8.445 16.359 1 97.94 376 LYS A O 1
ATOM 2860 N N . GLN A 1 377 ? 2.762 -6.246 16.844 1 98.19 377 GLN A N 1
ATOM 2861 C CA . GLN A 1 377 ? 1.318 -6.398 16.984 1 98.19 377 GLN A CA 1
ATOM 2862 C C . GLN A 1 377 ? 0.573 -5.305 16.219 1 98.19 377 GLN A C 1
ATOM 2864 O O . GLN A 1 377 ? 1.163 -4.289 15.844 1 98.19 377 GLN A O 1
ATOM 2869 N N . HIS A 1 378 ? -0.705 -5.668 15.961 1 98.56 378 HIS A N 1
ATOM 2870 C CA . HIS A 1 378 ? -1.591 -4.555 15.633 1 98.56 378 HIS A CA 1
ATOM 2871 C C . HIS A 1 378 ? -1.737 -3.602 16.812 1 98.56 378 HIS A C 1
ATOM 2873 O O . HIS A 1 378 ? -2.035 -4.031 17.938 1 98.56 378 HIS A O 1
ATOM 2879 N N . GLU A 1 379 ? -1.485 -2.328 16.578 1 98.75 379 GLU A N 1
ATOM 2880 C CA . GLU A 1 379 ? -1.577 -1.354 17.656 1 98.75 379 GLU A CA 1
ATOM 2881 C C . GLU A 1 379 ? -2.771 -0.425 17.469 1 98.75 379 GLU A C 1
ATOM 2883 O O . GLU A 1 379 ? -2.945 0.157 16.391 1 98.75 379 GLU A O 1
ATOM 2888 N N . PRO A 1 380 ? -3.629 -0.296 18.484 1 98.38 380 PRO A N 1
ATOM 2889 C CA . PRO A 1 380 ? -4.715 0.685 18.406 1 98.38 380 PRO A CA 1
ATOM 2890 C C . PRO A 1 380 ? -4.211 2.125 18.391 1 98.38 380 PRO A C 1
ATOM 2892 O O . PRO A 1 380 ? -3.162 2.42 18.969 1 98.38 380 PRO A O 1
ATOM 2895 N N . VAL A 1 381 ? -4.93 2.971 17.734 1 98.62 381 VAL A N 1
ATOM 2896 C CA . VAL A 1 381 ? -4.621 4.398 17.781 1 98.62 381 VAL A CA 1
ATOM 2897 C C . VAL A 1 381 ? -5.25 5.02 19.016 1 98.62 381 VAL A C 1
ATOM 2899 O O . VAL A 1 381 ? -6.473 5.031 19.172 1 98.62 381 VAL A O 1
ATOM 2902 N N . LYS A 1 382 ? -4.453 5.566 19.859 1 97.75 382 LYS A N 1
ATOM 2903 C CA . LYS A 1 382 ? -4.91 6.102 21.125 1 97.75 382 LYS A CA 1
ATOM 2904 C C . LYS A 1 382 ? -5.703 7.395 20.938 1 97.75 382 LYS A C 1
ATOM 2906 O O . LYS A 1 382 ? -5.41 8.172 20.031 1 97.75 382 LYS A O 1
ATOM 2911 N N . THR A 1 383 ? -6.621 7.566 21.797 1 96.94 383 THR A N 1
ATOM 2912 C CA . THR A 1 383 ? -7.352 8.828 21.828 1 96.94 383 THR A CA 1
ATOM 2913 C C . THR A 1 383 ? -6.781 9.75 22.906 1 96.94 383 THR A C 1
ATOM 2915 O O . THR A 1 383 ? -6.121 9.297 23.844 1 96.94 383 THR A O 1
ATOM 2918 N N . TRP A 1 384 ? -7.043 11.047 22.703 1 95.88 384 TRP A N 1
ATOM 2919 C CA . TRP A 1 384 ? -6.477 12.008 23.656 1 95.88 384 TRP A CA 1
ATOM 2920 C C . TRP A 1 384 ? -7.105 11.844 25.031 1 95.88 384 TRP A C 1
ATOM 2922 O O . TRP A 1 384 ? -6.465 12.117 26.047 1 95.88 384 TRP A O 1
ATOM 2932 N N . GLN A 1 385 ? -8.297 11.312 25.141 1 93.75 385 GLN A N 1
ATOM 2933 C CA . GLN A 1 385 ? -8.992 11.086 26.406 1 93.75 385 GLN A CA 1
ATOM 2934 C C . GLN A 1 385 ? -8.352 9.953 27.203 1 93.75 385 GLN A C 1
ATOM 2936 O O . GLN A 1 385 ? -8.305 9.992 28.422 1 93.75 385 GLN A O 1
ATOM 2941 N N . GLN A 1 386 ? -7.887 8.969 26.516 1 90.38 386 GLN A N 1
ATOM 2942 C CA . GLN A 1 386 ? -7.262 7.816 27.156 1 90.38 386 GLN A CA 1
ATOM 2943 C C . GLN A 1 386 ? -5.969 8.211 27.859 1 90.38 386 GLN A C 1
ATOM 2945 O O . GLN A 1 386 ? -5.578 7.578 28.844 1 90.38 386 GLN A O 1
ATOM 2950 N N . LEU A 1 387 ? -5.293 9.18 27.391 1 87.81 387 LEU A N 1
ATOM 2951 C CA . LEU A 1 387 ? -4.02 9.609 27.953 1 87.81 387 LEU A CA 1
ATOM 2952 C C . LEU A 1 387 ? -4.238 10.523 29.156 1 87.81 387 LEU A C 1
ATOM 2954 O O . LEU A 1 387 ? -3.396 10.594 30.062 1 87.81 387 LEU A O 1
ATOM 2958 N N . ALA A 1 388 ? -5.203 11.25 29.203 1 76.31 388 ALA A N 1
ATOM 2959 C CA . ALA A 1 388 ? -5.527 12.133 30.312 1 76.31 388 ALA A CA 1
ATOM 2960 C C . ALA A 1 388 ? -5.84 11.328 31.578 1 76.31 388 ALA A C 1
ATOM 2962 O O . ALA A 1 388 ? -5.457 11.727 32.688 1 76.31 388 ALA A O 1
ATOM 2963 N N . GLU A 1 389 ? -6.406 10.234 31.438 1 62.72 389 GLU A N 1
ATOM 2964 C CA . GLU A 1 389 ? -6.773 9.398 32.562 1 62.72 389 GLU A CA 1
ATOM 2965 C C . GLU A 1 389 ? -5.551 8.711 33.188 1 62.72 389 GLU A C 1
ATOM 2967 O O . GLU A 1 389 ? -5.496 8.469 34.375 1 62.72 389 GLU A O 1
ATOM 2972 N N . SER A 1 390 ? -4.574 8.523 32.344 1 53.66 390 SER A N 1
ATOM 2973 C CA . SER A 1 390 ? -3.396 7.836 32.875 1 53.66 390 SER A CA 1
ATOM 2974 C C . SER A 1 390 ? -2.52 8.789 33.688 1 53.66 390 SER A C 1
ATOM 2976 O O . SER A 1 390 ? -1.652 8.344 34.438 1 53.66 390 SER A O 1
ATOM 2978 N N . LEU A 1 391 ? -2.596 10.047 33.406 1 47.91 391 LEU A N 1
ATOM 2979 C CA . LEU A 1 391 ? -1.802 11.016 34.156 1 47.91 391 LEU A CA 1
ATOM 2980 C C . LEU A 1 391 ? -2.465 11.359 35.469 1 47.91 391 LEU A C 1
ATOM 2982 O O . LEU A 1 391 ? -1.833 11.953 36.375 1 47.91 391 LEU A O 1
ATOM 2986 N N . ASN A 1 392 ? -3.744 11.148 35.688 1 40.69 392 ASN A N 1
ATOM 2987 C CA . ASN A 1 392 ? -4.332 11.312 37 1 40.69 392 ASN A CA 1
ATOM 2988 C C . ASN A 1 392 ? -4.203 10.039 37.844 1 40.69 392 ASN A C 1
ATOM 2990 O O . ASN A 1 392 ? -4.438 8.938 37.344 1 40.69 392 ASN A O 1
ATOM 2994 N N . MET B 1 1 ? 36.156 -29.203 -34.312 1 20.02 1 MET B N 1
ATOM 2995 C CA . MET B 1 1 ? 35 -29.984 -34.75 1 20.02 1 MET B CA 1
ATOM 2996 C C . MET B 1 1 ? 33.969 -30.062 -33.625 1 20.02 1 MET B C 1
ATOM 2998 O O . MET B 1 1 ? 34.188 -30.766 -32.625 1 20.02 1 MET B O 1
ATOM 3002 N N . ALA B 1 2 ? 33.438 -28.844 -33.312 1 32.66 2 ALA B N 1
ATOM 3003 C CA . ALA B 1 2 ? 32.375 -28.562 -32.344 1 32.66 2 ALA B CA 1
ATOM 3004 C C . ALA B 1 2 ? 31.281 -29.625 -32.406 1 32.66 2 ALA B C 1
ATOM 3006 O O . ALA B 1 2 ? 30.578 -29.734 -33.438 1 32.66 2 ALA B O 1
ATOM 3007 N N . GLN B 1 3 ? 31.656 -30.75 -31.953 1 25.84 3 GLN B N 1
ATOM 3008 C CA . GLN B 1 3 ? 30.703 -31.859 -31.938 1 25.84 3 GLN B CA 1
ATOM 3009 C C . GLN B 1 3 ? 29.328 -31.375 -31.469 1 25.84 3 GLN B C 1
ATOM 3011 O O . GLN B 1 3 ? 29.203 -30.875 -30.344 1 25.84 3 GLN B O 1
ATOM 3016 N N . LEU B 1 4 ? 28.453 -30.938 -32.25 1 30.47 4 LEU B N 1
ATOM 3017 C CA . LEU B 1 4 ? 27.047 -30.625 -32.031 1 30.47 4 LEU B CA 1
ATOM 3018 C C . LEU B 1 4 ? 26.344 -31.734 -31.25 1 30.47 4 LEU B C 1
ATOM 3020 O O . LEU B 1 4 ? 26.312 -32.875 -31.703 1 30.47 4 LEU B O 1
ATOM 3024 N N . VAL B 1 5 ? 26.625 -31.844 -29.938 1 34.03 5 VAL B N 1
ATOM 3025 C CA . VAL B 1 5 ? 25.734 -32.719 -29.156 1 34.03 5 VAL B CA 1
ATOM 3026 C C . VAL B 1 5 ? 24.391 -32.844 -29.859 1 34.03 5 VAL B C 1
ATOM 3028 O O . VAL B 1 5 ? 23.75 -31.859 -30.188 1 34.03 5 VAL B O 1
ATOM 3031 N N . GLU B 1 6 ? 24.234 -33.781 -30.766 1 33.31 6 GLU B N 1
ATOM 3032 C CA . GLU B 1 6 ? 22.953 -34.125 -31.344 1 33.31 6 GLU B CA 1
ATOM 3033 C C . GLU B 1 6 ? 21.797 -33.781 -30.406 1 33.31 6 GLU B C 1
ATOM 3035 O O . GLU B 1 6 ? 21.797 -34.219 -29.25 1 33.31 6 GLU B O 1
ATOM 3040 N N . ALA B 1 7 ? 21.281 -32.688 -30.484 1 39.56 7 ALA B N 1
ATOM 3041 C CA . ALA B 1 7 ? 20 -32.312 -29.875 1 39.56 7 ALA B CA 1
ATOM 3042 C C . ALA B 1 7 ? 19.094 -33.531 -29.75 1 39.56 7 ALA B C 1
ATOM 3044 O O . ALA B 1 7 ? 18.641 -34.094 -30.75 1 39.56 7 ALA B O 1
ATOM 3045 N N . GLU B 1 8 ? 19.328 -34.594 -28.984 1 40.41 8 GLU B N 1
ATOM 3046 C CA . GLU B 1 8 ? 18.391 -35.688 -28.734 1 40.41 8 GLU B CA 1
ATOM 3047 C C . GLU B 1 8 ? 16.953 -35.219 -28.953 1 40.41 8 GLU B C 1
ATOM 3049 O O . GLU B 1 8 ? 16.562 -34.125 -28.516 1 40.41 8 GLU B O 1
ATOM 3054 N N . LYS B 1 9 ? 16.281 -35.531 -29.984 1 47.22 9 LYS B N 1
ATOM 3055 C CA . LYS B 1 9 ? 14.898 -35.281 -30.406 1 47.22 9 LYS B CA 1
ATOM 3056 C C . LYS B 1 9 ? 13.945 -35.281 -29.219 1 47.22 9 LYS B C 1
ATOM 3058 O O . LYS B 1 9 ? 13.836 -36.25 -28.484 1 47.22 9 LYS B O 1
ATOM 3063 N N . SER B 1 10 ? 13.641 -34.25 -28.625 1 59.94 10 SER B N 1
ATOM 3064 C CA . SER B 1 10 ? 12.719 -34.062 -27.516 1 59.94 10 SER B CA 1
ATOM 3065 C C . SER B 1 10 ? 11.492 -34.969 -27.656 1 59.94 10 SER B C 1
ATOM 3067 O O . SER B 1 10 ? 10.805 -34.906 -28.672 1 59.94 10 SER B O 1
ATOM 3069 N N . SER B 1 11 ? 11.359 -36.188 -27.016 1 83.19 11 SER B N 1
ATOM 3070 C CA . SER B 1 11 ? 10.297 -37.188 -27.094 1 83.19 11 SER B CA 1
ATOM 3071 C C . SER B 1 11 ? 8.953 -36.625 -26.688 1 83.19 11 SER B C 1
ATOM 3073 O O . SER B 1 11 ? 8.875 -35.781 -25.781 1 83.19 11 SER B O 1
ATOM 3075 N N . VAL B 1 12 ? 7.969 -36.812 -27.562 1 94.81 12 VAL B N 1
ATOM 3076 C CA . VAL B 1 12 ? 6.598 -36.406 -27.281 1 94.81 12 VAL B CA 1
ATOM 3077 C C . VAL B 1 12 ? 6.082 -37.094 -26.031 1 94.81 12 VAL B C 1
ATOM 3079 O O . VAL B 1 12 ? 6.168 -38.312 -25.938 1 94.81 12 VAL B O 1
ATOM 3082 N N . LEU B 1 13 ? 5.715 -36.375 -25.062 1 96.88 13 LEU B N 1
ATOM 3083 C CA . LEU B 1 13 ? 5.152 -36.938 -23.844 1 96.88 13 LEU B CA 1
ATOM 3084 C C . LEU B 1 13 ? 3.686 -37.312 -24.031 1 96.88 13 LEU B C 1
ATOM 3086 O O . LEU B 1 13 ? 2.896 -36.5 -24.516 1 96.88 13 LEU B O 1
ATOM 3090 N N . ARG B 1 14 ? 3.346 -38.5 -23.781 1 97.88 14 ARG B N 1
ATOM 3091 C CA . ARG B 1 14 ? 1.942 -38.906 -23.75 1 97.88 14 ARG B CA 1
ATOM 3092 C C . ARG B 1 14 ? 1.266 -38.406 -22.484 1 97.88 14 ARG B C 1
ATOM 3094 O O . ARG B 1 14 ? 1.641 -38.812 -21.375 1 97.88 14 ARG B O 1
ATOM 3101 N N . LEU B 1 15 ? 0.234 -37.625 -22.656 1 98.44 15 LEU B N 1
ATOM 3102 C CA . LEU B 1 15 ? -0.295 -36.781 -21.578 1 98.44 15 LEU B CA 1
ATOM 3103 C C . LEU B 1 15 ? -1.705 -37.219 -21.203 1 98.44 15 LEU B C 1
ATOM 3105 O O . LEU B 1 15 ? -2.553 -37.438 -22.078 1 98.44 15 LEU B O 1
ATOM 3109 N N . GLY B 1 16 ? -1.915 -37.438 -19.922 1 98.75 16 GLY B N 1
ATOM 3110 C CA . GLY B 1 16 ? -3.256 -37.531 -19.359 1 98.75 16 GLY B CA 1
ATOM 3111 C C . GLY B 1 16 ? -3.768 -36.219 -18.812 1 98.75 16 GLY B C 1
ATOM 3112 O O . GLY B 1 16 ? -3.062 -35.531 -18.062 1 98.75 16 GLY B O 1
ATOM 3113 N N . ILE B 1 17 ? -4.996 -35.875 -19.219 1 98.75 17 ILE B N 1
ATOM 3114 C CA . ILE B 1 17 ? -5.668 -34.688 -18.688 1 98.75 17 ILE B CA 1
ATOM 3115 C C . ILE B 1 17 ? -6.66 -35.094 -17.594 1 98.75 17 ILE B C 1
ATOM 3117 O O . ILE B 1 17 ? -7.617 -35.812 -17.875 1 98.75 17 ILE B O 1
ATOM 3121 N N . ILE B 1 18 ? -6.398 -34.625 -16.359 1 98.62 18 ILE B N 1
ATOM 3122 C CA . ILE B 1 18 ? -7.277 -34.938 -15.242 1 98.62 18 ILE B CA 1
ATOM 3123 C C . ILE B 1 18 ? -8.016 -33.688 -14.805 1 98.62 18 ILE B C 1
ATOM 3125 O O . ILE B 1 18 ? -7.434 -32.812 -14.164 1 98.62 18 ILE B O 1
ATOM 3129 N N . GLY B 1 19 ? -9.289 -33.594 -15.055 1 97.69 19 GLY B N 1
ATOM 3130 C CA . GLY B 1 19 ? -10.078 -32.375 -14.867 1 97.69 19 GLY B CA 1
ATOM 3131 C C . GLY B 1 19 ? -10.156 -31.516 -16.109 1 97.69 19 GLY B C 1
ATOM 3132 O O . GLY B 1 19 ? -9.133 -31.031 -16.594 1 97.69 19 GLY B O 1
ATOM 3133 N N . THR B 1 20 ? -11.398 -31.312 -16.656 1 97 20 THR B N 1
ATOM 3134 C CA . THR B 1 20 ? -11.57 -30.578 -17.891 1 97 20 THR B CA 1
ATOM 3135 C C . THR B 1 20 ? -12.5 -29.375 -17.688 1 97 20 THR B C 1
ATOM 3137 O O . THR B 1 20 ? -13.344 -29.094 -18.531 1 97 20 THR B O 1
ATOM 3140 N N . GLY B 1 21 ? -12.32 -28.75 -16.531 1 90.69 21 GLY B N 1
ATOM 3141 C CA . GLY B 1 21 ? -13.109 -27.562 -16.234 1 90.69 21 GLY B CA 1
ATOM 3142 C C . GLY B 1 21 ? -12.727 -26.359 -17.078 1 90.69 21 GLY B C 1
ATOM 3143 O O . GLY B 1 21 ? -12.086 -26.5 -18.125 1 90.69 21 GLY B O 1
ATOM 3144 N N . LEU B 1 22 ? -13.18 -25.203 -16.688 1 86.19 22 LEU B N 1
ATOM 3145 C CA . LEU B 1 22 ? -13.055 -23.969 -17.453 1 86.19 22 LEU B CA 1
ATOM 3146 C C . LEU B 1 22 ? -11.594 -23.656 -17.766 1 86.19 22 LEU B C 1
ATOM 3148 O O . LEU B 1 22 ? -11.242 -23.406 -18.922 1 86.19 22 LEU B O 1
ATOM 3152 N N . TRP B 1 23 ? -10.727 -23.766 -16.766 1 90.19 23 TRP B N 1
ATOM 3153 C CA . TRP B 1 23 ? -9.32 -23.453 -16.938 1 90.19 23 TRP B CA 1
ATOM 3154 C C . TRP B 1 23 ? -8.648 -24.406 -17.922 1 90.19 23 TRP B C 1
ATOM 3156 O O . TRP B 1 23 ? -7.859 -23.984 -18.766 1 90.19 23 TRP B O 1
ATOM 3166 N N . ALA B 1 24 ? -8.953 -25.656 -17.859 1 94.69 24 ALA B N 1
ATOM 3167 C CA . ALA B 1 24 ? -8.398 -26.672 -18.75 1 94.69 24 ALA B CA 1
ATOM 3168 C C . ALA B 1 24 ? -8.797 -26.406 -20.188 1 94.69 24 ALA B C 1
ATOM 3170 O O . ALA B 1 24 ? -7.977 -26.531 -21.109 1 94.69 24 ALA B O 1
ATOM 3171 N N . LYS B 1 25 ? -9.984 -25.969 -20.359 1 91.94 25 LYS B N 1
ATOM 3172 C CA . LYS B 1 25 ? -10.523 -25.766 -21.703 1 91.94 25 LYS B CA 1
ATOM 3173 C C . LYS B 1 25 ? -10.078 -24.422 -22.266 1 91.94 25 LYS B C 1
ATOM 3175 O O . LYS B 1 25 ? -9.617 -24.359 -23.406 1 91.94 25 LYS B O 1
ATOM 3180 N N . SER B 1 26 ? -10.164 -23.375 -21.453 1 90.56 26 SER B N 1
ATOM 3181 C CA . SER B 1 26 ? -9.969 -22.016 -21.969 1 90.56 26 SER B CA 1
ATOM 3182 C C . SER B 1 26 ? -8.492 -21.672 -22.062 1 90.56 26 SER B C 1
ATOM 3184 O O . SER B 1 26 ? -8.086 -20.891 -22.922 1 90.56 26 SER B O 1
ATOM 3186 N N . ASP B 1 27 ? -7.672 -22.281 -21.188 1 93.12 27 ASP B N 1
ATOM 3187 C CA . ASP B 1 27 ? -6.301 -21.781 -21.078 1 93.12 27 ASP B CA 1
ATOM 3188 C C . ASP B 1 27 ? -5.293 -22.891 -21.375 1 93.12 27 ASP B C 1
ATOM 3190 O O . ASP B 1 27 ? -4.391 -22.719 -22.188 1 93.12 27 ASP B O 1
ATOM 3194 N N . HIS B 1 28 ? -5.516 -24.109 -20.828 1 96.56 28 HIS B N 1
ATOM 3195 C CA . HIS B 1 28 ? -4.578 -25.203 -21.062 1 96.56 28 HIS B CA 1
ATOM 3196 C C . HIS B 1 28 ? -4.613 -25.688 -22.5 1 96.56 28 HIS B C 1
ATOM 3198 O O . HIS B 1 28 ? -3.568 -25.859 -23.125 1 96.56 28 HIS B O 1
ATOM 3204 N N . LEU B 1 29 ? -5.766 -25.844 -23.016 1 96.25 29 LEU B N 1
ATOM 3205 C CA . LEU B 1 29 ? -5.938 -26.531 -24.297 1 96.25 29 LEU B CA 1
ATOM 3206 C C . LEU B 1 29 ? -5.273 -25.734 -25.422 1 96.25 29 LEU B C 1
ATOM 3208 O O . LEU B 1 29 ? -4.523 -26.297 -26.234 1 96.25 29 LEU B O 1
ATOM 3212 N N . PRO B 1 30 ? -5.461 -24.391 -25.5 1 95.5 30 PRO B N 1
ATOM 3213 C CA . PRO B 1 30 ? -4.766 -23.641 -26.547 1 95.5 30 PRO B CA 1
ATOM 3214 C C . PRO B 1 30 ? -3.248 -23.781 -26.453 1 95.5 30 PRO B C 1
ATOM 3216 O O . PRO B 1 30 ? -2.578 -23.891 -27.484 1 95.5 30 PRO B O 1
ATOM 3219 N N . ALA B 1 31 ? -2.697 -23.812 -25.297 1 96.81 31 ALA B N 1
ATOM 3220 C CA . ALA B 1 31 ? -1.257 -23.969 -25.125 1 96.81 31 ALA B CA 1
ATOM 3221 C C . ALA B 1 31 ? -0.798 -25.359 -25.562 1 96.81 31 ALA B C 1
ATOM 3223 O O . ALA B 1 31 ? 0.23 -25.484 -26.234 1 96.81 31 ALA B O 1
ATOM 3224 N N . LEU B 1 32 ? -1.562 -26.391 -25.25 1 97.12 32 LEU B N 1
ATOM 3225 C CA . LEU B 1 32 ? -1.214 -27.75 -25.609 1 97.12 32 LEU B CA 1
ATOM 3226 C C . LEU B 1 32 ? -1.305 -27.969 -27.109 1 97.12 32 LEU B C 1
ATOM 3228 O O . LEU B 1 32 ? -0.516 -28.719 -27.688 1 97.12 32 LEU B O 1
ATOM 3232 N N . LYS B 1 33 ? -2.275 -27.297 -27.688 1 95.75 33 LYS B N 1
ATOM 3233 C CA . LYS B 1 33 ? -2.375 -27.359 -29.141 1 95.75 33 LYS B CA 1
ATOM 3234 C C . LYS B 1 33 ? -1.136 -26.781 -29.812 1 95.75 33 LYS B C 1
ATOM 3236 O O . LYS B 1 33 ? -0.607 -27.344 -30.766 1 95.75 33 LYS B O 1
ATOM 3241 N N . GLU B 1 34 ? -0.709 -25.719 -29.281 1 94.75 34 GLU B N 1
ATOM 3242 C CA . GLU B 1 34 ? 0.495 -25.078 -29.797 1 94.75 34 GLU B CA 1
ATOM 3243 C C . GLU B 1 34 ? 1.727 -25.953 -29.578 1 94.75 34 GLU B C 1
ATOM 3245 O O . GLU B 1 34 ? 2.668 -25.922 -30.375 1 94.75 34 GLU B O 1
ATOM 3250 N N . LEU B 1 35 ? 1.681 -26.75 -28.594 1 96.81 35 LEU B N 1
ATOM 3251 C CA . LEU B 1 35 ? 2.83 -27.562 -28.203 1 96.81 35 LEU B CA 1
ATOM 3252 C C . LEU B 1 35 ? 2.635 -29.016 -28.625 1 96.81 35 LEU B C 1
ATOM 3254 O O . LEU B 1 35 ? 3.139 -29.922 -27.969 1 96.81 35 LEU B O 1
ATOM 3258 N N . GLY B 1 36 ? 1.947 -29.203 -29.656 1 95.25 36 GLY B N 1
ATOM 3259 C CA . GLY B 1 36 ? 1.659 -30.531 -30.156 1 95.25 36 GLY B CA 1
ATOM 3260 C C . GLY B 1 36 ? 2.908 -31.344 -30.438 1 95.25 36 GLY B C 1
ATOM 3261 O O . GLY B 1 36 ? 2.861 -32.594 -30.469 1 95.25 36 GLY B O 1
ATOM 3262 N N . HIS B 1 37 ? 4 -30.688 -30.672 1 95.44 37 HIS B N 1
ATOM 3263 C CA . HIS B 1 37 ? 5.262 -31.359 -30.953 1 95.44 37 HIS B CA 1
ATOM 3264 C C . HIS B 1 37 ? 5.91 -31.875 -29.672 1 95.44 37 HIS B C 1
ATOM 3266 O O . HIS B 1 37 ? 6.832 -32.688 -29.719 1 95.44 37 HIS B O 1
ATOM 3272 N N . LEU B 1 38 ? 5.395 -31.438 -28.5 1 97.06 38 LEU B N 1
ATOM 3273 C CA . LEU B 1 38 ? 5.977 -31.844 -27.234 1 97.06 38 LEU B CA 1
ATOM 3274 C C . LEU B 1 38 ? 5.027 -32.75 -26.469 1 97.06 38 LEU B C 1
ATOM 3276 O O . LEU B 1 38 ? 5.465 -33.562 -25.641 1 97.06 38 LEU B O 1
ATOM 3280 N N . PHE B 1 39 ? 3.713 -32.625 -26.766 1 97.62 39 PHE B N 1
ATOM 3281 C CA . PHE B 1 39 ? 2.719 -33.344 -25.984 1 97.62 39 PHE B CA 1
ATOM 3282 C C . PHE B 1 39 ? 1.692 -34 -26.891 1 97.62 39 PHE B C 1
ATOM 3284 O O . PHE B 1 39 ? 1.269 -33.406 -27.891 1 97.62 39 PHE B O 1
ATOM 3291 N N . ALA B 1 40 ? 1.299 -35.156 -26.578 1 97.62 40 ALA B N 1
ATOM 3292 C CA . ALA B 1 40 ? 0.18 -35.875 -27.203 1 97.62 40 ALA B CA 1
ATOM 3293 C C . ALA B 1 40 ? -0.835 -36.312 -26.141 1 97.62 40 ALA B C 1
ATOM 3295 O O . ALA B 1 40 ? -0.522 -37.125 -25.281 1 97.62 40 ALA B O 1
ATOM 3296 N N . ILE B 1 41 ? -2.045 -35.844 -26.219 1 98.38 41 ILE B N 1
ATOM 3297 C CA . ILE B 1 41 ? -3.084 -36.188 -25.266 1 98.38 41 ILE B CA 1
ATOM 3298 C C . ILE B 1 41 ? -3.582 -37.625 -25.562 1 98.38 41 ILE B C 1
ATOM 3300 O O . ILE B 1 41 ? -4.109 -37.875 -26.641 1 98.38 41 ILE B O 1
ATOM 3304 N N . THR B 1 42 ? -3.447 -38.5 -24.609 1 98.31 42 THR B N 1
ATOM 3305 C CA . THR B 1 42 ? -3.822 -39.906 -24.844 1 98.31 42 THR B CA 1
ATOM 3306 C C . THR B 1 42 ? -4.938 -40.312 -23.891 1 98.31 42 THR B C 1
ATOM 3308 O O . THR B 1 42 ? -5.57 -41.344 -24.109 1 98.31 42 THR B O 1
ATOM 3311 N N . ALA B 1 43 ? -5.16 -39.531 -22.859 1 98.69 43 ALA B N 1
ATOM 3312 C CA . ALA B 1 43 ? -6.227 -39.844 -21.906 1 98.69 43 ALA B CA 1
ATOM 3313 C C . ALA B 1 43 ? -6.84 -38.562 -21.344 1 98.69 43 ALA B C 1
ATOM 3315 O O . ALA B 1 43 ? -6.141 -37.562 -21.141 1 98.69 43 ALA B O 1
ATOM 3316 N N . VAL B 1 44 ? -8.148 -38.594 -21.141 1 98.69 44 VAL B N 1
ATOM 3317 C CA . VAL B 1 44 ? -8.891 -37.469 -20.578 1 98.69 44 VAL B CA 1
ATOM 3318 C C . VAL B 1 44 ? -9.891 -37.969 -19.547 1 98.69 44 VAL B C 1
ATOM 3320 O O . VAL B 1 44 ? -10.625 -38.938 -19.797 1 98.69 44 VAL B O 1
ATOM 3323 N N . CYS B 1 45 ? -9.867 -37.281 -18.406 1 98.5 45 CYS B N 1
ATOM 3324 C CA . CYS B 1 45 ? -10.75 -37.688 -17.312 1 98.5 45 CYS B CA 1
ATOM 3325 C C . CYS B 1 45 ? -11.562 -36.5 -16.797 1 98.5 45 CYS B C 1
ATOM 3327 O O . CYS B 1 45 ? -11.023 -35.406 -16.625 1 98.5 45 CYS B O 1
ATOM 3329 N N . ASN B 1 46 ? -12.797 -36.688 -16.578 1 97.88 46 ASN B N 1
ATOM 3330 C CA . ASN B 1 46 ? -13.711 -35.844 -15.812 1 97.88 46 ASN B CA 1
ATOM 3331 C C . ASN B 1 46 ? -14.805 -36.656 -15.141 1 97.88 46 ASN B C 1
ATOM 3333 O O . ASN B 1 46 ? -15.25 -37.688 -15.68 1 97.88 46 ASN B O 1
ATOM 3337 N N . ARG B 1 47 ? -15.18 -36.156 -13.953 1 95.44 47 ARG B N 1
ATOM 3338 C CA . ARG B 1 47 ? -16.266 -36.906 -13.281 1 95.44 47 ARG B CA 1
ATOM 3339 C C . ARG B 1 47 ? -17.484 -37 -14.18 1 95.44 47 ARG B C 1
ATOM 3341 O O . ARG B 1 47 ? -18.234 -37.969 -14.117 1 95.44 47 ARG B O 1
ATOM 3348 N N . SER B 1 48 ? -17.703 -35.969 -15.008 1 96.19 48 SER B N 1
ATOM 3349 C CA . SER B 1 48 ? -18.734 -36 -16.047 1 96.19 48 SER B CA 1
ATOM 3350 C C . SER B 1 48 ? -18.156 -36.438 -17.375 1 96.19 48 SER B C 1
ATOM 3352 O O . SER B 1 48 ? -17.438 -35.688 -18.047 1 96.19 48 SER B O 1
ATOM 3354 N N . LEU B 1 49 ? -18.562 -37.594 -17.812 1 96.44 49 LEU B N 1
ATOM 3355 C CA . LEU B 1 49 ? -18.047 -38.125 -19.062 1 96.44 49 LEU B CA 1
ATOM 3356 C C . LEU B 1 49 ? -18.328 -37.188 -20.234 1 96.44 49 LEU B C 1
ATOM 3358 O O . LEU B 1 49 ? -17.5 -37.094 -21.156 1 96.44 49 LEU B O 1
ATOM 3362 N N . ASP B 1 50 ? -19.453 -36.531 -20.141 1 96.38 50 ASP B N 1
ATOM 3363 C CA . ASP B 1 50 ? -19.828 -35.594 -21.203 1 96.38 50 ASP B CA 1
ATOM 3364 C C . ASP B 1 50 ? -18.812 -34.469 -21.312 1 96.38 50 ASP B C 1
ATOM 3366 O O . ASP B 1 50 ? -18.453 -34.062 -22.422 1 96.38 50 ASP B O 1
ATOM 3370 N N . LYS B 1 51 ? -18.328 -34 -20.219 1 96.44 51 LYS B N 1
ATOM 3371 C CA . LYS B 1 51 ? -17.344 -32.906 -20.219 1 96.44 51 LYS B CA 1
ATOM 3372 C C . LYS B 1 51 ? -15.992 -33.406 -20.734 1 96.44 51 LYS B C 1
ATOM 3374 O O . LYS B 1 51 ? -15.281 -32.656 -21.406 1 96.44 51 LYS B O 1
ATOM 3379 N N . ALA B 1 52 ? -15.672 -34.625 -20.406 1 97.56 52 ALA B N 1
ATOM 3380 C CA . ALA B 1 52 ? -14.422 -35.188 -20.922 1 97.56 52 ALA B CA 1
ATOM 3381 C C . ALA B 1 52 ? -14.469 -35.344 -22.438 1 97.56 52 ALA B C 1
ATOM 3383 O O . ALA B 1 52 ? -13.508 -35.031 -23.125 1 97.56 52 ALA B O 1
ATOM 3384 N N . GLU B 1 53 ? -15.594 -35.844 -22.891 1 97.19 53 GLU B N 1
ATOM 3385 C CA . GLU B 1 53 ? -15.773 -36.031 -24.328 1 97.19 53 GLU B CA 1
ATOM 3386 C C . GLU B 1 53 ? -15.742 -34.688 -25.078 1 97.19 53 GLU B C 1
ATOM 3388 O O . GLU B 1 53 ? -15.141 -34.594 -26.141 1 97.19 53 GLU B O 1
ATOM 3393 N N . ALA B 1 54 ? -16.391 -33.75 -24.469 1 97 54 ALA B N 1
ATOM 3394 C CA . ALA B 1 54 ? -16.391 -32.438 -25.062 1 97 54 ALA B CA 1
ATOM 3395 C C . ALA B 1 54 ? -14.977 -31.859 -25.156 1 97 54 ALA B C 1
ATOM 3397 O O . ALA B 1 54 ? -14.656 -31.156 -26.125 1 97 54 ALA B O 1
ATOM 3398 N N . TYR B 1 55 ? -14.18 -32.125 -24.156 1 97.69 55 TYR B N 1
ATOM 3399 C CA . TYR B 1 55 ? -12.789 -31.688 -24.172 1 97.69 55 TYR B CA 1
ATOM 3400 C C . TYR B 1 55 ? -12.031 -32.344 -25.328 1 97.69 55 TYR B C 1
ATOM 3402 O O . TYR B 1 55 ? -11.273 -31.672 -26.016 1 97.69 55 TYR B O 1
ATOM 3410 N N . VAL B 1 56 ? -12.219 -33.594 -25.609 1 97.88 56 VAL B N 1
ATOM 3411 C CA . VAL B 1 56 ? -11.57 -34.312 -26.703 1 97.88 56 VAL B CA 1
ATOM 3412 C C . VAL B 1 56 ? -11.953 -33.688 -28.031 1 97.88 56 VAL B C 1
ATOM 3414 O O . VAL B 1 56 ? -11.094 -33.469 -28.891 1 97.88 56 VAL B O 1
ATOM 3417 N N . GLN B 1 57 ? -13.18 -33.375 -28.141 1 97 57 GLN B N 1
ATOM 3418 C CA . GLN B 1 57 ? -13.672 -32.75 -29.359 1 97 57 GLN B CA 1
ATOM 3419 C C . GLN B 1 57 ? -13.039 -31.375 -29.562 1 97 57 GLN B C 1
ATOM 3421 O O . GLN B 1 57 ? -12.578 -31.047 -30.656 1 97 57 GLN B O 1
ATOM 3426 N N . ALA B 1 58 ? -13.039 -30.656 -28.484 1 95.69 58 ALA B N 1
ATOM 3427 C CA . ALA B 1 58 ? -12.469 -29.312 -28.531 1 95.69 58 ALA B CA 1
ATOM 3428 C C . ALA B 1 58 ? -10.977 -29.359 -28.875 1 95.69 58 ALA B C 1
ATOM 3430 O O . ALA B 1 58 ? -10.445 -28.438 -29.5 1 95.69 58 ALA B O 1
ATOM 3431 N N . ALA B 1 59 ? -10.352 -30.453 -28.484 1 96.5 59 ALA B N 1
ATOM 3432 C CA . ALA B 1 59 ? -8.922 -30.625 -28.734 1 96.5 59 ALA B CA 1
ATOM 3433 C C . ALA B 1 59 ? -8.672 -31.047 -30.188 1 96.5 59 ALA B C 1
ATOM 3435 O O . ALA B 1 59 ? -7.523 -31.062 -30.641 1 96.5 59 ALA B O 1
ATOM 3436 N N . GLY B 1 60 ? -9.695 -31.344 -30.906 1 95.81 60 GLY B N 1
ATOM 3437 C CA . GLY B 1 60 ? -9.57 -31.766 -32.281 1 95.81 60 GLY B CA 1
ATOM 3438 C C . GLY B 1 60 ? -9.031 -33.188 -32.406 1 95.81 60 GLY B C 1
ATOM 3439 O O . GLY B 1 60 ? -8.398 -33.531 -33.406 1 95.81 60 GLY B O 1
ATOM 3440 N N . LEU B 1 61 ? -9.258 -33.969 -31.406 1 96.25 61 LEU B N 1
ATOM 3441 C CA . LEU B 1 61 ? -8.727 -35.312 -31.406 1 96.25 61 LEU B CA 1
ATOM 3442 C C . LEU B 1 61 ? -9.82 -36.312 -31.75 1 96.25 61 LEU B C 1
ATOM 3444 O O . LEU B 1 61 ? -11 -36.094 -31.484 1 96.25 61 LEU B O 1
ATOM 3448 N N . GLU B 1 62 ? -9.383 -37.438 -32.312 1 94.88 62 GLU B N 1
ATOM 3449 C CA . GLU B 1 62 ? -10.305 -38.562 -32.562 1 94.88 62 GLU B CA 1
ATOM 3450 C C . GLU B 1 62 ? -10.625 -39.312 -31.281 1 94.88 62 GLU B C 1
ATOM 3452 O O . GLU B 1 62 ? -9.719 -39.719 -30.547 1 94.88 62 GLU B O 1
ATOM 3457 N N . ARG B 1 63 ? -11.852 -39.469 -31.094 1 92.62 63 ARG B N 1
ATOM 3458 C CA . ARG B 1 63 ? -12.32 -40.094 -29.844 1 92.62 63 ARG B CA 1
ATOM 3459 C C . ARG B 1 63 ? -11.68 -41.469 -29.641 1 92.62 63 ARG B C 1
ATOM 3461 O O . ARG B 1 63 ? -11.32 -41.812 -28.516 1 92.62 63 ARG B O 1
ATOM 3468 N N . ASP B 1 64 ? -11.461 -42.219 -30.688 1 92.62 64 ASP B N 1
ATOM 3469 C CA . ASP B 1 64 ? -10.953 -43.562 -30.609 1 92.62 64 ASP B CA 1
ATOM 3470 C C . ASP B 1 64 ? -9.477 -43.594 -30.234 1 92.62 64 ASP B C 1
ATOM 3472 O O . ASP B 1 64 ? -8.961 -44.625 -29.766 1 92.62 64 ASP B O 1
ATOM 3476 N N . GLY B 1 65 ? -8.844 -42.531 -30.328 1 94.69 65 GLY B N 1
ATOM 3477 C CA . GLY B 1 65 ? -7.426 -42.469 -30.031 1 94.69 65 GLY B CA 1
ATOM 3478 C C . GLY B 1 65 ? -7.133 -41.938 -28.641 1 94.69 65 GLY B C 1
ATOM 3479 O O . GLY B 1 65 ? -5.973 -41.875 -28.219 1 94.69 65 GLY B O 1
ATOM 3480 N N . VAL B 1 66 ? -8.203 -41.594 -27.906 1 98.06 66 VAL B N 1
ATOM 3481 C CA . VAL B 1 66 ? -8.039 -41.031 -26.562 1 98.06 66 VAL B CA 1
ATOM 3482 C C . VAL B 1 66 ? -8.859 -41.844 -25.562 1 98.06 66 VAL B C 1
ATOM 3484 O O . VAL B 1 66 ? -10.039 -42.125 -25.797 1 98.06 66 VAL B O 1
ATOM 3487 N N . PHE B 1 67 ? -8.266 -42.281 -24.531 1 98.25 67 PHE B N 1
ATOM 3488 C CA . PHE B 1 67 ? -8.977 -42.938 -23.453 1 98.25 67 PHE B CA 1
ATOM 3489 C C . PHE B 1 67 ? -9.766 -41.938 -22.625 1 98.25 67 PHE B C 1
ATOM 3491 O O . PHE B 1 67 ? -9.203 -40.969 -22.094 1 98.25 67 PHE B O 1
ATOM 3498 N N . VAL B 1 68 ? -11.07 -42.094 -22.562 1 98.38 68 VAL B N 1
ATOM 3499 C CA . VAL B 1 68 ? -11.93 -41.188 -21.812 1 98.38 68 VAL B CA 1
ATOM 3500 C C . VAL B 1 68 ? -12.555 -41.938 -20.625 1 98.38 68 VAL B C 1
ATOM 3502 O O . VAL B 1 68 ? -13.055 -43.031 -20.781 1 98.38 68 VAL B O 1
ATOM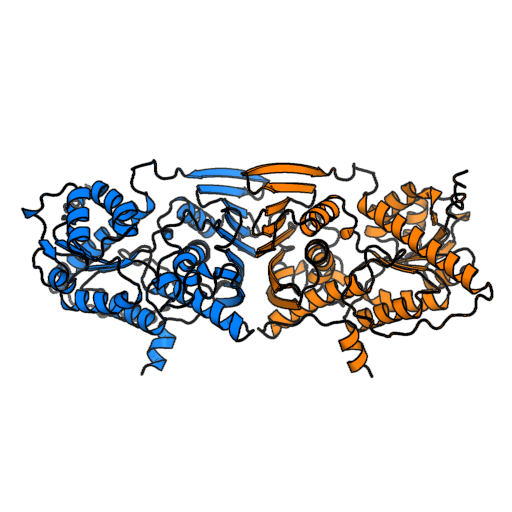 3505 N N . CYS B 1 69 ? -12.492 -41.344 -19.422 1 98.25 69 CYS B N 1
ATOM 3506 C CA . CYS B 1 69 ? -13.016 -42 -18.25 1 98.25 69 CYS B CA 1
ATOM 3507 C C . CYS B 1 69 ? -13.523 -41 -17.219 1 98.25 69 CYS B C 1
ATOM 3509 O O . CYS B 1 69 ? -13.422 -39.781 -17.438 1 98.25 69 CYS B O 1
ATOM 3511 N N . SER B 1 70 ? -14.117 -41.5 -16.125 1 98.06 70 SER B N 1
ATOM 3512 C CA . SER B 1 70 ? -14.672 -40.625 -15.086 1 98.06 70 SER B CA 1
ATOM 3513 C C . SER B 1 70 ? -13.938 -40.812 -13.766 1 98.06 70 SER B C 1
ATOM 3515 O O . SER B 1 70 ? -14.281 -40.188 -12.766 1 98.06 70 SER B O 1
ATOM 3517 N N . ASP B 1 71 ? -12.945 -41.656 -13.789 1 98 71 ASP B N 1
ATOM 3518 C CA . ASP B 1 71 ? -12.094 -41.875 -12.625 1 98 71 ASP B CA 1
ATOM 3519 C C . ASP B 1 71 ? -10.625 -41.656 -12.953 1 98 71 ASP B C 1
ATOM 3521 O O . ASP B 1 71 ? -10.031 -42.406 -13.727 1 98 71 ASP B O 1
ATOM 3525 N N . TRP B 1 72 ? -10.031 -40.625 -12.273 1 98.12 72 TRP B N 1
ATOM 3526 C CA . TRP B 1 72 ? -8.688 -40.188 -12.633 1 98.12 72 TRP B CA 1
ATOM 3527 C C . TRP B 1 72 ? -7.668 -41.281 -12.305 1 98.12 72 TRP B C 1
ATOM 3529 O O . TRP B 1 72 ? -6.566 -41.281 -12.867 1 98.12 72 TRP B O 1
ATOM 3539 N N . ARG B 1 73 ? -7.961 -42.25 -11.453 1 98.31 73 ARG B N 1
ATOM 3540 C CA . ARG B 1 73 ? -7.066 -43.375 -11.148 1 98.31 73 ARG B CA 1
ATOM 3541 C C . ARG B 1 73 ? -6.84 -44.25 -12.383 1 98.31 73 ARG B C 1
ATOM 3543 O O . ARG B 1 73 ? -5.766 -44.844 -12.547 1 98.31 73 ARG B O 1
ATOM 3550 N N . GLU B 1 74 ? -7.859 -44.312 -13.234 1 98.44 74 GLU B N 1
ATOM 3551 C CA . GLU B 1 74 ? -7.746 -45.094 -14.461 1 98.44 74 GLU B CA 1
ATOM 3552 C C . GLU B 1 74 ? -6.73 -44.469 -15.422 1 98.44 74 GLU B C 1
ATOM 3554 O O . GLU B 1 74 ? -6.066 -45.156 -16.172 1 98.44 74 GLU B O 1
ATOM 3559 N N . VAL B 1 75 ? -6.664 -43.125 -15.383 1 98.69 75 VAL B N 1
ATOM 3560 C CA . VAL B 1 75 ? -5.676 -42.438 -16.203 1 98.69 75 VAL B CA 1
ATOM 3561 C C . VAL B 1 75 ? -4.27 -42.812 -15.75 1 98.69 75 VAL B C 1
ATOM 3563 O O . VAL B 1 75 ? -3.391 -43.062 -16.562 1 98.69 75 VAL B O 1
ATOM 3566 N N . LEU B 1 76 ? -4.055 -42.875 -14.445 1 98.38 76 LEU B N 1
ATOM 3567 C CA . LEU B 1 76 ? -2.738 -43.156 -13.875 1 98.38 76 LEU B CA 1
ATOM 3568 C C . LEU B 1 76 ? -2.312 -44.594 -14.133 1 98.38 76 LEU B C 1
ATOM 3570 O O . LEU B 1 76 ? -1.117 -44.906 -14.156 1 98.38 76 LEU B O 1
ATOM 3574 N N . ALA B 1 77 ? -3.254 -45.469 -14.398 1 97.88 77 ALA B N 1
ATOM 3575 C CA . ALA B 1 77 ? -2.971 -46.906 -14.602 1 97.88 77 ALA B CA 1
ATOM 3576 C C . ALA B 1 77 ? -2.602 -47.188 -16.047 1 97.88 77 ALA B C 1
ATOM 3578 O O . ALA B 1 77 ? -2.137 -48.281 -16.375 1 97.88 77 ALA B O 1
ATOM 3579 N N . ARG B 1 78 ? -2.729 -46.188 -16.891 1 97.88 78 ARG B N 1
ATOM 3580 C CA . ARG B 1 78 ? -2.529 -46.406 -18.328 1 97.88 78 ARG B CA 1
ATOM 3581 C C . ARG B 1 78 ? -1.046 -46.469 -18.672 1 97.88 78 ARG B C 1
ATOM 3583 O O . ARG B 1 78 ? -0.279 -45.594 -18.281 1 97.88 78 ARG B O 1
ATOM 3590 N N . PRO B 1 79 ? -0.684 -47.5 -19.5 1 96.56 79 PRO B N 1
ATOM 3591 C CA . PRO B 1 79 ? 0.718 -47.562 -19.922 1 96.56 79 PRO B CA 1
ATOM 3592 C C . PRO B 1 79 ? 1.07 -46.5 -20.969 1 96.56 79 PRO B C 1
ATOM 3594 O O . PRO B 1 79 ? 2.248 -46.188 -21.156 1 96.56 79 PRO B O 1
ATOM 3597 N N . ASP B 1 80 ? 0.091 -45.906 -21.641 1 96.5 80 ASP B N 1
ATOM 3598 C CA . ASP B 1 80 ? 0.347 -44.938 -22.703 1 96.5 80 ASP B CA 1
ATOM 3599 C C . ASP B 1 80 ? 0.242 -43.531 -22.172 1 96.5 80 ASP B C 1
ATOM 3601 O O . ASP B 1 80 ? -0.058 -42.594 -22.938 1 96.5 80 ASP B O 1
ATOM 3605 N N . VAL B 1 81 ? 0.358 -43.344 -20.844 1 98 81 VAL B N 1
ATOM 3606 C CA . VAL B 1 81 ? 0.435 -42.031 -20.219 1 98 81 VAL B CA 1
ATOM 3607 C C . VAL B 1 81 ? 1.775 -41.875 -19.5 1 98 81 VAL B C 1
ATOM 3609 O O . VAL B 1 81 ? 2.135 -42.719 -18.656 1 98 81 VAL B O 1
ATOM 3612 N N . ASP B 1 82 ? 2.518 -40.875 -19.859 1 97 82 ASP B N 1
ATOM 3613 C CA . ASP B 1 82 ? 3.809 -40.594 -19.234 1 97 82 ASP B CA 1
ATOM 3614 C C . ASP B 1 82 ? 3.668 -39.531 -18.125 1 97 82 ASP B C 1
ATOM 3616 O O . ASP B 1 82 ? 4.395 -39.594 -17.141 1 97 82 ASP B O 1
ATOM 3620 N N . ALA B 1 83 ? 2.801 -38.625 -18.344 1 98.06 83 ALA B N 1
ATOM 3621 C CA . ALA B 1 83 ? 2.619 -37.469 -17.438 1 98.06 83 ALA B CA 1
ATOM 3622 C C . ALA B 1 83 ? 1.154 -37.031 -17.391 1 98.06 83 ALA B C 1
ATOM 3624 O O . ALA B 1 83 ? 0.374 -37.375 -18.297 1 98.06 83 ALA B O 1
ATOM 3625 N N . VAL B 1 84 ? 0.817 -36.375 -16.328 1 98.75 84 VAL B N 1
ATOM 3626 C CA . VAL B 1 84 ? -0.556 -35.875 -16.203 1 98.75 84 VAL B CA 1
ATOM 3627 C C . VAL B 1 84 ? -0.558 -34.406 -15.867 1 98.75 84 VAL B C 1
ATOM 3629 O O . VAL B 1 84 ? 0.338 -33.906 -15.172 1 98.75 84 VAL B O 1
ATOM 3632 N N . ILE B 1 85 ? -1.491 -33.656 -16.391 1 98.69 85 ILE B N 1
ATOM 3633 C CA . ILE B 1 85 ? -1.879 -32.312 -15.93 1 98.69 85 ILE B CA 1
ATOM 3634 C C . ILE B 1 85 ? -3.184 -32.406 -15.141 1 98.69 85 ILE B C 1
ATOM 3636 O O . ILE B 1 85 ? -4.18 -32.938 -15.633 1 98.69 85 ILE B O 1
ATOM 3640 N N . VAL B 1 86 ? -3.123 -31.891 -13.953 1 98.38 86 VAL B N 1
ATOM 3641 C CA . VAL B 1 86 ? -4.211 -32.094 -13 1 98.38 86 VAL B CA 1
ATOM 3642 C C . VAL B 1 86 ? -4.875 -30.734 -12.695 1 98.38 86 VAL B C 1
ATOM 3644 O O . VAL B 1 86 ? -4.242 -29.844 -12.141 1 98.38 86 VAL B O 1
ATOM 3647 N N . ALA B 1 87 ? -6.129 -30.578 -13.078 1 96.44 87 ALA B N 1
ATOM 3648 C CA . ALA B 1 87 ? -6.949 -29.406 -12.789 1 96.44 87 ALA B CA 1
ATOM 3649 C C . ALA B 1 87 ? -8.211 -29.797 -12.016 1 96.44 87 ALA B C 1
ATOM 3651 O O . ALA B 1 87 ? -9.32 -29.656 -12.539 1 96.44 87 ALA B O 1
ATOM 3652 N N . LEU B 1 88 ? -8.039 -30.234 -10.82 1 94.19 88 LEU B N 1
ATOM 3653 C CA . LEU B 1 88 ? -9.086 -30.656 -9.891 1 94.19 88 LEU B CA 1
ATOM 3654 C C . LEU B 1 88 ? -9.156 -29.703 -8.695 1 94.19 88 LEU B C 1
ATOM 3656 O O . LEU B 1 88 ? -8.312 -28.828 -8.547 1 94.19 88 LEU B O 1
ATOM 3660 N N . PRO B 1 89 ? -10.195 -29.844 -7.914 1 90.31 89 PRO B N 1
ATOM 3661 C CA . PRO B 1 89 ? -10.195 -29.047 -6.68 1 90.31 89 PRO B CA 1
ATOM 3662 C C . PRO B 1 89 ? -8.93 -29.266 -5.848 1 90.31 89 PRO B C 1
ATOM 3664 O O . PRO B 1 89 ? -8.445 -30.391 -5.727 1 90.31 89 PRO B O 1
ATOM 3667 N N . VAL B 1 90 ? -8.5 -28.281 -5.242 1 93.06 90 VAL B N 1
ATOM 3668 C CA . VAL B 1 90 ? -7.156 -28.188 -4.684 1 93.06 90 VAL B CA 1
ATOM 3669 C C . VAL B 1 90 ? -6.984 -29.219 -3.57 1 93.06 90 VAL B C 1
ATOM 3671 O O . VAL B 1 90 ? -5.875 -29.688 -3.318 1 93.06 90 VAL B O 1
ATOM 3674 N N . TYR B 1 91 ? -8.062 -29.578 -2.904 1 92.44 91 TYR B N 1
ATOM 3675 C CA . TYR B 1 91 ? -7.941 -30.516 -1.788 1 92.44 91 TYR B CA 1
ATOM 3676 C C . TYR B 1 91 ? -7.531 -31.906 -2.273 1 92.44 91 TYR B C 1
ATOM 3678 O O . TYR B 1 91 ? -7.145 -32.75 -1.475 1 92.44 91 TYR B O 1
ATOM 3686 N N . LEU B 1 92 ? -7.527 -32.156 -3.574 1 95.25 92 LEU B N 1
ATOM 3687 C CA . LEU B 1 92 ? -7.176 -33.438 -4.141 1 95.25 92 LEU B CA 1
ATOM 3688 C C . LEU B 1 92 ? -5.723 -33.469 -4.598 1 95.25 92 LEU B C 1
ATOM 3690 O O . LEU B 1 92 ? -5.195 -34.531 -4.965 1 95.25 92 LEU B O 1
ATOM 3694 N N . ASN B 1 93 ? -5.031 -32.344 -4.559 1 97.5 93 ASN B N 1
ATOM 3695 C CA . ASN B 1 93 ? -3.697 -32.219 -5.141 1 97.5 93 ASN B CA 1
ATOM 3696 C C . ASN B 1 93 ? -2.74 -33.25 -4.527 1 97.5 93 ASN B C 1
ATOM 3698 O O . ASN B 1 93 ? -2.068 -34 -5.25 1 97.5 93 ASN B O 1
ATOM 3702 N N . LEU B 1 94 ? -2.738 -33.312 -3.209 1 97.94 94 LEU B N 1
ATOM 3703 C CA . LEU B 1 94 ? -1.809 -34.25 -2.566 1 97.94 94 LEU B CA 1
ATOM 3704 C C . LEU B 1 94 ? -2.156 -35.688 -2.91 1 97.94 94 LEU B C 1
ATOM 3706 O O . LEU B 1 94 ? -1.27 -36.5 -3.23 1 97.94 94 LEU B O 1
ATOM 3710 N N . GLU B 1 95 ? -3.393 -36 -2.861 1 98.19 95 GLU B N 1
ATOM 3711 C CA . GLU B 1 95 ? -3.844 -37.344 -3.16 1 98.19 95 GLU B CA 1
ATOM 3712 C C . GLU B 1 95 ? -3.447 -37.781 -4.574 1 98.19 95 GLU B C 1
ATOM 3714 O O . GLU B 1 95 ? -2.895 -38.844 -4.773 1 98.19 95 GLU B O 1
ATOM 3719 N N . VAL B 1 96 ? -3.68 -36.969 -5.52 1 98.5 96 VAL B N 1
ATOM 3720 C CA . VAL B 1 96 ? -3.398 -37.281 -6.914 1 98.5 96 VAL B CA 1
ATOM 3721 C C . VAL B 1 96 ? -1.889 -37.344 -7.133 1 98.5 96 VAL B C 1
ATOM 3723 O O . VAL B 1 96 ? -1.4 -38.219 -7.84 1 98.5 96 VAL B O 1
ATOM 3726 N N . ALA B 1 97 ? -1.186 -36.406 -6.57 1 98.31 97 ALA B N 1
ATOM 3727 C CA . ALA B 1 97 ? 0.269 -36.438 -6.695 1 98.31 97 ALA B CA 1
ATOM 3728 C C . ALA B 1 97 ? 0.861 -37.719 -6.141 1 98.31 97 ALA B C 1
ATOM 3730 O O . ALA B 1 97 ? 1.754 -38.312 -6.75 1 98.31 97 ALA B O 1
ATOM 3731 N N . THR B 1 98 ? 0.372 -38.125 -4.988 1 98.12 98 THR B N 1
ATOM 3732 C CA . THR B 1 98 ? 0.845 -39.344 -4.352 1 98.12 98 THR B CA 1
ATOM 3733 C C . THR B 1 98 ? 0.559 -40.562 -5.23 1 98.12 98 THR B C 1
ATOM 3735 O O . THR B 1 98 ? 1.431 -41.406 -5.43 1 98.12 98 THR B O 1
ATOM 3738 N N . ALA B 1 99 ? -0.588 -40.625 -5.75 1 98.44 99 ALA B N 1
ATOM 3739 C CA . ALA B 1 99 ? -0.978 -41.719 -6.625 1 98.44 99 ALA B CA 1
ATOM 3740 C C . ALA B 1 99 ? -0.149 -41.719 -7.91 1 98.44 99 ALA B C 1
ATOM 3742 O O . ALA B 1 99 ? 0.245 -42.781 -8.398 1 98.44 99 ALA B O 1
ATOM 3743 N N . ALA B 1 100 ? 0.055 -40.531 -8.477 1 98.19 100 ALA B N 1
ATOM 3744 C CA . ALA B 1 100 ? 0.877 -40.406 -9.68 1 98.19 100 ALA B CA 1
ATOM 3745 C C . ALA B 1 100 ? 2.295 -40.906 -9.422 1 98.19 100 ALA B C 1
ATOM 3747 O O . ALA B 1 100 ? 2.865 -41.625 -10.25 1 98.19 100 ALA B O 1
ATOM 3748 N N . ALA B 1 101 ? 2.824 -40.531 -8.297 1 95.88 101 ALA B N 1
ATOM 3749 C CA . ALA B 1 101 ? 4.164 -41 -7.918 1 95.88 101 ALA B CA 1
ATOM 3750 C C . ALA B 1 101 ? 4.23 -42.5 -7.824 1 95.88 101 ALA B C 1
ATOM 3752 O O . ALA B 1 101 ? 5.18 -43.125 -8.312 1 95.88 101 ALA B O 1
ATOM 3753 N N . ALA B 1 102 ? 3.236 -43.062 -7.234 1 96.12 102 ALA B N 1
ATOM 3754 C CA . ALA B 1 102 ? 3.182 -44.5 -7.086 1 96.12 102 ALA B CA 1
ATOM 3755 C C . ALA B 1 102 ? 3.1 -45.188 -8.445 1 96.12 102 ALA B C 1
ATOM 3757 O O . ALA B 1 102 ? 3.621 -46.312 -8.625 1 96.12 102 ALA B O 1
ATOM 3758 N N . ALA B 1 103 ? 2.475 -44.531 -9.375 1 97.06 103 ALA B N 1
ATOM 3759 C CA . ALA B 1 103 ? 2.273 -45.094 -10.711 1 97.06 103 ALA B CA 1
ATOM 3760 C C . ALA B 1 103 ? 3.432 -44.75 -11.641 1 97.06 103 ALA B C 1
ATOM 3762 O O . ALA B 1 103 ? 3.461 -45.156 -12.797 1 97.06 103 ALA B O 1
ATOM 3763 N N . GLY B 1 104 ? 4.375 -43.906 -11.172 1 94.5 104 GLY B N 1
ATOM 3764 C CA . GLY B 1 104 ? 5.523 -43.5 -11.961 1 94.5 104 GLY B CA 1
ATOM 3765 C C . GLY B 1 104 ? 5.184 -42.469 -13.023 1 94.5 104 GLY B C 1
ATOM 3766 O O . GLY B 1 104 ? 5.77 -42.469 -14.109 1 94.5 104 GLY B O 1
ATOM 3767 N N . LYS B 1 105 ? 4.141 -41.688 -12.789 1 97.44 105 LYS B N 1
ATOM 3768 C CA . LYS B 1 105 ? 3.732 -40.656 -13.727 1 97.44 105 LYS B CA 1
ATOM 3769 C C . LYS B 1 105 ? 4.227 -39.281 -13.273 1 97.44 105 LYS B C 1
ATOM 3771 O O . LYS B 1 105 ? 4.188 -38.969 -12.078 1 97.44 105 LYS B O 1
ATOM 3776 N N . HIS B 1 106 ? 4.793 -38.5 -14.203 1 97.12 106 HIS B N 1
ATOM 3777 C CA . HIS B 1 106 ? 5.07 -37.094 -13.922 1 97.12 106 HIS B CA 1
ATOM 3778 C C . HIS B 1 106 ? 3.781 -36.312 -13.773 1 97.12 106 HIS B C 1
ATOM 3780 O O . HIS B 1 106 ? 2.746 -36.656 -14.328 1 97.12 106 HIS B O 1
ATOM 3786 N N . ALA B 1 107 ? 3.83 -35.219 -12.961 1 98.31 107 ALA B N 1
ATOM 3787 C CA . ALA B 1 107 ? 2.561 -34.562 -12.695 1 98.31 107 ALA B CA 1
ATOM 3788 C C . ALA B 1 107 ? 2.744 -33.031 -12.617 1 98.31 107 ALA B C 1
ATOM 3790 O O . ALA B 1 107 ? 3.689 -32.562 -11.992 1 98.31 107 ALA B O 1
ATOM 3791 N N . LEU B 1 108 ? 1.919 -32.281 -13.266 1 98.38 108 LEU B N 1
ATOM 3792 C CA . LEU B 1 108 ? 1.693 -30.844 -13.086 1 98.38 108 LEU B CA 1
ATOM 3793 C C . LEU B 1 108 ? 0.323 -30.594 -12.477 1 98.38 108 LEU B C 1
ATOM 3795 O O . LEU B 1 108 ? -0.705 -30.875 -13.086 1 98.38 108 LEU B O 1
ATOM 3799 N N . LEU B 1 109 ? 0.31 -30.109 -11.25 1 98.19 109 LEU B N 1
ATOM 3800 C CA . LEU B 1 109 ? -0.917 -29.828 -10.516 1 98.19 109 LEU B CA 1
ATOM 3801 C C . LEU B 1 109 ? -1.218 -28.328 -10.523 1 98.19 109 LEU B C 1
ATOM 3803 O O . LEU B 1 109 ? -0.311 -27.516 -10.367 1 98.19 109 LEU B O 1
ATOM 3807 N N . GLU B 1 110 ? -2.424 -27.953 -10.656 1 97 110 GLU B N 1
ATOM 3808 C CA . GLU B 1 110 ? -2.773 -26.547 -10.672 1 97 110 GLU B CA 1
ATOM 3809 C C . GLU B 1 110 ? -2.648 -25.922 -9.281 1 97 110 GLU B C 1
ATOM 3811 O O . GLU B 1 110 ? -2.859 -26.594 -8.273 1 97 110 GLU B O 1
ATOM 3816 N N . LYS B 1 111 ? -2.326 -24.688 -9.258 1 96.31 111 LYS B N 1
ATOM 3817 C CA . LYS B 1 111 ? -2.236 -23.922 -8.023 1 96.31 111 LYS B CA 1
ATOM 3818 C C . LYS B 1 111 ? -3.611 -23.734 -7.383 1 96.31 111 LYS B C 1
ATOM 3820 O O . LYS B 1 111 ? -4.633 -23.797 -8.07 1 96.31 111 LYS B O 1
ATOM 3825 N N . PRO B 1 112 ? -3.705 -23.531 -6.113 1 96.38 112 PRO B N 1
ATOM 3826 C CA . PRO B 1 112 ? -2.6 -23.469 -5.156 1 96.38 112 PRO B CA 1
ATOM 3827 C C . PRO B 1 112 ? -1.977 -24.828 -4.879 1 96.38 112 PRO B C 1
ATOM 3829 O O . PRO B 1 112 ? -2.514 -25.859 -5.309 1 96.38 112 PRO B O 1
ATOM 3832 N N . THR B 1 113 ? -0.877 -24.859 -4.137 1 97.38 113 THR B N 1
ATOM 3833 C CA . THR B 1 113 ? -0.122 -26.078 -3.895 1 97.38 113 THR B CA 1
ATOM 3834 C C . THR B 1 113 ? -1.008 -27.141 -3.254 1 97.38 113 THR B C 1
ATOM 3836 O O . THR B 1 113 ? -0.963 -28.312 -3.645 1 97.38 113 THR B O 1
ATOM 3839 N N . ALA B 1 114 ? -1.779 -26.766 -2.285 1 96.94 114 ALA B N 1
ATOM 3840 C CA . ALA B 1 114 ? -2.703 -27.641 -1.563 1 96.94 114 ALA B CA 1
ATOM 3841 C C . ALA B 1 114 ? -3.766 -26.828 -0.83 1 96.94 114 ALA B C 1
ATOM 3843 O O . ALA B 1 114 ? -3.799 -25.594 -0.934 1 96.94 114 ALA B O 1
ATOM 3844 N N . HIS B 1 115 ? -4.695 -27.531 -0.184 1 95.19 115 HIS B N 1
ATOM 3845 C CA . HIS B 1 115 ? -5.793 -26.828 0.476 1 95.19 115 HIS B CA 1
ATOM 3846 C C . HIS B 1 115 ? -5.363 -26.297 1.842 1 95.19 115 HIS B C 1
ATOM 3848 O O . HIS B 1 115 ? -6.02 -25.422 2.402 1 95.19 115 HIS B O 1
ATOM 3854 N N . ASP B 1 116 ? -4.301 -26.875 2.418 1 95.44 116 ASP B N 1
ATOM 3855 C CA . ASP B 1 116 ? -3.738 -26.359 3.66 1 95.44 116 ASP B CA 1
ATOM 3856 C C . ASP B 1 116 ? -2.223 -26.547 3.695 1 95.44 116 ASP B C 1
ATOM 3858 O O . ASP B 1 116 ? -1.638 -27.094 2.76 1 95.44 116 ASP B O 1
ATOM 3862 N N . LEU B 1 117 ? -1.623 -26.062 4.758 1 97.31 117 LEU B N 1
ATOM 3863 C CA . LEU B 1 117 ? -0.165 -26.031 4.793 1 97.31 117 LEU B CA 1
ATOM 3864 C C . LEU B 1 117 ? 0.399 -27.422 5.086 1 97.31 117 LEU B C 1
ATOM 3866 O O . LEU B 1 117 ? 1.486 -27.766 4.617 1 97.31 117 LEU B O 1
ATOM 3870 N N . ALA B 1 118 ? -0.326 -28.172 5.809 1 96.81 118 ALA B N 1
ATOM 3871 C CA . ALA B 1 118 ? 0.139 -29.531 6.09 1 96.81 118 ALA B CA 1
ATOM 3872 C C . ALA B 1 118 ? 0.255 -30.344 4.809 1 96.81 118 ALA B C 1
ATOM 3874 O O . ALA B 1 118 ? 1.299 -30.953 4.543 1 96.81 118 ALA B O 1
ATOM 3875 N N . ASP B 1 119 ? -0.78 -30.328 4.02 1 97.31 119 ASP B N 1
ATOM 3876 C CA . ASP B 1 119 ? -0.766 -31.031 2.746 1 97.31 119 ASP B CA 1
ATOM 3877 C C . ASP B 1 119 ? 0.277 -30.453 1.798 1 97.31 119 ASP B C 1
ATOM 3879 O O . ASP B 1 119 ? 0.943 -31.188 1.065 1 97.31 119 ASP B O 1
ATOM 3883 N N . ALA B 1 120 ? 0.382 -29.141 1.834 1 98.06 120 ALA B N 1
ATOM 3884 C CA . ALA B 1 120 ? 1.38 -28.5 0.985 1 98.06 120 ALA B CA 1
ATOM 3885 C C . ALA B 1 120 ? 2.789 -28.953 1.357 1 98.06 120 ALA B C 1
ATOM 3887 O O . ALA B 1 120 ? 3.609 -29.234 0.481 1 98.06 120 ALA B O 1
ATOM 3888 N N . SER B 1 121 ? 3.018 -28.969 2.629 1 97.94 121 SER B N 1
ATOM 3889 C CA . SER B 1 121 ? 4.32 -29.422 3.105 1 97.94 121 SER B CA 1
ATOM 3890 C C . SER B 1 121 ? 4.586 -30.859 2.691 1 97.94 121 SER B C 1
ATOM 3892 O O . SER B 1 121 ? 5.695 -31.203 2.271 1 97.94 121 SER B O 1
ATOM 3894 N N . ALA B 1 122 ? 3.639 -31.703 2.783 1 97.62 122 ALA B N 1
ATOM 3895 C CA . ALA B 1 122 ? 3.754 -33.094 2.367 1 97.62 122 ALA B CA 1
ATOM 3896 C C . ALA B 1 122 ? 4.062 -33.188 0.876 1 97.62 122 ALA B C 1
ATOM 3898 O O . ALA B 1 122 ? 4.84 -34.062 0.456 1 97.62 122 ALA B O 1
ATOM 3899 N N . LEU B 1 123 ? 3.445 -32.344 0.113 1 97.88 123 LEU B N 1
ATOM 3900 C CA . LEU B 1 123 ? 3.682 -32.344 -1.326 1 97.88 123 LEU B CA 1
ATOM 3901 C C . LEU B 1 123 ? 5.113 -31.938 -1.642 1 97.88 123 LEU B C 1
ATOM 3903 O O . LEU B 1 123 ? 5.742 -32.5 -2.549 1 97.88 123 LEU B O 1
ATOM 3907 N N . VAL B 1 124 ? 5.594 -30.922 -0.88 1 97.19 124 VAL B N 1
ATOM 3908 C CA . VAL B 1 124 ? 6.992 -30.531 -1.037 1 97.19 124 VAL B CA 1
ATOM 3909 C C . VAL B 1 124 ? 7.898 -31.719 -0.748 1 97.19 124 VAL B C 1
ATOM 3911 O O . VAL B 1 124 ? 8.805 -32.031 -1.528 1 97.19 124 VAL B O 1
ATOM 3914 N N . ARG B 1 125 ? 7.645 -32.438 0.293 1 96.31 125 ARG B N 1
ATOM 3915 C CA . ARG B 1 125 ? 8.453 -33.562 0.674 1 96.31 125 ARG B CA 1
ATOM 3916 C C . ARG B 1 125 ? 8.398 -34.656 -0.401 1 96.31 125 ARG B C 1
ATOM 3918 O O . ARG B 1 125 ? 9.438 -35.219 -0.767 1 96.31 125 ARG B O 1
ATOM 3925 N N . LEU B 1 126 ? 7.219 -34.906 -0.864 1 95.88 126 LEU B N 1
ATOM 3926 C CA . LEU B 1 126 ? 7.047 -35.875 -1.931 1 95.88 126 LEU B CA 1
ATOM 3927 C C . LEU B 1 126 ? 7.891 -35.5 -3.146 1 95.88 126 LEU B C 1
ATOM 3929 O O . LEU B 1 126 ? 8.555 -36.375 -3.73 1 95.88 126 LEU B O 1
ATOM 3933 N N . SER B 1 127 ? 7.883 -34.25 -3.533 1 94.5 127 SER B N 1
ATOM 3934 C CA . SER B 1 127 ? 8.625 -33.781 -4.699 1 94.5 127 SER B CA 1
ATOM 3935 C C . SER B 1 127 ? 10.125 -33.969 -4.508 1 94.5 127 SER B C 1
ATOM 3937 O O . SER B 1 127 ? 10.844 -34.25 -5.465 1 94.5 127 SER B O 1
ATOM 3939 N N . HIS B 1 128 ? 10.57 -33.812 -3.281 1 91.56 128 HIS B N 1
ATOM 3940 C CA . HIS B 1 128 ? 11.984 -34 -2.977 1 91.56 128 HIS B CA 1
ATOM 3941 C C . HIS B 1 128 ? 12.359 -35.5 -2.979 1 91.56 128 HIS B C 1
ATOM 3943 O O . HIS B 1 128 ? 13.375 -35.875 -3.562 1 91.56 128 HIS B O 1
ATOM 3949 N N . GLU B 1 129 ? 11.531 -36.25 -2.395 1 91.81 129 GLU B N 1
ATOM 3950 C CA . GLU B 1 129 ? 11.805 -37.688 -2.246 1 91.81 129 GLU B CA 1
ATOM 3951 C C . GLU B 1 129 ? 11.828 -38.375 -3.604 1 91.81 129 GLU B C 1
ATOM 3953 O O . GLU B 1 129 ? 12.594 -39.312 -3.803 1 91.81 129 GLU B O 1
ATOM 3958 N N . ARG B 1 130 ? 11.039 -37.875 -4.484 1 91.56 130 ARG B N 1
ATOM 3959 C CA . ARG B 1 130 ? 10.867 -38.562 -5.758 1 91.56 130 ARG B CA 1
ATOM 3960 C C . ARG B 1 130 ? 11.555 -37.812 -6.887 1 91.56 130 ARG B C 1
ATOM 3962 O O . ARG B 1 130 ? 11.273 -38.031 -8.062 1 91.56 130 ARG B O 1
ATOM 3969 N N . ARG B 1 131 ? 12.453 -36.969 -6.59 1 87.38 131 ARG B N 1
ATOM 3970 C CA . ARG B 1 131 ? 13.016 -36 -7.543 1 87.38 131 ARG B CA 1
ATOM 3971 C C . ARG B 1 131 ? 13.766 -36.719 -8.664 1 87.38 131 ARG B C 1
ATOM 3973 O O . ARG B 1 131 ? 13.852 -36.219 -9.781 1 87.38 131 ARG B O 1
ATOM 3980 N N . ASP B 1 132 ? 14.25 -37.875 -8.375 1 85.19 132 ASP B N 1
ATOM 3981 C CA . ASP B 1 132 ? 15.031 -38.625 -9.352 1 85.19 132 ASP B CA 1
ATOM 3982 C C . ASP B 1 132 ? 14.141 -39.531 -10.211 1 85.19 132 ASP B C 1
ATOM 3984 O O . ASP B 1 132 ? 14.586 -40.094 -11.203 1 85.19 132 ASP B O 1
ATOM 3988 N N . GLU B 1 133 ? 12.883 -39.562 -9.891 1 87.94 133 GLU B N 1
ATOM 3989 C CA . GLU B 1 133 ? 12 -40.531 -10.562 1 87.94 133 GLU B CA 1
ATOM 3990 C C . GLU B 1 133 ? 10.891 -39.781 -11.32 1 87.94 133 GLU B C 1
ATOM 3992 O O . GLU B 1 133 ? 10.383 -40.312 -12.32 1 87.94 133 GLU B O 1
ATOM 3997 N N . MET B 1 134 ? 10.531 -38.75 -10.828 1 90.38 134 MET B N 1
ATOM 3998 C CA . MET B 1 134 ? 9.398 -38.062 -11.438 1 90.38 134 MET B CA 1
ATOM 3999 C C . MET B 1 134 ? 9.523 -36.562 -11.266 1 90.38 134 MET B C 1
ATOM 4001 O O . MET B 1 134 ? 10.055 -36.062 -10.258 1 90.38 134 MET B O 1
ATOM 4005 N N . ALA B 1 135 ? 8.969 -35.875 -12.234 1 93.31 135 ALA B N 1
ATOM 4006 C CA . ALA B 1 135 ? 8.82 -34.406 -12.148 1 93.31 135 ALA B CA 1
ATOM 4007 C C . ALA B 1 135 ? 7.461 -34.031 -11.562 1 93.31 135 ALA B C 1
ATOM 4009 O O . ALA B 1 135 ? 6.426 -34.531 -12.016 1 93.31 135 ALA B O 1
ATOM 4010 N N . ILE B 1 136 ? 7.453 -33.281 -10.477 1 95.94 136 ILE B N 1
ATOM 4011 C CA . ILE B 1 136 ? 6.242 -32.688 -9.906 1 95.94 136 ILE B CA 1
ATOM 4012 C C . ILE B 1 136 ? 6.324 -31.172 -9.977 1 95.94 136 ILE B C 1
ATOM 4014 O O . ILE B 1 136 ? 7.285 -30.562 -9.492 1 95.94 136 ILE B O 1
ATOM 4018 N N . MET B 1 137 ? 5.359 -30.547 -10.617 1 97.25 137 MET B N 1
ATOM 4019 C CA . MET B 1 137 ? 5.281 -29.094 -10.727 1 97.25 137 MET B CA 1
ATOM 4020 C C . MET B 1 137 ? 3.902 -28.594 -10.312 1 97.25 137 MET B C 1
ATOM 4022 O O . MET B 1 137 ? 2.926 -29.344 -10.359 1 97.25 137 MET B O 1
ATOM 4026 N N . ILE B 1 138 ? 3.842 -27.406 -9.797 1 98 138 ILE B N 1
ATOM 4027 C CA . ILE B 1 138 ? 2.592 -26.703 -9.547 1 98 138 ILE B CA 1
ATOM 4028 C C . ILE B 1 138 ? 2.363 -25.656 -10.641 1 98 138 ILE B C 1
ATOM 4030 O O . ILE B 1 138 ? 3.275 -24.906 -10.984 1 98 138 ILE B O 1
ATOM 4034 N N . GLY B 1 139 ? 1.18 -25.656 -11.188 1 97.62 139 GLY B N 1
ATOM 4035 C CA . GLY B 1 139 ? 0.822 -24.766 -12.273 1 97.62 139 GLY B CA 1
ATOM 4036 C C . GLY B 1 139 ? 0.669 -23.312 -11.836 1 97.62 139 GLY B C 1
ATOM 4037 O O . GLY B 1 139 ? -0.434 -22.766 -11.867 1 97.62 139 GLY B O 1
ATOM 4038 N N . GLU B 1 140 ? 1.722 -22.656 -11.422 1 97.12 140 GLU B N 1
ATOM 4039 C CA . GLU B 1 140 ? 1.838 -21.219 -11.195 1 97.12 140 GLU B CA 1
ATOM 4040 C C . GLU B 1 140 ? 2.518 -20.531 -12.375 1 97.12 140 GLU B C 1
ATOM 4042 O O . GLU B 1 140 ? 3.742 -20.406 -12.398 1 97.12 140 GLU B O 1
ATOM 4047 N N . ASN B 1 141 ? 1.707 -19.984 -13.258 1 96.5 141 ASN B N 1
ATOM 4048 C CA . ASN B 1 141 ? 2.227 -19.578 -14.562 1 96.5 141 ASN B CA 1
ATOM 4049 C C . ASN B 1 141 ? 2.781 -18.156 -14.523 1 96.5 141 ASN B C 1
ATOM 4051 O O . ASN B 1 141 ? 3.473 -17.734 -15.445 1 96.5 141 ASN B O 1
ATOM 4055 N N . TYR B 1 142 ? 2.637 -17.406 -13.469 1 96.69 142 TYR B N 1
ATOM 4056 C CA . TYR B 1 142 ? 2.973 -15.984 -13.438 1 96.69 142 TYR B CA 1
ATOM 4057 C C . TYR B 1 142 ? 4.477 -15.781 -13.586 1 96.69 142 TYR B C 1
ATOM 4059 O O . TYR B 1 142 ? 4.918 -14.891 -14.312 1 96.69 142 TYR B O 1
ATOM 4067 N N . PRO B 1 143 ? 5.234 -16.609 -12.945 1 95.88 143 PRO B N 1
ATOM 4068 C CA . PRO B 1 143 ? 6.676 -16.375 -13.094 1 95.88 143 PRO B CA 1
ATOM 4069 C C . PRO B 1 143 ? 7.156 -16.531 -14.531 1 95.88 143 PRO B C 1
ATOM 4071 O O . PRO B 1 143 ? 8.258 -16.078 -14.867 1 95.88 143 PRO B O 1
ATOM 4074 N N . TYR B 1 144 ? 6.398 -17.125 -15.375 1 95.75 144 TYR B N 1
ATOM 4075 C CA . TYR B 1 144 ? 6.789 -17.328 -16.766 1 95.75 144 TYR B CA 1
ATOM 4076 C C . TYR B 1 144 ? 6.414 -16.125 -17.625 1 95.75 144 TYR B C 1
ATOM 4078 O O . TYR B 1 144 ? 6.746 -16.078 -18.812 1 95.75 144 TYR B O 1
ATOM 4086 N N . LYS B 1 145 ? 5.715 -15.18 -17.062 1 96.12 145 LYS B N 1
ATOM 4087 C CA . LYS B 1 145 ? 5.418 -13.953 -17.797 1 96.12 145 LYS B CA 1
ATOM 4088 C C . LYS B 1 145 ? 6.688 -13.156 -18.078 1 96.12 145 LYS B C 1
ATOM 4090 O O . LYS B 1 145 ? 7.461 -12.875 -17.156 1 96.12 145 LYS B O 1
ATOM 4095 N N . ASN B 1 146 ? 6.832 -12.742 -19.312 1 95.75 146 ASN B N 1
ATOM 4096 C CA . ASN B 1 146 ? 8.031 -12.023 -19.734 1 95.75 146 ASN B CA 1
ATOM 4097 C C . ASN B 1 146 ? 8.188 -10.711 -18.984 1 95.75 146 ASN B C 1
ATOM 4099 O O . ASN B 1 146 ? 9.305 -10.281 -18.688 1 95.75 146 ASN B O 1
ATOM 4103 N N . SER B 1 147 ? 7.125 -10.055 -18.672 1 96.94 147 SER B N 1
ATOM 4104 C CA . SER B 1 147 ? 7.16 -8.789 -17.938 1 96.94 147 SER B CA 1
ATOM 4105 C C . SER B 1 147 ? 7.758 -8.969 -16.547 1 96.94 147 SER B C 1
ATOM 4107 O O . SER B 1 147 ? 8.633 -8.195 -16.141 1 96.94 147 SER B O 1
ATOM 4109 N N . LEU B 1 148 ? 7.352 -9.984 -15.875 1 96.81 148 LEU B N 1
ATOM 4110 C CA . LEU B 1 148 ? 7.84 -10.25 -14.531 1 96.81 148 LEU B CA 1
ATOM 4111 C C . LEU B 1 148 ? 9.305 -10.68 -14.555 1 96.81 148 LEU B C 1
ATOM 4113 O O . LEU B 1 148 ? 10.102 -10.242 -13.727 1 96.81 148 LEU B O 1
ATOM 4117 N N . ARG B 1 149 ? 9.633 -11.5 -15.5 1 95.94 149 ARG B N 1
ATOM 4118 C CA . ARG B 1 149 ? 11.016 -11.953 -15.633 1 95.94 149 ARG B CA 1
ATOM 4119 C C . ARG B 1 149 ? 11.953 -10.789 -15.93 1 95.94 149 ARG B C 1
ATOM 4121 O O . ARG B 1 149 ? 13.062 -10.727 -15.398 1 95.94 149 ARG B O 1
ATOM 4128 N N . THR B 1 150 ? 11.461 -9.953 -16.812 1 97.19 150 THR B N 1
ATOM 4129 C CA . THR B 1 150 ? 12.258 -8.773 -17.141 1 97.19 150 THR B CA 1
ATOM 4130 C C . THR B 1 150 ? 12.453 -7.883 -15.914 1 97.19 150 THR B C 1
ATOM 4132 O O . THR B 1 150 ? 13.562 -7.43 -15.641 1 97.19 150 THR B O 1
ATOM 4135 N N . MET B 1 151 ? 11.414 -7.672 -15.18 1 98.31 151 MET B N 1
ATOM 4136 C CA . MET B 1 151 ? 11.5 -6.855 -13.969 1 98.31 151 MET B CA 1
ATOM 4137 C C . MET B 1 151 ? 12.453 -7.484 -12.961 1 98.31 151 MET B C 1
ATOM 4139 O O . MET B 1 151 ? 13.289 -6.797 -12.375 1 98.31 151 MET B O 1
ATOM 4143 N N . ALA B 1 152 ? 12.336 -8.773 -12.773 1 97.56 152 ALA B N 1
ATOM 4144 C CA . ALA B 1 152 ? 13.211 -9.492 -11.844 1 97.56 152 ALA B CA 1
ATOM 4145 C C . ALA B 1 152 ? 14.672 -9.359 -12.25 1 97.56 152 ALA B C 1
ATOM 4147 O O . ALA B 1 152 ? 15.539 -9.141 -11.406 1 97.56 152 ALA B O 1
ATOM 4148 N N . ARG B 1 153 ? 14.914 -9.508 -13.508 1 97.31 153 ARG B N 1
ATOM 4149 C CA . ARG B 1 153 ? 16.266 -9.383 -14.023 1 97.31 153 ARG B CA 1
ATOM 4150 C C . ARG B 1 153 ? 16.828 -7.996 -13.75 1 97.31 153 ARG B C 1
ATOM 4152 O O . ARG B 1 153 ? 17.984 -7.863 -13.328 1 97.31 153 ARG B O 1
ATOM 4159 N N . LEU B 1 154 ? 16.016 -6.992 -13.984 1 97.62 154 LEU B N 1
ATOM 4160 C CA . LEU B 1 154 ? 16.453 -5.621 -13.75 1 97.62 154 LEU B CA 1
ATOM 4161 C C . LEU B 1 154 ? 16.812 -5.402 -12.289 1 97.62 154 LEU B C 1
ATOM 4163 O O . LEU B 1 154 ? 17.828 -4.773 -11.977 1 97.62 154 LEU B O 1
ATOM 4167 N N . VAL B 1 155 ? 16.016 -5.906 -11.383 1 97.94 155 VAL B N 1
ATOM 4168 C CA . VAL B 1 155 ? 16.297 -5.777 -9.953 1 97.94 155 VAL B CA 1
ATOM 4169 C C . VAL B 1 155 ? 17.578 -6.508 -9.602 1 97.94 155 VAL B C 1
ATOM 4171 O O . VAL B 1 155 ? 18.438 -5.965 -8.898 1 97.94 155 VAL B O 1
ATOM 4174 N N . MET B 1 156 ? 17.734 -7.715 -10.078 1 96.06 156 MET B N 1
ATOM 4175 C CA . MET B 1 156 ? 18.906 -8.547 -9.805 1 96.06 156 MET B CA 1
ATOM 4176 C C . MET B 1 156 ? 20.188 -7.871 -10.312 1 96.06 156 MET B C 1
ATOM 4178 O O . MET B 1 156 ? 21.234 -7.973 -9.68 1 96.06 156 MET B O 1
ATOM 4182 N N . GLU B 1 157 ? 20.031 -7.215 -11.406 1 96.19 157 GLU B N 1
ATOM 4183 C CA . GLU B 1 157 ? 21.172 -6.562 -12.039 1 96.19 157 GLU B CA 1
ATOM 4184 C C . GLU B 1 157 ? 21.484 -5.227 -11.367 1 96.19 157 GLU B C 1
ATOM 4186 O O . GLU B 1 157 ? 22.422 -4.531 -11.766 1 96.19 157 GLU B O 1
ATOM 4191 N N . GLY B 1 158 ? 20.656 -4.844 -10.438 1 96.62 158 GLY B N 1
ATOM 4192 C CA . GLY B 1 158 ? 20.953 -3.664 -9.641 1 96.62 158 GLY B CA 1
ATOM 4193 C C . GLY B 1 158 ? 20.359 -2.391 -10.203 1 96.62 158 GLY B C 1
ATOM 4194 O O . GLY B 1 158 ? 20.797 -1.29 -9.883 1 96.62 158 GLY B O 1
ATOM 4195 N N . ALA B 1 159 ? 19.375 -2.525 -11.062 1 96.19 159 ALA B N 1
ATOM 4196 C CA . ALA B 1 159 ? 18.781 -1.372 -11.734 1 96.19 159 ALA B CA 1
ATOM 4197 C C . ALA B 1 159 ? 18.219 -0.377 -10.719 1 96.19 159 ALA B C 1
ATOM 4199 O O . ALA B 1 159 ? 18.234 0.832 -10.961 1 96.19 159 ALA B O 1
ATOM 4200 N N . VAL B 1 160 ? 17.781 -0.845 -9.57 1 97.31 160 VAL B N 1
ATOM 4201 C CA . VAL B 1 160 ? 17.141 0.063 -8.625 1 97.31 160 VAL B CA 1
ATOM 4202 C C . VAL B 1 160 ? 18.047 0.261 -7.406 1 97.31 160 VAL B C 1
ATOM 4204 O O . VAL B 1 160 ? 17.625 0.844 -6.406 1 97.31 160 VAL B O 1
ATOM 4207 N N . GLY B 1 161 ? 19.266 -0.219 -7.41 1 96.38 161 GLY B N 1
ATOM 4208 C CA . GLY B 1 161 ? 20.062 -0.209 -6.199 1 96.38 161 GLY B CA 1
ATOM 4209 C C . GLY B 1 161 ? 19.484 -1.075 -5.094 1 96.38 161 GLY B C 1
ATOM 4210 O O . GLY B 1 161 ? 18.984 -2.172 -5.355 1 96.38 161 GLY B O 1
ATOM 4211 N N . SER B 1 162 ? 19.656 -0.613 -3.873 1 95.75 162 SER B N 1
ATOM 4212 C CA . SER B 1 162 ? 19.016 -1.313 -2.766 1 95.75 162 SER B CA 1
ATOM 4213 C C . SER B 1 162 ? 17.5 -1.059 -2.748 1 95.75 162 SER B C 1
ATOM 4215 O O . SER B 1 162 ? 17.062 0.081 -2.902 1 95.75 162 SER B O 1
ATOM 4217 N N . VAL B 1 163 ? 16.781 -2.105 -2.586 1 97.56 163 VAL B N 1
ATOM 4218 C CA . VAL B 1 163 ? 15.32 -1.955 -2.521 1 97.56 163 VAL B CA 1
ATOM 4219 C C . VAL B 1 163 ? 14.93 -1.258 -1.221 1 97.56 163 VAL B C 1
ATOM 4221 O O . VAL B 1 163 ? 15.219 -1.761 -0.131 1 97.56 163 VAL B O 1
ATOM 4224 N N . VAL B 1 164 ? 14.273 -0.118 -1.328 1 96.81 164 VAL B N 1
ATOM 4225 C CA . VAL B 1 164 ? 13.812 0.654 -0.177 1 96.81 164 VAL B CA 1
ATOM 4226 C C . VAL B 1 164 ? 12.43 0.171 0.251 1 96.81 164 VAL B C 1
ATOM 4228 O O . VAL B 1 164 ? 12.188 -0.073 1.436 1 96.81 164 VAL B O 1
ATOM 4231 N N . THR B 1 165 ? 11.578 0.041 -0.689 1 97.88 165 THR B N 1
ATOM 4232 C CA . THR B 1 165 ? 10.211 -0.39 -0.442 1 97.88 165 THR B CA 1
ATOM 4233 C C . THR B 1 165 ? 9.547 -0.86 -1.735 1 97.88 165 THR B C 1
ATOM 4235 O O . THR B 1 165 ? 10.164 -0.812 -2.805 1 97.88 165 THR B O 1
ATOM 4238 N N . PHE B 1 166 ? 8.336 -1.441 -1.6 1 98.38 166 PHE B N 1
ATOM 4239 C CA . PHE B 1 166 ? 7.527 -1.868 -2.738 1 98.38 166 PHE B CA 1
ATOM 4240 C C . PHE B 1 166 ? 6.043 -1.775 -2.414 1 98.38 166 PHE B C 1
ATOM 4242 O O . PHE B 1 166 ? 5.66 -1.71 -1.244 1 98.38 166 PHE B O 1
ATOM 4249 N N . SER B 1 167 ? 5.258 -1.668 -3.414 1 98.25 167 SER B N 1
ATOM 4250 C CA . SER B 1 167 ? 3.803 -1.666 -3.283 1 98.25 167 SER B CA 1
ATOM 4251 C C . SER B 1 167 ? 3.143 -2.42 -4.434 1 98.25 167 SER B C 1
ATOM 4253 O O . SER B 1 167 ? 3.498 -2.223 -5.598 1 98.25 167 SER B O 1
ATOM 4255 N N . LEU B 1 168 ? 2.277 -3.303 -4.074 1 98.5 168 LEU B N 1
ATOM 4256 C CA . LEU B 1 168 ? 1.482 -4.027 -5.059 1 98.5 168 LEU B CA 1
ATOM 4257 C C . LEU B 1 168 ? -0.002 -3.961 -4.715 1 98.5 168 LEU B C 1
ATOM 4259 O O . LEU B 1 168 ? -0.382 -4.125 -3.553 1 98.5 168 LEU B O 1
ATOM 4263 N N . HIS B 1 169 ? -0.799 -3.615 -5.68 1 97.88 169 HIS B N 1
ATOM 4264 C CA . HIS B 1 169 ? -2.23 -3.84 -5.508 1 97.88 169 HIS B CA 1
ATOM 4265 C C . HIS B 1 169 ? -2.818 -4.574 -6.711 1 97.88 169 HIS B C 1
ATOM 4267 O O . HIS B 1 169 ? -2.275 -4.5 -7.816 1 97.88 169 HIS B O 1
ATOM 4273 N N . PHE B 1 170 ? -3.814 -5.297 -6.449 1 97.94 170 PHE B N 1
ATOM 4274 C CA . PHE B 1 170 ? -4.664 -5.918 -7.461 1 97.94 170 PHE B CA 1
ATOM 4275 C C . PHE B 1 170 ? -6.137 -5.719 -7.125 1 97.94 170 PHE B C 1
ATOM 4277 O O . PHE B 1 170 ? -6.594 -6.113 -6.051 1 97.94 170 PHE B O 1
ATOM 4284 N N . TRP B 1 171 ? -6.809 -5.129 -8.039 1 95.94 171 TRP B N 1
ATOM 4285 C CA . TRP B 1 171 ? -8.25 -4.945 -7.945 1 95.94 171 TRP B CA 1
ATOM 4286 C C . TRP B 1 171 ? -8.977 -5.758 -9.016 1 95.94 171 TRP B C 1
ATOM 4288 O O . TRP B 1 171 ? -8.57 -5.766 -10.18 1 95.94 171 TRP B O 1
ATOM 4298 N N . ARG B 1 172 ? -9.953 -6.414 -8.562 1 92.56 172 ARG B N 1
ATOM 4299 C CA . ARG B 1 172 ? -10.828 -7.098 -9.508 1 92.56 172 ARG B CA 1
ATOM 4300 C C . ARG B 1 172 ? -12.258 -6.578 -9.406 1 92.56 172 ARG B C 1
ATOM 4302 O O . ARG B 1 172 ? -12.852 -6.57 -8.32 1 92.56 172 ARG B O 1
ATOM 4309 N N . MET B 1 173 ? -12.727 -6.172 -10.555 1 86.88 173 MET B N 1
ATOM 4310 C CA . MET B 1 173 ? -14.109 -5.711 -10.609 1 86.88 173 MET B CA 1
ATOM 4311 C C . MET B 1 173 ? -15.07 -6.832 -10.219 1 86.88 173 MET B C 1
ATOM 4313 O O . MET B 1 173 ? -14.953 -7.953 -10.719 1 86.88 173 MET B O 1
ATOM 4317 N N . PHE B 1 174 ? -15.93 -6.461 -9.297 1 80.19 174 PHE B N 1
ATOM 4318 C CA . PHE B 1 174 ? -16.984 -7.402 -8.93 1 80.19 174 PHE B CA 1
ATOM 4319 C C . PHE B 1 174 ? -18.094 -7.41 -9.984 1 80.19 174 PHE B C 1
ATOM 4321 O O . PHE B 1 174 ? -18.781 -6.406 -10.18 1 80.19 174 PHE B O 1
ATOM 4328 N N . ALA B 1 175 ? -18.172 -8.391 -10.656 1 74.25 175 ALA B N 1
ATOM 4329 C CA . ALA B 1 175 ? -19.203 -8.523 -11.688 1 74.25 175 ALA B CA 1
ATOM 4330 C C . ALA B 1 175 ? -20.031 -9.789 -11.484 1 74.25 175 ALA B C 1
ATOM 4332 O O . ALA B 1 175 ? -19.734 -10.836 -12.07 1 74.25 175 ALA B O 1
ATOM 4333 N N . PRO B 1 176 ? -20.969 -9.664 -10.641 1 64.81 176 PRO B N 1
ATOM 4334 C CA . PRO B 1 176 ? -21.703 -10.875 -10.258 1 64.81 176 PRO B CA 1
ATOM 4335 C C . PRO B 1 176 ? -22.406 -11.539 -11.445 1 64.81 176 PRO B C 1
ATOM 4337 O O . PRO B 1 176 ? -22.531 -12.766 -11.484 1 64.81 176 PRO B O 1
ATOM 4340 N N . ASP B 1 177 ? -22.734 -10.75 -12.32 1 65.25 177 ASP B N 1
ATOM 4341 C CA . ASP B 1 177 ? -23.516 -11.336 -13.406 1 65.25 177 ASP B CA 1
ATOM 4342 C C . ASP B 1 177 ? -22.594 -11.883 -14.5 1 65.25 177 ASP B C 1
ATOM 4344 O O . ASP B 1 177 ? -23.016 -12.711 -15.312 1 65.25 177 ASP B O 1
ATOM 4348 N N . ASN B 1 178 ? -21.344 -11.547 -14.406 1 62.19 178 ASN B N 1
ATOM 4349 C CA . ASN B 1 178 ? -20.5 -11.898 -15.539 1 62.19 178 ASN B CA 1
ATOM 4350 C C . ASN B 1 178 ? -19.281 -12.711 -15.094 1 62.19 178 ASN B C 1
ATOM 4352 O O . ASN B 1 178 ? -18.281 -12.781 -15.805 1 62.19 178 ASN B O 1
ATOM 4356 N N . ASN B 1 179 ? -19.375 -13.203 -13.93 1 64.38 179 ASN B N 1
ATOM 4357 C CA . ASN B 1 179 ? -18.219 -13.969 -13.484 1 64.38 179 ASN B CA 1
ATOM 4358 C C . ASN B 1 179 ? -18.562 -15.445 -13.281 1 64.38 179 ASN B C 1
ATOM 4360 O O . ASN B 1 179 ? -19.203 -15.805 -12.281 1 64.38 179 ASN B O 1
ATOM 4364 N N . PRO B 1 180 ? -18.25 -16.25 -14.211 1 59.38 180 PRO B N 1
ATOM 4365 C CA . PRO B 1 180 ? -18.609 -17.656 -14.125 1 59.38 180 PRO B CA 1
ATOM 4366 C C . PRO B 1 180 ? -18.031 -18.344 -12.898 1 59.38 180 PRO B C 1
ATOM 4368 O O . PRO B 1 180 ? -18.5 -19.406 -12.492 1 59.38 180 PRO B O 1
ATOM 4371 N N . TYR B 1 181 ? -17.047 -17.734 -12.289 1 60.28 181 TYR B N 1
ATOM 4372 C CA . TYR B 1 181 ? -16.359 -18.375 -11.172 1 60.28 181 TYR B CA 1
ATOM 4373 C C . TYR B 1 181 ? -17.062 -18.062 -9.852 1 60.28 181 TYR B C 1
ATOM 4375 O O . TYR B 1 181 ? -16.922 -18.797 -8.875 1 60.28 181 TYR B O 1
ATOM 4383 N N . LEU B 1 182 ? -17.781 -16.938 -9.703 1 62.22 182 LEU B N 1
ATOM 4384 C CA . LEU B 1 182 ? -18.328 -16.422 -8.461 1 62.22 182 LEU B CA 1
ATOM 4385 C C . LEU B 1 182 ? -19.391 -17.344 -7.898 1 62.22 182 LEU B C 1
ATOM 4387 O O . LEU B 1 182 ? -19.609 -17.391 -6.684 1 62.22 182 LEU B O 1
ATOM 4391 N N . TYR B 1 183 ? -20 -18.156 -8.719 1 62.22 183 TYR B N 1
ATOM 4392 C CA . TYR B 1 183 ? -21.172 -18.844 -8.203 1 62.22 183 TYR B CA 1
ATOM 4393 C C . TYR B 1 183 ? -20.906 -20.328 -8.031 1 62.22 183 TYR B C 1
ATOM 4395 O O . TYR B 1 183 ? -21.828 -21.125 -7.816 1 62.22 183 TYR B O 1
ATOM 4403 N N . THR B 1 184 ? -19.641 -20.594 -7.953 1 63.25 184 THR B N 1
ATOM 4404 C CA . THR B 1 184 ? -19.375 -22 -7.699 1 63.25 184 THR B CA 1
ATOM 4405 C C . THR B 1 184 ? -19.391 -22.297 -6.203 1 63.25 184 THR B C 1
ATOM 4407 O O . THR B 1 184 ? -18.984 -21.453 -5.398 1 63.25 184 THR B O 1
ATOM 4410 N N . SER B 1 185 ? -19.969 -23.422 -5.867 1 64.06 185 SER B N 1
ATOM 4411 C CA . SER B 1 185 ? -20.125 -23.812 -4.469 1 64.06 185 SER B CA 1
ATOM 4412 C C . SER B 1 185 ? -18.766 -23.828 -3.75 1 64.06 185 SER B C 1
ATOM 4414 O O . SER B 1 185 ? -18.672 -23.406 -2.594 1 64.06 185 SER B O 1
ATOM 4416 N N . TRP B 1 186 ? -17.781 -24.25 -4.418 1 64.38 186 TRP B N 1
ATOM 4417 C CA . TRP B 1 186 ? -16.5 -24.391 -3.75 1 64.38 186 TRP B CA 1
ATOM 4418 C C . TRP B 1 186 ? -15.898 -23.016 -3.443 1 64.38 186 TRP B C 1
ATOM 4420 O O . TRP B 1 186 ? -15.102 -22.891 -2.514 1 64.38 186 TRP B O 1
ATOM 4430 N N . ARG B 1 187 ? -16.297 -22.031 -4.121 1 66.56 187 ARG B N 1
ATOM 4431 C CA . ARG B 1 187 ? -15.797 -20.688 -3.84 1 66.56 187 ARG B CA 1
ATOM 4432 C C . ARG B 1 187 ? -16.609 -20.031 -2.742 1 66.56 187 ARG B C 1
ATOM 4434 O O . ARG B 1 187 ? -16.078 -19.234 -1.954 1 66.56 187 ARG B O 1
ATOM 4441 N N . GLN B 1 188 ? -17.828 -20.422 -2.645 1 72.06 188 GLN B N 1
ATOM 4442 C CA . GLN B 1 188 ? -18.703 -19.844 -1.621 1 72.06 188 GLN B CA 1
ATOM 4443 C C . GLN B 1 188 ? -18.438 -20.484 -0.257 1 72.06 188 GLN B C 1
ATOM 4445 O O . GLN B 1 188 ? -18.562 -19.812 0.775 1 72.06 188 GLN B O 1
ATOM 4450 N N . ASN B 1 189 ? -18.062 -21.719 -0.34 1 77.75 189 ASN B N 1
ATOM 4451 C CA . ASN B 1 189 ? -17.734 -22.484 0.859 1 77.75 189 ASN B CA 1
ATOM 4452 C C . ASN B 1 189 ? -16.391 -23.188 0.716 1 77.75 189 ASN B C 1
ATOM 4454 O O . ASN B 1 189 ? -16.328 -24.422 0.68 1 77.75 189 ASN B O 1
ATOM 4458 N N . PRO B 1 190 ? -15.375 -22.312 0.854 1 79.62 190 PRO B N 1
ATOM 4459 C CA . PRO B 1 190 ? -14.07 -22.891 0.526 1 79.62 190 PRO B CA 1
ATOM 4460 C C . PRO B 1 190 ? -13.562 -23.844 1.61 1 79.62 190 PRO B C 1
ATOM 4462 O O . PRO B 1 190 ? -13.758 -23.578 2.801 1 79.62 190 PRO B O 1
ATOM 4465 N N . LYS B 1 191 ? -12.938 -24.906 1.096 1 81.56 191 LYS B N 1
ATOM 4466 C CA . LYS B 1 191 ? -12.297 -25.859 1.986 1 81.56 191 LYS B CA 1
ATOM 4467 C C . LYS B 1 191 ? -10.797 -25.609 2.078 1 81.56 191 LYS B C 1
ATOM 4469 O O . LYS B 1 191 ? -10.07 -26.375 2.713 1 81.56 191 LYS B O 1
ATOM 4474 N N . HIS B 1 192 ? -10.398 -24.656 1.414 1 85.44 192 HIS B N 1
ATOM 4475 C CA . HIS B 1 192 ? -8.984 -24.328 1.425 1 85.44 192 HIS B CA 1
ATOM 4476 C C . HIS B 1 192 ? -8.734 -22.984 2.113 1 85.44 192 HIS B C 1
ATOM 4478 O O . HIS B 1 192 ? -9.656 -22.188 2.271 1 85.44 192 HIS B O 1
ATOM 4484 N N . ILE B 1 193 ? -7.559 -22.797 2.475 1 87.19 193 ILE B N 1
ATOM 4485 C CA . ILE B 1 193 ? -7.121 -21.625 3.223 1 87.19 193 ILE B CA 1
ATOM 4486 C C . ILE B 1 193 ? -7.488 -20.359 2.451 1 87.19 193 ILE B C 1
ATOM 4488 O O . ILE B 1 193 ? -7.207 -20.25 1.256 1 87.19 193 ILE B O 1
ATOM 4492 N N . GLY B 1 194 ? -8.258 -19.484 3.1 1 87.31 194 GLY B N 1
ATOM 4493 C CA . GLY B 1 194 ? -8.43 -18.125 2.633 1 87.31 194 GLY B CA 1
ATOM 4494 C C . GLY B 1 194 ? -9.43 -17.984 1.502 1 87.31 194 GLY B C 1
ATOM 4495 O O . GLY B 1 194 ? -9.789 -16.875 1.101 1 87.31 194 GLY B O 1
ATOM 4496 N N . GLY B 1 195 ? -9.891 -19.156 0.928 1 90.06 195 GLY B N 1
ATOM 4497 C CA . GLY B 1 195 ? -10.82 -19.062 -0.189 1 90.06 195 GLY B CA 1
ATOM 4498 C C . GLY B 1 195 ? -10.234 -18.328 -1.382 1 90.06 195 GLY B C 1
ATOM 4499 O O . GLY B 1 195 ? -9.148 -18.656 -1.855 1 90.06 195 GLY B O 1
ATOM 4500 N N . ILE B 1 196 ? -10.938 -17.281 -1.803 1 90.19 196 ILE B N 1
ATOM 4501 C CA . ILE B 1 196 ? -10.508 -16.547 -2.984 1 90.19 196 ILE B CA 1
ATOM 4502 C C . ILE B 1 196 ? -9.172 -15.859 -2.709 1 90.19 196 ILE B C 1
ATOM 4504 O O . ILE B 1 196 ? -8.414 -15.562 -3.637 1 90.19 196 ILE B O 1
ATOM 4508 N N . LEU B 1 197 ? -8.82 -15.617 -1.433 1 93.88 197 LEU B N 1
ATOM 4509 C CA . LEU B 1 197 ? -7.543 -15 -1.089 1 93.88 197 LEU B CA 1
ATOM 4510 C C . LEU B 1 197 ? -6.379 -15.898 -1.491 1 93.88 197 LEU B C 1
ATOM 4512 O O . LEU B 1 197 ? -5.332 -15.406 -1.918 1 93.88 197 LEU B O 1
ATOM 4516 N N . SER B 1 198 ? -6.566 -17.188 -1.344 1 94.31 198 SER B N 1
ATOM 4517 C CA . SER B 1 198 ? -5.484 -18.078 -1.755 1 94.31 198 SER B CA 1
ATOM 4518 C C . SER B 1 198 ? -5.617 -18.469 -3.223 1 94.31 198 SER B C 1
ATOM 4520 O O . SER B 1 198 ? -4.613 -18.625 -3.926 1 94.31 198 SER B O 1
ATOM 4522 N N . ASP B 1 199 ? -6.828 -18.609 -3.709 1 91.62 199 ASP B N 1
ATOM 4523 C CA . ASP B 1 199 ? -7.047 -18.984 -5.102 1 91.62 199 ASP B CA 1
ATOM 4524 C C . ASP B 1 199 ? -6.434 -17.953 -6.051 1 91.62 199 ASP B C 1
ATOM 4526 O O . ASP B 1 199 ? -5.684 -18.312 -6.965 1 91.62 199 ASP B O 1
ATOM 4530 N N . SER B 1 200 ? -6.711 -16.734 -5.789 1 92.75 200 SER B N 1
ATOM 4531 C CA . SER B 1 200 ? -6.195 -15.648 -6.605 1 92.75 200 SER B CA 1
ATOM 4532 C C . SER B 1 200 ? -4.91 -15.07 -6.02 1 92.75 200 SER B C 1
ATOM 4534 O O . SER B 1 200 ? -3.977 -14.75 -6.758 1 92.75 200 SER B O 1
ATOM 4536 N N . GLY B 1 201 ? -4.801 -15.031 -4.789 1 96.5 201 GLY B N 1
ATOM 4537 C CA . GLY B 1 201 ? -3.746 -14.305 -4.094 1 96.5 201 GLY B CA 1
ATOM 4538 C C . GLY B 1 201 ? -2.373 -14.93 -4.281 1 96.5 201 GLY B C 1
ATOM 4539 O O . GLY B 1 201 ? -1.362 -14.219 -4.273 1 96.5 201 GLY B O 1
ATOM 4540 N N . VAL B 1 202 ? -2.309 -16.203 -4.438 1 97.31 202 VAL B N 1
ATOM 4541 C CA . VAL B 1 202 ? -1.011 -16.859 -4.586 1 97.31 202 VAL B CA 1
ATOM 4542 C C . VAL B 1 202 ? -0.317 -16.344 -5.848 1 97.31 202 VAL B C 1
ATOM 4544 O O . VAL B 1 202 ? 0.911 -16.234 -5.887 1 97.31 202 VAL B O 1
ATOM 4547 N N . HIS B 1 203 ? -1.079 -15.984 -6.918 1 97.19 203 HIS B N 1
ATOM 4548 C CA . HIS B 1 203 ? -0.506 -15.367 -8.109 1 97.19 203 HIS B CA 1
ATOM 4549 C C . HIS B 1 203 ? 0.194 -14.055 -7.766 1 97.19 203 HIS B C 1
ATOM 4551 O O . HIS B 1 203 ? 1.316 -13.812 -8.211 1 97.19 203 HIS B O 1
ATOM 4557 N N . TRP B 1 204 ? -0.438 -13.352 -6.902 1 97.44 204 TRP B N 1
ATOM 4558 C CA . TRP B 1 204 ? 0.032 -11.984 -6.68 1 97.44 204 TRP B CA 1
ATOM 4559 C C . TRP B 1 204 ? 1.147 -11.961 -5.641 1 97.44 204 TRP B C 1
ATOM 4561 O O . TRP B 1 204 ? 2.057 -11.125 -5.719 1 97.44 204 TRP B O 1
ATOM 4571 N N . VAL B 1 205 ? 1.101 -12.867 -4.688 1 97.62 205 VAL B N 1
ATOM 4572 C CA . VAL B 1 205 ? 2.271 -12.977 -3.822 1 97.62 205 VAL B CA 1
ATOM 4573 C C . VAL B 1 205 ? 3.463 -13.484 -4.629 1 97.62 205 VAL B C 1
ATOM 4575 O O . VAL B 1 205 ? 4.605 -13.102 -4.371 1 97.62 205 VAL B O 1
ATOM 4578 N N . CYS B 1 206 ? 3.186 -14.336 -5.598 1 97.69 206 CYS B N 1
ATOM 4579 C CA . CYS B 1 206 ? 4.215 -14.82 -6.512 1 97.69 206 CYS B CA 1
ATOM 4580 C C . CYS B 1 206 ? 4.879 -13.656 -7.246 1 97.69 206 CYS B C 1
ATOM 4582 O O . CYS B 1 206 ? 6.094 -13.672 -7.461 1 97.69 206 CYS B O 1
ATOM 4584 N N . VAL B 1 207 ? 4.125 -12.664 -7.633 1 98.25 207 VAL B N 1
ATOM 4585 C CA . VAL B 1 207 ? 4.648 -11.469 -8.297 1 98.25 207 VAL B CA 1
ATOM 4586 C C . VAL B 1 207 ? 5.711 -10.82 -7.41 1 98.25 207 VAL B C 1
ATOM 4588 O O . VAL B 1 207 ? 6.812 -10.516 -7.875 1 98.25 207 VAL B O 1
ATOM 4591 N N . VAL B 1 208 ? 5.43 -10.711 -6.148 1 98.56 208 VAL B N 1
ATOM 4592 C CA . VAL B 1 208 ? 6.348 -10.086 -5.207 1 98.56 208 VAL B CA 1
ATOM 4593 C C . VAL B 1 208 ? 7.59 -10.953 -5.035 1 98.56 208 VAL B C 1
ATOM 4595 O O . VAL B 1 208 ? 8.719 -10.477 -5.172 1 98.56 208 VAL B O 1
ATOM 4598 N N . THR B 1 209 ? 7.398 -12.266 -4.82 1 98.19 209 THR B N 1
ATOM 4599 C CA . THR B 1 209 ? 8.508 -13.141 -4.445 1 98.19 209 THR B CA 1
ATOM 4600 C C . THR B 1 209 ? 9.406 -13.422 -5.648 1 98.19 209 THR B C 1
ATOM 4602 O O . THR B 1 209 ? 10.609 -13.617 -5.496 1 98.19 209 THR B O 1
ATOM 4605 N N . THR B 1 210 ? 8.82 -13.43 -6.855 1 97.12 210 THR B N 1
ATOM 4606 C CA . THR B 1 210 ? 9.609 -13.617 -8.062 1 97.12 210 THR B CA 1
ATOM 4607 C C . THR B 1 210 ? 10.602 -12.477 -8.25 1 97.12 210 THR B C 1
ATOM 4609 O O . THR B 1 210 ? 11.742 -12.695 -8.656 1 97.12 210 THR B O 1
ATOM 4612 N N . VAL B 1 211 ? 10.18 -11.305 -7.859 1 98.12 211 VAL B N 1
ATOM 4613 C CA . VAL B 1 211 ? 10.977 -10.117 -8.148 1 98.12 211 VAL B CA 1
ATOM 4614 C C . VAL B 1 211 ? 11.867 -9.789 -6.949 1 98.12 211 VAL B C 1
ATOM 4616 O O . VAL B 1 211 ? 13.016 -9.367 -7.117 1 98.12 211 VAL B O 1
ATOM 4619 N N . LEU B 1 212 ? 11.375 -10.062 -5.73 1 98.31 212 LEU B N 1
ATOM 4620 C CA . LEU B 1 212 ? 12.047 -9.469 -4.578 1 98.31 212 LEU B CA 1
ATOM 4621 C C . LEU B 1 212 ? 12.508 -10.547 -3.602 1 98.31 212 LEU B C 1
ATOM 4623 O O . LEU B 1 212 ? 13.227 -10.258 -2.645 1 98.31 212 LEU B O 1
ATOM 4627 N N . GLY B 1 213 ? 12.055 -11.781 -3.777 1 97.19 213 GLY B N 1
ATOM 4628 C CA . GLY B 1 213 ? 12.492 -12.859 -2.906 1 97.19 213 GLY B CA 1
ATOM 4629 C C . GLY B 1 213 ? 11.484 -13.195 -1.821 1 97.19 213 GLY B C 1
ATOM 4630 O O . GLY B 1 213 ? 10.352 -12.695 -1.839 1 97.19 213 GLY B O 1
ATOM 4631 N N . PRO B 1 214 ? 11.867 -14.047 -0.887 1 98.12 214 PRO B N 1
ATOM 4632 C CA . PRO B 1 214 ? 10.93 -14.617 0.089 1 98.12 214 PRO B CA 1
ATOM 4633 C C . PRO B 1 214 ? 10.477 -13.594 1.129 1 98.12 214 PRO B C 1
ATOM 4635 O O . PRO B 1 214 ? 11.195 -12.625 1.406 1 98.12 214 PRO B O 1
ATOM 4638 N N . VAL B 1 215 ? 9.312 -13.828 1.677 1 98.75 215 VAL B N 1
ATOM 4639 C CA . VAL B 1 215 ? 8.711 -12.992 2.711 1 98.75 215 VAL B CA 1
ATOM 4640 C C . VAL B 1 215 ? 8.953 -13.617 4.086 1 98.75 215 VAL B C 1
ATOM 4642 O O . VAL B 1 215 ? 8.766 -14.82 4.27 1 98.75 215 VAL B O 1
ATOM 4645 N N . ARG B 1 216 ? 9.352 -12.812 5.02 1 98.56 216 ARG B N 1
ATOM 4646 C CA . ARG B 1 216 ? 9.656 -13.266 6.375 1 98.56 216 ARG B CA 1
ATOM 4647 C C . ARG B 1 216 ? 8.414 -13.219 7.258 1 98.56 216 ARG B C 1
ATOM 4649 O O . ARG B 1 216 ? 8.133 -14.172 7.992 1 98.56 216 ARG B O 1
ATOM 4656 N N . SER B 1 217 ? 7.691 -12.156 7.227 1 98.75 217 SER B N 1
ATOM 4657 C CA . SER B 1 217 ? 6.527 -11.953 8.078 1 98.75 217 SER B CA 1
ATOM 4658 C C . SER B 1 217 ? 5.551 -10.961 7.453 1 98.75 217 SER B C 1
ATOM 4660 O O . SER B 1 217 ? 5.914 -10.211 6.547 1 98.75 217 SER B O 1
ATOM 4662 N N . VAL B 1 218 ? 4.297 -11.047 7.949 1 98.81 218 VAL B N 1
ATOM 4663 C CA . VAL B 1 218 ? 3.262 -10.148 7.449 1 98.81 218 VAL B CA 1
ATOM 4664 C C . VAL B 1 218 ? 2.398 -9.656 8.609 1 98.81 218 VAL B C 1
ATOM 4666 O O . VAL B 1 218 ? 2.336 -10.305 9.656 1 98.81 218 VAL B O 1
ATOM 4669 N N . ALA B 1 219 ? 1.822 -8.523 8.461 1 98.81 219 ALA B N 1
ATOM 4670 C CA . ALA B 1 219 ? 0.739 -7.973 9.273 1 98.81 219 ALA B CA 1
ATOM 4671 C C . ALA B 1 219 ? -0.431 -7.531 8.398 1 98.81 219 ALA B C 1
ATOM 4673 O O . ALA B 1 219 ? -0.265 -6.699 7.504 1 98.81 219 ALA B O 1
ATOM 4674 N N . ALA B 1 220 ? -1.607 -8.117 8.688 1 98.69 220 ALA B N 1
ATOM 4675 C CA . ALA B 1 220 ? -2.625 -8 7.648 1 98.69 220 ALA B CA 1
ATOM 4676 C C . ALA B 1 220 ? -4.004 -7.762 8.258 1 98.69 220 ALA B C 1
ATOM 4678 O O . ALA B 1 220 ? -4.211 -7.98 9.453 1 98.69 220 ALA B O 1
ATOM 4679 N N . TYR B 1 221 ? -4.895 -7.199 7.438 1 98.5 221 TYR B N 1
ATOM 4680 C CA . TYR B 1 221 ? -6.336 -7.148 7.645 1 98.5 221 TYR B CA 1
ATOM 4681 C C . TYR B 1 221 ? -7.074 -7.773 6.465 1 98.5 221 TYR B C 1
ATOM 4683 O O . TYR B 1 221 ? -6.75 -7.508 5.309 1 98.5 221 TYR B O 1
ATOM 4691 N N . THR B 1 222 ? -8.016 -8.633 6.762 1 96.94 222 THR B N 1
ATOM 4692 C CA . THR B 1 222 ? -8.906 -9.156 5.734 1 96.94 222 THR B CA 1
ATOM 4693 C C . THR B 1 222 ? -10.344 -8.688 5.973 1 96.94 222 THR B C 1
ATOM 4695 O O . THR B 1 222 ? -10.711 -8.359 7.102 1 96.94 222 THR B O 1
ATOM 4698 N N . ARG B 1 223 ? -11.086 -8.594 4.828 1 95.75 223 ARG B N 1
ATOM 4699 C CA . ARG B 1 223 ? -12.484 -8.18 4.906 1 95.75 223 ARG B CA 1
ATOM 4700 C C . ARG B 1 223 ? -13.352 -9 3.967 1 95.75 223 ARG B C 1
ATOM 4702 O O . ARG B 1 223 ? -12.867 -9.539 2.971 1 95.75 223 ARG B O 1
ATOM 4709 N N . GLN B 1 224 ? -14.586 -9.125 4.402 1 93.69 224 GLN B N 1
ATOM 4710 C CA . GLN B 1 224 ? -15.641 -9.578 3.51 1 93.69 224 GLN B CA 1
ATOM 4711 C C . GLN B 1 224 ? -16.5 -8.406 3.037 1 93.69 224 GLN B C 1
ATOM 4713 O O . GLN B 1 224 ? -17.312 -7.875 3.803 1 93.69 224 GLN B O 1
ATOM 4718 N N . ILE B 1 225 ? -16.328 -8.109 1.793 1 93 225 ILE B N 1
ATOM 4719 C CA . ILE B 1 225 ? -17.078 -6.988 1.242 1 93 225 ILE B CA 1
ATOM 4720 C C . ILE B 1 225 ? -18.312 -7.508 0.506 1 93 225 ILE B C 1
ATOM 4722 O O . ILE B 1 225 ? -19.422 -7.016 0.714 1 93 225 ILE B O 1
ATOM 4726 N N . GLN B 1 226 ? -18.094 -8.477 -0.336 1 89.56 226 GLN B N 1
ATOM 4727 C CA . GLN B 1 226 ? -19.156 -9.156 -1.058 1 89.56 226 GLN B CA 1
ATOM 4728 C C . GLN B 1 226 ? -19.312 -10.594 -0.582 1 89.56 226 GLN B C 1
ATOM 4730 O O . GLN B 1 226 ? -18.531 -11.469 -0.971 1 89.56 226 GLN B O 1
ATOM 4735 N N . PRO B 1 227 ? -20.344 -10.875 0.095 1 86.81 227 PRO B N 1
ATOM 4736 C CA . PRO B 1 227 ? -20.531 -12.211 0.671 1 86.81 227 PRO B CA 1
ATOM 4737 C C . PRO B 1 227 ? -20.484 -13.312 -0.379 1 86.81 227 PRO B C 1
ATOM 4739 O O . PRO B 1 227 ? -20.078 -14.445 -0.075 1 86.81 227 PRO B O 1
ATOM 4742 N N . LYS B 1 228 ? -20.812 -13.008 -1.57 1 84.44 228 LYS B N 1
ATOM 4743 C CA . LYS B 1 228 ? -20.828 -13.992 -2.645 1 84.44 228 LYS B CA 1
ATOM 4744 C C . LYS B 1 228 ? -19.422 -14.5 -2.951 1 84.44 228 LYS B C 1
ATOM 4746 O O . LYS B 1 228 ? -19.25 -15.562 -3.561 1 84.44 228 LYS B O 1
ATOM 4751 N N . ASN B 1 229 ? -18.422 -13.742 -2.508 1 87.38 229 ASN B N 1
ATOM 4752 C CA . ASN B 1 229 ? -17.047 -14.109 -2.779 1 87.38 229 ASN B CA 1
ATOM 4753 C C . ASN B 1 229 ? -16.484 -15.047 -1.709 1 87.38 229 ASN B C 1
ATOM 4755 O O . ASN B 1 229 ? -15.367 -15.539 -1.828 1 87.38 229 ASN B O 1
ATOM 4759 N N . GLY B 1 230 ? -17.312 -15.352 -0.685 1 86.19 230 GLY B N 1
ATOM 4760 C CA . GLY B 1 230 ? -16.812 -16.172 0.403 1 86.19 230 GLY B CA 1
ATOM 4761 C C . GLY B 1 230 ? -16.531 -15.391 1.669 1 86.19 230 GLY B C 1
ATOM 4762 O O . GLY B 1 230 ? -16.953 -14.25 1.807 1 86.19 230 GLY B O 1
ATOM 4763 N N . PRO B 1 231 ? -15.734 -16.062 2.564 1 86.5 231 PRO B N 1
ATOM 4764 C CA . PRO B 1 231 ? -15.594 -15.477 3.898 1 86.5 231 PRO B CA 1
ATOM 4765 C C . PRO B 1 231 ? -14.711 -14.227 3.906 1 86.5 231 PRO B C 1
ATOM 4767 O O . PRO B 1 231 ? -14.836 -13.383 4.797 1 86.5 231 PRO B O 1
ATOM 4770 N N . ALA B 1 232 ? -13.773 -14.148 2.986 1 92.75 232 ALA B N 1
ATOM 4771 C CA . ALA B 1 232 ? -12.922 -12.969 2.82 1 92.75 232 ALA B CA 1
ATOM 4772 C C . ALA B 1 232 ? -12.578 -12.742 1.353 1 92.75 232 ALA B C 1
ATOM 4774 O O . ALA B 1 232 ? -12.242 -13.695 0.637 1 92.75 232 ALA B O 1
ATOM 4775 N N . ASP B 1 233 ? -12.75 -11.469 0.929 1 94.19 233 ASP B N 1
ATOM 4776 C CA . ASP B 1 233 ? -12.5 -11.227 -0.489 1 94.19 233 ASP B CA 1
ATOM 4777 C C . ASP B 1 233 ? -11.578 -10.023 -0.687 1 94.19 233 ASP B C 1
ATOM 4779 O O . ASP B 1 233 ? -11.375 -9.562 -1.814 1 94.19 233 ASP B O 1
ATOM 4783 N N . SER B 1 234 ? -11.148 -9.477 0.466 1 96.44 234 SER B N 1
ATOM 4784 C CA . SER B 1 234 ? -10.234 -8.336 0.444 1 96.44 234 SER B CA 1
ATOM 4785 C C . SER B 1 234 ? -9.156 -8.469 1.513 1 96.44 234 SER B C 1
ATOM 4787 O O . SER B 1 234 ? -9.43 -8.922 2.627 1 96.44 234 SER B O 1
ATOM 4789 N N . ILE B 1 235 ? -7.965 -8.109 1.135 1 97.75 235 ILE B N 1
ATOM 4790 C CA . ILE B 1 235 ? -6.832 -8.234 2.045 1 97.75 235 ILE B CA 1
ATOM 4791 C C . ILE B 1 235 ? -5.879 -7.059 1.843 1 97.75 235 ILE B C 1
ATOM 4793 O O . ILE B 1 235 ? -5.676 -6.602 0.715 1 97.75 235 ILE B O 1
ATOM 4797 N N . VAL B 1 236 ? -5.379 -6.477 2.932 1 98.56 236 VAL B N 1
ATOM 4798 C CA . VAL B 1 236 ? -4.262 -5.535 2.939 1 98.56 236 VAL B CA 1
ATOM 4799 C C . VAL B 1 236 ? -3.191 -6.012 3.918 1 98.56 236 VAL B C 1
ATOM 4801 O O . VAL B 1 236 ? -3.508 -6.48 5.016 1 98.56 236 VAL B O 1
ATOM 4804 N N . MET B 1 237 ? -1.929 -5.957 3.455 1 98.5 237 MET B N 1
ATOM 4805 C CA . MET B 1 237 ? -0.898 -6.387 4.398 1 98.5 237 MET B CA 1
ATOM 4806 C C . MET B 1 237 ? 0.383 -5.582 4.207 1 98.5 237 MET B C 1
ATOM 4808 O O . MET B 1 237 ? 0.694 -5.156 3.092 1 98.5 237 MET B O 1
ATOM 4812 N N . ALA B 1 238 ? 1.05 -5.289 5.316 1 98.81 238 ALA B N 1
ATOM 4813 C CA . ALA B 1 238 ? 2.465 -4.93 5.359 1 98.81 238 ALA B CA 1
ATOM 4814 C C . ALA B 1 238 ? 3.342 -6.18 5.438 1 98.81 238 ALA B C 1
ATOM 4816 O O . ALA B 1 238 ? 3.016 -7.133 6.148 1 98.81 238 ALA B O 1
ATOM 4817 N N . MET B 1 239 ? 4.383 -6.164 4.613 1 98.75 239 MET B N 1
ATOM 4818 C CA . MET B 1 239 ? 5.262 -7.324 4.508 1 98.75 239 MET B CA 1
ATOM 4819 C C . MET B 1 239 ? 6.699 -6.949 4.852 1 98.75 239 MET B C 1
ATOM 4821 O O . MET B 1 239 ? 7.16 -5.855 4.512 1 98.75 239 MET B O 1
ATOM 4825 N N . GLU B 1 240 ? 7.352 -7.832 5.492 1 98.62 240 GLU B N 1
ATOM 4826 C CA . GLU B 1 240 ? 8.805 -7.793 5.625 1 98.62 240 GLU B CA 1
ATOM 4827 C C . GLU B 1 240 ? 9.453 -8.969 4.891 1 98.62 240 GLU B C 1
ATOM 4829 O O . GLU B 1 240 ? 9.141 -10.125 5.164 1 98.62 240 GLU B O 1
ATOM 4834 N N . LEU B 1 241 ? 10.289 -8.664 3.969 1 98.44 241 LEU B N 1
ATOM 4835 C CA . LEU B 1 241 ? 11.008 -9.68 3.211 1 98.44 241 LEU B CA 1
ATOM 4836 C C . LEU B 1 241 ? 12.195 -10.211 4.008 1 98.44 241 LEU B C 1
ATOM 4838 O O . LEU B 1 241 ? 12.617 -9.602 4.988 1 98.44 241 LEU B O 1
ATOM 4842 N N . GLU B 1 242 ? 12.734 -11.352 3.613 1 97.5 242 GLU B N 1
ATOM 4843 C CA . GLU B 1 242 ? 13.938 -11.891 4.234 1 97.5 242 GLU B CA 1
ATOM 4844 C C . GLU B 1 242 ? 15.133 -10.961 4.027 1 97.5 242 GLU B C 1
ATOM 4846 O O . GLU B 1 242 ? 16.016 -10.883 4.883 1 97.5 242 GLU B O 1
ATOM 4851 N N . SER B 1 243 ? 15.133 -10.234 2.941 1 95.81 243 SER B N 1
ATOM 4852 C CA . SER B 1 243 ? 16.203 -9.289 2.643 1 95.81 243 SER B CA 1
ATOM 4853 C C . SER B 1 243 ? 16.172 -8.109 3.607 1 95.81 243 SER B C 1
ATOM 4855 O O . SER B 1 243 ? 17.125 -7.332 3.676 1 95.81 243 SER B O 1
ATOM 4857 N N . GLY B 1 244 ? 15.078 -7.918 4.25 1 95.75 244 GLY B N 1
ATOM 4858 C CA . GLY B 1 244 ? 14.906 -6.785 5.145 1 95.75 244 GLY B CA 1
ATOM 4859 C C . GLY B 1 244 ? 14.031 -5.691 4.566 1 95.75 244 GLY B C 1
ATOM 4860 O O . GLY B 1 244 ? 13.547 -4.828 5.297 1 95.75 244 GLY B O 1
ATOM 4861 N N . ALA B 1 245 ? 13.805 -5.676 3.318 1 96.62 245 ALA B N 1
ATOM 4862 C CA . ALA B 1 245 ? 12.93 -4.684 2.697 1 96.62 245 ALA B CA 1
ATOM 4863 C C . ALA B 1 245 ? 11.484 -4.852 3.168 1 96.62 245 ALA B C 1
ATOM 4865 O O . ALA B 1 245 ? 11.047 -5.969 3.449 1 96.62 245 ALA B O 1
ATOM 4866 N N . VAL B 1 246 ? 10.789 -3.738 3.301 1 98.19 246 VAL B N 1
ATOM 4867 C CA . VAL B 1 246 ? 9.383 -3.775 3.703 1 98.19 246 VAL B CA 1
ATOM 4868 C C . VAL B 1 246 ? 8.523 -3.125 2.625 1 98.19 246 VAL B C 1
ATOM 4870 O O . VAL B 1 246 ? 8.984 -2.246 1.896 1 98.19 246 VAL B O 1
ATOM 4873 N N . GLY B 1 247 ? 7.355 -3.59 2.457 1 98.44 247 GLY B N 1
ATOM 4874 C CA . GLY B 1 247 ? 6.41 -3.061 1.487 1 98.44 247 GLY B CA 1
ATOM 4875 C C . GLY B 1 247 ? 4.98 -3.502 1.743 1 98.44 247 GLY B C 1
ATOM 4876 O O . GLY B 1 247 ? 4.68 -4.066 2.799 1 98.44 247 GLY B O 1
ATOM 4877 N N . SER B 1 248 ? 4.098 -3.135 0.824 1 98.38 248 SER B N 1
ATOM 4878 C CA . SER B 1 248 ? 2.68 -3.418 1.024 1 98.38 248 SER B CA 1
ATOM 4879 C C . SER B 1 248 ? 2.102 -4.203 -0.147 1 98.38 248 SER B C 1
ATOM 4881 O O . SER B 1 248 ? 2.582 -4.086 -1.277 1 98.38 248 SER B O 1
ATOM 4883 N N . TRP B 1 249 ? 1.146 -5 0.149 1 98.31 249 TRP B N 1
ATOM 4884 C CA . TRP B 1 249 ? 0.347 -5.711 -0.84 1 98.31 249 TRP B CA 1
ATOM 4885 C C . TRP B 1 249 ? -1.133 -5.676 -0.474 1 98.31 249 TRP B C 1
ATOM 4887 O O . TRP B 1 249 ? -1.499 -5.895 0.683 1 98.31 249 TRP B O 1
ATOM 4897 N N . ALA B 1 250 ? -1.959 -5.336 -1.457 1 98.25 250 ALA B N 1
ATOM 4898 C CA . ALA B 1 250 ? -3.406 -5.316 -1.258 1 98.25 250 ALA B CA 1
ATOM 4899 C C . ALA B 1 250 ? -4.133 -5.938 -2.447 1 98.25 250 ALA B C 1
ATOM 4901 O O . ALA B 1 250 ? -3.711 -5.773 -3.596 1 98.25 250 ALA B O 1
ATOM 4902 N N . MET B 1 251 ? -5.199 -6.605 -2.129 1 97.88 251 MET B N 1
ATOM 4903 C CA . MET B 1 251 ? -6.039 -7.219 -3.156 1 97.88 251 MET B CA 1
ATOM 4904 C C . MET B 1 251 ? -7.508 -7.168 -2.76 1 97.88 251 MET B C 1
ATOM 4906 O O . MET B 1 251 ? -7.848 -7.332 -1.585 1 97.88 251 MET B O 1
ATOM 4910 N N . SER B 1 252 ? -8.344 -6.934 -3.75 1 97.12 252 SER B N 1
ATOM 4911 C CA . SER B 1 252 ? -9.781 -7.062 -3.523 1 97.12 252 SER B CA 1
ATOM 4912 C C . SER B 1 252 ? -10.492 -7.602 -4.762 1 97.12 252 SER B C 1
ATOM 4914 O O . SER B 1 252 ? -10.141 -7.246 -5.887 1 97.12 252 SER B O 1
ATOM 4916 N N . HIS B 1 253 ? -11.43 -8.422 -4.52 1 94.19 253 HIS B N 1
ATOM 4917 C CA . HIS B 1 253 ? -12.297 -8.93 -5.578 1 94.19 253 HIS B CA 1
ATOM 4918 C C . HIS B 1 253 ? -13.672 -8.273 -5.52 1 94.19 253 HIS B C 1
ATOM 4920 O O . HIS B 1 253 ? -14.656 -8.836 -6.012 1 94.19 253 HIS B O 1
ATOM 4926 N N . ALA B 1 254 ? -13.719 -7.109 -4.91 1 93.69 254 ALA B N 1
ATOM 4927 C CA . ALA B 1 254 ? -15.008 -6.457 -4.691 1 93.69 254 ALA B CA 1
ATOM 4928 C C . ALA B 1 254 ? -14.961 -4.996 -5.125 1 93.69 254 ALA B C 1
ATOM 4930 O O . ALA B 1 254 ? -15.648 -4.148 -4.543 1 93.69 254 ALA B O 1
ATOM 4931 N N . THR B 1 255 ? -14.148 -4.688 -6.098 1 93.62 255 THR B N 1
ATOM 4932 C CA . THR B 1 255 ? -13.969 -3.293 -6.48 1 93.62 255 THR B CA 1
ATOM 4933 C C . THR B 1 255 ? -14.828 -2.951 -7.695 1 93.62 255 THR B C 1
ATOM 4935 O O . THR B 1 255 ? -15.422 -3.838 -8.312 1 93.62 255 THR B O 1
ATOM 4938 N N . SER B 1 256 ? -14.938 -1.673 -8.008 1 91.06 256 SER B N 1
ATOM 4939 C CA . SER B 1 256 ? -15.719 -1.173 -9.141 1 91.06 256 SER B CA 1
ATOM 4940 C C . SER B 1 256 ? -14.953 -1.314 -10.445 1 91.06 256 SER B C 1
ATOM 4942 O O . SER B 1 256 ? -15.531 -1.201 -11.531 1 91.06 256 SER B O 1
ATOM 4944 N N . ARG B 1 257 ? -13.656 -1.513 -10.336 1 90.69 257 ARG B N 1
ATOM 4945 C CA . ARG B 1 257 ? -12.812 -1.648 -11.523 1 90.69 257 ARG B CA 1
ATOM 4946 C C . ARG B 1 257 ? -11.648 -2.6 -11.258 1 90.69 257 ARG B C 1
ATOM 4948 O O . ARG B 1 257 ? -11.289 -2.842 -10.102 1 90.69 257 ARG B O 1
ATOM 4955 N N . SER B 1 258 ? -11.164 -3.045 -12.352 1 92.75 258 SER B N 1
ATOM 4956 C CA . SER B 1 258 ? -9.969 -3.873 -12.258 1 92.75 258 SER B CA 1
ATOM 4957 C C . SER B 1 258 ? -8.703 -3.043 -12.469 1 92.75 258 SER B C 1
ATOM 4959 O O . SER B 1 258 ? -8.695 -2.098 -13.258 1 92.75 258 SER B O 1
ATOM 4961 N N . ASP B 1 259 ? -7.723 -3.367 -11.727 1 93.5 259 ASP B N 1
ATOM 4962 C CA . ASP B 1 259 ? -6.445 -2.664 -11.805 1 93.5 259 ASP B CA 1
ATOM 4963 C C . ASP B 1 259 ? -5.344 -3.445 -11.094 1 93.5 259 ASP B C 1
ATOM 4965 O O . ASP B 1 259 ? -5.621 -4.227 -10.18 1 93.5 259 ASP B O 1
ATOM 4969 N N . ALA B 1 260 ? -4.137 -3.367 -11.586 1 96.94 260 ALA B N 1
ATOM 4970 C CA . ALA B 1 260 ? -2.973 -3.941 -10.914 1 96.94 260 ALA B CA 1
ATOM 4971 C C . ALA B 1 260 ? -1.738 -3.064 -11.109 1 96.94 260 ALA B C 1
ATOM 4973 O O . ALA B 1 260 ? -1.447 -2.629 -12.227 1 96.94 260 ALA B O 1
ATOM 4974 N N . LEU B 1 261 ? -1.045 -2.791 -10.094 1 97.56 261 LEU B N 1
ATOM 4975 C CA . LEU B 1 261 ? 0.161 -1.972 -10.156 1 97.56 261 LEU B CA 1
ATOM 4976 C C . LEU B 1 261 ? 1.198 -2.457 -9.148 1 97.56 261 LEU B C 1
ATOM 4978 O O . LEU B 1 261 ? 0.896 -2.607 -7.961 1 97.56 261 LEU B O 1
ATOM 4982 N N . PHE B 1 262 ? 2.355 -2.787 -9.664 1 98.5 262 PHE B N 1
ATOM 4983 C CA . PHE B 1 262 ? 3.482 -3.205 -8.836 1 98.5 262 PHE B CA 1
ATOM 4984 C C . PHE B 1 262 ? 4.637 -2.219 -8.961 1 98.5 262 PHE B C 1
ATOM 4986 O O . PHE B 1 262 ? 5.18 -2.018 -10.047 1 98.5 262 PHE B O 1
ATOM 4993 N N . GLN B 1 263 ? 5.008 -1.639 -7.848 1 98.44 263 GLN B N 1
ATOM 4994 C CA . GLN B 1 263 ? 6.102 -0.676 -7.801 1 98.44 263 GLN B CA 1
ATOM 4995 C C . GLN B 1 263 ? 7.234 -1.172 -6.906 1 98.44 263 GLN B C 1
ATOM 4997 O O . GLN B 1 263 ? 6.992 -1.642 -5.793 1 98.44 263 GLN B O 1
ATOM 5002 N N . VAL B 1 264 ? 8.398 -1.11 -7.387 1 98.5 264 VAL B N 1
ATOM 5003 C CA . VAL B 1 264 ? 9.617 -1.354 -6.617 1 98.5 264 VAL B CA 1
ATOM 5004 C C . VAL B 1 264 ? 10.484 -0.099 -6.613 1 98.5 264 VAL B C 1
ATOM 5006 O O . VAL B 1 264 ? 10.93 0.359 -7.668 1 98.5 264 VAL B O 1
ATOM 5009 N N . VAL B 1 265 ? 10.719 0.407 -5.449 1 97.88 265 VAL B N 1
ATOM 5010 C CA . VAL B 1 265 ? 11.438 1.668 -5.301 1 97.88 265 VAL B CA 1
ATOM 5011 C C . VAL B 1 265 ? 12.773 1.42 -4.605 1 97.88 265 VAL B C 1
ATOM 5013 O O . VAL B 1 265 ? 12.82 0.855 -3.512 1 97.88 265 VAL B O 1
ATOM 5016 N N . GLY B 1 266 ? 13.789 1.855 -5.246 1 97.19 266 GLY B N 1
ATOM 5017 C CA . GLY B 1 266 ? 15.117 1.66 -4.68 1 97.19 266 GLY B CA 1
ATOM 5018 C C . GLY B 1 266 ? 15.891 2.955 -4.516 1 97.19 266 GLY B C 1
ATOM 5019 O O . GLY B 1 266 ? 15.344 4.043 -4.711 1 97.19 266 GLY B O 1
ATOM 5020 N N . THR B 1 267 ? 17.109 2.834 -4.086 1 94.06 267 THR B N 1
ATOM 5021 C CA . THR B 1 267 ? 18 3.967 -3.836 1 94.06 267 THR B CA 1
ATOM 5022 C C . THR B 1 267 ? 18.453 4.594 -5.148 1 94.06 267 THR B C 1
ATOM 5024 O O . THR B 1 267 ? 18.828 5.77 -5.188 1 94.06 267 THR B O 1
ATOM 5027 N N . ASP B 1 268 ? 18.375 3.779 -6.238 1 94.81 268 ASP B N 1
ATOM 5028 C CA . ASP B 1 268 ? 18.984 4.258 -7.473 1 94.81 268 ASP B CA 1
ATOM 5029 C C . ASP B 1 268 ? 18.031 4.117 -8.648 1 94.81 268 ASP B C 1
ATOM 5031 O O . ASP B 1 268 ? 18.453 4.121 -9.812 1 94.81 268 ASP B O 1
ATOM 5035 N N . GLY B 1 269 ? 16.781 3.951 -8.375 1 96.62 269 GLY B N 1
ATOM 5036 C CA . GLY B 1 269 ? 15.797 3.816 -9.438 1 96.62 269 GLY B CA 1
ATOM 5037 C C . GLY B 1 269 ? 14.469 3.26 -8.953 1 96.62 269 GLY B C 1
ATOM 5038 O O . GLY B 1 269 ? 14.32 2.93 -7.773 1 96.62 269 GLY B O 1
ATOM 5039 N N . MET B 1 270 ? 13.539 3.209 -9.867 1 97.81 270 MET B N 1
ATOM 5040 C CA . MET B 1 270 ? 12.203 2.705 -9.578 1 97.81 270 MET B CA 1
ATOM 5041 C C . MET B 1 270 ? 11.641 1.935 -10.773 1 97.81 270 MET B C 1
ATOM 5043 O O . MET B 1 270 ? 11.836 2.334 -11.922 1 97.81 270 MET B O 1
ATOM 5047 N N . LEU B 1 271 ? 11.062 0.849 -10.516 1 98.62 271 LEU B N 1
ATOM 5048 C CA . LEU B 1 271 ? 10.352 0.063 -11.523 1 98.62 271 LEU B CA 1
ATOM 5049 C C . LEU B 1 271 ? 8.859 0.034 -11.234 1 98.62 271 LEU B C 1
ATOM 5051 O O . LEU B 1 271 ? 8.445 -0.098 -10.086 1 98.62 271 LEU B O 1
ATOM 5055 N N . VAL B 1 272 ? 8.07 0.235 -12.266 1 98.44 272 VAL B N 1
ATOM 5056 C CA . VAL B 1 272 ? 6.617 0.175 -12.156 1 98.44 272 VAL B CA 1
ATOM 5057 C C . VAL B 1 272 ? 6.059 -0.786 -13.203 1 98.44 272 VAL B C 1
ATOM 5059 O O . VAL B 1 272 ? 6.262 -0.591 -14.406 1 98.44 272 VAL B O 1
ATOM 5062 N N . LEU B 1 273 ? 5.422 -1.797 -12.766 1 98.56 273 LEU B N 1
ATOM 5063 C CA . LEU B 1 273 ? 4.746 -2.742 -13.648 1 98.56 273 LEU B CA 1
ATOM 5064 C C . LEU B 1 273 ? 3.232 -2.562 -13.586 1 98.56 273 LEU B C 1
ATOM 5066 O O . LEU B 1 273 ? 2.607 -2.898 -12.578 1 98.56 273 LEU B O 1
ATOM 5070 N N . ASP B 1 274 ? 2.701 -2.059 -14.688 1 97.44 274 ASP B N 1
ATOM 5071 C CA . ASP B 1 274 ? 1.28 -1.751 -14.82 1 97.44 274 ASP B CA 1
ATOM 5072 C C . ASP B 1 274 ? 0.533 -2.889 -15.508 1 97.44 274 ASP B C 1
ATOM 5074 O O . ASP B 1 274 ? 0.798 -3.195 -16.672 1 97.44 274 ASP B O 1
ATOM 5078 N N . ASN B 1 275 ? -0.397 -3.525 -14.789 1 96.38 275 ASN B N 1
ATOM 5079 C CA . ASN B 1 275 ? -1.271 -4.578 -15.297 1 96.38 275 ASN B CA 1
ATOM 5080 C C . ASN B 1 275 ? -0.47 -5.727 -15.906 1 96.38 275 ASN B C 1
ATOM 5082 O O . ASN B 1 275 ? -0.902 -6.34 -16.891 1 96.38 275 ASN B O 1
ATOM 5086 N N . LEU B 1 276 ? 0.752 -5.852 -15.461 1 96.31 276 LEU B N 1
ATOM 5087 C CA . LEU B 1 276 ? 1.671 -6.918 -15.836 1 96.31 276 LEU B CA 1
ATOM 5088 C C . LEU B 1 276 ? 2.002 -6.852 -17.328 1 96.31 276 LEU B C 1
ATOM 5090 O O . LEU B 1 276 ? 2.365 -7.863 -17.938 1 96.31 276 LEU B O 1
ATOM 5094 N N . SER B 1 277 ? 1.824 -5.703 -17.938 1 96.56 277 SER B N 1
ATOM 5095 C CA . SER B 1 277 ? 2.023 -5.633 -19.375 1 96.56 277 SER B CA 1
ATOM 5096 C C . SER B 1 277 ? 2.854 -4.414 -19.766 1 96.56 277 SER B C 1
ATOM 5098 O O . SER B 1 277 ? 3.334 -4.312 -20.891 1 96.56 277 SER B O 1
ATOM 5100 N N . ARG B 1 278 ? 2.975 -3.494 -18.891 1 97.94 278 ARG B N 1
ATOM 5101 C CA . ARG B 1 278 ? 3.754 -2.289 -19.172 1 97.94 278 ARG B CA 1
ATOM 5102 C C . ARG B 1 278 ? 4.758 -2.025 -18.047 1 97.94 278 ARG B C 1
ATOM 5104 O O . ARG B 1 278 ? 4.371 -1.743 -16.906 1 97.94 278 ARG B O 1
ATOM 5111 N N . LEU B 1 279 ? 6.02 -2.109 -18.391 1 98.38 279 LEU B N 1
ATOM 5112 C CA . LEU B 1 279 ? 7.086 -1.912 -17.406 1 98.38 279 LEU B CA 1
ATOM 5113 C C . LEU B 1 279 ? 7.797 -0.582 -17.641 1 98.38 279 LEU B C 1
ATOM 5115 O O . LEU B 1 279 ? 8.328 -0.34 -18.734 1 98.38 279 LEU B O 1
ATOM 5119 N N . SER B 1 280 ? 7.734 0.283 -16.672 1 98.56 280 SER B N 1
ATOM 5120 C CA . SER B 1 280 ? 8.469 1.547 -16.703 1 98.56 280 SER B CA 1
ATOM 5121 C C . SER B 1 280 ? 9.68 1.507 -15.781 1 98.56 280 SER B C 1
ATOM 5123 O O . SER B 1 280 ? 9.555 1.162 -14.602 1 98.56 280 SER B O 1
ATOM 5125 N N . TYR B 1 281 ? 10.781 1.795 -16.297 1 98.19 281 TYR B N 1
ATOM 5126 C CA . TYR B 1 281 ? 12.023 1.948 -15.555 1 98.19 281 TYR B CA 1
ATOM 5127 C C . TYR B 1 281 ? 12.398 3.42 -15.414 1 98.19 281 TYR B C 1
ATOM 5129 O O . TYR B 1 281 ? 12.797 4.059 -16.391 1 98.19 281 TYR B O 1
ATOM 5137 N N . HIS B 1 282 ? 12.219 3.92 -14.211 1 97.5 282 HIS B N 1
ATOM 5138 C CA . HIS B 1 282 ? 12.633 5.281 -13.883 1 97.5 282 HIS B CA 1
ATOM 5139 C C . HIS B 1 282 ? 14.078 5.328 -13.406 1 97.5 282 HIS B C 1
ATOM 5141 O O . HIS B 1 282 ? 14.367 4.98 -12.258 1 97.5 282 HIS B O 1
ATOM 5147 N N . LYS B 1 283 ? 14.906 5.863 -14.203 1 95.38 283 LYS B N 1
ATOM 5148 C CA . LYS B 1 283 ? 16.344 5.875 -13.945 1 95.38 283 LYS B CA 1
ATOM 5149 C C . LYS B 1 283 ? 16.734 7.062 -13.078 1 95.38 283 LYS B C 1
ATOM 5151 O O . LYS B 1 283 ? 15.984 8.031 -12.953 1 95.38 283 LYS B O 1
ATOM 5156 N N . PRO B 1 284 ? 17.922 6.945 -12.445 1 87.5 284 PRO B N 1
ATOM 5157 C CA . PRO B 1 284 ? 18.375 8.031 -11.57 1 87.5 284 PRO B CA 1
ATOM 5158 C C . PRO B 1 284 ? 18.547 9.352 -12.32 1 87.5 284 PRO B C 1
ATOM 5160 O O . PRO B 1 284 ? 18.406 10.422 -11.734 1 87.5 284 PRO B O 1
ATOM 5163 N N . ASN B 1 285 ? 18.828 9.281 -13.547 1 88.25 285 ASN B N 1
ATOM 5164 C CA . ASN B 1 285 ? 19.094 10.492 -14.32 1 88.25 285 ASN B CA 1
ATOM 5165 C C . ASN B 1 285 ? 17.812 11.148 -14.805 1 88.25 285 ASN B C 1
ATOM 5167 O O . ASN B 1 285 ? 17.844 12.148 -15.523 1 88.25 285 ASN B O 1
ATOM 5171 N N . GLY B 1 286 ? 16.734 10.523 -14.492 1 89 286 GLY B N 1
ATOM 5172 C CA . GLY B 1 286 ? 15.461 11.102 -14.852 1 89 286 GLY B CA 1
ATOM 5173 C C . GLY B 1 286 ? 14.836 10.461 -16.078 1 89 286 GLY B C 1
ATOM 5174 O O . GLY B 1 286 ? 13.648 10.648 -16.344 1 89 286 GLY B O 1
ATOM 5175 N N . GLU B 1 287 ? 15.594 9.711 -16.781 1 94.81 287 GLU B N 1
ATOM 5176 C CA . GLU B 1 287 ? 15.078 9.023 -17.969 1 94.81 287 GLU B CA 1
ATOM 5177 C C . GLU B 1 287 ? 14.102 7.914 -17.578 1 94.81 287 GLU B C 1
ATOM 5179 O O . GLU B 1 287 ? 14.289 7.254 -16.547 1 94.81 287 GLU B O 1
ATOM 5184 N N . VAL B 1 288 ? 13.07 7.809 -18.406 1 97.06 288 VAL B N 1
ATOM 5185 C CA . VAL B 1 288 ? 12.109 6.727 -18.203 1 97.06 288 VAL B CA 1
ATOM 5186 C C . VAL B 1 288 ? 12.086 5.824 -19.438 1 97.06 288 VAL B C 1
ATOM 5188 O O . VAL B 1 288 ? 11.836 6.289 -20.547 1 97.06 288 VAL B O 1
ATOM 5191 N N . GLU B 1 289 ? 12.383 4.582 -19.281 1 98 289 GLU B N 1
ATOM 5192 C CA . GLU B 1 289 ? 12.273 3.568 -20.328 1 98 289 GLU B CA 1
ATOM 5193 C C . GLU B 1 289 ? 11.023 2.721 -20.141 1 98 289 GLU B C 1
ATOM 5195 O O . GLU B 1 289 ? 10.781 2.184 -19.062 1 98 289 GLU B O 1
ATOM 5200 N N . VAL B 1 290 ? 10.266 2.645 -21.188 1 98.12 290 VAL B N 1
ATOM 5201 C CA . VAL B 1 290 ? 9.016 1.896 -21.109 1 98.12 290 VAL B CA 1
ATOM 5202 C C . VAL B 1 290 ? 9.062 0.705 -22.062 1 98.12 290 VAL B C 1
ATOM 5204 O O . VAL B 1 290 ? 9.43 0.853 -23.234 1 98.12 290 VAL B O 1
ATOM 5207 N N . THR B 1 291 ? 8.758 -0.456 -21.562 1 97.62 291 THR B N 1
ATOM 5208 C CA . THR B 1 291 ? 8.602 -1.668 -22.359 1 97.62 291 THR B CA 1
ATOM 5209 C C . THR B 1 291 ? 7.172 -2.195 -22.266 1 97.62 291 THR B C 1
ATOM 5211 O O . THR B 1 291 ? 6.637 -2.373 -21.172 1 97.62 291 THR B O 1
ATOM 5214 N N . VAL B 1 292 ? 6.566 -2.432 -23.375 1 97.31 292 VAL B N 1
ATOM 5215 C CA . VAL B 1 292 ? 5.215 -2.979 -23.438 1 97.31 292 VAL B CA 1
ATOM 5216 C C . VAL B 1 292 ? 5.266 -4.434 -23.891 1 97.31 292 VAL B C 1
ATOM 5218 O O . VAL B 1 292 ? 5.938 -4.762 -24.875 1 97.31 292 VAL B O 1
ATOM 5221 N N . PHE B 1 293 ? 4.594 -5.23 -23.125 1 94.94 293 PHE B N 1
ATOM 5222 C CA . PHE B 1 293 ? 4.527 -6.656 -23.422 1 94.94 293 PHE B CA 1
ATOM 5223 C C . PHE B 1 293 ? 3.168 -7.027 -24 1 94.94 293 PHE B C 1
ATOM 5225 O O . PHE B 1 293 ? 2.135 -6.773 -23.375 1 94.94 293 PHE B O 1
ATOM 5232 N N . GLU B 1 294 ? 3.24 -7.535 -25.062 1 85.5 294 GLU B N 1
ATOM 5233 C CA . GLU B 1 294 ? 1.993 -7.859 -25.75 1 85.5 294 GLU B CA 1
ATOM 5234 C C . GLU B 1 294 ? 1.312 -9.07 -25.109 1 85.5 294 GLU B C 1
ATOM 5236 O O . GLU B 1 294 ? 1.981 -10.023 -24.703 1 85.5 294 GLU B O 1
ATOM 5241 N N . GLY B 1 295 ? 0.087 -8.898 -24.844 1 79.06 295 GLY B N 1
ATOM 5242 C CA . GLY B 1 295 ? -0.695 -10.031 -24.375 1 79.06 295 GLY B CA 1
ATOM 5243 C C . GLY B 1 295 ? -1.038 -11.008 -25.484 1 79.06 295 GLY B C 1
ATOM 5244 O O . GLY B 1 295 ? -0.637 -10.82 -26.625 1 79.06 295 GLY B O 1
ATOM 5245 N N . ALA B 1 296 ? -1.611 -12.102 -25.062 1 73.38 296 ALA B N 1
ATOM 5246 C CA . ALA B 1 296 ? -2.039 -13.109 -26.031 1 73.38 296 ALA B CA 1
ATOM 5247 C C . ALA B 1 296 ? -3.139 -12.562 -26.938 1 73.38 296 ALA B C 1
ATOM 5249 O O . ALA B 1 296 ? -4.012 -11.812 -26.484 1 73.38 296 ALA B O 1
ATOM 5250 N N . LYS B 1 297 ? -2.992 -12.797 -28.203 1 75.31 297 LYS B N 1
ATOM 5251 C CA . LYS B 1 297 ? -4.07 -12.477 -29.125 1 75.31 297 LYS B CA 1
ATOM 5252 C C . LYS B 1 297 ? -5.277 -13.383 -28.906 1 75.31 297 LYS B C 1
ATOM 5254 O O . LYS B 1 297 ? -5.137 -14.5 -28.406 1 75.31 297 LYS B O 1
ATOM 5259 N N . PRO B 1 298 ? -6.449 -12.828 -29.172 1 70.44 298 PRO B N 1
ATOM 5260 C CA . PRO B 1 298 ? -7.625 -13.688 -29.031 1 70.44 298 PRO B CA 1
ATOM 5261 C C . PRO B 1 298 ? -7.461 -15.031 -29.734 1 70.44 298 PRO B C 1
ATOM 5263 O O . PRO B 1 298 ? -7.023 -15.078 -30.891 1 70.44 298 PRO B O 1
ATOM 5266 N N . GLY B 1 299 ? -7.758 -16.094 -29.031 1 69.44 299 GLY B N 1
ATOM 5267 C CA . GLY B 1 299 ? -7.691 -17.422 -29.625 1 69.44 299 GLY B CA 1
ATOM 5268 C C . GLY B 1 299 ? -6.309 -18.031 -29.562 1 69.44 299 GLY B C 1
ATOM 5269 O O . GLY B 1 299 ? -6.125 -19.203 -29.906 1 69.44 299 GLY B O 1
ATOM 5270 N N . LYS B 1 300 ? -5.395 -17.25 -29.109 1 82.75 300 LYS B N 1
ATOM 5271 C CA . LYS B 1 300 ? -4.031 -17.766 -29.016 1 82.75 300 LYS B CA 1
ATOM 5272 C C . LYS B 1 300 ? -3.654 -18.094 -27.578 1 82.75 300 LYS B C 1
ATOM 5274 O O . LYS B 1 300 ? -4.277 -17.594 -26.641 1 82.75 300 LYS B O 1
ATOM 5279 N N . ALA B 1 301 ? -2.746 -19.031 -27.578 1 90.75 301 ALA B N 1
ATOM 5280 C CA . ALA B 1 301 ? -2.275 -19.453 -26.25 1 90.75 301 ALA B CA 1
ATOM 5281 C C . ALA B 1 301 ? -1.553 -18.312 -25.531 1 90.75 301 ALA B C 1
ATOM 5283 O O . ALA B 1 301 ? -0.859 -17.516 -26.172 1 90.75 301 ALA B O 1
ATOM 5284 N N . LYS B 1 302 ? -1.809 -18.25 -24.25 1 93.31 302 LYS B N 1
ATOM 5285 C CA . LYS B 1 302 ? -0.992 -17.359 -23.422 1 93.31 302 LYS B CA 1
ATOM 5286 C C . LYS B 1 302 ? 0.46 -17.828 -23.375 1 93.31 302 LYS B C 1
ATOM 5288 O O . LYS B 1 302 ? 0.736 -18.984 -23.078 1 93.31 302 LYS B O 1
ATOM 5293 N N . GLN B 1 303 ? 1.285 -16.984 -23.625 1 93.81 303 GLN B N 1
ATOM 5294 C CA . GLN B 1 303 ? 2.695 -17.344 -23.734 1 93.81 303 GLN B CA 1
ATOM 5295 C C . GLN B 1 303 ? 3.229 -17.891 -22.406 1 93.81 303 GLN B C 1
ATOM 5297 O O . GLN B 1 303 ? 4.086 -18.766 -22.406 1 93.81 303 GLN B O 1
ATOM 5302 N N . ASP B 1 304 ? 2.803 -17.328 -21.312 1 94.69 304 ASP B N 1
ATOM 5303 C CA . ASP B 1 304 ? 3.273 -17.812 -20.016 1 94.69 304 ASP B CA 1
ATOM 5304 C C . ASP B 1 304 ? 2.883 -19.266 -19.797 1 94.69 304 ASP B C 1
ATOM 5306 O O . ASP B 1 304 ? 3.646 -20.047 -19.219 1 94.69 304 ASP B O 1
ATOM 5310 N N . LEU B 1 305 ? 1.759 -19.703 -20.297 1 96.44 305 LEU B N 1
ATOM 5311 C CA . LEU B 1 305 ? 1.347 -21.109 -20.188 1 96.44 305 LEU B CA 1
ATOM 5312 C C . LEU B 1 305 ? 2.158 -21.984 -21.141 1 96.44 305 LEU B C 1
ATOM 5314 O O . LEU B 1 305 ? 2.547 -23.094 -20.781 1 96.44 305 LEU B O 1
ATOM 5318 N N . VAL B 1 306 ? 2.402 -21.484 -22.328 1 96.31 306 VAL B N 1
ATOM 5319 C CA . VAL B 1 306 ? 3.258 -22.203 -23.266 1 96.31 306 VAL B CA 1
ATOM 5320 C C . VAL B 1 306 ? 4.633 -22.422 -22.641 1 96.31 306 VAL B C 1
ATOM 5322 O O . VAL B 1 306 ? 5.16 -23.547 -22.672 1 96.31 306 VAL B O 1
ATOM 5325 N N . ASP B 1 307 ? 5.121 -21.375 -22.031 1 95.62 307 ASP B N 1
ATOM 5326 C CA . ASP B 1 307 ? 6.438 -21.469 -21.406 1 95.62 307 ASP B CA 1
ATOM 5327 C C . ASP B 1 307 ? 6.422 -22.406 -20.203 1 95.62 307 ASP B C 1
ATOM 5329 O O . ASP B 1 307 ? 7.379 -23.156 -19.984 1 95.62 307 ASP B O 1
ATOM 5333 N N . GLU B 1 308 ? 5.379 -22.375 -19.406 1 96.94 308 GLU B N 1
ATOM 5334 C CA . GLU B 1 308 ? 5.246 -23.266 -18.25 1 96.94 308 GLU B CA 1
ATOM 5335 C C . GLU B 1 308 ? 5.215 -24.734 -18.672 1 96.94 308 GLU B C 1
ATOM 5337 O O . GLU B 1 308 ? 5.926 -25.562 -18.109 1 96.94 308 GLU B O 1
ATOM 5342 N N . PHE B 1 309 ? 4.438 -25.047 -19.719 1 97.38 309 PHE B N 1
ATOM 5343 C CA . PHE B 1 309 ? 4.324 -26.438 -20.188 1 97.38 309 PHE B CA 1
ATOM 5344 C C . PHE B 1 309 ? 5.625 -26.891 -20.844 1 97.38 309 PHE B C 1
ATOM 5346 O O . PHE B 1 309 ? 6.012 -28.047 -20.719 1 97.38 309 PHE B O 1
ATOM 5353 N N . THR B 1 310 ? 6.273 -25.953 -21.516 1 96.25 310 THR B N 1
ATOM 5354 C CA . THR B 1 310 ? 7.586 -26.266 -22.062 1 96.25 310 THR B CA 1
ATOM 5355 C C . THR B 1 310 ? 8.57 -26.609 -20.953 1 96.25 310 THR B C 1
ATOM 5357 O O . THR B 1 310 ? 9.352 -27.547 -21.078 1 96.25 310 THR B O 1
ATOM 5360 N N . ASP B 1 311 ? 8.508 -25.844 -19.922 1 95.44 311 ASP B N 1
ATOM 5361 C CA . ASP B 1 311 ? 9.359 -26.094 -18.766 1 95.44 311 ASP B CA 1
ATOM 5362 C C . ASP B 1 311 ? 9.039 -27.453 -18.141 1 95.44 311 ASP B C 1
ATOM 5364 O O . ASP B 1 311 ? 9.945 -28.188 -17.734 1 95.44 311 ASP B O 1
ATOM 5368 N N . PHE B 1 312 ? 7.777 -27.766 -18.031 1 96.12 312 PHE B N 1
ATOM 5369 C CA . PHE B 1 312 ? 7.371 -29.078 -17.516 1 96.12 312 PHE B CA 1
ATOM 5370 C C . PHE B 1 312 ? 7.965 -30.188 -18.359 1 96.12 312 PHE B C 1
ATOM 5372 O O . PHE B 1 312 ? 8.547 -31.141 -17.828 1 96.12 312 PHE B O 1
ATOM 5379 N N . HIS B 1 313 ? 7.887 -30.109 -19.656 1 96.12 313 HIS B N 1
ATOM 5380 C CA . HIS B 1 313 ? 8.469 -31.078 -20.578 1 96.12 313 HIS B CA 1
ATOM 5381 C C . HIS B 1 313 ? 9.969 -31.234 -20.359 1 96.12 313 HIS B C 1
ATOM 5383 O O . HIS B 1 313 ? 10.484 -32.344 -20.312 1 96.12 313 HIS B O 1
ATOM 5389 N N . ARG B 1 314 ? 10.594 -30.141 -20.219 1 93.19 314 ARG B N 1
ATOM 5390 C CA . ARG B 1 314 ? 12.039 -30.141 -20 1 93.19 314 ARG B CA 1
ATOM 5391 C C . ARG B 1 314 ? 12.391 -30.859 -18.703 1 93.19 314 ARG B C 1
ATOM 5393 O O . ARG B 1 314 ? 13.344 -31.641 -18.656 1 93.19 314 ARG B O 1
ATOM 5400 N N . CYS B 1 315 ? 11.633 -30.578 -17.672 1 92.5 315 CYS B N 1
ATOM 5401 C CA . CYS B 1 315 ? 11.859 -31.219 -16.391 1 92.5 315 CYS B CA 1
ATOM 5402 C C . CYS B 1 315 ? 11.672 -32.719 -16.484 1 92.5 315 CYS B C 1
ATOM 5404 O O . CYS B 1 315 ? 12.453 -33.5 -15.906 1 92.5 315 CYS B O 1
ATOM 5406 N N . VAL B 1 316 ? 10.68 -33.156 -17.188 1 93.19 316 VAL B N 1
ATOM 5407 C CA . VAL B 1 316 ? 10.438 -34.594 -17.391 1 93.19 316 VAL B CA 1
ATOM 5408 C C . VAL B 1 316 ? 11.602 -35.219 -18.156 1 93.19 316 VAL B C 1
ATOM 5410 O O . VAL B 1 316 ? 12.125 -36.25 -17.766 1 93.19 316 VAL B O 1
ATOM 5413 N N . ALA B 1 317 ? 11.977 -34.594 -19.188 1 89.69 317 ALA B N 1
ATOM 5414 C CA . ALA B 1 317 ? 13.078 -35.094 -20.016 1 89.69 317 ALA B CA 1
ATOM 5415 C C . ALA B 1 317 ? 14.352 -35.25 -19.203 1 89.69 317 ALA B C 1
ATOM 5417 O O . ALA B 1 317 ? 15.078 -36.219 -19.359 1 89.69 317 ALA B O 1
ATOM 5418 N N . ARG B 1 318 ? 14.547 -34.375 -18.422 1 85.69 318 ARG B N 1
ATOM 5419 C CA . ARG B 1 318 ? 15.734 -34.406 -17.578 1 85.69 318 ARG B CA 1
ATOM 5420 C C . ARG B 1 318 ? 15.656 -35.562 -16.578 1 85.69 318 ARG B C 1
ATOM 5422 O O . ARG B 1 318 ? 16.656 -36.25 -16.328 1 85.69 318 ARG B O 1
ATOM 5429 N N . THR B 1 319 ? 14.547 -35.688 -15.977 1 86.25 319 THR B N 1
ATOM 5430 C CA . THR B 1 319 ? 14.344 -36.75 -15.008 1 86.25 319 THR B CA 1
ATOM 5431 C C . THR B 1 319 ? 14.547 -38.125 -15.664 1 86.25 319 THR B C 1
ATOM 5433 O O . THR B 1 319 ? 15.195 -39 -15.094 1 86.25 319 THR B O 1
ATOM 5436 N N . VAL B 1 320 ? 14.109 -38.25 -16.875 1 82.38 320 VAL B N 1
ATOM 5437 C CA . VAL B 1 320 ? 14.227 -39.5 -17.625 1 82.38 320 VAL B CA 1
ATOM 5438 C C . VAL B 1 320 ? 15.688 -39.75 -17.984 1 82.38 320 VAL B C 1
ATOM 5440 O O . VAL B 1 320 ? 16.172 -40.875 -17.875 1 82.38 320 VAL B O 1
ATOM 5443 N N . ALA B 1 321 ? 16.359 -38.719 -18.312 1 79.31 321 ALA B N 1
ATOM 5444 C CA . ALA B 1 321 ? 17.766 -38.844 -18.672 1 79.31 321 ALA B CA 1
ATOM 5445 C C . ALA B 1 321 ? 18.625 -39.219 -17.469 1 79.31 321 ALA B C 1
ATOM 5447 O O . ALA B 1 321 ? 19.562 -40.031 -17.594 1 79.31 321 ALA B O 1
ATOM 5448 N N . ALA B 1 322 ? 18.328 -38.656 -16.406 1 77.25 322 ALA B N 1
ATOM 5449 C CA . ALA B 1 322 ? 19.078 -38.969 -15.195 1 77.25 322 ALA B CA 1
ATOM 5450 C C . ALA B 1 322 ? 18.906 -40.406 -14.773 1 77.25 322 ALA B C 1
ATOM 5452 O O . ALA B 1 322 ? 19.844 -41.031 -14.297 1 77.25 322 ALA B O 1
ATOM 5453 N N . ARG B 1 323 ? 17.781 -40.938 -14.938 1 72.94 323 ARG B N 1
ATOM 5454 C CA . ARG B 1 323 ? 17.5 -42.312 -14.594 1 72.94 323 ARG B CA 1
ATOM 5455 C C . ARG B 1 323 ? 18.266 -43.281 -15.5 1 72.94 323 ARG B C 1
ATOM 5457 O O . ARG B 1 323 ? 18.703 -44.344 -15.062 1 72.94 323 ARG B O 1
ATOM 5464 N N . LYS B 1 324 ? 18.453 -42.875 -16.703 1 67.06 324 LYS B N 1
ATOM 5465 C CA . LYS B 1 324 ? 19.172 -43.719 -17.656 1 67.06 324 LYS B CA 1
ATOM 5466 C C . LYS B 1 324 ? 20.672 -43.719 -17.359 1 67.06 324 LYS B C 1
ATOM 5468 O O . LYS B 1 324 ? 21.344 -44.75 -17.562 1 67.06 324 LYS B O 1
ATOM 5473 N N . GLN B 1 325 ? 21.219 -42.594 -16.922 1 59.56 325 GLN B N 1
ATOM 5474 C CA . GLN B 1 325 ? 22.641 -42.5 -16.562 1 59.56 325 GLN B CA 1
ATOM 5475 C C . GLN B 1 325 ? 22.938 -43.281 -15.289 1 59.56 325 GLN B C 1
ATOM 5477 O O . GLN B 1 325 ? 23.984 -43.938 -15.172 1 59.56 325 GLN B O 1
ATOM 5482 N N . ASP B 1 326 ? 22.109 -43.062 -14.297 1 50.66 326 ASP B N 1
ATOM 5483 C CA . ASP B 1 326 ? 22.344 -43.844 -13.07 1 50.66 326 ASP B CA 1
ATOM 5484 C C . ASP B 1 326 ? 22.219 -45.312 -13.336 1 50.66 326 ASP B C 1
ATOM 5486 O O . ASP B 1 326 ? 22.844 -46.125 -12.656 1 50.66 326 ASP B O 1
ATOM 5490 N N . SER B 1 327 ? 21.406 -45.719 -14.266 1 44.62 327 SER B N 1
ATOM 5491 C CA . SER B 1 327 ? 21.359 -47.125 -14.586 1 44.62 327 SER B CA 1
ATOM 5492 C C . SER B 1 327 ? 22.672 -47.625 -15.172 1 44.62 327 SER B C 1
ATOM 5494 O O . SER B 1 327 ? 22.906 -48.812 -15.266 1 44.62 327 SER B O 1
ATOM 5496 N N . VAL B 1 328 ? 23.641 -46.688 -15.617 1 37.38 328 VAL B N 1
ATOM 5497 C CA . VAL B 1 328 ? 25.016 -47.031 -15.938 1 37.38 328 VAL B CA 1
ATOM 5498 C C . VAL B 1 328 ? 25.891 -46.875 -14.695 1 37.38 328 VAL B C 1
ATOM 5500 O O . VAL B 1 328 ? 25.656 -46 -13.875 1 37.38 328 VAL B O 1
ATOM 5503 N N . SER B 1 329 ? 26.906 -47.844 -14.141 1 34.81 329 SER B N 1
ATOM 5504 C CA . SER B 1 329 ? 27.672 -48.125 -12.922 1 34.81 329 SER B CA 1
ATOM 5505 C C . SER B 1 329 ? 28.406 -46.875 -12.438 1 34.81 329 SER B C 1
ATOM 5507 O O . SER B 1 329 ? 29.453 -47 -11.797 1 34.81 329 SER B O 1
ATOM 5509 N N . VAL B 1 330 ? 28.484 -45.688 -12.906 1 31.3 330 VAL B N 1
ATOM 5510 C CA . VAL B 1 330 ? 29.594 -44.938 -12.312 1 31.3 330 VAL B CA 1
ATOM 5511 C C . VAL B 1 330 ? 29.422 -44.875 -10.797 1 31.3 330 VAL B C 1
ATOM 5513 O O . VAL B 1 330 ? 28.312 -44.781 -10.289 1 31.3 330 VAL B O 1
ATOM 5516 N N . GLU B 1 331 ? 30.469 -45.344 -9.984 1 28.19 331 GLU B N 1
ATOM 5517 C CA . GLU B 1 331 ? 30.797 -45.25 -8.562 1 28.19 331 GLU B CA 1
ATOM 5518 C C . GLU B 1 331 ? 30.391 -43.875 -8.008 1 28.19 331 GLU B C 1
ATOM 5520 O O . GLU B 1 331 ? 30.797 -42.844 -8.531 1 28.19 331 GLU B O 1
ATOM 5525 N N . LYS B 1 332 ? 29.312 -43.781 -7.355 1 31.33 332 LYS B N 1
ATOM 5526 C CA . LYS B 1 332 ? 28.781 -42.688 -6.578 1 31.33 332 LYS B CA 1
ATOM 5527 C C . LYS B 1 332 ? 29.859 -42.031 -5.723 1 31.33 332 LYS B C 1
ATOM 5529 O O . LYS B 1 332 ? 30.328 -42.625 -4.75 1 31.33 332 LYS B O 1
ATOM 5534 N N . THR B 1 333 ? 31 -41.469 -6.301 1 25.12 333 THR B N 1
ATOM 5535 C CA . THR B 1 333 ? 31.797 -40.688 -5.355 1 25.12 333 THR B CA 1
ATOM 5536 C C . THR B 1 333 ? 30.891 -39.844 -4.477 1 25.12 333 THR B C 1
ATOM 5538 O O . THR B 1 333 ? 30.031 -39.094 -4.98 1 25.12 333 THR B O 1
ATOM 5541 N N . LYS B 1 334 ? 30.656 -40.281 -3.254 1 28.98 334 LYS B N 1
ATOM 5542 C CA . LYS B 1 334 ? 30.078 -39.688 -2.051 1 28.98 334 LYS B CA 1
ATOM 5543 C C . LYS B 1 334 ? 30.5 -38.25 -1.876 1 28.98 334 LYS B C 1
ATOM 5545 O O . LYS B 1 334 ? 31.562 -37.969 -1.316 1 28.98 334 LYS B O 1
ATOM 5550 N N . GLY B 1 335 ? 30.516 -37.406 -2.846 1 26.22 335 GLY B N 1
ATOM 5551 C CA . GLY B 1 335 ? 30.906 -36.062 -2.473 1 26.22 335 GLY B CA 1
ATOM 5552 C C . GLY B 1 335 ? 30.266 -35.594 -1.183 1 26.22 335 GLY B C 1
ATOM 5553 O O . GLY B 1 335 ? 29.109 -35.906 -0.898 1 26.22 335 GLY B O 1
ATOM 5554 N N . ALA B 1 336 ? 31.109 -35.281 -0.169 1 23.89 336 ALA B N 1
ATOM 5555 C CA . ALA B 1 336 ? 31.016 -34.938 1.251 1 23.89 336 ALA B CA 1
ATOM 5556 C C . ALA B 1 336 ? 29.828 -34.031 1.527 1 23.89 336 ALA B C 1
ATOM 5558 O O . ALA B 1 336 ? 28.984 -34.344 2.383 1 23.89 336 ALA B O 1
ATOM 5559 N N . ASP B 1 337 ? 30.125 -32.656 1.696 1 25.22 337 ASP B N 1
ATOM 5560 C CA . ASP B 1 337 ? 29.75 -31.797 2.809 1 25.22 337 ASP B CA 1
ATOM 5561 C C . ASP B 1 337 ? 28.297 -31.328 2.658 1 25.22 337 ASP B C 1
ATOM 5563 O O . ASP B 1 337 ? 27.828 -31.109 1.541 1 25.22 337 ASP B O 1
ATOM 5567 N N . GLY B 1 338 ? 27.359 -31.609 3.561 1 27.27 338 GLY B N 1
ATOM 5568 C CA . GLY B 1 338 ? 26.031 -31.312 4.086 1 27.27 338 GLY B CA 1
ATOM 5569 C C . GLY B 1 338 ? 25.641 -29.859 3.957 1 27.27 338 GLY B C 1
ATOM 5570 O O . GLY B 1 338 ? 24.656 -29.422 4.562 1 27.27 338 GLY B O 1
ATOM 5571 N N . ASN B 1 339 ? 26.641 -29 3.752 1 26.97 339 ASN B N 1
ATOM 5572 C CA . ASN B 1 339 ? 26.141 -27.672 4.062 1 26.97 339 ASN B CA 1
ATOM 5573 C C . ASN B 1 339 ? 25.062 -27.219 3.07 1 26.97 339 ASN B C 1
ATOM 5575 O O . ASN B 1 339 ? 25.391 -26.781 1.966 1 26.97 339 ASN B O 1
ATOM 5579 N N . ASP B 1 340 ? 24.031 -27.953 2.91 1 29.92 340 ASP B N 1
ATOM 5580 C CA . ASP B 1 340 ? 22.766 -27.578 2.271 1 29.92 340 ASP B CA 1
ATOM 5581 C C . ASP B 1 340 ? 22.359 -26.156 2.652 1 29.92 340 ASP B C 1
ATOM 5583 O O . ASP B 1 340 ? 21.656 -25.953 3.646 1 29.92 340 ASP B O 1
ATOM 5587 N N . GLU B 1 341 ? 23.359 -25.328 2.717 1 29.47 341 GLU B N 1
ATOM 5588 C CA . GLU B 1 341 ? 22.859 -23.969 2.908 1 29.47 341 GLU B CA 1
ATOM 5589 C C . GLU B 1 341 ? 21.766 -23.641 1.9 1 29.47 341 GLU B C 1
ATOM 5591 O O . GLU B 1 341 ? 21.969 -23.75 0.69 1 29.47 341 GLU B O 1
ATOM 5596 N N . LEU B 1 342 ? 20.516 -23.766 2.24 1 30.19 342 LEU B N 1
ATOM 5597 C CA . LEU B 1 342 ? 19.172 -23.469 1.753 1 30.19 342 LEU B CA 1
ATOM 5598 C C . LEU B 1 342 ? 19.156 -22.203 0.902 1 30.19 342 LEU B C 1
ATOM 5600 O O . LEU B 1 342 ? 18.141 -21.891 0.274 1 30.19 342 LEU B O 1
ATOM 5604 N N . GLY B 1 343 ? 20 -21.234 1.159 1 30.3 343 GLY B N 1
ATOM 5605 C CA . GLY B 1 343 ? 19.672 -19.922 0.651 1 30.3 343 GLY B CA 1
ATOM 5606 C C . GLY B 1 343 ? 19.828 -19.797 -0.852 1 30.3 343 GLY B C 1
ATOM 5607 O O . GLY B 1 343 ? 19.594 -18.734 -1.423 1 30.3 343 GLY B O 1
ATOM 5608 N N . ASP B 1 344 ? 20.875 -20.469 -1.406 1 30.02 344 ASP B N 1
ATOM 5609 C CA . ASP B 1 344 ? 21.234 -19.984 -2.74 1 30.02 344 ASP B CA 1
ATOM 5610 C C . ASP B 1 344 ? 20.203 -20.422 -3.773 1 30.02 344 ASP B C 1
ATOM 5612 O O . ASP B 1 344 ? 19.922 -21.625 -3.914 1 30.02 344 ASP B O 1
ATOM 5616 N N . PHE B 1 345 ? 19.203 -19.625 -4.074 1 32.47 345 PHE B N 1
ATOM 5617 C CA . PHE B 1 345 ? 18.375 -19.688 -5.266 1 32.47 345 PHE B CA 1
ATOM 5618 C C . PHE B 1 345 ? 19.172 -20.172 -6.465 1 32.47 345 PHE B C 1
ATOM 5620 O O . PHE B 1 345 ? 19.453 -19.406 -7.387 1 32.47 345 PHE B O 1
ATOM 5627 N N . THR B 1 346 ? 20.297 -20.703 -6.301 1 30.56 346 THR B N 1
ATOM 5628 C CA . THR B 1 346 ? 20.938 -21.188 -7.516 1 30.56 346 THR B CA 1
ATOM 5629 C C . THR B 1 346 ? 20.094 -22.281 -8.172 1 30.56 346 THR B C 1
ATOM 5631 O O . THR B 1 346 ? 19.781 -23.297 -7.543 1 30.56 346 THR B O 1
ATOM 5634 N N . VAL B 1 347 ? 19.219 -21.875 -9.117 1 37.94 347 VAL B N 1
ATOM 5635 C CA . VAL B 1 347 ? 18.547 -22.828 -10.008 1 37.94 347 VAL B CA 1
ATOM 5636 C C . VAL B 1 347 ? 19.516 -23.953 -10.367 1 37.94 347 VAL B C 1
ATOM 5638 O O . VAL B 1 347 ? 20.578 -23.719 -10.953 1 37.94 347 VAL B O 1
ATOM 5641 N N . LEU B 1 348 ? 19.594 -24.938 -9.594 1 41.06 348 LEU B N 1
ATOM 5642 C CA . LEU B 1 348 ? 20.312 -26.094 -10.102 1 41.06 348 LEU B CA 1
ATOM 5643 C C . LEU B 1 348 ? 20.031 -26.312 -11.586 1 41.06 348 LEU B C 1
ATOM 5645 O O . LEU B 1 348 ? 18.922 -26.031 -12.055 1 41.06 348 LEU B O 1
ATOM 5649 N N . PRO B 1 349 ? 20.953 -26.406 -12.414 1 48.62 349 PRO B N 1
ATOM 5650 C CA . PRO B 1 349 ? 20.719 -26.844 -13.797 1 48.62 349 PRO B CA 1
ATOM 5651 C C . PRO B 1 349 ? 19.688 -27.953 -13.898 1 48.62 349 PRO B C 1
ATOM 5653 O O . PRO B 1 349 ? 19.766 -28.938 -13.164 1 48.62 349 PRO B O 1
ATOM 5656 N N . GLY B 1 350 ? 18.359 -27.656 -14.398 1 58.22 350 GLY B N 1
ATOM 5657 C CA . GLY B 1 350 ? 17.328 -28.641 -14.672 1 58.22 350 GLY B CA 1
ATOM 5658 C C . GLY B 1 350 ? 16.078 -28.469 -13.812 1 58.22 350 GLY B C 1
ATOM 5659 O O . GLY B 1 350 ? 15.047 -29.094 -14.07 1 58.22 350 GLY B O 1
ATOM 5660 N N . ALA B 1 351 ? 16.203 -27.703 -12.742 1 73 351 ALA B N 1
ATOM 5661 C CA . ALA B 1 351 ? 15.023 -27.484 -11.914 1 73 351 ALA B CA 1
ATOM 5662 C C . ALA B 1 351 ? 14.031 -26.547 -12.602 1 73 351 ALA B C 1
ATOM 5664 O O . ALA B 1 351 ? 14.414 -25.719 -13.43 1 73 351 ALA B O 1
ATOM 5665 N N . PRO B 1 352 ? 12.727 -26.922 -12.281 1 85.44 352 PRO B N 1
ATOM 5666 C CA . PRO B 1 352 ? 11.734 -26 -12.844 1 85.44 352 PRO B CA 1
ATOM 5667 C C . PRO B 1 352 ? 11.93 -24.562 -12.375 1 85.44 352 PRO B C 1
ATOM 5669 O O . PRO B 1 352 ? 12.555 -24.328 -11.336 1 85.44 352 PRO B O 1
ATOM 5672 N N . LEU B 1 353 ? 11.43 -23.641 -13.18 1 87.25 353 LEU B N 1
ATOM 5673 C CA . LEU B 1 353 ? 11.516 -22.234 -12.812 1 87.25 353 LEU B CA 1
ATOM 5674 C C . LEU B 1 353 ? 10.844 -21.969 -11.469 1 87.25 353 LEU B C 1
ATOM 5676 O O . LEU B 1 353 ? 11.328 -21.172 -10.664 1 87.25 353 LEU B O 1
ATOM 5680 N N . VAL B 1 354 ? 9.719 -22.641 -11.281 1 92 354 VAL B N 1
ATOM 5681 C CA . VAL B 1 354 ? 8.977 -22.531 -10.023 1 92 354 VAL B CA 1
ATOM 5682 C C . VAL B 1 354 ? 8.969 -23.891 -9.32 1 92 354 VAL B C 1
ATOM 5684 O O . VAL B 1 354 ? 8.352 -24.844 -9.797 1 92 354 VAL B O 1
ATOM 5687 N N . ARG B 1 355 ? 9.625 -24.031 -8.234 1 93.69 355 ARG B N 1
ATOM 5688 C CA . ARG B 1 355 ? 9.672 -25.266 -7.449 1 93.69 355 ARG B CA 1
ATOM 5689 C C . ARG B 1 355 ? 8.43 -25.391 -6.57 1 93.69 355 ARG B C 1
ATOM 5691 O O . ARG B 1 355 ? 7.789 -24.391 -6.242 1 93.69 355 ARG B O 1
ATOM 5698 N N . VAL B 1 356 ? 8.18 -26.547 -6.191 1 97.25 356 VAL B N 1
ATOM 5699 C CA . VAL B 1 356 ? 7.023 -26.797 -5.336 1 97.25 356 VAL B CA 1
ATOM 5700 C C . VAL B 1 356 ? 7.172 -26.031 -4.027 1 97.25 356 VAL B C 1
ATOM 5702 O O . VAL B 1 356 ? 6.188 -25.5 -3.494 1 97.25 356 VAL B O 1
ATOM 5705 N N . GLU B 1 357 ? 8.383 -25.891 -3.475 1 96.12 357 GLU B N 1
ATOM 5706 C CA . GLU B 1 357 ? 8.625 -25.172 -2.232 1 96.12 357 GLU B CA 1
ATOM 5707 C C . GLU B 1 357 ? 8.297 -23.688 -2.389 1 96.12 357 GLU B C 1
ATOM 5709 O O . GLU B 1 357 ? 7.863 -23.031 -1.434 1 96.12 357 GLU B O 1
ATOM 5714 N N . ASP B 1 358 ? 8.539 -23.125 -3.6 1 96.81 358 ASP B N 1
ATOM 5715 C CA . ASP B 1 358 ? 8.156 -21.734 -3.863 1 96.81 358 ASP B CA 1
ATOM 5716 C C . ASP B 1 358 ? 6.648 -21.547 -3.752 1 96.81 358 ASP B C 1
ATOM 5718 O O . ASP B 1 358 ? 6.18 -20.578 -3.164 1 96.81 358 ASP B O 1
ATOM 5722 N N . THR B 1 359 ? 5.918 -22.5 -4.32 1 98 359 THR B N 1
ATOM 5723 C CA . THR B 1 359 ? 4.461 -22.391 -4.293 1 98 359 THR B CA 1
ATOM 5724 C C . THR B 1 359 ? 3.926 -22.672 -2.891 1 98 359 THR B C 1
ATOM 5726 O O . THR B 1 359 ? 2.908 -22.109 -2.486 1 98 359 THR B O 1
ATOM 5729 N N . PHE B 1 360 ? 4.629 -23.531 -2.1 1 97.94 360 PHE B N 1
ATOM 5730 C CA . PHE B 1 360 ? 4.316 -23.641 -0.679 1 97.94 360 PHE B CA 1
ATOM 5731 C C . PHE B 1 360 ? 4.41 -22.281 0 1 97.94 360 PHE B C 1
ATOM 5733 O O . PHE B 1 360 ? 3.52 -21.906 0.759 1 97.94 360 PH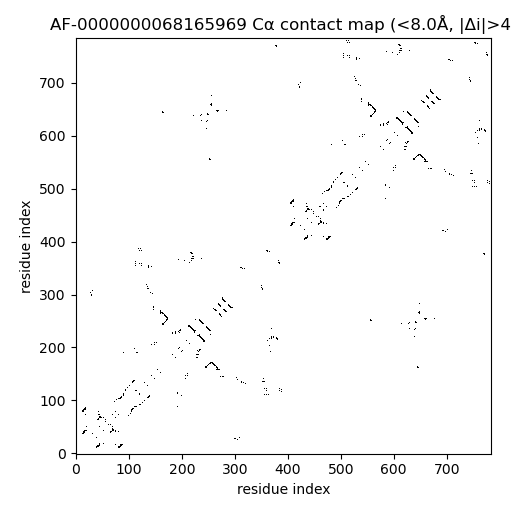E B O 1
ATOM 5740 N N . HIS B 1 361 ? 5.48 -21.594 -0.256 1 98.62 361 HIS B N 1
ATOM 5741 C CA . HIS B 1 361 ? 5.738 -20.297 0.351 1 98.62 361 HIS B CA 1
ATOM 5742 C C . HIS B 1 361 ? 4.617 -19.312 0.035 1 98.62 361 HIS B C 1
ATOM 5744 O O . HIS B 1 361 ? 4.188 -18.547 0.906 1 98.62 361 HIS B O 1
ATOM 5750 N N . HIS B 1 362 ? 4.148 -19.328 -1.188 1 98.38 362 HIS B N 1
ATOM 5751 C CA . HIS B 1 362 ? 3.053 -18.453 -1.582 1 98.38 362 HIS B CA 1
ATOM 5752 C C . HIS B 1 362 ? 1.806 -18.703 -0.744 1 98.38 362 HIS B C 1
ATOM 5754 O O . HIS B 1 362 ? 1.183 -17.766 -0.242 1 98.38 362 HIS B O 1
ATOM 5760 N N . LEU B 1 363 ? 1.485 -19.984 -0.583 1 98.25 363 LEU B N 1
ATOM 5761 C CA . LEU B 1 363 ? 0.332 -20.344 0.232 1 98.25 363 LEU B CA 1
ATOM 5762 C C . LEU B 1 363 ? 0.553 -19.953 1.69 1 98.25 363 LEU B C 1
ATOM 5764 O O . LEU B 1 363 ? -0.373 -19.5 2.365 1 98.25 363 LEU B O 1
ATOM 5768 N N . ALA B 1 364 ? 1.78 -20.156 2.16 1 98.56 364 ALA B N 1
ATOM 5769 C CA . ALA B 1 364 ? 2.123 -19.844 3.547 1 98.56 364 ALA B CA 1
ATOM 5770 C C . ALA B 1 364 ? 1.975 -18.344 3.828 1 98.56 364 ALA B C 1
ATOM 5772 O O . ALA B 1 364 ? 1.607 -17.953 4.938 1 98.56 364 ALA B O 1
ATOM 5773 N N . ILE B 1 365 ? 2.24 -17.5 2.881 1 98.62 365 ILE B N 1
ATOM 5774 C CA . ILE B 1 365 ? 2.072 -16.062 3.037 1 98.62 365 ILE B CA 1
ATOM 5775 C C . ILE B 1 365 ? 0.596 -15.734 3.244 1 98.62 365 ILE B C 1
ATOM 5777 O O . ILE B 1 365 ? 0.245 -14.953 4.129 1 98.62 365 ILE B O 1
ATOM 5781 N N . ILE B 1 366 ? -0.256 -16.359 2.439 1 98.06 366 ILE B N 1
ATOM 5782 C CA . ILE B 1 366 ? -1.691 -16.125 2.562 1 98.06 366 ILE B CA 1
ATOM 5783 C C . ILE B 1 366 ? -2.178 -16.609 3.924 1 98.06 366 ILE B C 1
ATOM 5785 O O . ILE B 1 366 ? -2.979 -15.945 4.582 1 98.06 366 ILE B O 1
ATOM 5789 N N . GLU B 1 367 ? -1.71 -17.781 4.309 1 97.62 367 GLU B N 1
ATOM 5790 C CA . GLU B 1 367 ? -2.072 -18.312 5.621 1 97.62 367 GLU B CA 1
ATOM 5791 C C . GLU B 1 367 ? -1.633 -17.359 6.734 1 97.62 367 GLU B C 1
ATOM 5793 O O . GLU B 1 367 ? -2.385 -17.109 7.68 1 97.62 367 GLU B O 1
ATOM 5798 N N . ALA B 1 368 ? -0.438 -16.859 6.668 1 98.44 368 ALA B N 1
ATOM 5799 C CA . ALA B 1 368 ? 0.082 -15.922 7.664 1 98.44 368 ALA B CA 1
ATOM 5800 C C . ALA B 1 368 ? -0.765 -14.656 7.723 1 98.44 368 ALA B C 1
ATOM 5802 O O . ALA B 1 368 ? -1.012 -14.109 8.805 1 98.44 368 ALA B O 1
ATOM 5803 N N . ALA B 1 369 ? -1.165 -14.18 6.605 1 97.94 369 ALA B N 1
ATOM 5804 C CA . ALA B 1 369 ? -1.986 -12.969 6.543 1 97.94 369 ALA B CA 1
ATOM 5805 C C . ALA B 1 369 ? -3.328 -13.188 7.238 1 97.94 369 ALA B C 1
ATOM 5807 O O . ALA B 1 369 ? -3.781 -12.336 8.008 1 97.94 369 ALA B O 1
ATOM 5808 N N . THR B 1 370 ? -3.961 -14.328 6.941 1 96.19 370 THR B N 1
ATOM 5809 C CA . THR B 1 370 ? -5.227 -14.672 7.586 1 96.19 370 THR B CA 1
ATOM 5810 C C . THR B 1 370 ? -5.039 -14.82 9.094 1 96.19 370 THR B C 1
ATOM 5812 O O . THR B 1 370 ? -5.852 -14.32 9.875 1 96.19 370 THR B O 1
ATOM 5815 N N . ALA B 1 371 ? -3.971 -15.477 9.477 1 97.19 371 ALA B N 1
ATOM 5816 C CA . ALA B 1 371 ? -3.658 -15.648 10.891 1 97.19 371 ALA B CA 1
ATOM 5817 C C . ALA B 1 371 ? -3.426 -14.297 11.562 1 97.19 371 ALA B C 1
ATOM 5819 O O . ALA B 1 371 ? -3.85 -14.086 12.703 1 97.19 371 ALA B O 1
ATOM 5820 N N . SER B 1 372 ? -2.748 -13.406 10.906 1 98.44 372 SER B N 1
ATOM 5821 C CA . SER B 1 372 ? -2.471 -12.07 11.43 1 98.44 372 SER B CA 1
ATOM 5822 C C . SER B 1 372 ? -3.762 -11.305 11.711 1 98.44 372 SER B C 1
ATOM 5824 O O . SER B 1 372 ? -3.879 -10.633 12.734 1 98.44 372 SER B O 1
ATOM 5826 N N . THR B 1 373 ? -4.652 -11.367 10.781 1 96.81 373 THR B N 1
ATOM 5827 C CA . THR B 1 373 ? -5.945 -10.711 10.953 1 96.81 373 THR B CA 1
ATOM 5828 C C . THR B 1 373 ? -6.641 -11.203 12.219 1 96.81 373 THR B C 1
ATOM 5830 O O . THR B 1 373 ? -7.219 -10.414 12.969 1 96.81 373 THR B O 1
ATOM 5833 N N . ALA B 1 374 ? -6.578 -12.477 12.477 1 95.88 374 ALA B N 1
ATOM 5834 C CA . ALA B 1 374 ? -7.238 -13.086 13.633 1 95.88 374 ALA B CA 1
ATOM 5835 C C . ALA B 1 374 ? -6.48 -12.781 14.922 1 95.88 374 ALA B C 1
ATOM 5837 O O . ALA B 1 374 ? -7.09 -12.43 15.938 1 95.88 374 ALA B O 1
ATOM 5838 N N . SER B 1 375 ? -5.16 -12.875 14.898 1 97.62 375 SER B N 1
ATOM 5839 C CA . SER B 1 375 ? -4.34 -12.766 16.109 1 97.62 375 SER B CA 1
ATOM 5840 C C . SER B 1 375 ? -4.043 -11.312 16.438 1 97.62 375 SER B C 1
ATOM 5842 O O . SER B 1 375 ? -3.598 -11.008 17.547 1 97.62 375 SER B O 1
ATOM 5844 N N . LYS B 1 376 ? -4.172 -10.461 15.453 1 97.94 376 LYS B N 1
ATOM 5845 C CA . LYS B 1 376 ? -3.803 -9.055 15.562 1 97.94 376 LYS B CA 1
ATOM 5846 C C . LYS B 1 376 ? -2.316 -8.891 15.867 1 97.94 376 LYS B C 1
ATOM 5848 O O . LYS B 1 376 ? -1.929 -8.055 16.688 1 97.94 376 LYS B O 1
ATOM 5853 N N . GLN B 1 377 ? -1.527 -9.789 15.25 1 98.19 377 GLN B N 1
ATOM 5854 C CA . GLN B 1 377 ? -0.076 -9.773 15.391 1 98.19 377 GLN B CA 1
ATOM 5855 C C . GLN B 1 377 ? 0.613 -9.852 14.031 1 98.19 377 GLN B C 1
ATOM 5857 O O . GLN B 1 377 ? -0.013 -10.211 13.031 1 98.19 377 GLN B O 1
ATOM 5862 N N . HIS B 1 378 ? 1.883 -9.391 14.094 1 98.56 378 HIS B N 1
ATOM 5863 C CA . HIS B 1 378 ? 2.73 -9.812 12.984 1 98.56 378 HIS B CA 1
ATOM 5864 C C . HIS B 1 378 ? 2.906 -11.328 12.977 1 98.56 378 HIS B C 1
ATOM 5866 O O . HIS B 1 378 ? 3.252 -11.922 14 1 98.56 378 HIS B O 1
ATOM 5872 N N . GLU B 1 379 ? 2.629 -11.945 11.852 1 98.75 379 GLU B N 1
ATOM 5873 C CA . GLU B 1 379 ? 2.746 -13.398 11.766 1 98.75 379 GLU B CA 1
ATOM 5874 C C . GLU B 1 379 ? 3.912 -13.805 10.867 1 98.75 379 GLU B C 1
ATOM 5876 O O . GLU B 1 379 ? 4.023 -13.336 9.734 1 98.75 379 GLU B O 1
ATOM 5881 N N . PRO B 1 380 ? 4.812 -14.664 11.359 1 98.44 380 PRO B N 1
ATOM 5882 C CA . PRO B 1 380 ? 5.871 -15.188 10.5 1 98.44 380 PRO B CA 1
ATOM 5883 C C . PRO B 1 380 ? 5.336 -16.094 9.398 1 98.44 380 PRO B C 1
ATOM 5885 O O . PRO B 1 380 ? 4.309 -16.766 9.578 1 98.44 380 PRO B O 1
ATOM 5888 N N . VAL B 1 381 ? 6 -16.094 8.289 1 98.62 381 VAL B N 1
ATOM 5889 C CA . VAL B 1 381 ? 5.664 -17.047 7.227 1 98.62 381 VAL B CA 1
ATOM 5890 C C . VAL B 1 381 ? 6.332 -18.391 7.496 1 98.62 381 VAL B C 1
ATOM 5892 O O . VAL B 1 381 ? 7.559 -18.484 7.527 1 98.62 381 VAL B O 1
ATOM 5895 N N . LYS B 1 382 ? 5.559 -19.391 7.617 1 97.81 382 LYS B N 1
ATOM 5896 C CA . LYS B 1 382 ? 6.066 -20.719 7.98 1 97.81 382 LYS B CA 1
ATOM 5897 C C . LYS B 1 382 ? 6.82 -21.344 6.816 1 97.81 382 LYS B C 1
ATOM 5899 O O . LYS B 1 382 ? 6.469 -21.141 5.652 1 97.81 382 LYS B O 1
ATOM 5904 N N . THR B 1 383 ? 7.777 -22.109 7.172 1 96.94 383 THR B N 1
ATOM 5905 C CA . THR B 1 383 ? 8.484 -22.906 6.18 1 96.94 383 THR B CA 1
ATOM 5906 C C . THR B 1 383 ? 7.945 -24.344 6.156 1 96.94 383 THR B C 1
ATOM 5908 O O . THR B 1 383 ? 7.336 -24.797 7.129 1 96.94 383 THR B O 1
ATOM 5911 N N . TRP B 1 384 ? 8.164 -25 5.016 1 95.88 384 TRP B N 1
ATOM 5912 C CA . TRP B 1 384 ? 7.621 -26.359 4.891 1 95.88 384 TRP B CA 1
ATOM 5913 C C . TRP B 1 384 ? 8.312 -27.312 5.855 1 95.88 384 TRP B C 1
ATOM 5915 O O . TRP B 1 384 ? 7.715 -28.281 6.312 1 95.88 384 TRP B O 1
ATOM 5925 N N . GLN B 1 385 ? 9.531 -27.031 6.285 1 93.75 385 GLN B N 1
ATOM 5926 C CA . GLN B 1 385 ? 10.289 -27.859 7.223 1 93.75 385 GLN B CA 1
ATOM 5927 C C . GLN B 1 385 ? 9.695 -27.781 8.625 1 93.75 385 GLN B C 1
ATOM 5929 O O . GLN B 1 385 ? 9.711 -28.766 9.367 1 93.75 385 GLN B O 1
ATOM 5934 N N . GLN B 1 386 ? 9.219 -26.625 8.984 1 90.25 386 GLN B N 1
ATOM 5935 C CA . GLN B 1 386 ? 8.648 -26.422 10.312 1 90.25 386 GLN B CA 1
ATOM 5936 C C . GLN B 1 386 ? 7.383 -27.25 10.508 1 90.25 386 GLN B C 1
ATOM 5938 O O . GLN B 1 386 ? 7.047 -27.609 11.633 1 90.25 386 GLN B O 1
ATOM 5943 N N . LEU B 1 387 ? 6.664 -27.516 9.484 1 87.69 387 LEU B N 1
ATOM 5944 C CA . LEU B 1 387 ? 5.41 -28.25 9.562 1 87.69 387 LEU B CA 1
ATOM 5945 C C . LEU B 1 387 ? 5.668 -29.766 9.594 1 87.69 387 LEU B C 1
ATOM 5947 O O . LEU B 1 387 ? 4.859 -30.516 10.133 1 87.69 387 LEU B O 1
ATOM 5951 N N . ALA B 1 388 ? 6.621 -30.219 9.016 1 76.19 388 ALA B N 1
ATOM 5952 C CA . ALA B 1 388 ? 6.984 -31.625 9.023 1 76.19 388 ALA B CA 1
ATOM 5953 C C . ALA B 1 388 ? 7.363 -32.094 10.422 1 76.19 388 ALA B C 1
ATOM 5955 O O . ALA B 1 388 ? 7.016 -33.219 10.828 1 76.19 388 ALA B O 1
ATOM 5956 N N . GLU B 1 389 ? 7.934 -31.281 11.164 1 62.75 389 GLU B N 1
ATOM 5957 C CA . GLU B 1 389 ? 8.367 -31.641 12.508 1 62.75 389 GLU B CA 1
ATOM 5958 C C . GLU B 1 389 ? 7.188 -31.688 13.469 1 62.75 389 GLU B C 1
ATOM 5960 O O . GLU B 1 389 ? 7.184 -32.5 14.414 1 62.75 389 GLU B O 1
ATOM 5965 N N . SER B 1 390 ? 6.172 -30.953 13.156 1 53.5 390 SER B N 1
ATOM 5966 C CA . SER B 1 390 ? 5.031 -30.953 14.062 1 53.5 390 SER B CA 1
ATOM 5967 C C . SER B 1 390 ? 4.18 -32.219 13.875 1 53.5 390 SER B C 1
ATOM 5969 O O . SER B 1 390 ? 3.355 -32.531 14.727 1 53.5 390 SER B O 1
ATOM 5971 N N . LEU B 1 391 ? 4.227 -32.781 12.711 1 47.75 391 LEU B N 1
ATOM 5972 C CA . LEU B 1 391 ? 3.449 -34 12.445 1 47.75 391 LEU B CA 1
ATOM 5973 C C . LEU B 1 391 ? 4.164 -35.219 12.984 1 47.75 391 LEU B C 1
ATOM 5975 O O . LEU B 1 391 ? 3.566 -36.312 13.094 1 47.75 391 LEU B O 1
ATOM 5979 N N . ASN B 1 392 ? 5.445 -35.188 13.227 1 40.97 392 ASN B N 1
ATOM 5980 C CA . ASN B 1 392 ? 6.094 -36.312 13.914 1 40.97 392 ASN B CA 1
ATOM 5981 C C . ASN B 1 392 ? 6.031 -36.156 15.43 1 40.97 392 ASN B C 1
ATOM 5983 O O . ASN B 1 392 ? 6.266 -35.062 15.953 1 40.97 392 ASN B O 1
#